Protein 2XEP (pdb70)

InterPro domains:
  IPR000871 Beta-lactamase, class-A [PTHR35333] (97-293)
  IPR012338 Beta-lactamase/transpeptidase-like [G3DSA:3.40.710.10] (135-443)
  IPR012338 Beta-lactamase/transpeptidase-like [SSF56601] (138-414)
  IPR040846 ORF 12 gene product, N-terminal [PF18042] (33-122)
  IPR045155 Beta-lactamase class A, catalytic domain [PF13354] (150-278)

Organism: Streptomyces clavuligerus (NCBI:txid1901)

B-factor: mean 18.11, std 7.01, range [7.6, 49.71]

Foldseek 3Di:
DDDDQVRQLVVQVVCLVPPPDLVSVLVVVLVVLQCDVVVLCVQADVVDVVNVVSVVNNVQADWGFRHWFDFHQKIWTWIAHPPRWIWIWIFGAAPVNRTHDTDIGGDFDQDQDQEVVSLVVLPDDPQKDKWKWKWWQDPVGTHTLDTDQLVDKDFFALLVLLLLLQLLLVCCVVVVFHQFDKFFAALLLQAADPFHCNVDDGGDIDGLLVLNLRCFQSVHLSSSSRSCVSCDQVSSLVSLVVLQAPDSLLCASPDRNLCLQQLVQHDPVLVVQLLVDDRVSVVVSSVVVGDHGPGDPVRAFFDDVVSSSGGIGGNRSSVSNVVSLVVSQVVPPVNSSVCSQQVGQLGDDDCQFFVGKGKGWRDGQQWTKIKMWTAGPVGIIMIIIIIMGGRHSVSCPPHCNVSVSVVSCNVVCVNRPVD/DQDQVRQLVVQVVCLVPDPDLVSVLVVVVLCLQAPPDHDDPVVVCVQADVPVVVVVSVVSNVQADWGWRHWFDFVQKIWTWIAHPPRFIWIWIFGAAPVSHTHDTDIGGDFDQDQDQDVVSLVVLPDDPQKDKWKWKWWQDPVGTDTLDTDQLVDWAFFALLCLLLLVLLLLVCCVVVVFHQFDKFFAALLLQAADPFHCNVDDHGDIDGLLVLNLRCFQSVHLSSSSRSCVVCDQVSSLVSLVVLPFPDSVLCPSPDGNLRLQCLVQHDPVLVVQCLPDDRVSVVVSVVVVGDHHPGDPVSFFFDCVVSVSGGIGRNSSSVSSVVSLVVSCVVPPVNSSQCSQQVTQLGDDPVQFFVGKGKGWRDGFQWTKIKMWTAGPVGIIMIIIIIMGGRGNVSCPPHPNVSVSVVSCNVVCCNRPVVD

Structure (mmCIF, N/CA/C/O backbone):
data_2XEP
#
_entry.id   2XEP
#
_cell.length_a   61.104
_cell.length_b   99.070
_cell.length_c   81.636
_cell.angle_alpha   90.00
_cell.angle_beta   94.17
_cell.angle_gamma   90.00
#
_symmetry.space_group_name_H-M   'P 1 21 1'
#
loop_
_entity.id
_entity.type
_entity.pdbx_description
1 polymer ORF12
2 non-polymer GLYCEROL
3 non-polymer 'CHLORIDE ION'
4 water water
#
loop_
_atom_site.group_PDB
_atom_site.id
_atom_site.type_symbol
_atom_site.label_atom_id
_atom_site.label_alt_id
_atom_site.label_comp_id
_atom_site.label_asym_id
_atom_site.label_entity_id
_atom_site.label_seq_id
_atom_site.pdbx_PDB_ins_code
_atom_site.Cartn_x
_atom_site.Cartn_y
_atom_site.Cartn_z
_atom_site.occupancy
_atom_site.B_iso_or_equiv
_atom_site.auth_seq_id
_atom_site.auth_comp_id
_atom_site.auth_asym_id
_atom_site.auth_atom_id
_atom_site.pdbx_PDB_model_num
ATOM 1 N N . SER A 1 7 ? -10.613 15.291 79.120 1.00 42.93 7 SER A N 1
ATOM 2 C CA . SER A 1 7 ? -11.193 13.925 78.958 1.00 42.69 7 SER A CA 1
ATOM 3 C C . SER A 1 7 ? -10.113 12.891 78.616 1.00 42.22 7 SER A C 1
ATOM 4 O O . SER A 1 7 ? -10.263 12.105 77.674 1.00 42.54 7 SER A O 1
ATOM 7 N N . VAL A 1 8 ? -9.031 12.912 79.395 1.00 41.47 8 VAL A N 1
ATOM 8 C CA . VAL A 1 8 ? -7.920 11.955 79.285 1.00 40.48 8 VAL A CA 1
ATOM 9 C C . VAL A 1 8 ? -8.412 10.539 79.629 1.00 39.31 8 VAL A C 1
ATOM 10 O O . VAL A 1 8 ? -9.186 10.379 80.576 1.00 39.31 8 VAL A O 1
ATOM 14 N N . PRO A 1 9 ? -7.990 9.515 78.850 1.00 38.01 9 PRO A N 1
ATOM 15 C CA . PRO A 1 9 ? -8.420 8.138 79.150 1.00 36.71 9 PRO A CA 1
ATOM 16 C C . PRO A 1 9 ? -7.938 7.650 80.521 1.00 35.10 9 PRO A C 1
ATOM 17 O O . PRO A 1 9 ? -6.776 7.873 80.887 1.00 35.29 9 PRO A O 1
ATOM 21 N N . THR A 1 10 ? -8.834 7.007 81.270 1.00 32.92 10 THR A N 1
ATOM 22 C CA . THR A 1 10 ? -8.497 6.461 82.589 1.00 30.79 10 THR A CA 1
ATOM 23 C C . THR A 1 10 ? -7.654 5.198 82.410 1.00 29.34 10 THR A C 1
ATOM 24 O O . THR A 1 10 ? -7.639 4.619 81.320 1.00 28.48 10 THR A O 1
ATOM 28 N N . PRO A 1 11 ? -6.947 4.762 83.477 1.00 28.15 11 PRO A N 1
ATOM 29 C CA . PRO A 1 11 ? -6.137 3.543 83.403 1.00 27.42 11 PRO A CA 1
ATOM 30 C C . PRO A 1 11 ? -6.807 2.349 82.696 1.00 26.27 11 PRO A C 1
ATOM 31 O O . PRO A 1 11 ? -6.190 1.740 81.818 1.00 25.87 11 PRO A O 1
ATOM 35 N N . ALA A 1 12 ? -8.048 2.024 83.068 1.00 25.90 12 ALA A N 1
ATOM 36 C CA . ALA A 1 12 ? -8.775 0.896 82.469 1.00 25.28 12 ALA A CA 1
ATOM 37 C C . ALA A 1 12 ? -9.025 1.099 80.974 1.00 25.11 12 ALA A C 1
ATOM 38 O O . ALA A 1 12 ? -8.902 0.162 80.178 1.00 24.06 12 ALA A O 1
ATOM 40 N N . GLU A 1 13 ? -9.376 2.330 80.619 1.00 25.01 13 GLU A N 1
ATOM 41 C CA . GLU A 1 13 ? -9.650 2.707 79.228 1.00 25.66 13 GLU A CA 1
ATOM 42 C C . GLU A 1 13 ? -8.381 2.622 78.375 1.00 25.18 13 GLU A C 1
ATOM 43 O O . GLU A 1 13 ? -8.403 2.127 77.239 1.00 25.19 13 GLU A O 1
ATOM 49 N N . ALA A 1 14 ? -7.278 3.097 78.951 1.00 24.70 14 ALA A N 1
ATOM 50 C CA . ALA A 1 14 ? -5.975 3.092 78.289 1.00 24.15 14 ALA A CA 1
ATOM 51 C C . ALA A 1 14 ? -5.516 1.669 77.953 1.00 23.92 14 ALA A C 1
ATOM 52 O O . ALA A 1 14 ? -5.055 1.393 76.833 1.00 23.64 14 ALA A O 1
ATOM 54 N N . ALA A 1 15 ? -5.659 0.755 78.916 1.00 23.26 15 ALA A N 1
ATOM 55 C CA . ALA A 1 15 ? -5.211 -0.618 78.720 1.00 23.37 15 ALA A CA 1
ATOM 56 C C . ALA A 1 15 ? -6.067 -1.336 77.683 1.00 23.50 15 ALA A C 1
ATOM 57 O O . ALA A 1 15 ? -5.550 -2.069 76.836 1.00 23.26 15 ALA A O 1
ATOM 59 N N . LEU A 1 16 ? -7.379 -1.142 77.766 1.00 23.65 16 LEU A N 1
ATOM 60 C CA . LEU A 1 16 ? -8.281 -1.755 76.801 1.00 24.04 16 LEU A CA 1
ATOM 61 C C . LEU A 1 16 ? -8.003 -1.248 75.385 1.00 23.57 16 LEU A C 1
ATOM 62 O O . LEU A 1 16 ? -7.943 -2.047 74.449 1.00 24.33 16 LEU A O 1
ATOM 67 N N . ALA A 1 17 ? -7.811 0.064 75.244 1.00 23.12 17 ALA A N 1
ATOM 68 C CA . ALA A 1 17 ? -7.426 0.666 73.961 1.00 22.69 17 ALA A CA 1
ATOM 69 C C . ALA A 1 17 ? -6.144 0.050 73.383 1.00 22.62 17 ALA A C 1
ATOM 70 O O . ALA A 1 17 ? -6.047 -0.200 72.177 1.00 22.61 17 ALA A O 1
ATOM 72 N N . ALA A 1 18 ? -5.164 -0.203 74.246 1.00 21.79 18 ALA A N 1
ATOM 73 C CA . ALA A 1 18 ? -3.900 -0.775 73.807 1.00 22.41 18 ALA A CA 1
ATOM 74 C C . ALA A 1 18 ? -4.053 -2.226 73.376 1.00 22.23 18 ALA A C 1
ATOM 75 O O . ALA A 1 18 ? -3.415 -2.668 72.418 1.00 22.70 18 ALA A O 1
ATOM 77 N N . GLN A 1 19 ? -4.901 -2.971 74.094 1.00 22.80 19 GLN A N 1
ATOM 78 C CA . GLN A 1 19 ? -5.136 -4.388 73.828 1.00 23.02 19 GLN A CA 1
ATOM 79 C C . GLN A 1 19 ? -5.847 -4.581 72.485 1.00 23.39 19 GLN A C 1
ATOM 80 O O . GLN A 1 19 ? -5.545 -5.512 71.730 1.00 23.18 19 GLN A O 1
ATOM 86 N N . THR A 1 20 ? -6.778 -3.678 72.204 1.00 23.67 20 THR A N 1
ATOM 87 C CA . THR A 1 20 ? -7.577 -3.741 70.983 1.00 24.98 20 THR A CA 1
ATOM 88 C C . THR A 1 20 ? -6.731 -3.311 69.790 1.00 24.75 20 THR A C 1
ATOM 89 O O . THR A 1 20 ? -6.781 -3.951 68.733 1.00 24.93 20 THR A O 1
ATOM 93 N N . ALA A 1 21 ? -5.939 -2.247 69.981 1.00 24.59 21 ALA A N 1
ATOM 94 C CA . ALA A 1 21 ? -5.026 -1.745 68.945 1.00 24.23 21 ALA A CA 1
ATOM 95 C C . ALA A 1 21 ? -4.004 -2.810 68.544 1.00 24.24 21 ALA A C 1
ATOM 96 O O . ALA A 1 21 ? -3.748 -3.016 67.358 1.00 24.40 21 ALA A O 1
ATOM 98 N N . LEU A 1 22 ? -3.435 -3.493 69.534 1.00 23.43 22 LEU A N 1
ATOM 99 C CA . LEU A 1 22 ? -2.544 -4.617 69.264 1.00 23.91 22 LEU A CA 1
ATOM 100 C C . LEU A 1 22 ? -3.214 -5.727 68.440 1.00 24.66 22 LEU A C 1
ATOM 101 O O . LEU A 1 22 ? -2.622 -6.252 67.493 1.00 24.77 22 LEU A O 1
ATOM 106 N N . ALA A 1 23 ? -4.442 -6.083 68.816 1.00 25.65 23 ALA A N 1
ATOM 107 C CA . ALA A 1 23 ? -5.191 -7.127 68.115 1.00 26.76 23 ALA A CA 1
ATOM 108 C C . ALA A 1 23 ? -5.546 -6.718 66.683 1.00 27.18 23 ALA A C 1
ATOM 109 O O . ALA A 1 23 ? -5.519 -7.552 65.776 1.00 28.20 23 ALA A O 1
ATOM 111 N N . ALA A 1 24 ? -5.846 -5.434 66.492 1.00 27.75 24 ALA A N 1
ATOM 112 C CA . ALA A 1 24 ? -6.314 -4.904 65.204 1.00 28.16 24 ALA A CA 1
ATOM 113 C C . ALA A 1 24 ? -5.209 -4.471 64.235 1.00 28.49 24 ALA A C 1
ATOM 114 O O . ALA A 1 24 ? -5.462 -4.363 63.028 1.00 28.54 24 ALA A O 1
ATOM 116 N N . ASP A 1 25 ? -4.001 -4.224 64.751 1.00 28.53 25 ASP A N 1
ATOM 117 C CA . ASP A 1 25 ? -2.917 -3.627 63.960 1.00 28.41 25 ASP A CA 1
ATOM 118 C C . ASP A 1 25 ? -2.515 -4.507 62.780 1.00 28.31 25 ASP A C 1
ATOM 119 O O . ASP A 1 25 ? -1.824 -5.513 62.952 1.00 27.87 25 ASP A O 1
ATOM 124 N N . ASP A 1 26 ? -2.977 -4.132 61.583 1.00 28.70 26 ASP A N 1
ATOM 125 C CA . ASP A 1 26 ? -2.644 -4.861 60.357 1.00 29.40 26 ASP A CA 1
ATOM 126 C C . ASP A 1 26 ? -1.408 -4.256 59.695 1.00 28.71 26 ASP A C 1
ATOM 127 O O . ASP A 1 26 ? -1.469 -3.692 58.597 1.00 29.65 26 ASP A O 1
ATOM 132 N N . SER A 1 27 ? -0.286 -4.367 60.399 1.00 27.76 27 SER A N 1
ATOM 133 C CA . SER A 1 27 ? 1.007 -3.885 59.927 1.00 26.45 27 SER A CA 1
ATOM 134 C C . SER A 1 27 ? 2.058 -4.917 60.317 1.00 25.63 27 SER A C 1
ATOM 135 O O . SER A 1 27 ? 1.767 -5.820 61.107 1.00 25.61 27 SER A O 1
ATOM 138 N N . PRO A 1 28 ? 3.279 -4.814 59.747 1.00 24.40 28 PRO A N 1
ATOM 139 C CA . PRO A 1 28 ? 4.359 -5.722 60.140 1.00 23.49 28 PRO A CA 1
ATOM 140 C C . PRO A 1 28 ? 4.614 -5.711 61.650 1.00 22.52 28 PRO A C 1
ATOM 141 O O . PRO A 1 28 ? 4.908 -6.765 62.231 1.00 21.89 28 PRO A O 1
ATOM 145 N N . MET A 1 29 ? 4.513 -4.541 62.276 1.00 21.98 29 MET A N 1
ATOM 146 C CA . MET A 1 29 ? 4.712 -4.452 63.728 1.00 21.28 29 MET A CA 1
ATOM 147 C C . MET A 1 29 ? 3.582 -5.161 64.479 1.00 21.68 29 MET A C 1
ATOM 148 O O . MET A 1 29 ? 3.832 -5.841 65.472 1.00 21.10 29 MET A O 1
ATOM 153 N N . GLY A 1 30 ? 2.348 -5.019 63.996 1.00 21.73 30 GLY A N 1
ATOM 154 C CA . GLY A 1 30 ? 1.205 -5.740 64.590 1.00 22.00 30 GLY A CA 1
ATOM 155 C C . GLY A 1 30 ? 1.412 -7.245 64.552 1.00 22.02 30 GLY A C 1
ATOM 156 O O . GLY A 1 30 ? 1.274 -7.926 65.566 1.00 21.64 30 GLY A O 1
ATOM 157 N N . ASP A 1 31 ? 1.748 -7.760 63.375 1.00 21.97 31 ASP A N 1
ATOM 158 C CA . ASP A 1 31 ? 2.039 -9.171 63.149 1.00 22.68 31 ASP A CA 1
ATOM 159 C C . ASP A 1 31 ? 3.108 -9.701 64.117 1.00 21.96 31 ASP A C 1
ATOM 160 O O . ASP A 1 31 ? 2.943 -10.758 64.722 1.00 22.14 31 ASP A O 1
ATOM 165 N N . ALA A 1 32 ? 4.193 -8.951 64.273 1.00 20.68 32 ALA A N 1
ATOM 166 C CA . ALA A 1 32 ? 5.329 -9.395 65.069 1.00 19.24 32 ALA A CA 1
ATOM 167 C C . ALA A 1 32 ? 5.021 -9.308 66.557 1.00 18.88 32 ALA A C 1
ATOM 168 O O . ALA A 1 32 ? 5.401 -10.207 67.311 1.00 18.48 32 ALA A O 1
ATOM 170 N N . ALA A 1 33 ? 4.336 -8.240 66.955 1.00 17.83 33 ALA A N 1
ATOM 171 C CA . ALA A 1 33 ? 4.003 -8.007 68.360 1.00 18.46 33 ALA A CA 1
ATOM 172 C C . ALA A 1 33 ? 3.009 -9.056 68.815 1.00 18.79 33 ALA A C 1
ATOM 173 O O . ALA A 1 33 ? 3.144 -9.593 69.912 1.00 18.82 33 ALA A O 1
ATOM 175 N N . ARG A 1 34 ? 2.032 -9.371 67.968 1.00 19.17 34 ARG A N 1
ATOM 176 C CA . ARG A 1 34 ? 1.070 -10.432 68.319 1.00 19.25 34 ARG A CA 1
ATOM 177 C C . ARG A 1 34 ? 1.741 -11.798 68.430 1.00 19.73 34 ARG A C 1
ATOM 178 O O . ARG A 1 34 ? 1.450 -12.551 69.358 1.00 20.20 34 ARG A O 1
ATOM 186 N N . TRP A 1 35 ? 2.626 -12.133 67.497 1.00 19.83 35 TRP A N 1
ATOM 187 C CA . TRP A 1 35 ? 3.397 -13.370 67.602 1.00 20.11 35 TRP A CA 1
ATOM 188 C C . TRP A 1 35 ? 4.227 -13.439 68.891 1.00 20.39 35 TRP A C 1
ATOM 189 O O . TRP A 1 35 ? 4.242 -14.474 69.574 1.00 20.59 35 TRP A O 1
ATOM 200 N N . ALA A 1 36 ? 4.911 -12.339 69.208 1.00 20.43 36 ALA A N 1
ATOM 201 C CA . ALA A 1 36 ? 5.755 -12.250 70.397 1.00 20.61 36 ALA A CA 1
ATOM 202 C C . ALA A 1 36 ? 4.916 -12.414 71.659 1.00 21.04 36 ALA A C 1
ATOM 203 O O . ALA A 1 36 ? 5.300 -13.167 72.564 1.00 21.17 36 ALA A O 1
ATOM 205 N N . MET A 1 37 ? 3.769 -11.740 71.700 1.00 21.13 37 MET A N 1
ATOM 206 C CA . MET A 1 37 ? 2.832 -11.863 72.821 1.00 22.07 37 MET A CA 1
ATOM 207 C C . MET A 1 37 ? 2.294 -13.279 72.949 1.00 22.96 37 MET A C 1
ATOM 208 O O . MET A 1 37 ? 1.985 -13.734 74.048 1.00 22.84 37 MET A O 1
ATOM 213 N N . GLY A 1 38 ? 2.196 -13.981 71.824 1.00 23.85 38 GLY A N 1
ATOM 214 C CA . GLY A 1 38 ? 1.773 -15.375 71.837 1.00 24.82 38 GLY A CA 1
ATOM 215 C C . GLY A 1 38 ? 2.797 -16.273 72.501 1.00 25.65 38 GLY A C 1
ATOM 216 O O . GLY A 1 38 ? 2.430 -17.249 73.148 1.00 26.05 38 GLY A O 1
ATOM 217 N N . LEU A 1 39 ? 4.081 -15.946 72.353 1.00 25.76 39 LEU A N 1
ATOM 218 C CA . LEU A 1 39 ? 5.149 -16.688 73.019 1.00 26.85 39 LEU A CA 1
ATOM 219 C C . LEU A 1 39 ? 4.925 -16.611 74.524 1.00 27.60 39 LEU A C 1
ATOM 220 O O . LEU A 1 39 ? 5.195 -17.566 75.252 1.00 27.70 39 LEU A O 1
ATOM 225 N N . LEU A 1 40 ? 4.417 -15.467 74.974 1.00 28.62 40 LEU A N 1
ATOM 226 C CA . LEU A 1 40 ? 4.254 -15.199 76.403 1.00 30.01 40 LEU A CA 1
ATOM 227 C C . LEU A 1 40 ? 2.978 -15.799 76.979 1.00 31.12 40 LEU A C 1
ATOM 228 O O . LEU A 1 40 ? 2.938 -16.153 78.157 1.00 31.81 40 LEU A O 1
ATOM 233 N N . THR A 1 41 ? 1.941 -15.900 76.153 1.00 32.03 41 THR A N 1
ATOM 234 C CA . THR A 1 41 ? 0.661 -16.469 76.576 1.00 33.26 41 THR A CA 1
ATOM 235 C C . THR A 1 41 ? 0.434 -17.821 75.904 1.00 33.60 41 THR A C 1
ATOM 236 O O . THR A 1 41 ? -0.281 -18.680 76.429 1.00 34.52 41 THR A O 1
ATOM 240 N N . ARG A 1 47 ? 8.973 -24.390 69.287 1.00 44.66 47 ARG A N 1
ATOM 241 C CA . ARG A 1 47 ? 8.852 -24.703 67.862 1.00 44.68 47 ARG A CA 1
ATOM 242 C C . ARG A 1 47 ? 9.920 -23.978 67.024 1.00 44.21 47 ARG A C 1
ATOM 243 O O . ARG A 1 47 ? 9.648 -22.928 66.436 1.00 44.16 47 ARG A O 1
ATOM 251 N N . PRO A 1 48 ? 11.142 -24.547 66.966 1.00 43.79 48 PRO A N 1
ATOM 252 C CA . PRO A 1 48 ? 12.317 -23.898 66.359 1.00 43.41 48 PRO A CA 1
ATOM 253 C C . PRO A 1 48 ? 12.180 -23.564 64.865 1.00 42.87 48 PRO A C 1
ATOM 254 O O . PRO A 1 48 ? 12.908 -22.704 64.358 1.00 42.70 48 PRO A O 1
ATOM 258 N N . GLU A 1 49 ? 11.265 -24.245 64.178 1.00 42.07 49 GLU A N 1
ATOM 259 C CA . GLU A 1 49 ? 11.012 -24.006 62.756 1.00 41.48 49 GLU A CA 1
ATOM 260 C C . GLU A 1 49 ? 10.187 -22.736 62.542 1.00 40.45 49 GLU A C 1
ATOM 261 O O . GLU A 1 49 ? 10.438 -21.966 61.608 1.00 40.39 49 GLU A O 1
ATOM 267 N N . ASP A 1 50 ? 9.208 -22.525 63.417 1.00 39.19 50 ASP A N 1
ATOM 268 C CA . ASP A 1 50 ? 8.357 -21.344 63.359 1.00 38.09 50 ASP A CA 1
ATOM 269 C C . ASP A 1 50 ? 9.108 -20.108 63.863 1.00 36.76 50 ASP A C 1
ATOM 270 O O . ASP A 1 50 ? 8.889 -19.000 63.366 1.00 36.52 50 ASP A O 1
ATOM 275 N N . VAL A 1 51 ? 9.997 -20.310 64.836 1.00 34.93 51 VAL A N 1
ATOM 276 C CA . VAL A 1 51 ? 10.851 -19.235 65.345 1.00 33.24 51 VAL A CA 1
ATOM 277 C C . VAL A 1 51 ? 11.786 -18.759 64.235 1.00 31.91 51 VAL A C 1
ATOM 278 O O . VAL A 1 51 ? 11.922 -17.557 64.009 1.00 31.30 51 VAL A O 1
ATOM 282 N N . ALA A 1 52 ? 12.408 -19.710 63.536 1.00 30.15 52 ALA A N 1
ATOM 283 C CA . ALA A 1 52 ? 13.327 -19.401 62.444 1.00 28.71 52 ALA A CA 1
ATOM 284 C C . ALA A 1 52 ? 12.654 -18.586 61.338 1.00 27.60 52 ALA A C 1
ATOM 285 O O . ALA A 1 52 ? 13.280 -17.705 60.745 1.00 27.39 52 ALA A O 1
ATOM 287 N N . ALA A 1 53 ? 11.381 -18.874 61.081 1.00 26.20 53 ALA A N 1
ATOM 288 C CA . ALA A 1 53 ? 10.619 -18.184 60.043 1.00 25.11 53 ALA A CA 1
ATOM 289 C C . ALA A 1 53 ? 10.196 -16.770 60.453 1.00 24.07 53 ALA A C 1
ATOM 290 O O . ALA A 1 53 ? 9.856 -15.954 59.596 1.00 23.77 53 ALA A O 1
ATOM 292 N N . ARG A 1 54 ? 10.209 -16.486 61.758 1.00 22.67 54 ARG A N 1
ATOM 293 C CA . ARG A 1 54 ? 9.790 -15.172 62.255 1.00 21.66 54 ARG A CA 1
ATOM 294 C C . ARG A 1 54 ? 10.963 -14.217 62.438 1.00 20.49 54 ARG A C 1
ATOM 295 O O . ARG A 1 54 ? 10.762 -13.010 62.500 1.00 20.55 54 ARG A O 1
ATOM 303 N N . PHE A 1 55 ? 12.173 -14.765 62.509 1.00 20.20 55 PHE A N 1
ATOM 304 C CA . PHE A 1 55 ? 13.383 -13.976 62.733 1.00 20.00 55 PHE A CA 1
ATOM 305 C C . PHE A 1 55 ? 14.203 -13.787 61.456 1.00 20.05 55 PHE A C 1
ATOM 306 O O . PHE A 1 55 ? 14.058 -14.535 60.487 1.00 19.42 55 PHE A O 1
ATOM 314 N N . ILE A 1 56 ? 15.088 -12.793 61.462 1.00 19.36 56 ILE A N 1
ATOM 315 C CA . ILE A 1 56 ? 16.034 -12.607 60.363 1.00 20.25 56 ILE A CA 1
ATOM 316 C C . ILE A 1 56 ? 16.793 -13.917 60.059 1.00 20.94 56 ILE A C 1
ATOM 317 O O . ILE A 1 56 ? 17.014 -14.734 60.956 1.00 21.30 56 ILE A O 1
ATOM 322 N N . PRO A 1 57 ? 17.190 -14.128 58.792 1.00 22.47 57 PRO A N 1
ATOM 323 C CA . PRO A 1 57 ? 17.841 -15.391 58.394 1.00 24.19 57 PRO A CA 1
ATOM 324 C C . PRO A 1 57 ? 19.093 -15.777 59.192 1.00 26.16 57 PRO A C 1
ATOM 325 O O . PRO A 1 57 ? 19.374 -16.968 59.340 1.00 27.02 57 PRO A O 1
ATOM 329 N N . THR A 1 58 ? 19.832 -14.788 59.698 1.00 27.90 58 THR A N 1
ATOM 330 C CA . THR A 1 58 ? 21.095 -15.041 60.401 1.00 29.89 58 THR A CA 1
ATOM 331 C C . THR A 1 58 ? 20.940 -15.067 61.917 1.00 30.82 58 THR A C 1
ATOM 332 O O . THR A 1 58 ? 21.937 -14.959 62.646 1.00 31.36 58 THR A O 1
ATOM 336 N N . PHE A 1 59 ? 19.703 -15.215 62.385 1.00 31.94 59 PHE A N 1
ATOM 337 C CA . PHE A 1 59 ? 19.406 -15.218 63.820 1.00 32.94 59 PHE A CA 1
ATOM 338 C C . PHE A 1 59 ? 20.156 -16.326 64.564 1.00 33.39 59 PHE A C 1
ATOM 339 O O . PHE A 1 59 ? 20.264 -17.453 64.076 1.00 33.95 59 PHE A O 1
ATOM 347 N N . ASN A 1 64 ? 18.978 -21.715 72.363 1.00 35.88 64 ASN A N 1
ATOM 348 C CA . ASN A 1 64 ? 19.106 -20.673 73.380 1.00 35.59 64 ASN A CA 1
ATOM 349 C C . ASN A 1 64 ? 17.818 -19.876 73.575 1.00 34.69 64 ASN A C 1
ATOM 350 O O . ASN A 1 64 ? 17.532 -19.413 74.680 1.00 34.93 64 ASN A O 1
ATOM 355 N N . PHE A 1 65 ? 17.046 -19.724 72.499 1.00 33.53 65 PHE A N 1
ATOM 356 C CA . PHE A 1 65 ? 15.840 -18.890 72.511 1.00 32.15 65 PHE A CA 1
ATOM 357 C C . PHE A 1 65 ? 14.687 -19.515 73.303 1.00 32.08 65 PHE A C 1
ATOM 358 O O . PHE A 1 65 ? 13.935 -18.805 73.964 1.00 31.43 65 PHE A O 1
ATOM 366 N N . ALA A 1 66 ? 14.559 -20.838 73.238 1.00 31.87 66 ALA A N 1
ATOM 367 C CA . ALA A 1 66 ? 13.501 -21.548 73.960 1.00 31.88 66 ALA A CA 1
ATOM 368 C C . ALA A 1 66 ? 13.635 -21.359 75.475 1.00 31.58 66 ALA A C 1
ATOM 369 O O . ALA A 1 66 ? 12.634 -21.228 76.183 1.00 31.32 66 ALA A O 1
ATOM 371 N N . GLU A 1 67 ? 14.881 -21.334 75.943 1.00 31.57 67 GLU A N 1
ATOM 372 C CA . GLU A 1 67 ? 15.211 -21.081 77.344 1.00 31.86 67 GLU A CA 1
ATOM 373 C C . GLU A 1 67 ? 14.907 -19.639 77.741 1.00 30.59 67 GLU A C 1
ATOM 374 O O . GLU A 1 67 ? 14.403 -19.384 78.834 1.00 30.68 67 GLU A O 1
ATOM 380 N N . THR A 1 68 ? 15.230 -18.700 76.853 1.00 29.38 68 THR A N 1
ATOM 381 C CA . THR A 1 68 ? 14.928 -17.285 77.070 1.00 28.04 68 THR A CA 1
ATOM 382 C C . THR A 1 68 ? 13.424 -17.081 77.207 1.00 26.96 68 THR A C 1
ATOM 383 O O . THR A 1 68 ? 12.963 -16.340 78.081 1.00 26.66 68 THR A O 1
ATOM 387 N N . VAL A 1 69 ? 12.667 -17.767 76.354 1.00 26.08 69 VAL A N 1
ATOM 388 C CA . VAL A 1 69 ? 11.211 -17.687 76.342 1.00 25.28 69 VAL A CA 1
ATOM 389 C C . VAL A 1 69 ? 10.616 -18.317 77.610 1.00 25.17 69 VAL A C 1
ATOM 390 O O . VAL A 1 69 ? 9.658 -17.785 78.165 1.00 24.58 69 VAL A O 1
ATOM 394 N N . ARG A 1 70 ? 11.204 -19.429 78.052 1.00 25.43 70 ARG A N 1
ATOM 395 C CA . ARG A 1 70 ? 10.851 -20.088 79.319 1.00 26.26 70 ARG A CA 1
ATOM 396 C C . ARG A 1 70 ? 11.006 -19.120 80.491 1.00 25.49 70 ARG A C 1
ATOM 397 O O . ARG A 1 70 ? 10.118 -19.019 81.341 1.00 25.59 70 ARG A O 1
ATOM 405 N N . GLU A 1 71 ? 12.138 -18.422 80.531 1.00 25.11 71 GLU A N 1
ATOM 406 C CA . GLU A 1 71 ? 12.410 -17.441 81.581 1.00 25.06 71 GLU A CA 1
ATOM 407 C C . GLU A 1 71 ? 11.454 -16.249 81.517 1.00 24.05 71 GLU A C 1
ATOM 408 O O . GLU A 1 71 ? 10.961 -15.798 82.549 1.00 23.96 71 GLU A O 1
ATOM 414 N N . TRP A 1 72 ? 11.178 -15.744 80.314 1.00 22.76 72 TRP A N 1
ATOM 415 C CA . TRP A 1 72 ? 10.173 -14.694 80.158 1.00 21.71 72 TRP A CA 1
ATOM 416 C C . TRP A 1 72 ? 8.793 -15.133 80.655 1.00 21.75 72 TRP A C 1
ATOM 417 O O . TRP A 1 72 ? 8.106 -14.406 81.381 1.00 21.27 72 TRP A O 1
ATOM 428 N N . ARG A 1 73 ? 8.375 -16.327 80.245 1.00 21.64 73 ARG A N 1
ATOM 429 C CA . ARG A 1 73 ? 7.063 -16.835 80.622 1.00 21.89 73 ARG A CA 1
ATOM 430 C C . ARG A 1 73 ? 6.923 -16.973 82.136 1.00 21.38 73 ARG A C 1
ATOM 431 O O . ARG A 1 73 ? 5.850 -16.727 82.668 1.00 21.75 73 ARG A O 1
ATOM 439 N N . SER A 1 74 ? 8.021 -17.322 82.808 1.00 21.12 74 SER A N 1
ATOM 440 C CA . SER A 1 74 ? 8.030 -17.522 84.266 1.00 20.79 74 SER A CA 1
ATOM 441 C C . SER A 1 74 ? 7.731 -16.238 85.037 1.00 21.06 74 SER A C 1
ATOM 442 O O . SER A 1 74 ? 7.462 -16.286 86.243 1.00 20.98 74 SER A O 1
ATOM 445 N N . LYS A 1 75 ? 7.764 -15.100 84.345 1.00 20.08 75 LYS A N 1
ATOM 446 C CA . LYS A 1 75 ? 7.520 -13.804 84.980 1.00 19.98 75 LYS A CA 1
ATOM 447 C C . LYS A 1 75 ? 6.059 -13.340 84.893 1.00 19.13 75 LYS A C 1
ATOM 448 O O . LYS A 1 75 ? 5.673 -12.385 85.559 1.00 19.45 75 LYS A O 1
ATOM 454 N N . GLY A 1 76 ? 5.241 -14.021 84.089 1.00 18.72 76 GLY A N 1
ATOM 455 C CA . GLY A 1 76 ? 3.851 -13.626 83.899 1.00 18.77 76 GLY A CA 1
ATOM 456 C C . GLY A 1 76 ? 2.928 -14.264 84.937 1.00 19.43 76 GLY A C 1
ATOM 457 O O . GLY A 1 76 ? 3.407 -14.762 85.956 1.00 19.85 76 GLY A O 1
ATOM 458 N N . PRO A 1 77 ? 1.611 -14.302 84.668 1.00 19.51 77 PRO A N 1
ATOM 459 C CA . PRO A 1 77 ? 0.902 -13.866 83.456 1.00 19.80 77 PRO A CA 1
ATOM 460 C C . PRO A 1 77 ? 0.994 -12.368 83.205 1.00 19.74 77 PRO A C 1
ATOM 461 O O . PRO A 1 77 ? 1.134 -11.569 84.151 1.00 19.64 77 PRO A O 1
ATOM 465 N N . PHE A 1 78 ? 0.912 -12.002 81.927 1.00 19.44 78 PHE A N 1
ATOM 466 C CA . PHE A 1 78 ? 1.061 -10.625 81.497 1.00 19.23 78 PHE A CA 1
ATOM 467 C C . PHE A 1 78 ? -0.231 -10.035 80.987 1.00 19.57 78 PHE A C 1
ATOM 468 O O . PHE A 1 78 ? -1.025 -10.719 80.322 1.00 20.70 78 PHE A O 1
ATOM 476 N N . THR A 1 79 ? -0.426 -8.759 81.283 1.00 19.50 79 THR A N 1
ATOM 477 C CA . THR A 1 79 ? -1.515 -7.972 80.727 1.00 19.92 79 THR A CA 1
ATOM 478 C C . THR A 1 79 ? -0.925 -6.803 79.948 1.00 19.81 79 THR A C 1
ATOM 479 O O . THR A 1 79 ? -0.054 -6.105 80.457 1.00 19.72 79 THR A O 1
ATOM 483 N N . VAL A 1 80 ? -1.391 -6.600 78.713 1.00 19.21 80 VAL A N 1
ATOM 484 C CA . VAL A 1 80 ? -0.973 -5.463 77.895 1.00 18.95 80 VAL A CA 1
ATOM 485 C C . VAL A 1 80 ? -1.549 -4.173 78.467 1.00 18.44 80 VAL A C 1
ATOM 486 O O . VAL A 1 80 ? -2.758 -4.063 78.667 1.00 18.65 80 VAL A O 1
ATOM 490 N N . ARG A 1 81 ? -0.678 -3.210 78.767 1.00 18.48 81 ARG A N 1
ATOM 491 C CA . ARG A 1 81 ? -1.094 -1.918 79.309 1.00 17.99 81 ARG A CA 1
ATOM 492 C C . ARG A 1 81 ? -0.888 -0.727 78.372 1.00 18.10 81 ARG A C 1
ATOM 493 O O . ARG A 1 81 ? -1.535 0.309 78.530 1.00 18.21 81 ARG A O 1
ATOM 501 N N . ALA A 1 82 ? 0.052 -0.860 77.435 1.00 17.19 82 ALA A N 1
ATOM 502 C CA . ALA A 1 82 ? 0.323 0.174 76.429 1.00 17.56 82 ALA A CA 1
ATOM 503 C C . ALA A 1 82 ? 0.967 -0.482 75.213 1.00 16.71 82 ALA A C 1
ATOM 504 O O . ALA A 1 82 ? 1.686 -1.481 75.324 1.00 17.09 82 ALA A O 1
ATOM 506 N N . TYR A 1 83 ? 0.672 0.068 74.040 1.00 17.84 83 TYR A N 1
ATOM 507 C CA . TYR A 1 83 ? 1.207 -0.460 72.785 1.00 18.12 83 TYR A CA 1
ATOM 508 C C . TYR A 1 83 ? 1.648 0.724 71.943 1.00 18.51 83 TYR A C 1
ATOM 509 O O . TYR A 1 83 ? 0.848 1.616 71.633 1.00 18.55 83 TYR A O 1
ATOM 518 N N . HIS A 1 84 ? 2.937 0.739 71.607 1.00 18.50 84 HIS A N 1
ATOM 519 C CA . HIS A 1 84 ? 3.545 1.868 70.923 1.00 18.76 84 HIS A CA 1
ATOM 520 C C . HIS A 1 84 ? 4.294 1.412 69.657 1.00 18.25 84 HIS A C 1
ATOM 521 O O . HIS A 1 84 ? 5.517 1.267 69.682 1.00 17.44 84 HIS A O 1
ATOM 528 N N . PRO A 1 85 ? 3.566 1.136 68.555 1.00 18.32 85 PRO A N 1
ATOM 529 C CA . PRO A 1 85 ? 4.264 0.820 67.306 1.00 18.03 85 PRO A CA 1
ATOM 530 C C . PRO A 1 85 ? 4.747 2.081 66.581 1.00 18.01 85 PRO A C 1
ATOM 531 O O . PRO A 1 85 ? 4.013 3.067 66.493 1.00 18.28 85 PRO A O 1
ATOM 535 N N . VAL A 1 86 ? 5.977 2.046 66.072 1.00 16.94 86 VAL A N 1
ATOM 536 C CA . VAL A 1 86 ? 6.518 3.136 65.255 1.00 17.22 86 VAL A CA 1
ATOM 537 C C . VAL A 1 86 ? 7.347 2.528 64.127 1.00 17.17 86 VAL A C 1
ATOM 538 O O . VAL A 1 86 ? 8.550 2.311 64.263 1.00 15.52 86 VAL A O 1
ATOM 542 N N . ALA A 1 87 ? 6.679 2.251 63.007 1.00 17.58 87 ALA A N 1
ATOM 543 C CA . ALA A 1 87 ? 7.308 1.652 61.828 1.00 17.01 87 ALA A CA 1
ATOM 544 C C . ALA A 1 87 ? 8.018 0.331 62.175 1.00 16.37 87 ALA A C 1
ATOM 545 O O . ALA A 1 87 ? 7.345 -0.653 62.491 1.00 17.62 87 ALA A O 1
ATOM 547 N N . HIS A 1 88 ? 9.352 0.301 62.138 1.00 14.16 88 HIS A N 1
ATOM 548 C CA . HIS A 1 88 ? 10.112 -0.945 62.327 1.00 13.08 88 HIS A CA 1
ATOM 549 C C . HIS A 1 88 ? 10.461 -1.196 63.803 1.00 11.95 88 HIS A C 1
ATOM 550 O O . HIS A 1 88 ? 11.096 -2.204 64.136 1.00 12.59 88 HIS A O 1
ATOM 557 N N . LYS A 1 89 ? 10.032 -0.278 64.665 1.00 12.03 89 LYS A N 1
ATOM 558 C CA . LYS A 1 89 ? 10.293 -0.425 66.114 1.00 12.72 89 LYS A CA 1
ATOM 559 C C . LYS A 1 89 ? 8.978 -0.367 66.868 1.00 12.82 89 LYS A C 1
ATOM 560 O O . LYS A 1 89 ? 8.044 0.321 66.473 1.00 13.20 89 LYS A O 1
ATOM 566 N N . GLY A 1 90 ? 8.897 -1.117 67.963 1.00 12.29 90 GLY A N 1
ATOM 567 C CA . GLY A 1 90 ? 7.653 -1.148 68.725 1.00 13.15 90 GLY A CA 1
ATOM 568 C C . GLY A 1 90 ? 7.919 -1.480 70.177 1.00 12.81 90 GLY A C 1
ATOM 569 O O . GLY A 1 90 ? 8.892 -2.168 70.494 1.00 13.40 90 GLY A O 1
ATOM 570 N N . TRP A 1 91 ? 7.045 -0.981 71.040 1.00 14.46 91 TRP A N 1
ATOM 571 C CA . TRP A 1 91 ? 7.150 -1.286 72.462 1.00 14.81 91 TRP A CA 1
ATOM 572 C C . TRP A 1 91 ? 5.777 -1.641 73.013 1.00 15.52 91 TRP A C 1
ATOM 573 O O . TRP A 1 91 ? 4.794 -0.992 72.691 1.00 16.08 91 TRP A O 1
ATOM 584 N N . VAL A 1 92 ? 5.736 -2.690 73.831 1.00 14.84 92 VAL A N 1
ATOM 585 C CA . VAL A 1 92 ? 4.521 -3.101 74.538 1.00 15.42 92 VAL A CA 1
ATOM 586 C C . VAL A 1 92 ? 4.834 -3.035 76.041 1.00 14.41 92 VAL A C 1
ATOM 587 O O . VAL A 1 92 ? 5.754 -3.692 76.513 1.00 15.18 92 VAL A O 1
ATOM 591 N N . VAL A 1 93 ? 4.064 -2.245 76.767 1.00 14.99 93 VAL A N 1
ATOM 592 C CA . VAL A 1 93 ? 4.174 -2.219 78.239 1.00 15.15 93 VAL A CA 1
ATOM 593 C C . VAL A 1 93 ? 3.276 -3.312 78.821 1.00 15.49 93 VAL A C 1
ATOM 594 O O . VAL A 1 93 ? 2.088 -3.379 78.473 1.00 15.91 93 VAL A O 1
ATOM 598 N N . LEU A 1 94 ? 3.850 -4.165 79.669 1.00 15.53 94 LEU A N 1
ATOM 599 C CA . LEU A 1 94 ? 3.138 -5.316 80.248 1.00 14.74 94 LEU A CA 1
ATOM 600 C C . LEU A 1 94 ? 3.099 -5.196 81.769 1.00 15.81 94 LEU A C 1
ATOM 601 O O . LEU A 1 94 ? 4.092 -4.830 82.395 1.00 15.79 94 LEU A O 1
ATOM 606 N N . SER A 1 95 ? 1.953 -5.495 82.364 1.00 15.88 95 SER A N 1
ATOM 607 C CA . SER A 1 95 ? 1.914 -5.703 83.809 1.00 16.35 95 SER A CA 1
ATOM 608 C C . SER A 1 95 ? 1.908 -7.196 84.120 1.00 16.67 95 SER A C 1
ATOM 609 O O . SER A 1 95 ? 1.319 -8.009 83.405 1.00 17.47 95 SER A O 1
ATOM 612 N N . ALA A 1 96 ? 2.614 -7.555 85.177 1.00 16.85 96 ALA A N 1
ATOM 613 C CA . ALA A 1 96 ? 2.761 -8.928 85.613 1.00 15.92 96 ALA A CA 1
ATOM 614 C C . ALA A 1 96 ? 2.129 -8.962 87.010 1.00 15.55 96 ALA A C 1
ATOM 615 O O . ALA A 1 96 ? 1.613 -7.942 87.455 1.00 15.47 96 ALA A O 1
ATOM 617 N N . PRO A 1 97 ? 2.153 -10.124 87.685 1.00 15.68 97 PRO A N 1
ATOM 618 C CA . PRO A 1 97 ? 1.594 -10.150 89.054 1.00 15.51 97 PRO A CA 1
ATOM 619 C C . PRO A 1 97 ? 2.168 -9.057 89.961 1.00 15.33 97 PRO A C 1
ATOM 620 O O . PRO A 1 97 ? 3.323 -8.619 89.791 1.00 14.97 97 PRO A O 1
ATOM 624 N N . ALA A 1 98 ? 1.357 -8.628 90.928 1.00 14.94 98 ALA A N 1
ATOM 625 C CA . ALA A 1 98 ? 1.781 -7.703 91.984 1.00 14.95 98 ALA A CA 1
ATOM 626 C C . ALA A 1 98 ? 2.230 -6.329 91.477 1.00 14.78 98 ALA A C 1
ATOM 627 O O . ALA A 1 98 ? 2.992 -5.618 92.154 1.00 14.81 98 ALA A O 1
ATOM 629 N N . GLY A 1 99 ? 1.732 -5.950 90.295 1.00 13.65 99 GLY A N 1
ATOM 630 C CA . GLY A 1 99 ? 1.912 -4.599 89.786 1.00 13.88 99 GLY A CA 1
ATOM 631 C C . GLY A 1 99 ? 3.292 -4.343 89.201 1.00 12.51 99 GLY A C 1
ATOM 632 O O . GLY A 1 99 ? 3.656 -3.194 88.986 1.00 13.37 99 GLY A O 1
ATOM 633 N N . VAL A 1 100 ? 4.043 -5.420 88.960 1.00 12.77 100 VAL A N 1
ATOM 634 C CA . VAL A 1 100 ? 5.381 -5.302 88.355 1.00 12.78 100 VAL A CA 1
ATOM 635 C C . VAL A 1 100 ? 5.222 -5.107 86.857 1.00 13.69 100 VAL A C 1
ATOM 636 O O . VAL A 1 100 ? 4.411 -5.785 86.234 1.00 15.00 100 VAL A O 1
ATOM 640 N N . ARG A 1 101 ? 5.986 -4.183 86.286 1.00 12.53 101 ARG A N 1
ATOM 641 C CA . ARG A 1 101 ? 5.837 -3.869 84.875 1.00 12.89 101 ARG A CA 1
ATOM 642 C C . ARG A 1 101 ? 7.092 -4.096 84.064 1.00 13.34 101 ARG A C 1
ATOM 643 O O . ARG A 1 101 ? 8.221 -3.931 84.556 1.00 13.06 101 ARG A O 1
ATOM 651 N N . TYR A 1 102 ? 6.878 -4.479 82.807 1.00 13.76 102 TYR A N 1
ATOM 652 C CA . TYR A 1 102 ? 7.955 -4.791 81.871 1.00 13.66 102 TYR A CA 1
ATOM 653 C C . TYR A 1 102 ? 7.669 -4.129 80.546 1.00 13.41 102 TYR A C 1
ATOM 654 O O . TYR A 1 102 ? 6.527 -3.772 80.276 1.00 13.13 102 TYR A O 1
ATOM 663 N N . ILE A 1 103 ? 8.701 -3.991 79.720 1.00 12.31 103 ILE A N 1
ATOM 664 C CA . ILE A 1 103 ? 8.518 -3.542 78.334 1.00 13.13 103 ILE A CA 1
ATOM 665 C C . ILE A 1 103 ? 9.069 -4.599 77.409 1.00 12.08 103 ILE A C 1
ATOM 666 O O . ILE A 1 103 ? 10.172 -5.086 77.589 1.00 11.38 103 ILE A O 1
ATOM 671 N N . LEU A 1 104 ? 8.227 -4.993 76.447 1.00 12.76 104 LEU A N 1
ATOM 672 C CA . LEU A 1 104 ? 8.617 -5.859 75.343 1.00 13.22 104 LEU A CA 1
ATOM 673 C C . LEU A 1 104 ? 8.997 -4.935 74.190 1.00 12.88 104 LEU A C 1
ATOM 674 O O . LEU A 1 104 ? 8.175 -4.124 73.759 1.00 13.06 104 LEU A O 1
ATOM 679 N N . SER A 1 105 ? 10.235 -5.059 73.728 1.00 12.23 105 SER A N 1
ATOM 680 C CA . SER A 1 105 ? 10.758 -4.195 72.643 1.00 12.79 105 SER A CA 1
ATOM 681 C C . SER A 1 105 ? 10.991 -5.043 71.409 1.00 11.17 105 SER A C 1
ATOM 682 O O . SER A 1 105 ? 11.622 -6.101 71.501 1.00 12.16 105 SER A O 1
ATOM 685 N N . LEU A 1 106 ? 10.516 -4.538 70.257 1.00 12.56 106 LEU A N 1
ATOM 686 C CA . LEU A 1 106 ? 10.727 -5.207 68.968 1.00 12.96 106 LEU A CA 1
ATOM 687 C C . LEU A 1 106 ? 11.435 -4.281 67.979 1.00 12.21 106 LEU A C 1
ATOM 688 O O . LEU A 1 106 ? 11.100 -3.114 67.880 1.00 12.81 106 LEU A O 1
ATOM 693 N N . THR A 1 107 ? 12.382 -4.843 67.246 1.00 12.44 107 THR A N 1
ATOM 694 C CA . THR A 1 107 ? 12.963 -4.136 66.103 1.00 12.28 107 THR A CA 1
ATOM 695 C C . THR A 1 107 ? 12.873 -5.121 64.935 1.00 11.41 107 THR A C 1
ATOM 696 O O . THR A 1 107 ? 13.328 -6.255 65.051 1.00 11.38 107 THR A O 1
ATOM 700 N N . LEU A 1 108 ? 12.366 -4.638 63.796 1.00 11.98 108 LEU A N 1
ATOM 701 C CA . LEU A 1 108 ? 12.166 -5.497 62.636 1.00 12.12 108 LEU A CA 1
ATOM 702 C C . LEU A 1 108 ? 13.091 -5.101 61.499 1.00 12.26 108 LEU A C 1
ATOM 703 O O . LEU A 1 108 ? 13.583 -3.964 61.458 1.00 12.10 108 LEU A O 1
ATOM 708 N N . ASP A 1 109 ? 13.288 -6.044 60.581 1.00 12.58 109 ASP A N 1
ATOM 709 C CA . ASP A 1 109 ? 13.956 -5.756 59.302 1.00 12.97 109 ASP A CA 1
ATOM 710 C C . ASP A 1 109 ? 12.928 -5.213 58.278 1.00 13.47 109 ASP A C 1
ATOM 711 O O . ASP A 1 109 ? 11.750 -5.066 58.577 1.00 13.30 109 ASP A O 1
ATOM 716 N N . SER A 1 110 ? 13.398 -4.955 57.057 1.00 14.08 110 SER A N 1
ATOM 717 C CA . SER A 1 110 ? 12.584 -4.286 56.032 1.00 15.61 110 SER A CA 1
ATOM 718 C C . SER A 1 110 ? 11.357 -5.063 55.515 1.00 15.33 110 SER A C 1
ATOM 719 O O . SER A 1 110 ? 10.457 -4.472 54.920 1.00 17.30 110 SER A O 1
ATOM 722 N N . SER A 1 111 ? 11.318 -6.371 55.744 1.00 15.09 111 SER A N 1
ATOM 723 C CA . SER A 1 111 ? 10.159 -7.174 55.351 1.00 15.08 111 SER A CA 1
ATOM 724 C C . SER A 1 111 ? 9.395 -7.710 56.552 1.00 15.04 111 SER A C 1
ATOM 725 O O . SER A 1 111 ? 8.505 -8.547 56.399 1.00 15.43 111 SER A O 1
ATOM 728 N N . GLY A 1 112 ? 9.739 -7.245 57.753 1.00 14.26 112 GLY A N 1
ATOM 729 C CA . GLY A 1 112 ? 8.943 -7.588 58.932 1.00 14.60 112 GLY A CA 1
ATOM 730 C C . GLY A 1 112 ? 9.466 -8.742 59.772 1.00 13.69 112 GLY A C 1
ATOM 731 O O . GLY A 1 112 ? 8.783 -9.158 60.728 1.00 15.85 112 GLY A O 1
ATOM 732 N N . LEU A 1 113 ? 10.645 -9.258 59.450 1.00 14.31 113 LEU A N 1
ATOM 733 C CA . LEU A 1 113 ? 11.272 -10.304 60.261 1.00 13.41 113 LEU A CA 1
ATOM 734 C C . LEU A 1 113 ? 11.838 -9.644 61.520 1.00 14.07 113 LEU A C 1
ATOM 735 O O . LEU A 1 113 ? 12.228 -8.466 61.488 1.00 14.74 113 LEU A O 1
ATOM 740 N N . ILE A 1 114 ? 11.865 -10.383 62.628 1.00 13.87 114 ILE A N 1
ATOM 741 C CA . ILE A 1 114 ? 12.364 -9.818 63.884 1.00 13.75 114 ILE A CA 1
ATOM 742 C C . ILE A 1 114 ? 13.868 -9.835 63.932 1.00 12.94 114 ILE A C 1
ATOM 743 O O . ILE A 1 114 ? 14.506 -10.852 63.679 1.00 13.86 114 ILE A O 1
ATOM 748 N N . ARG A 1 115 ? 14.451 -8.674 64.259 1.00 12.83 115 ARG A N 1
ATOM 749 C CA . ARG A 1 115 ? 15.870 -8.581 64.464 1.00 13.79 115 ARG A CA 1
ATOM 750 C C . ARG A 1 115 ? 16.190 -8.634 65.965 1.00 12.99 115 ARG A C 1
ATOM 751 O O . ARG A 1 115 ? 17.090 -9.352 66.384 1.00 14.36 115 ARG A O 1
ATOM 759 N N . ILE A 1 116 ? 15.443 -7.856 66.738 1.00 13.38 116 ILE A N 1
ATOM 760 C CA . ILE A 1 116 ? 15.640 -7.771 68.194 1.00 14.41 116 ILE A CA 1
ATOM 761 C C . ILE A 1 116 ? 14.308 -7.952 68.893 1.00 13.83 116 ILE A C 1
ATOM 762 O O . ILE A 1 116 ? 13.306 -7.335 68.531 1.00 12.84 116 ILE A O 1
ATOM 767 N N . LEU A 1 117 ? 14.316 -8.818 69.910 1.00 13.66 117 LEU A N 1
ATOM 768 C CA . LEU A 1 117 ? 13.149 -9.008 70.767 1.00 14.33 117 LEU A CA 1
ATOM 769 C C . LEU A 1 117 ? 13.638 -9.129 72.198 1.00 13.19 117 LEU A C 1
ATOM 770 O O . LEU A 1 117 ? 14.417 -10.028 72.512 1.00 14.33 117 LEU A O 1
ATOM 775 N N . THR A 1 118 ? 13.241 -8.176 73.037 1.00 13.12 118 THR A N 1
ATOM 776 C CA . THR A 1 118 ? 13.681 -8.202 74.449 1.00 13.14 118 THR A CA 1
ATOM 777 C C . THR A 1 118 ? 12.533 -7.937 75.394 1.00 13.00 118 THR A C 1
ATOM 778 O O . THR A 1 118 ? 11.563 -7.243 75.068 1.00 12.70 118 THR A O 1
ATOM 782 N N . LEU A 1 119 ? 12.663 -8.486 76.602 1.00 12.96 119 LEU A N 1
ATOM 783 C CA . LEU A 1 119 ? 11.704 -8.219 77.656 1.00 13.49 119 LEU A CA 1
ATOM 784 C C . LEU A 1 119 ? 12.484 -7.729 78.876 1.00 12.74 119 LEU A C 1
ATOM 785 O O . LEU A 1 119 ? 13.351 -8.444 79.379 1.00 14.06 119 LEU A O 1
ATOM 790 N N . LYS A 1 120 ? 12.183 -6.511 79.300 1.00 12.60 120 LYS A N 1
ATOM 791 C CA . LYS A 1 120 ? 13.032 -5.819 80.278 1.00 13.27 120 LYS A CA 1
ATOM 792 C C . LYS A 1 120 ? 12.182 -5.100 81.317 1.00 11.98 120 LYS A C 1
ATOM 793 O O . LYS A 1 120 ? 11.043 -4.752 81.056 1.00 11.22 120 LYS A O 1
ATOM 799 N N . PRO A 1 121 ? 12.742 -4.868 82.529 1.00 11.83 121 PRO A N 1
ATOM 800 C CA . PRO A 1 121 ? 11.999 -4.030 83.468 1.00 12.29 121 PRO A CA 1
ATOM 801 C C . PRO A 1 121 ? 11.576 -2.693 82.868 1.00 12.98 121 PRO A C 1
ATOM 802 O O . PRO A 1 121 ? 12.327 -2.061 82.097 1.00 12.64 121 PRO A O 1
ATOM 806 N N . GLU A 1 122 ? 10.377 -2.265 83.219 1.00 13.75 122 GLU A N 1
ATOM 807 C CA . GLU A 1 122 ? 9.820 -1.043 82.696 1.00 14.84 122 GLU A CA 1
ATOM 808 C C . GLU A 1 122 ? 10.731 0.168 82.935 1.00 14.97 122 GLU A C 1
ATOM 809 O O . GLU A 1 122 ? 11.335 0.303 83.993 1.00 13.60 122 GLU A O 1
ATOM 815 N N . THR A 1 123 ? 10.817 1.040 81.939 1.00 15.37 123 THR A N 1
ATOM 816 C CA . THR A 1 123 ? 11.460 2.321 82.089 1.00 16.31 123 THR A CA 1
ATOM 817 C C . THR A 1 123 ? 10.391 3.316 82.533 1.00 16.25 123 THR A C 1
ATOM 818 O O . THR A 1 123 ? 9.331 3.438 81.885 1.00 16.62 123 THR A O 1
ATOM 822 N N . VAL A 1 124 ? 10.637 3.998 83.649 1.00 15.62 124 VAL A N 1
ATOM 823 C CA . VAL A 1 124 ? 9.670 4.926 84.240 1.00 15.19 124 VAL A CA 1
ATOM 824 C C . VAL A 1 124 ? 10.012 6.391 83.983 1.00 16.48 124 VAL A C 1
ATOM 825 O O . VAL A 1 124 ? 11.070 6.874 84.377 1.00 16.53 124 VAL A O 1
ATOM 829 N N . ILE A 1 125 ? 9.088 7.095 83.321 1.00 16.73 125 ILE A N 1
ATOM 830 C CA . ILE A 1 125 ? 9.260 8.505 83.008 1.00 17.99 125 ILE A CA 1
ATOM 831 C C . ILE A 1 125 ? 7.972 9.240 83.360 1.00 18.25 125 ILE A C 1
ATOM 832 O O . ILE A 1 125 ? 6.903 8.925 82.822 1.00 18.54 125 ILE A O 1
ATOM 837 N N . PRO A 1 126 ? 8.055 10.200 84.289 1.00 18.91 126 PRO A N 1
ATOM 838 C CA . PRO A 1 126 ? 6.874 10.953 84.684 1.00 19.66 126 PRO A CA 1
ATOM 839 C C . PRO A 1 126 ? 6.430 11.909 83.580 1.00 19.91 126 PRO A C 1
ATOM 840 O O . PRO A 1 126 ? 7.214 12.193 82.665 1.00 19.93 126 PRO A O 1
ATOM 844 N N . ASP A 1 127 ? 5.184 12.373 83.654 1.00 20.36 127 ASP A N 1
ATOM 845 C CA . ASP A 1 127 ? 4.742 13.517 82.854 1.00 20.63 127 ASP A CA 1
ATOM 846 C C . ASP A 1 127 ? 5.493 14.761 83.307 1.00 20.59 127 ASP A C 1
ATOM 847 O O . ASP A 1 127 ? 5.642 15.024 84.514 1.00 20.71 127 ASP A O 1
ATOM 852 N N . MET A 1 128 ? 5.980 15.530 82.339 1.00 19.50 128 MET A N 1
ATOM 853 C CA . MET A 1 128 ? 6.820 16.685 82.629 1.00 18.97 128 MET A CA 1
ATOM 854 C C . MET A 1 128 ? 6.015 17.969 82.700 1.00 19.11 128 MET A C 1
ATOM 855 O O . MET A 1 128 ? 5.218 18.274 81.808 1.00 19.82 128 MET A O 1
ATOM 860 N N . VAL A 1 129 ? 6.247 18.733 83.754 1.00 18.68 129 VAL A N 1
ATOM 861 C CA . VAL A 1 129 ? 5.565 20.002 83.934 1.00 18.90 129 VAL A CA 1
ATOM 862 C C . VAL A 1 129 ? 6.562 21.124 83.674 1.00 18.52 129 VAL A C 1
ATOM 863 O O . VAL A 1 129 ? 6.234 22.149 83.052 1.00 19.06 129 VAL A O 1
ATOM 867 N N . THR A 1 130 ? 7.787 20.931 84.140 1.00 17.22 130 THR A N 1
ATOM 868 C CA . THR A 1 130 ? 8.816 21.946 84.011 1.00 16.77 130 THR A CA 1
ATOM 869 C C . THR A 1 130 ? 10.094 21.336 83.470 1.00 16.20 130 THR A C 1
ATOM 870 O O . THR A 1 130 ? 10.257 20.119 83.475 1.00 15.02 130 THR A O 1
ATOM 874 N N . TRP A 1 131 ? 10.998 22.181 82.987 1.00 15.32 131 TRP A N 1
ATOM 875 C CA . TRP A 1 131 ? 12.305 21.696 82.550 1.00 15.43 131 TRP A CA 1
ATOM 876 C C . TRP A 1 131 ? 13.117 21.098 83.705 1.00 15.26 131 TRP A C 1
ATOM 877 O O . TRP A 1 131 ? 13.903 20.185 83.499 1.00 15.30 131 TRP A O 1
ATOM 888 N N . ASN A 1 132 ? 12.893 21.597 84.921 1.00 15.62 132 ASN A N 1
ATOM 889 C CA . ASN A 1 132 ? 13.567 21.006 86.072 1.00 15.91 132 ASN A CA 1
ATOM 890 C C . ASN A 1 132 ? 13.139 19.557 86.296 1.00 14.72 132 ASN A C 1
ATOM 891 O O . ASN A 1 132 ? 13.951 18.740 86.731 1.00 14.38 132 ASN A O 1
ATOM 896 N N . ASP A 1 133 ? 11.890 19.225 85.965 1.00 14.74 133 ASP A N 1
ATOM 897 C CA . ASP A 1 133 ? 11.437 17.833 85.969 1.00 14.71 133 ASP A CA 1
ATOM 898 C C . ASP A 1 133 ? 12.252 16.963 85.026 1.00 14.70 133 ASP A C 1
ATOM 899 O O . ASP A 1 133 ? 12.588 15.817 85.342 1.00 14.50 133 ASP A O 1
ATOM 904 N N . VAL A 1 134 ? 12.560 17.502 83.849 1.00 13.98 134 VAL A N 1
ATOM 905 C CA . VAL A 1 134 ? 13.382 16.776 82.892 1.00 13.94 134 VAL A CA 1
ATOM 906 C C . VAL A 1 134 ? 14.773 16.519 83.470 1.00 13.46 134 VAL A C 1
ATOM 907 O O . VAL A 1 134 ? 15.245 15.383 83.485 1.00 13.76 134 VAL A O 1
ATOM 911 N N . GLU A 1 135 ? 15.421 17.571 83.962 1.00 13.18 135 GLU A N 1
ATOM 912 C CA . GLU A 1 135 ? 16.772 17.464 84.502 1.00 13.40 135 GLU A CA 1
ATOM 913 C C . GLU A 1 135 ? 16.855 16.488 85.677 1.00 13.16 135 GLU A C 1
ATOM 914 O O . GLU A 1 135 ? 17.773 15.665 85.753 1.00 13.69 135 GLU A O 1
ATOM 920 N N . GLU A 1 136 ? 15.903 16.584 86.596 1.00 14.00 136 GLU A N 1
ATOM 921 C CA . GLU A 1 136 ? 15.954 15.732 87.791 1.00 14.71 136 GLU A CA 1
ATOM 922 C C . GLU A 1 136 ? 15.538 14.293 87.520 1.00 14.41 136 GLU A C 1
ATOM 923 O O . GLU A 1 136 ? 15.956 13.364 88.227 1.00 14.38 136 GLU A O 1
ATOM 929 N N . THR A 1 137 ? 14.768 14.074 86.458 1.00 12.45 137 THR A N 1
ATOM 930 C CA . THR A 1 137 ? 14.481 12.711 86.026 1.00 13.60 137 THR A CA 1
ATOM 931 C C . THR A 1 137 ? 15.727 12.088 85.381 1.00 12.98 137 THR A C 1
ATOM 932 O O . THR A 1 137 ? 16.082 10.944 85.658 1.00 13.67 137 THR A O 1
ATOM 936 N N . LEU A 1 138 ? 16.364 12.859 84.505 1.00 12.97 138 LEU A N 1
ATOM 937 C CA . LEU A 1 138 ? 17.446 12.361 83.678 1.00 13.41 138 LEU A CA 1
ATOM 938 C C . LEU A 1 138 ? 18.737 12.101 84.459 1.00 13.01 138 LEU A C 1
ATOM 939 O O . LEU A 1 138 ? 19.460 11.138 84.177 1.00 12.89 138 LEU A O 1
ATOM 944 N N . HIS A 1 139 ? 19.037 12.974 85.418 1.00 13.18 139 HIS A N 1
ATOM 945 C CA . HIS A 1 139 ? 20.333 12.917 86.066 1.00 13.56 139 HIS A CA 1
ATOM 946 C C . HIS A 1 139 ? 20.647 11.545 86.655 1.00 13.38 139 HIS A C 1
ATOM 947 O O . HIS A 1 139 ? 19.880 11.023 87.467 1.00 13.75 139 HIS A O 1
ATOM 954 N N . THR A 1 140 ? 21.807 11.017 86.270 1.00 12.63 140 THR A N 1
ATOM 955 C CA . THR A 1 140 ? 22.295 9.739 86.769 1.00 12.74 140 THR A CA 1
ATOM 956 C C . THR A 1 140 ? 23.773 9.869 87.140 1.00 13.06 140 THR A C 1
ATOM 957 O O . THR A 1 140 ? 24.609 10.191 86.291 1.00 12.37 140 THR A O 1
ATOM 961 N N . PRO A 1 141 ? 24.111 9.652 88.423 1.00 12.96 141 PRO A N 1
ATOM 962 C CA . PRO A 1 141 ? 25.524 9.686 88.788 1.00 13.72 141 PRO A CA 1
ATOM 963 C C . PRO A 1 141 ? 26.377 8.801 87.877 1.00 13.30 141 PRO A C 1
ATOM 964 O O . PRO A 1 141 ? 26.037 7.639 87.632 1.00 13.36 141 PRO A O 1
ATOM 968 N N . GLY A 1 142 ? 27.463 9.371 87.360 1.00 13.48 142 GLY A N 1
ATOM 969 C CA . GLY A 1 142 ? 28.355 8.678 86.468 1.00 12.85 142 GLY A CA 1
ATOM 970 C C . GLY A 1 142 ? 28.048 8.914 84.996 1.00 12.36 142 GLY A C 1
ATOM 971 O O . GLY A 1 142 ? 28.794 8.451 84.137 1.00 13.24 142 GLY A O 1
ATOM 972 N N . VAL A 1 143 ? 26.939 9.605 84.724 1.00 11.99 143 VAL A N 1
ATOM 973 C CA . VAL A 1 143 ? 26.535 9.878 83.331 1.00 12.47 143 VAL A CA 1
ATOM 974 C C . VAL A 1 143 ? 26.592 11.378 83.086 1.00 12.15 143 VAL A C 1
ATOM 975 O O . VAL A 1 143 ? 26.015 12.154 83.843 1.00 13.18 143 VAL A O 1
ATOM 979 N N . GLN A 1 144 ? 27.303 11.779 82.031 1.00 11.81 144 GLN A N 1
ATOM 980 C CA . GLN A 1 144 ? 27.264 13.164 81.588 1.00 13.46 144 GLN A CA 1
ATOM 981 C C . GLN A 1 144 ? 26.053 13.290 80.696 1.00 11.79 144 GLN A C 1
ATOM 982 O O . GLN A 1 144 ? 25.866 12.458 79.809 1.00 11.63 144 GLN A O 1
ATOM 988 N N . HIS A 1 145 ? 25.219 14.288 80.935 1.00 11.20 145 HIS A N 1
ATOM 989 C CA . HIS A 1 145 ? 24.063 14.467 80.053 1.00 11.43 145 HIS A CA 1
ATOM 990 C C . HIS A 1 145 ? 23.948 15.903 79.583 1.00 11.48 145 HIS A C 1
ATOM 991 O O . HIS A 1 145 ? 24.574 16.823 80.128 1.00 12.0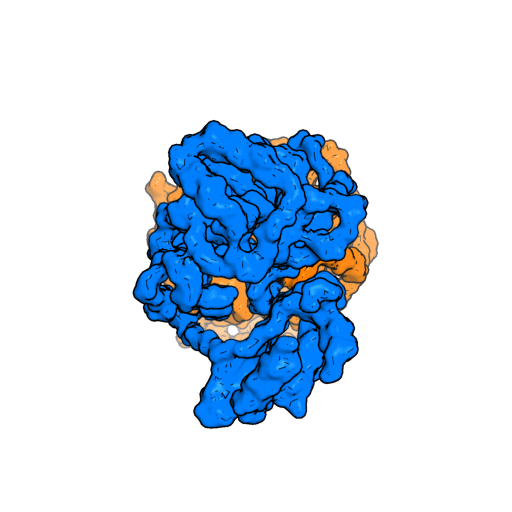4 145 HIS A O 1
ATOM 998 N N . SER A 1 146 ? 23.132 16.092 78.554 1.00 10.20 146 SER A N 1
ATOM 999 C CA . SER A 1 146 ? 22.882 17.423 78.019 1.00 10.85 146 SER A CA 1
ATOM 1000 C C . SER A 1 146 ? 21.485 17.484 77.414 1.00 10.57 146 SER A C 1
ATOM 1001 O O . SER A 1 146 ? 21.074 16.546 76.739 1.00 10.76 146 SER A O 1
ATOM 1004 N N . VAL A 1 147 ? 20.755 18.554 77.702 1.00 10.55 147 VAL A N 1
ATOM 1005 C CA . VAL A 1 147 ? 19.430 18.802 77.131 1.00 11.03 147 VAL A CA 1
ATOM 1006 C C . VAL A 1 147 ? 19.480 20.190 76.514 1.00 11.22 147 VAL A C 1
ATOM 1007 O O . VAL A 1 147 ? 19.891 21.150 77.162 1.00 11.77 147 VAL A O 1
ATOM 1011 N N . TYR A 1 148 ? 19.109 20.297 75.241 1.00 10.75 148 TYR A N 1
ATOM 1012 C CA . TYR A 1 148 ? 19.101 21.595 74.584 1.00 11.13 148 TYR A CA 1
ATOM 1013 C C . TYR A 1 148 ? 17.844 21.715 73.753 1.00 10.68 148 TYR A C 1
ATOM 1014 O O . TYR A 1 148 ? 17.554 20.841 72.957 1.00 11.42 148 TYR A O 1
ATOM 1023 N N . ALA A 1 149 ? 17.074 22.765 73.983 1.00 11.20 149 ALA A N 1
ATOM 1024 C CA . ALA A 1 149 ? 15.818 22.964 73.283 1.00 11.46 149 ALA A CA 1
ATOM 1025 C C . ALA A 1 149 ? 15.756 24.410 72.825 1.00 11.74 149 ALA A C 1
ATOM 1026 O O . ALA A 1 149 ? 15.991 25.333 73.614 1.00 12.42 149 ALA A O 1
ATOM 1028 N N . VAL A 1 150 ? 15.443 24.609 71.543 1.00 10.96 150 VAL A N 1
ATOM 1029 C CA . VAL A 1 150 ? 15.383 25.958 70.967 1.00 12.19 150 VAL A CA 1
ATOM 1030 C C . VAL A 1 150 ? 14.184 26.110 70.037 1.00 11.81 150 VAL A C 1
ATOM 1031 O O . VAL A 1 150 ? 13.690 25.128 69.478 1.00 11.67 150 VAL A O 1
ATOM 1035 N N . ARG A 1 151 ? 13.743 27.358 69.868 1.00 12.56 151 ARG A N 1
ATOM 1036 C CA . ARG A 1 151 ? 12.802 27.713 68.806 1.00 13.64 151 ARG A CA 1
ATOM 1037 C C . ARG A 1 151 ? 13.604 28.437 67.733 1.00 13.29 151 ARG A C 1
ATOM 1038 O O . ARG A 1 151 ? 14.357 29.352 68.043 1.00 13.23 151 ARG A O 1
ATOM 1046 N N . LEU A 1 152 ? 13.466 27.992 66.487 1.00 13.77 152 LEU A N 1
ATOM 1047 C CA . LEU A 1 152 ? 14.144 28.640 65.370 1.00 15.03 152 LEU A CA 1
ATOM 1048 C C . LEU A 1 152 ? 13.309 29.824 64.917 1.00 16.34 152 LEU A C 1
ATOM 1049 O O . LEU A 1 152 ? 12.084 29.708 64.766 1.00 17.03 152 LEU A O 1
ATOM 1054 N N . THR A 1 153 ? 13.963 30.960 64.721 1.00 18.62 153 THR A N 1
ATOM 1055 C CA . THR A 1 153 ? 13.257 32.134 64.209 1.00 21.34 153 THR A CA 1
ATOM 1056 C C . THR A 1 153 ? 14.082 32.812 63.112 1.00 22.98 153 THR A C 1
ATOM 1057 O O . THR A 1 153 ? 15.264 32.489 62.948 1.00 22.91 153 THR A O 1
ATOM 1061 N N . PRO A 1 154 ? 13.449 33.722 62.332 1.00 24.50 154 PRO A N 1
ATOM 1062 C CA . PRO A 1 154 ? 14.202 34.510 61.350 1.00 26.10 154 PRO A CA 1
ATOM 1063 C C . PRO A 1 154 ? 15.376 35.227 62.006 1.00 27.54 154 PRO A C 1
ATOM 1064 O O . PRO A 1 154 ? 16.466 35.314 61.423 1.00 28.66 154 PRO A O 1
ATOM 1068 N N . ASP A 1 155 ? 15.145 35.697 63.230 1.00 28.70 155 ASP A N 1
ATOM 1069 C CA . ASP A 1 155 ? 16.093 36.523 63.972 1.00 29.43 155 ASP A CA 1
ATOM 1070 C C . ASP A 1 155 ? 17.071 35.718 64.844 1.00 28.97 155 ASP A C 1
ATOM 1071 O O . ASP A 1 155 ? 17.806 36.300 65.642 1.00 29.62 155 ASP A O 1
ATOM 1076 N N . GLY A 1 156 ? 17.077 34.388 64.698 1.00 28.05 156 GLY A N 1
ATOM 1077 C CA . GLY A 1 156 ? 18.004 33.521 65.444 1.00 26.55 156 GLY A CA 1
ATOM 1078 C C . GLY A 1 156 ? 17.295 32.499 66.325 1.00 25.15 156 GLY A C 1
ATOM 1079 O O . GLY A 1 156 ? 16.071 32.342 66.248 1.00 25.80 156 GLY A O 1
ATOM 1080 N N . HIS A 1 157 ? 18.062 31.816 67.173 1.00 23.87 157 HIS A N 1
ATOM 1081 C CA . HIS A 1 157 ? 17.508 30.755 68.030 1.00 22.32 157 HIS A CA 1
ATOM 1082 C C . HIS A 1 157 ? 17.077 31.313 69.384 1.00 21.89 157 HIS A C 1
ATOM 1083 O O . HIS A 1 157 ? 17.860 32.012 70.041 1.00 22.53 157 HIS A O 1
ATOM 1090 N N . GLU A 1 158 ? 15.847 31.014 69.797 1.00 19.81 158 GLU A N 1
ATOM 1091 C CA . GLU A 1 158 ? 15.411 31.334 71.153 1.00 19.72 158 GLU A CA 1
ATOM 1092 C C . GLU A 1 158 ? 15.656 30.089 72.001 1.00 18.01 158 GLU A C 1
ATOM 1093 O O . GLU A 1 158 ? 15.086 29.038 71.726 1.00 16.77 158 GLU A O 1
ATOM 1099 N N . VAL A 1 159 ? 16.488 30.216 73.034 1.00 16.86 159 VAL A N 1
ATOM 1100 C CA . VAL A 1 159 ? 16.767 29.085 73.919 1.00 16.51 159 VAL A CA 1
ATOM 1101 C C . VAL A 1 159 ? 15.635 28.878 74.925 1.00 16.44 159 VAL A C 1
ATOM 1102 O O . VAL A 1 159 ? 15.266 29.790 75.684 1.00 17.24 159 VAL A O 1
ATOM 1106 N N . LEU A 1 160 ? 15.084 27.672 74.928 1.00 15.40 160 LEU A N 1
ATOM 1107 C CA . LEU A 1 160 ? 13.997 27.323 75.822 1.00 15.58 160 LEU A CA 1
ATOM 1108 C C . LEU A 1 160 ? 14.543 26.631 77.072 1.00 15.41 160 LEU A C 1
ATOM 1109 O O . LEU A 1 160 ? 14.023 26.802 78.183 1.00 16.36 160 LEU A O 1
ATOM 1114 N N . HIS A 1 161 ? 15.605 25.861 76.877 1.00 14.44 161 HIS A N 1
ATOM 1115 C CA . HIS A 1 161 ? 16.295 25.208 77.977 1.00 14.13 161 HIS A CA 1
ATOM 1116 C C . HIS A 1 161 ? 17.674 24.767 77.539 1.00 13.84 161 HIS A C 1
ATOM 1117 O O . HIS A 1 161 ? 17.858 24.316 76.403 1.00 13.15 161 HIS A O 1
ATOM 1124 N N . ALA A 1 162 ? 18.646 24.846 78.441 1.00 14.03 162 ALA A N 1
ATOM 1125 C CA . ALA A 1 162 ? 19.975 24.402 78.124 1.00 14.18 162 ALA A CA 1
ATOM 1126 C C . ALA A 1 162 ? 20.708 23.824 79.323 1.00 14.71 162 ALA A C 1
ATOM 1127 O O . ALA A 1 162 ? 20.841 24.495 80.347 1.00 15.64 162 ALA A O 1
ATOM 1129 N N . SER A 1 163 ? 21.189 22.591 79.186 1.00 13.69 163 SER A N 1
ATOM 1130 C CA . SER A 1 163 ? 22.159 22.032 80.126 1.00 13.97 163 SER A CA 1
ATOM 1131 C C . SER A 1 163 ? 23.329 21.490 79.324 1.00 13.42 163 SER A C 1
ATOM 1132 O O . SER A 1 163 ? 23.155 20.607 78.486 1.00 12.74 163 SER A O 1
ATOM 1135 N N . ALA A 1 164 ? 24.505 22.085 79.526 1.00 13.59 164 ALA A N 1
ATOM 1136 C CA . ALA A 1 164 ? 25.750 21.698 78.881 1.00 13.13 164 ALA A CA 1
ATOM 1137 C C . ALA A 1 164 ? 25.716 21.588 77.348 1.00 12.68 164 ALA A C 1
ATOM 1138 O O . ALA A 1 164 ? 26.355 20.702 76.803 1.00 13.39 164 ALA A O 1
ATOM 1140 N N . PRO A 1 165 ? 25.029 22.521 76.652 1.00 12.84 165 PRO A N 1
ATOM 1141 C CA . PRO A 1 165 ? 25.018 22.369 75.189 1.00 12.96 165 PRO A CA 1
ATOM 1142 C C . PRO A 1 165 ? 26.410 22.556 74.578 1.00 13.20 165 PRO A C 1
ATOM 1143 O O . PRO A 1 165 ? 26.692 22.033 73.502 1.00 12.63 165 PRO A O 1
ATOM 1147 N N . GLU A 1 166 ? 27.281 23.284 75.271 1.00 13.90 166 GLU A N 1
ATOM 1148 C CA . GLU A 1 166 ? 28.604 23.574 74.753 1.00 14.51 166 GLU A CA 1
ATOM 1149 C C . GLU A 1 166 ? 29.563 22.401 74.868 1.00 13.89 166 GLU A C 1
ATOM 1150 O O . GLU A 1 166 ? 30.625 22.404 74.251 1.00 15.72 166 GLU A O 1
ATOM 1156 N N . ARG A 1 167 ? 29.188 21.388 75.651 1.00 13.64 167 ARG A N 1
ATOM 1157 C CA . ARG A 1 167 ? 30.074 20.245 75.849 1.00 14.11 167 ARG A CA 1
ATOM 1158 C C . ARG A 1 167 ? 30.076 19.365 74.593 1.00 14.33 167 ARG A C 1
ATOM 1159 O O . ARG A 1 167 ? 29.013 18.880 74.194 1.00 13.94 167 ARG A O 1
ATOM 1167 N N . PRO A 1 168 ? 31.243 19.144 73.975 1.00 14.46 168 PRO A N 1
ATOM 1168 C CA . PRO A 1 168 ? 31.291 18.180 72.877 1.00 14.87 168 PRO A CA 1
ATOM 1169 C C . PRO A 1 168 ? 31.144 16.785 73.463 1.00 14.47 168 PRO A C 1
ATOM 1170 O O . PRO A 1 168 ? 31.795 16.457 74.455 1.00 14.88 168 PRO A O 1
ATOM 1174 N N . MET A 1 169 ? 30.255 15.990 72.882 1.00 12.91 169 MET A N 1
ATOM 1175 C CA . MET A 1 169 ? 30.000 14.631 73.366 1.00 11.95 169 MET A CA 1
ATOM 1176 C C . MET A 1 169 ? 29.946 13.695 72.173 1.00 11.69 169 MET A C 1
ATOM 1177 O O . MET A 1 169 ? 29.610 14.131 71.065 1.00 11.13 169 MET A O 1
ATOM 1182 N N . PRO A 1 170 ? 30.228 12.399 72.387 1.00 11.23 170 PRO A N 1
ATOM 1183 C CA . PRO A 1 170 ? 30.041 11.424 71.310 1.00 10.90 170 PRO A CA 1
ATOM 1184 C C . PRO A 1 170 ? 28.550 11.312 70.975 1.00 11.74 170 PRO A C 1
ATOM 1185 O O . PRO A 1 170 ? 27.690 11.455 71.856 1.00 12.60 170 PRO A O 1
ATOM 1189 N N . THR A 1 171 ? 28.243 11.073 69.700 1.00 11.78 171 THR A N 1
ATOM 1190 C CA . THR A 1 171 ? 26.828 11.093 69.304 1.00 12.47 171 THR A CA 1
ATOM 1191 C C . THR A 1 171 ? 26.431 9.937 68.391 1.00 12.07 171 THR A C 1
ATOM 1192 O O . THR A 1 171 ? 25.296 9.915 67.897 1.00 11.80 171 THR A O 1
ATOM 1196 N N . GLY A 1 172 ? 27.326 8.983 68.178 1.00 11.65 172 GLY A N 1
ATOM 1197 C CA . GLY A 1 172 ? 27.010 7.820 67.341 1.00 11.79 172 GLY A CA 1
ATOM 1198 C C . GLY A 1 172 ? 26.473 8.279 65.993 1.00 11.72 172 GLY A C 1
ATOM 1199 O O . GLY A 1 172 ? 27.001 9.215 65.391 1.00 12.59 172 GLY A O 1
ATOM 1200 N N . SER A 1 173 ? 25.365 7.675 65.570 1.00 11.85 173 SER A N 1
ATOM 1201 C CA . SER A 1 173 ? 24.796 7.934 64.235 1.00 12.04 173 SER A CA 1
ATOM 1202 C C . SER A 1 173 ? 24.207 9.311 63.955 1.00 12.43 173 SER A C 1
ATOM 1203 O O . SER A 1 173 ? 23.710 9.557 62.852 1.00 12.58 173 SER A O 1
ATOM 1206 N N . ALA A 1 174 ? 24.269 10.231 64.909 1.00 11.85 174 ALA A N 1
ATOM 1207 C CA . ALA A 1 174 ? 24.037 11.642 64.585 1.00 11.44 174 ALA A CA 1
ATOM 1208 C C . ALA A 1 174 ? 24.949 12.070 63.426 1.00 11.48 174 ALA A C 1
ATOM 1209 O O . ALA A 1 174 ? 24.617 13.004 62.664 1.00 12.26 174 ALA A O 1
ATOM 1211 N N . TYR A 1 175 ? 26.084 11.375 63.272 1.00 11.14 175 TYR A N 1
ATOM 1212 C CA . TYR A 1 175 ? 27.028 11.729 62.223 1.00 10.19 175 TYR A CA 1
ATOM 1213 C C . TYR A 1 175 ? 26.392 11.559 60.851 1.00 10.32 175 TYR A C 1
ATOM 1214 O O . TYR A 1 175 ? 26.823 12.206 59.892 1.00 10.90 175 TYR A O 1
ATOM 1223 N N . LYS A 1 176 ? 25.385 10.680 60.750 1.00 9.74 176 LYS A N 1
ATOM 1224 C CA . LYS A 1 176 ? 24.727 10.433 59.450 1.00 9.68 176 LYS A CA 1
ATOM 1225 C C . LYS A 1 176 ? 23.986 11.688 58.979 1.00 10.23 176 LYS A C 1
ATOM 1226 O O . LYS A 1 176 ? 23.750 11.855 57.789 1.00 9.99 176 LYS A O 1
ATOM 1232 N N . LEU A 1 177 ? 23.673 12.598 59.885 1.00 9.38 177 LEU A N 1
ATOM 1233 C CA . LEU A 1 177 ? 23.088 13.884 59.494 1.00 9.77 177 LEU A CA 1
ATOM 1234 C C . LEU A 1 177 ? 24.098 14.727 58.730 1.00 10.31 177 LEU A C 1
ATOM 1235 O O . LEU A 1 177 ? 23.744 15.405 57.748 1.00 9.76 177 LEU A O 1
ATOM 1240 N N . TYR A 1 178 ? 25.352 14.700 59.183 1.00 10.43 178 TYR A N 1
ATOM 1241 C CA . TYR A 1 178 ? 26.434 15.384 58.451 1.00 10.71 178 TYR A CA 1
ATOM 1242 C C . TYR A 1 178 ? 26.702 14.719 57.115 1.00 11.63 178 TYR A C 1
ATOM 1243 O O . TYR A 1 178 ? 26.920 15.394 56.109 1.00 11.89 178 TYR A O 1
ATOM 1252 N N . LEU A 1 179 ? 26.648 13.392 57.071 1.00 11.09 179 LEU A N 1
ATOM 1253 C CA . LEU A 1 179 ? 26.817 12.684 55.803 1.00 11.99 179 LEU A CA 1
ATOM 1254 C C . LEU A 1 179 ? 25.707 13.075 54.824 1.00 11.70 179 LEU A C 1
ATOM 1255 O O . LEU A 1 179 ? 25.945 13.285 53.634 1.00 11.70 179 LEU A O 1
ATOM 1260 N N . MET A 1 180 ? 24.483 13.195 55.334 1.00 11.14 180 MET A N 1
ATOM 1261 C CA . MET A 1 180 ? 23.364 13.633 54.508 1.00 10.75 180 MET A CA 1
ATOM 1262 C C . MET A 1 180 ? 23.592 15.039 53.948 1.00 10.67 180 MET A C 1
ATOM 1263 O O . MET A 1 180 ? 23.345 15.291 52.753 1.00 10.49 180 MET A O 1
ATOM 1268 N N . ARG A 1 181 ? 24.050 15.968 54.780 1.00 10.35 181 ARG A N 1
ATOM 1269 C CA . ARG A 1 181 ? 24.299 17.322 54.266 1.00 11.22 181 ARG A CA 1
ATOM 1270 C C . ARG A 1 181 ? 25.420 17.321 53.218 1.00 11.53 181 ARG A C 1
ATOM 1271 O O . ARG A 1 181 ? 25.342 18.056 52.230 1.00 11.91 181 ARG A O 1
ATOM 1279 N N . ALA A 1 182 ? 26.434 16.486 53.418 1.00 11.66 182 ALA A N 1
ATOM 1280 C CA . ALA A 1 182 ? 27.527 16.381 52.448 1.00 11.94 182 ALA A CA 1
ATOM 1281 C C . ALA A 1 182 ? 26.998 15.857 51.125 1.00 12.54 182 ALA A C 1
ATOM 1282 O O . ALA A 1 182 ? 27.336 16.359 50.039 1.00 13.01 182 ALA A O 1
ATOM 1284 N N . LEU A 1 183 ? 26.150 14.841 51.210 1.00 12.05 183 LEU A N 1
ATOM 1285 C CA . LEU A 1 183 ? 25.545 14.251 50.023 1.00 11.57 183 LEU A CA 1
ATOM 1286 C C . LEU A 1 183 ? 24.699 15.269 49.278 1.00 12.12 183 LEU A C 1
ATOM 1287 O O . LEU A 1 183 ? 24.811 15.394 48.058 1.00 12.90 183 LEU A O 1
ATOM 1292 N N . VAL A 1 184 ? 23.871 16.011 49.999 1.00 11.97 184 VAL A N 1
ATOM 1293 C CA . VAL A 1 184 ? 23.011 17.021 49.376 1.00 12.84 184 VAL A CA 1
ATOM 1294 C C . VAL A 1 184 ? 23.873 18.080 48.673 1.00 12.98 184 VAL A C 1
ATOM 1295 O O . VAL A 1 184 ? 23.562 18.495 47.550 1.00 13.74 184 VAL A O 1
ATOM 1299 N N . ALA A 1 185 ? 24.968 18.482 49.303 1.00 12.91 185 ALA A N 1
ATOM 1300 C CA . ALA A 1 185 ? 25.881 19.483 48.725 1.00 13.64 185 ALA A CA 1
ATOM 1301 C C . ALA A 1 185 ? 26.475 18.987 47.410 1.00 14.47 185 ALA A C 1
ATOM 1302 O O . ALA A 1 185 ? 26.592 19.764 46.448 1.00 15.53 185 ALA A O 1
ATOM 1304 N N . GLU A 1 186 ? 26.859 17.716 47.359 1.00 14.26 186 GLU A N 1
ATOM 1305 C CA . GLU A 1 186 ? 27.357 17.128 46.101 1.00 15.55 186 GLU A CA 1
ATOM 1306 C C . GLU A 1 186 ? 26.289 16.962 45.022 1.00 16.59 186 GLU A C 1
ATOM 1307 O O . GLU A 1 186 ? 26.576 17.144 43.827 1.00 17.18 186 GLU A O 1
ATOM 1313 N N . ILE A 1 187 ? 25.069 16.612 45.420 1.00 16.56 187 ILE A N 1
ATOM 1314 C CA . ILE A 1 187 ? 23.937 16.573 44.490 1.00 17.74 187 ILE A CA 1
ATOM 1315 C C . ILE A 1 187 ? 23.766 17.958 43.850 1.00 19.05 187 ILE A C 1
ATOM 1316 O O . ILE A 1 187 ? 23.649 18.068 42.624 1.00 19.43 187 ILE A O 1
ATOM 1321 N N . GLU A 1 188 ? 23.790 18.998 44.680 1.00 20.16 188 GLU A N 1
ATOM 1322 C CA . GLU A 1 188 ? 23.631 20.379 44.199 1.00 22.38 188 GLU A CA 1
ATOM 1323 C C . GLU A 1 188 ? 24.762 20.793 43.250 1.00 22.26 188 GLU A C 1
ATOM 1324 O O . GLU A 1 188 ? 24.525 21.550 42.299 1.00 23.11 188 GLU A O 1
ATOM 1330 N N . LYS A 1 189 ? 25.973 20.290 43.494 1.00 21.74 189 LYS A N 1
ATOM 1331 C CA . LYS A 1 189 ? 27.139 20.586 42.645 1.00 22.02 189 LYS A CA 1
ATOM 1332 C C . LYS A 1 189 ? 27.142 19.752 41.365 1.00 21.86 189 LYS A C 1
ATOM 1333 O O . LYS A 1 189 ? 27.883 20.051 40.416 1.00 22.97 189 LYS A O 1
ATOM 1339 N N . GLY A 1 190 ? 26.321 18.704 41.346 1.00 21.57 190 GLY A N 1
ATOM 1340 C CA . GLY A 1 190 ? 26.211 17.803 40.201 1.00 20.97 190 GLY A CA 1
ATOM 1341 C C . GLY A 1 190 ? 27.292 16.745 40.091 1.00 20.63 190 GLY A C 1
ATOM 1342 O O . GLY A 1 190 ? 27.492 16.188 39.013 1.00 21.65 190 GLY A O 1
ATOM 1343 N N . THR A 1 191 ? 27.982 16.445 41.193 1.00 19.25 191 THR A N 1
ATOM 1344 C CA . THR A 1 191 ? 29.032 15.416 41.178 1.00 18.47 191 THR A CA 1
ATOM 1345 C C . THR A 1 191 ? 28.478 14.010 41.475 1.00 17.67 191 THR A C 1
ATOM 1346 O O . THR A 1 191 ? 29.169 13.008 41.293 1.00 17.54 191 THR A O 1
ATOM 1350 N N . VAL A 1 192 ? 27.227 13.964 41.928 1.00 16.60 192 VAL A N 1
ATOM 1351 C CA . VAL A 1 192 ? 26.521 12.716 42.239 1.00 16.51 192 VAL A CA 1
ATOM 1352 C C . VAL A 1 192 ? 25.035 12.922 41.930 1.00 15.54 192 VAL A C 1
ATOM 1353 O O . VAL A 1 192 ? 24.546 14.054 41.939 1.00 16.42 192 VAL A O 1
ATOM 1357 N N . GLY A 1 193 ? 24.326 11.840 41.620 1.00 15.07 193 GLY A N 1
ATOM 1358 C CA . GLY A 1 193 ? 22.892 11.915 41.307 1.00 14.75 193 GLY A CA 1
ATOM 1359 C C . GLY A 1 193 ? 22.090 10.982 42.193 1.00 13.99 193 GLY A C 1
ATOM 1360 O O . GLY A 1 193 ? 22.602 9.947 42.620 1.00 13.53 193 GLY A O 1
ATOM 1361 N N . TRP A 1 194 ? 20.830 11.330 42.440 1.00 13.86 194 TRP A N 1
ATOM 1362 C CA . TRP A 1 194 ? 19.954 10.495 43.280 1.00 14.05 194 TRP A CA 1
ATOM 1363 C C . TRP A 1 194 ? 19.747 9.105 42.686 1.00 14.49 194 TRP A C 1
ATOM 1364 O O . TRP A 1 194 ? 19.545 8.122 43.407 1.00 14.49 194 TRP A O 1
ATOM 1375 N N . ASP A 1 195 ? 19.757 9.009 41.358 1.00 15.04 195 ASP A N 1
ATOM 1376 C CA . ASP A 1 195 ? 19.482 7.731 40.716 1.00 15.65 195 ASP A CA 1
ATOM 1377 C C . ASP A 1 195 ? 20.740 6.958 40.331 1.00 15.16 195 ASP A C 1
ATOM 1378 O O . ASP A 1 195 ? 20.665 5.863 39.772 1.00 16.22 195 ASP A O 1
ATOM 1383 N N . GLU A 1 196 ? 21.893 7.532 40.655 1.00 14.91 196 GLU A N 1
ATOM 1384 C CA . GLU A 1 196 ? 23.170 6.846 40.503 1.00 14.66 196 GLU A CA 1
ATOM 1385 C C . GLU A 1 196 ? 23.215 5.563 41.324 1.00 14.00 196 GLU A C 1
ATOM 1386 O O . GLU A 1 196 ? 22.685 5.516 42.439 1.00 12.98 196 GLU A O 1
ATOM 1392 N N . ILE A 1 197 ? 23.849 4.534 40.770 1.00 13.28 197 ILE A N 1
ATOM 1393 C CA . ILE A 1 197 ? 23.882 3.214 41.390 1.00 13.14 197 ILE A CA 1
ATOM 1394 C C . ILE A 1 197 ? 25.134 3.023 42.242 1.00 13.51 197 ILE A C 1
ATOM 1395 O O . ILE A 1 197 ? 26.261 3.260 41.791 1.00 13.87 197 ILE A O 1
ATOM 1400 N N . LEU A 1 198 ? 24.910 2.584 43.479 1.00 12.50 198 LEU A N 1
ATOM 1401 C CA . LEU A 1 198 ? 25.976 2.122 44.360 1.00 12.31 198 LEU A CA 1
ATOM 1402 C C . LEU A 1 198 ? 25.925 0.601 44.441 1.00 12.02 198 LEU A C 1
ATOM 1403 O O . LEU A 1 198 ? 24.865 -0.005 44.264 1.00 12.87 198 LEU A O 1
ATOM 1408 N N . THR A 1 199 ? 27.071 -0.023 44.702 1.00 12.78 199 THR A N 1
ATOM 1409 C CA . THR A 1 199 ? 27.145 -1.474 44.671 1.00 13.37 199 THR A CA 1
ATOM 1410 C C . THR A 1 199 ? 27.722 -2.020 45.970 1.00 13.68 199 THR A C 1
ATOM 1411 O O . THR A 1 199 ? 28.843 -1.650 46.361 1.00 14.47 199 THR A O 1
ATOM 1415 N N . LEU A 1 200 ? 26.967 -2.897 46.628 1.00 13.65 200 LEU A N 1
ATOM 1416 C CA . LEU A 1 200 ? 27.433 -3.517 47.874 1.00 14.65 200 LEU A CA 1
ATOM 1417 C C . LEU A 1 200 ? 28.525 -4.548 47.589 1.00 15.30 200 LEU A C 1
ATOM 1418 O O . LEU A 1 200 ? 28.358 -5.436 46.750 1.00 16.46 200 LEU A O 1
ATOM 1423 N N . THR A 1 201 ? 29.654 -4.404 48.274 1.00 15.70 201 THR A N 1
ATOM 1424 C CA . THR A 1 201 ? 30.755 -5.364 48.196 1.00 16.32 201 THR A CA 1
ATOM 1425 C C . THR A 1 201 ? 31.029 -5.917 49.595 1.00 16.56 201 THR A C 1
ATOM 1426 O O . THR A 1 201 ? 30.618 -5.320 50.585 1.00 16.24 201 THR A O 1
ATOM 1430 N N . PRO A 1 202 ? 31.728 -7.060 49.687 1.00 17.08 202 PRO A N 1
ATOM 1431 C CA . PRO A 1 202 ? 32.082 -7.593 51.007 1.00 17.21 202 PRO A CA 1
ATOM 1432 C C . PRO A 1 202 ? 32.798 -6.587 51.922 1.00 16.86 202 PRO A C 1
ATOM 1433 O O . PRO A 1 202 ? 32.562 -6.574 53.122 1.00 17.44 202 PRO A O 1
ATOM 1437 N N . GLU A 1 203 ? 33.650 -5.745 51.341 1.00 17.00 203 GLU A N 1
ATOM 1438 C CA . GLU A 1 203 ? 34.412 -4.739 52.086 1.00 16.92 203 GLU A CA 1
ATOM 1439 C C . GLU A 1 203 ? 33.547 -3.581 52.617 1.00 16.71 203 GLU A C 1
ATOM 1440 O O . GLU A 1 203 ? 33.902 -2.913 53.602 1.00 17.03 203 GLU A O 1
ATOM 1446 N N . LEU A 1 204 ? 32.418 -3.342 51.953 1.00 15.78 204 LEU A N 1
ATOM 1447 C CA . LEU A 1 204 ? 31.541 -2.229 52.294 1.00 15.84 204 LEU A CA 1
ATOM 1448 C C . LEU A 1 204 ? 30.450 -2.619 53.288 1.00 15.23 204 LEU A C 1
ATOM 1449 O O . LEU A 1 204 ? 29.774 -1.763 53.823 1.00 15.05 204 LEU A O 1
ATOM 1454 N N . ARG A 1 205 ? 30.297 -3.912 53.558 1.00 15.08 205 ARG A N 1
ATOM 1455 C CA . ARG A 1 205 ? 29.303 -4.376 54.520 1.00 15.49 205 ARG A CA 1
ATOM 1456 C C . ARG A 1 205 ? 29.692 -4.004 55.958 1.00 15.30 205 ARG A C 1
ATOM 1457 O O . ARG A 1 205 ? 30.837 -4.200 56.369 1.00 16.23 205 ARG A O 1
ATOM 1465 N N . SER A 1 206 ? 28.746 -3.440 56.702 1.00 14.84 206 SER A N 1
ATOM 1466 C CA . SER A 1 206 ? 28.947 -3.112 58.115 1.00 14.60 206 SER A CA 1
ATOM 1467 C C . SER A 1 206 ? 27.980 -3.929 58.983 1.00 15.71 206 SER A C 1
ATOM 1468 O O . SER A 1 206 ? 27.320 -4.847 58.481 1.00 17.25 206 SER A O 1
ATOM 1471 N N . LEU A 1 207 ? 27.906 -3.607 60.270 1.00 14.95 207 LEU A N 1
ATOM 1472 C CA . LEU A 1 207 ? 26.990 -4.298 61.185 1.00 14.84 207 LEU A CA 1
ATOM 1473 C C . LEU A 1 207 ? 25.671 -3.536 61.299 1.00 14.30 207 LEU A C 1
ATOM 1474 O O . LEU A 1 207 ? 25.593 -2.362 60.938 1.00 13.17 207 LEU A O 1
ATOM 1479 N N . PRO A 1 208 ? 24.617 -4.177 61.839 1.00 14.36 208 PRO A N 1
ATOM 1480 C CA . PRO A 1 208 ? 23.430 -3.373 62.156 1.00 14.48 208 PRO A CA 1
ATOM 1481 C C . PRO A 1 208 ? 23.796 -2.361 63.253 1.00 13.88 208 PRO A C 1
ATOM 1482 O O . PRO A 1 208 ? 24.842 -2.519 63.883 1.00 14.89 208 PRO A O 1
ATOM 1486 N N . THR A 1 209 ? 23.017 -1.308 63.480 1.00 13.08 209 THR A N 1
ATOM 1487 C CA . THR A 1 209 ? 21.716 -1.037 62.899 1.00 13.27 209 THR A CA 1
ATOM 1488 C C . THR A 1 209 ? 21.678 -0.962 61.378 1.00 13.15 209 THR A C 1
ATOM 1489 O O . THR A 1 209 ? 22.639 -0.551 60.723 1.00 12.29 209 THR A O 1
ATOM 1493 N N . GLY A 1 210 ? 20.545 -1.384 60.835 1.00 12.49 210 GLY A N 1
ATOM 1494 C CA . GLY A 1 210 ? 20.307 -1.322 59.402 1.00 13.22 210 GLY A CA 1
ATOM 1495 C C . GLY A 1 210 ? 19.920 -2.678 58.867 1.00 13.26 210 GLY A C 1
ATOM 1496 O O . GLY A 1 210 ? 19.961 -3.683 59.588 1.00 13.31 210 GLY A O 1
ATOM 1497 N N . ASP A 1 211 ? 19.563 -2.686 57.587 1.00 12.99 211 ASP A N 1
ATOM 1498 C CA . ASP A 1 211 ? 19.184 -3.913 56.881 1.00 13.51 211 ASP A CA 1
ATOM 1499 C C . ASP A 1 211 ? 20.027 -4.174 55.637 1.00 12.61 211 ASP A C 1
ATOM 1500 O O . ASP A 1 211 ? 20.084 -5.301 55.152 1.00 13.93 211 ASP A O 1
ATOM 1505 N N . MET A 1 212 ? 20.693 -3.150 55.111 1.00 11.95 212 MET A N 1
ATOM 1506 C CA . MET A 1 212 ? 21.398 -3.333 53.834 1.00 12.47 212 MET A CA 1
ATOM 1507 C C . MET A 1 212 ? 22.526 -4.367 53.880 1.00 12.31 212 MET A C 1
ATOM 1508 O O . MET A 1 212 ? 22.889 -4.951 52.855 1.00 12.92 212 MET A O 1
ATOM 1513 N N . GLN A 1 213 ? 23.072 -4.621 55.068 1.00 12.66 213 GLN A N 1
ATOM 1514 C CA . GLN A 1 213 ? 24.108 -5.637 55.231 1.00 13.16 213 GLN A CA 1
ATOM 1515 C C . GLN A 1 213 ? 23.602 -7.048 54.887 1.00 13.46 213 GLN A C 1
ATOM 1516 O O . GLN A 1 213 ? 24.390 -7.935 54.576 1.00 14.93 213 GLN A O 1
ATOM 1522 N N . ASP A 1 214 ? 22.281 -7.224 54.919 1.00 14.30 214 ASP A N 1
ATOM 1523 C CA . ASP A 1 214 ? 21.656 -8.516 54.640 1.00 14.71 214 ASP A CA 1
ATOM 1524 C C . ASP A 1 214 ? 21.437 -8.769 53.142 1.00 14.99 214 ASP A C 1
ATOM 1525 O O . ASP A 1 214 ? 20.997 -9.859 52.751 1.00 15.89 214 ASP A O 1
ATOM 1530 N N . LEU A 1 215 ? 21.749 -7.771 52.314 1.00 14.66 215 LEU A N 1
ATOM 1531 C CA . LEU A 1 215 ? 21.676 -7.906 50.857 1.00 15.24 215 LEU A CA 1
ATOM 1532 C C . LEU A 1 215 ? 22.885 -8.689 50.362 1.00 15.90 215 LEU A C 1
ATOM 1533 O O . LEU A 1 215 ? 23.958 -8.638 50.965 1.00 16.01 215 LEU A O 1
ATOM 1538 N N . PRO A 1 216 ? 22.738 -9.428 49.250 1.00 15.80 216 PRO A N 1
ATOM 1539 C CA . PRO A 1 216 ? 23.928 -10.132 48.770 1.00 16.23 216 PRO A CA 1
ATOM 1540 C C 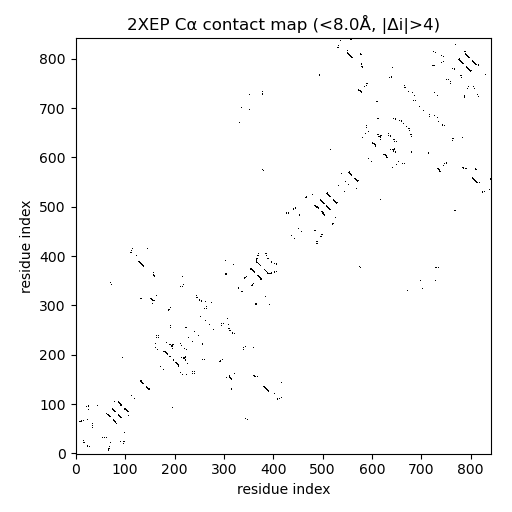. PRO A 1 216 ? 25.012 -9.256 48.131 1.00 16.08 216 PRO A C 1
ATOM 1541 O O . PRO A 1 216 ? 24.738 -8.137 47.684 1.00 15.80 216 PRO A O 1
ATOM 1545 N N . ASP A 1 217 ? 26.231 -9.786 48.077 1.00 16.03 217 ASP A N 1
ATOM 1546 C CA . ASP A 1 217 ? 27.341 -9.119 47.396 1.00 16.38 217 ASP A CA 1
ATOM 1547 C C . ASP A 1 217 ? 26.918 -8.770 45.979 1.00 16.12 217 ASP A C 1
ATOM 1548 O O . ASP A 1 217 ? 26.220 -9.552 45.317 1.00 16.74 217 ASP A O 1
ATOM 1553 N N . GLY A 1 218 ? 27.291 -7.571 45.552 1.00 15.36 218 GLY A N 1
ATOM 1554 C CA . GLY A 1 218 ? 27.011 -7.116 44.201 1.00 15.12 218 GLY A CA 1
ATOM 1555 C C . GLY A 1 218 ? 25.663 -6.433 44.048 1.00 14.70 218 GLY A C 1
ATOM 1556 O O . GLY A 1 218 ? 25.330 -5.974 42.953 1.00 14.51 218 GLY A O 1
ATOM 1557 N N . THR A 1 219 ? 24.889 -6.341 45.133 1.00 14.12 219 THR A N 1
ATOM 1558 C CA . THR A 1 219 ? 23.560 -5.735 45.036 1.00 13.31 219 THR A CA 1
ATOM 1559 C C . THR A 1 219 ? 23.685 -4.272 44.638 1.00 12.76 219 THR A C 1
ATOM 1560 O O . THR A 1 219 ? 24.457 -3.515 45.239 1.00 12.96 219 THR A O 1
ATOM 1564 N N . ARG A 1 220 ? 22.890 -3.876 43.645 1.00 12.65 220 ARG A N 1
ATOM 1565 C CA . ARG A 1 220 ? 22.873 -2.526 43.111 1.00 12.14 220 ARG A CA 1
ATOM 1566 C C . ARG A 1 220 ? 21.691 -1.754 43.657 1.00 12.58 220 ARG A C 1
ATOM 1567 O O . ARG A 1 220 ? 20.554 -2.207 43.570 1.00 13.10 220 ARG A O 1
ATOM 1575 N N . VAL A 1 221 ? 21.982 -0.582 44.218 1.00 11.93 221 VAL A N 1
ATOM 1576 C CA . VAL A 1 221 ? 21.002 0.252 44.905 1.00 12.90 221 VAL A CA 1
ATOM 1577 C C . VAL A 1 221 ? 21.232 1.737 44.549 1.00 12.00 221 VAL A C 1
ATOM 1578 O O . VAL A 1 221 ? 22.390 2.175 44.427 1.00 13.14 221 VAL A O 1
ATOM 1582 N N . THR A 1 222 ? 20.162 2.515 44.401 1.00 11.48 222 THR A N 1
ATOM 1583 C CA . THR A 1 222 ? 20.336 3.931 44.078 1.00 11.81 222 THR A CA 1
ATOM 1584 C C . THR A 1 222 ? 20.866 4.697 45.282 1.00 11.73 222 THR A C 1
ATOM 1585 O O . THR A 1 222 ? 20.661 4.289 46.433 1.00 11.32 222 THR A O 1
ATOM 1589 N N . VAL A 1 223 ? 21.513 5.824 45.019 1.00 10.89 223 VAL A N 1
ATOM 1590 C CA . VAL A 1 223 ? 21.921 6.757 46.071 1.00 11.31 223 VAL A CA 1
ATOM 1591 C C . VAL A 1 223 ? 20.709 7.171 46.914 1.00 11.51 223 VAL A C 1
ATOM 1592 O O . VAL A 1 223 ? 20.780 7.236 48.148 1.00 11.66 223 VAL A O 1
ATOM 1596 N N . ARG A 1 224 ? 19.587 7.450 46.259 1.00 11.40 224 ARG A N 1
ATOM 1597 C CA . ARG A 1 224 ? 18.372 7.843 46.971 1.00 12.48 224 ARG A CA 1
ATOM 1598 C C . ARG A 1 224 ? 17.952 6.769 47.969 1.00 12.02 224 ARG A C 1
ATOM 1599 O O . ARG A 1 224 ? 17.691 7.078 49.141 1.00 11.52 224 ARG A O 1
ATOM 1607 N N . GLU A 1 225 ? 17.885 5.517 47.535 1.00 11.61 225 GLU A N 1
ATOM 1608 C CA . GLU A 1 225 ? 17.370 4.497 48.453 1.00 11.89 225 GLU A CA 1
ATOM 1609 C C . GLU A 1 225 ? 18.381 4.189 49.553 1.00 11.38 225 GLU A C 1
ATOM 1610 O O . GLU A 1 225 ? 17.995 3.908 50.703 1.00 10.98 225 GLU A O 1
ATOM 1616 N N . THR A 1 226 ? 19.665 4.316 49.234 1.00 11.18 226 THR A N 1
ATOM 1617 C CA . THR A 1 226 ? 20.708 4.107 50.238 1.00 10.34 226 THR A CA 1
ATOM 1618 C C . THR A 1 226 ? 20.655 5.195 51.302 1.00 10.21 226 THR A C 1
ATOM 1619 O O . THR A 1 226 ? 20.752 4.887 52.505 1.00 9.90 226 THR A O 1
ATOM 1623 N N . ALA A 1 227 ? 20.518 6.449 50.881 1.00 9.66 227 ALA A N 1
ATOM 1624 C CA . ALA A 1 227 ? 20.403 7.557 51.828 1.00 9.26 227 ALA A CA 1
ATOM 1625 C C . ALA A 1 227 ? 19.134 7.422 52.659 1.00 9.78 227 ALA A C 1
ATOM 1626 O O . ALA A 1 227 ? 19.121 7.769 53.841 1.00 9.43 227 ALA A O 1
ATOM 1628 N N . HIS A 1 228 ? 18.059 6.931 52.051 1.00 9.53 228 HIS A N 1
ATOM 1629 C CA . HIS A 1 228 ? 16.811 6.754 52.776 1.00 10.08 228 HIS A CA 1
ATOM 1630 C C . HIS A 1 228 ? 17.032 5.797 53.944 1.00 9.55 228 HIS A C 1
ATOM 1631 O O . HIS A 1 228 ? 16.637 6.087 55.078 1.00 10.24 228 HIS A O 1
ATOM 1638 N N . LYS A 1 229 ? 17.687 4.677 53.681 1.00 9.68 229 LYS A N 1
ATOM 1639 C CA . LYS A 1 229 ? 17.915 3.682 54.731 1.00 9.73 229 LYS A CA 1
ATOM 1640 C C . LYS A 1 229 ? 18.943 4.174 55.737 1.00 10.08 229 LYS A C 1
ATOM 1641 O O . LYS A 1 229 ? 18.796 3.952 56.939 1.00 9.06 229 LYS A O 1
ATOM 1647 N N . MET A 1 230 ? 19.938 4.912 55.256 1.00 10.07 230 MET A N 1
ATOM 1648 C CA . MET A 1 230 ? 20.952 5.506 56.123 1.00 10.07 230 MET A CA 1
ATOM 1649 C C . MET A 1 230 ? 20.292 6.328 57.228 1.00 9.98 230 MET A C 1
ATOM 1650 O O . MET A 1 230 ? 20.709 6.260 58.385 1.00 9.54 230 MET A O 1
ATOM 1655 N N . ILE A 1 231 ? 19.309 7.144 56.875 1.00 8.74 231 ILE A N 1
ATOM 1656 C CA . ILE A 1 231 ? 18.602 7.976 57.855 1.00 9.14 231 ILE A CA 1
ATOM 1657 C C . ILE A 1 231 ? 17.504 7.182 58.576 1.00 9.69 231 ILE A C 1
ATOM 1658 O O . ILE A 1 231 ? 17.568 7.006 59.802 1.00 11.07 231 ILE A O 1
ATOM 1663 N N . ALA A 1 232 ? 16.524 6.671 57.822 1.00 9.94 232 ALA A N 1
ATOM 1664 C CA . 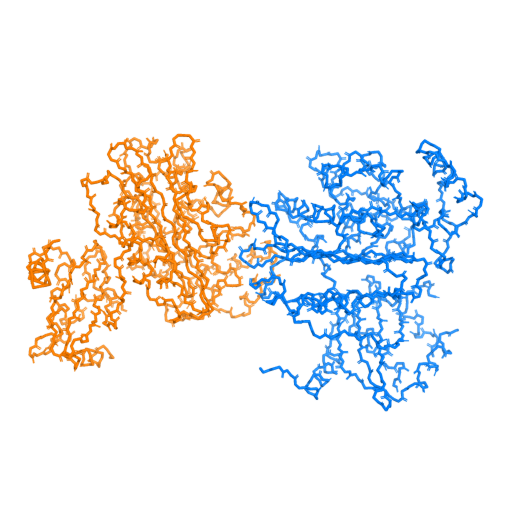ALA A 1 232 ? 15.312 6.099 58.413 1.00 9.75 232 ALA A CA 1
ATOM 1665 C C . ALA A 1 232 ? 15.560 4.859 59.250 1.00 10.81 232 ALA A C 1
ATOM 1666 O O . ALA A 1 232 ? 14.897 4.671 60.289 1.00 11.95 232 ALA A O 1
ATOM 1668 N N . LEU A 1 233 ? 16.518 4.031 58.829 1.00 9.76 233 LEU A N 1
ATOM 1669 C CA . LEU A 1 233 ? 16.854 2.798 59.572 1.00 10.31 233 LEU A CA 1
ATOM 1670 C C . LEU A 1 233 ? 18.159 2.950 60.334 1.00 10.02 233 LEU A C 1
ATOM 1671 O O . LEU A 1 233 ? 18.632 1.992 60.938 1.00 11.21 233 LEU A O 1
ATOM 1676 N N . SER A 1 234 ? 18.756 4.141 60.297 1.00 9.23 234 SER A N 1
ATOM 1677 C CA . SER A 1 234 ? 20.118 4.305 60.802 1.00 9.33 234 SER A CA 1
ATOM 1678 C C . SER A 1 234 ? 21.031 3.222 60.227 1.00 9.29 234 SER A C 1
ATOM 1679 O O . SER A 1 234 ? 21.863 2.620 60.910 1.00 10.88 234 SER A O 1
ATOM 1682 N N . ASP A 1 235 ? 20.905 3.010 58.917 1.00 8.30 235 ASP A N 1
ATOM 1683 C CA . ASP A 1 235 ? 21.589 1.912 58.284 1.00 9.09 235 ASP A CA 1
ATOM 1684 C C . ASP A 1 235 ? 23.079 2.171 58.157 1.00 9.45 235 ASP A C 1
ATOM 1685 O O . ASP A 1 235 ? 23.509 3.039 57.414 1.00 10.10 235 ASP A O 1
ATOM 1690 N N . ASN A 1 236 ? 23.874 1.413 58.895 1.00 9.22 236 ASN A N 1
ATOM 1691 C CA . ASN A 1 236 ? 25.325 1.592 58.898 1.00 9.20 236 ASN A CA 1
ATOM 1692 C C . ASN A 1 236 ? 25.976 1.262 57.554 1.00 9.10 236 ASN A C 1
ATOM 1693 O O . ASN A 1 236 ? 26.919 1.933 57.114 1.00 10.09 236 ASN A O 1
ATOM 1698 N N . THR A 1 237 ? 25.493 0.204 56.916 1.00 9.63 237 THR A N 1
ATOM 1699 C CA . THR A 1 237 ? 25.993 -0.185 55.620 1.00 10.02 237 THR A CA 1
ATOM 1700 C C . THR A 1 237 ? 25.608 0.891 54.585 1.00 9.45 237 THR A C 1
ATOM 1701 O O . THR A 1 237 ? 26.446 1.283 53.761 1.00 10.03 237 THR A O 1
ATOM 1705 N N . GLY A 1 238 ? 24.370 1.392 54.658 1.00 9.40 238 GLY A N 1
ATOM 1706 C CA . GLY A 1 238 ? 23.950 2.491 53.792 1.00 9.21 238 GLY A CA 1
ATOM 1707 C C . GLY A 1 238 ? 24.857 3.700 53.969 1.00 9.19 238 GLY A C 1
ATOM 1708 O O . GLY A 1 238 ? 25.315 4.300 52.995 1.00 9.98 238 GLY A O 1
ATOM 1709 N N . ALA A 1 239 ? 25.121 4.073 55.218 1.00 9.44 239 ALA A N 1
ATOM 1710 C CA . ALA A 1 239 ? 26.013 5.208 55.479 1.00 9.82 239 ALA A CA 1
ATOM 1711 C C . ALA A 1 239 ? 27.403 4.962 54.911 1.00 10.17 239 ALA A C 1
ATOM 1712 O O . ALA A 1 239 ? 27.989 5.846 54.283 1.00 10.89 239 ALA A O 1
ATOM 1714 N N . ASP A 1 240 ? 27.925 3.751 55.103 1.00 10.76 240 ASP A N 1
ATOM 1715 C CA . ASP A 1 240 ? 29.252 3.434 54.570 1.00 11.07 240 ASP A CA 1
ATOM 1716 C C . ASP A 1 240 ? 29.293 3.471 53.038 1.00 10.73 240 ASP A C 1
ATOM 1717 O O . ASP A 1 240 ? 30.287 3.901 52.464 1.00 10.73 240 ASP A O 1
ATOM 1722 N N . LEU A 1 241 ? 28.192 3.095 52.384 1.00 9.96 241 LEU A N 1
ATOM 1723 C CA . LEU A 1 241 ? 28.149 3.157 50.910 1.00 10.57 241 LEU A CA 1
ATOM 1724 C C . LEU A 1 241 ? 28.188 4.603 50.460 1.00 11.11 241 LEU A C 1
ATOM 1725 O O . LEU A 1 241 ? 28.883 4.929 49.486 1.00 11.16 241 LEU A O 1
ATOM 1730 N N . VAL A 1 242 ? 27.447 5.468 51.152 1.00 9.72 242 VAL A N 1
ATOM 1731 C CA . VAL A 1 242 ? 27.433 6.891 50.822 1.00 10.64 242 VAL A CA 1
ATOM 1732 C C . VAL A 1 242 ? 28.813 7.514 51.085 1.00 10.75 242 VAL A C 1
ATOM 1733 O O . VAL A 1 242 ? 29.332 8.272 50.248 1.00 12.16 242 VAL A O 1
ATOM 1737 N N . ALA A 1 243 ? 29.414 7.191 52.230 1.00 11.16 243 ALA A N 1
ATOM 1738 C CA . ALA A 1 243 ? 30.707 7.777 52.600 1.00 11.31 243 ALA A CA 1
ATOM 1739 C C . ALA A 1 243 ? 31.802 7.324 51.638 1.00 12.29 243 ALA A C 1
ATOM 1740 O O . ALA A 1 243 ? 32.728 8.105 51.347 1.00 12.59 243 ALA A O 1
ATOM 1742 N N . ASP A 1 244 ? 31.707 6.093 51.151 1.00 12.42 244 ASP A N 1
ATOM 1743 C CA . ASP A 1 244 ? 32.638 5.589 50.135 1.00 13.52 244 ASP A CA 1
ATOM 1744 C C . ASP A 1 244 ? 32.471 6.344 48.820 1.00 13.84 244 ASP A C 1
ATOM 1745 O O . ASP A 1 244 ? 33.459 6.753 48.198 1.00 14.60 244 ASP A O 1
ATOM 1750 N N . ARG A 1 245 ? 31.223 6.542 48.404 1.00 13.27 245 ARG A N 1
ATOM 1751 C CA . ARG A 1 245 ? 30.957 7.236 47.149 1.00 13.75 245 ARG A CA 1
ATOM 1752 C C . ARG A 1 245 ? 31.425 8.690 47.170 1.00 13.95 245 ARG A C 1
ATOM 1753 O O . ARG A 1 245 ? 31.966 9.190 46.163 1.00 14.18 245 ARG A O 1
ATOM 1761 N N . LEU A 1 246 ? 31.208 9.378 48.287 1.00 13.41 246 LEU A N 1
ATOM 1762 C CA . LEU A 1 246 ? 31.639 10.775 48.428 1.00 13.84 246 LEU A CA 1
ATOM 1763 C C . LEU A 1 246 ? 33.150 10.900 48.635 1.00 14.06 246 LEU A C 1
ATOM 1764 O O . LEU A 1 246 ? 33.795 11.800 48.059 1.00 15.08 246 LEU A O 1
ATOM 1769 N N . GLY A 1 247 ? 33.710 10.006 49.443 1.00 13.98 247 GLY A N 1
ATOM 1770 C CA . GLY A 1 247 ? 35.120 10.071 49.813 1.00 14.15 247 GLY A CA 1
ATOM 1771 C C . GLY A 1 247 ? 35.280 10.801 51.135 1.00 13.46 247 GLY A C 1
ATOM 1772 O O . GLY A 1 247 ? 34.612 11.804 51.416 1.00 13.84 247 GLY A O 1
ATOM 1773 N N . ARG A 1 248 ? 36.163 10.278 51.978 1.00 14.54 248 ARG A N 1
ATOM 1774 C CA . ARG A 1 248 ? 36.338 10.851 53.310 1.00 14.78 248 ARG A CA 1
ATOM 1775 C C . ARG A 1 248 ? 36.689 12.353 53.285 1.00 15.04 248 ARG A C 1
ATOM 1776 O O . ARG A 1 248 ? 36.190 13.131 54.109 1.00 15.25 248 ARG A O 1
ATOM 1784 N N . GLU A 1 249 ? 37.530 12.751 52.329 1.00 16.42 249 GLU A N 1
ATOM 1785 C CA . GLU A 1 249 ? 38.036 14.119 52.285 1.00 17.62 249 GLU A CA 1
ATOM 1786 C C . GLU A 1 249 ? 36.935 15.115 51.919 1.00 16.44 249 GLU A C 1
ATOM 1787 O O . GLU A 1 249 ? 36.864 16.211 52.473 1.00 16.85 249 GLU A O 1
ATOM 1793 N N . VAL A 1 250 ? 36.052 14.691 51.019 1.00 16.34 250 VAL A N 1
ATOM 1794 C CA . VAL A 1 250 ? 34.884 15.467 50.628 1.00 15.70 250 VAL A CA 1
ATOM 1795 C C . VAL A 1 250 ? 33.942 15.650 51.823 1.00 15.21 250 VAL A C 1
ATOM 1796 O O . VAL A 1 250 ? 33.466 16.747 52.077 1.00 15.20 250 VAL A O 1
ATOM 1800 N N . VAL A 1 251 ? 33.698 14.572 52.564 1.00 14.55 251 VAL A N 1
ATOM 1801 C CA . VAL A 1 251 ? 32.861 14.681 53.751 1.00 14.81 251 VAL A CA 1
ATOM 1802 C C . VAL A 1 251 ? 33.517 15.626 54.762 1.00 14.22 251 VAL A C 1
ATOM 1803 O O . VAL A 1 251 ? 32.870 16.523 55.311 1.00 13.94 251 VAL A O 1
ATOM 1807 N N . GLU A 1 252 ? 34.814 15.443 54.997 1.00 13.61 252 GLU A N 1
ATOM 1808 C CA . GLU A 1 252 ? 35.497 16.315 55.963 1.00 14.08 252 GLU A CA 1
ATOM 1809 C C . GLU A 1 252 ? 35.447 17.786 55.570 1.00 13.99 252 GLU A C 1
ATOM 1810 O O . GLU A 1 252 ? 35.248 18.655 56.426 1.00 14.28 252 GLU A O 1
ATOM 1816 N N . ARG A 1 253 ? 35.624 18.062 54.280 1.00 14.87 253 ARG A N 1
ATOM 1817 C CA . ARG A 1 253 ? 35.548 19.442 53.797 1.00 15.38 253 ARG A CA 1
ATOM 1818 C C . ARG A 1 253 ? 34.154 20.064 53.909 1.00 15.48 253 ARG A C 1
ATOM 1819 O O . ARG A 1 253 ? 34.017 21.280 53.883 1.00 16.13 253 ARG A O 1
ATOM 1827 N N . SER A 1 254 ? 33.122 19.233 54.055 1.00 14.03 254 SER A N 1
ATOM 1828 C CA . SER A 1 254 ? 31.764 19.737 54.113 1.00 14.44 254 SER A CA 1
ATOM 1829 C C . SER A 1 254 ? 31.347 20.117 55.526 1.00 13.86 254 SER A C 1
ATOM 1830 O O . SER A 1 254 ? 30.366 20.817 55.700 1.00 14.34 254 SER A O 1
ATOM 1833 N N . LEU A 1 255 ? 32.089 19.644 56.526 1.00 14.20 255 LEU A N 1
ATOM 1834 C CA . LEU A 1 255 ? 31.642 19.749 57.926 1.00 14.36 255 LEU A CA 1
ATOM 1835 C C . LEU A 1 255 ? 31.365 21.141 58.456 1.00 15.17 255 LEU A C 1
ATOM 1836 O O . LEU A 1 255 ? 30.336 21.367 59.096 1.00 14.72 255 LEU A O 1
ATOM 1841 N N . ALA A 1 256 ? 32.268 22.085 58.196 1.00 15.35 256 ALA A N 1
ATOM 1842 C CA . ALA A 1 256 ? 32.086 23.438 58.728 1.00 16.01 256 ALA A CA 1
ATOM 1843 C C . ALA A 1 256 ? 30.823 24.099 58.185 1.00 16.11 256 ALA A C 1
ATOM 1844 O O . ALA A 1 256 ? 30.009 24.607 58.955 1.00 16.31 256 ALA A O 1
ATOM 1846 N N . ALA A 1 257 ? 30.656 24.054 56.865 1.00 16.78 257 ALA A N 1
ATOM 1847 C CA . ALA A 1 257 ? 29.493 24.677 56.225 1.00 16.48 257 ALA A CA 1
ATOM 1848 C C . ALA A 1 257 ? 28.204 23.969 56.638 1.00 16.52 257 ALA A C 1
ATOM 1849 O O . ALA A 1 257 ? 27.139 24.597 56.695 1.00 17.68 257 ALA A O 1
ATOM 1851 N N . ALA A 1 258 ? 28.310 22.670 56.934 1.00 15.89 258 ALA A N 1
ATOM 1852 C CA . ALA A 1 258 ? 27.149 21.851 57.313 1.00 16.00 258 ALA A CA 1
ATOM 1853 C C . ALA A 1 258 ? 26.670 22.176 58.729 1.00 15.71 258 ALA A C 1
ATOM 1854 O O . ALA A 1 258 ? 25.513 21.907 59.073 1.00 15.53 258 ALA A O 1
ATOM 1856 N N . GLY A 1 259 ? 27.557 22.759 59.539 1.00 15.28 259 GLY A N 1
ATOM 1857 C CA . GLY A 1 259 ? 27.177 23.249 60.860 1.00 15.07 259 GLY A CA 1
ATOM 1858 C C . GLY A 1 259 ? 28.129 22.946 62.010 1.00 14.98 259 GLY A C 1
ATOM 1859 O O . GLY A 1 259 ? 27.842 23.332 63.151 1.00 16.01 259 GLY A O 1
ATOM 1860 N N . HIS A 1 260 ? 29.265 22.298 61.739 1.00 14.40 260 HIS A N 1
ATOM 1861 C CA . HIS A 1 260 ? 30.145 21.851 62.836 1.00 15.09 260 HIS A CA 1
ATOM 1862 C C . HIS A 1 260 ? 31.171 22.913 63.233 1.00 15.59 260 HIS A C 1
ATOM 1863 O O . HIS A 1 260 ? 31.951 23.380 62.385 1.00 15.93 260 HIS A O 1
ATOM 1870 N N . HIS A 1 261 ? 31.180 23.259 64.523 1.00 15.39 261 HIS A N 1
ATOM 1871 C CA . HIS A 1 261 ? 32.007 24.367 65.034 1.00 16.78 261 HIS A CA 1
ATOM 1872 C C . HIS A 1 261 ? 33.502 24.069 65.010 1.00 17.12 261 HIS A C 1
ATOM 1873 O O . HIS A 1 261 ? 34.305 25.008 65.045 1.00 18.07 261 HIS A O 1
ATOM 1880 N N . ASP A 1 262 ? 33.875 22.788 64.982 1.00 17.23 262 ASP A N 1
ATOM 1881 C CA . ASP A 1 262 ? 35.280 22.381 65.058 1.00 17.33 262 ASP A CA 1
ATOM 1882 C C . ASP A 1 262 ? 35.494 21.009 64.417 1.00 17.10 262 ASP A C 1
ATOM 1883 O O . ASP A 1 262 ? 35.598 19.987 65.111 1.00 17.50 262 ASP A O 1
ATOM 1888 N N . PRO A 1 263 ? 35.538 20.981 63.079 1.00 17.07 263 PRO A N 1
ATOM 1889 C CA . PRO A 1 263 ? 35.668 19.744 62.332 1.00 17.04 263 PRO A CA 1
ATOM 1890 C C . PRO A 1 263 ? 36.805 18.836 62.781 1.00 17.35 263 PRO A C 1
ATOM 1891 O O . PRO A 1 263 ? 36.706 17.625 62.607 1.00 17.37 263 PRO A O 1
ATOM 1895 N N . SER A 1 264 ? 37.856 19.398 63.377 1.00 17.36 264 SER A N 1
ATOM 1896 C CA . SER A 1 264 ? 38.976 18.583 63.849 1.00 18.37 264 SER A CA 1
ATOM 1897 C C . SER A 1 264 ? 38.562 17.520 64.878 1.00 18.56 264 SER A C 1
ATOM 1898 O O . SER A 1 264 ? 39.210 16.471 64.976 1.00 18.66 264 SER A O 1
ATOM 1901 N N . LEU A 1 265 ? 37.475 17.776 65.610 1.00 18.91 265 LEU A N 1
ATOM 1902 C CA . LEU A 1 265 ? 36.957 16.799 66.585 1.00 19.60 265 LEU A CA 1
ATOM 1903 C C . LEU A 1 265 ? 36.492 15.515 65.897 1.00 19.77 265 LEU A C 1
ATOM 1904 O O . LEU A 1 265 ? 36.434 14.450 66.528 1.00 20.63 265 LEU A O 1
ATOM 1909 N N . MET A 1 266 ? 36.168 15.620 64.611 1.00 19.12 266 MET A N 1
ATOM 1910 C CA . MET A 1 266 ? 35.691 14.484 63.813 1.00 19.32 266 MET A CA 1
ATOM 1911 C C . MET A 1 266 ? 36.588 14.221 62.612 1.00 19.50 266 MET A C 1
ATOM 1912 O O . MET A 1 266 ? 36.113 13.920 61.502 1.00 21.01 266 MET A O 1
ATOM 1917 N N . ARG A 1 267 ? 37.893 14.343 62.824 1.00 18.48 267 ARG A N 1
ATOM 1918 C CA . ARG A 1 267 ? 38.848 13.922 61.810 1.00 18.25 267 ARG A CA 1
ATOM 1919 C C . ARG A 1 267 ? 39.864 12.955 62.407 1.00 17.69 267 ARG A C 1
ATOM 1920 O O . ARG A 1 267 ? 40.378 13.204 63.513 1.00 18.93 267 ARG A O 1
ATOM 1928 N N . PRO A 1 268 ? 40.127 11.836 61.707 1.00 16.51 268 PRO A N 1
ATOM 1929 C CA . PRO A 1 268 ? 39.468 11.407 60.460 1.00 15.76 268 PRO A CA 1
ATOM 1930 C C . PRO A 1 268 ? 37.995 11.096 60.686 1.00 14.66 268 PRO A C 1
ATOM 1931 O O . PRO A 1 268 ? 37.630 10.605 61.761 1.00 15.42 268 PRO A O 1
ATOM 1935 N N . PHE A 1 269 ? 37.165 11.394 59.688 1.00 12.98 269 PHE A N 1
ATOM 1936 C CA . PHE A 1 269 ? 35.726 11.165 59.810 1.00 12.34 269 PHE A CA 1
ATOM 1937 C C . PHE A 1 269 ? 35.465 9.681 59.560 1.00 11.28 269 PHE A C 1
ATOM 1938 O O . PHE A 1 269 ? 35.585 9.188 58.425 1.00 11.88 269 PHE A O 1
ATOM 1946 N N . LEU A 1 270 ? 35.155 8.972 60.646 1.00 10.95 270 LEU A N 1
ATOM 1947 C CA . LEU A 1 270 ? 35.113 7.519 60.629 1.00 11.18 270 LEU A CA 1
ATOM 1948 C C . LEU A 1 270 ? 33.861 6.984 59.947 1.00 10.47 270 LEU A C 1
ATOM 1949 O O . LEU A 1 270 ? 32.791 7.599 59.997 1.00 11.09 270 LEU A O 1
ATOM 1954 N N . THR A 1 271 ? 34.017 5.823 59.322 1.00 10.11 271 THR A N 1
ATOM 1955 C CA . THR A 1 271 ? 32.851 5.050 58.890 1.00 10.54 271 THR A CA 1
ATOM 1956 C C . THR A 1 271 ? 32.377 4.176 60.048 1.00 11.13 271 THR A C 1
ATOM 1957 O O . THR A 1 271 ? 33.122 3.946 61.002 1.00 11.43 271 THR A O 1
ATOM 1961 N N . SER A 1 272 ? 31.141 3.680 59.977 1.00 10.76 272 SER A N 1
ATOM 1962 C CA . SER A 1 272 ? 30.628 2.771 61.012 1.00 11.82 272 SER A CA 1
ATOM 1963 C C . SER A 1 272 ? 31.500 1.506 61.070 1.00 12.24 272 SER A C 1
ATOM 1964 O O . SER A 1 272 ? 31.860 1.052 62.155 1.00 12.36 272 SER A O 1
ATOM 1967 N N . HIS A 1 273 ? 31.843 0.963 59.900 1.00 11.85 273 HIS A N 1
ATOM 1968 C CA . HIS A 1 273 ? 32.752 -0.196 59.741 1.00 12.39 273 HIS A CA 1
ATOM 1969 C C . HIS A 1 273 ? 34.044 0.064 60.520 1.00 12.72 273 HIS A C 1
ATOM 1970 O O . HIS A 1 273 ? 34.472 -0.795 61.303 1.00 13.34 273 HIS A O 1
ATOM 1977 N N . GLU A 1 274 ? 34.637 1.249 60.343 1.00 12.13 274 GLU A N 1
ATOM 1978 C CA . GLU A 1 274 ? 35.868 1.610 61.062 1.00 12.42 274 GLU A CA 1
ATOM 1979 C C . GLU A 1 274 ? 35.685 1.678 62.574 1.00 12.93 274 GLU A C 1
ATOM 1980 O O . GLU A 1 274 ? 36.529 1.178 63.327 1.00 12.87 274 GLU A O 1
ATOM 1986 N N . VAL A 1 275 ? 34.598 2.286 63.034 1.00 12.53 275 VAL A N 1
ATOM 1987 C CA . VAL A 1 275 ? 34.328 2.333 64.475 1.00 11.97 275 VAL A CA 1
ATOM 1988 C C . VAL A 1 275 ? 34.187 0.921 65.054 1.00 12.41 275 VAL A C 1
ATOM 1989 O O . VAL A 1 275 ? 34.763 0.618 66.107 1.00 12.59 275 VAL A O 1
ATOM 1993 N N . PHE A 1 276 ? 33.452 0.049 64.370 1.00 12.16 276 PHE A N 1
ATOM 1994 C CA . PHE A 1 276 ? 33.277 -1.310 64.872 1.00 12.79 276 PHE A CA 1
ATOM 1995 C C . PHE A 1 276 ? 34.602 -2.062 64.896 1.00 13.61 276 PHE A C 1
ATOM 1996 O O . PHE A 1 276 ? 34.975 -2.654 65.926 1.00 14.01 276 PHE A O 1
ATOM 2004 N N . GLU A 1 277 ? 35.304 -2.050 63.767 1.00 13.75 277 GLU A N 1
ATOM 2005 C CA . GLU A 1 277 ? 36.520 -2.836 63.618 1.00 15.10 277 GLU A CA 1
ATOM 2006 C C . GLU A 1 277 ? 37.625 -2.317 64.527 1.00 15.35 277 GLU A C 1
ATOM 2007 O O . GLU A 1 277 ? 38.294 -3.100 65.213 1.00 16.54 277 GLU A O 1
ATOM 2013 N N . LEU A 1 278 ? 37.812 -1.001 64.552 1.00 15.14 278 LEU A N 1
ATOM 2014 C CA . LEU A 1 278 ? 38.831 -0.407 65.410 1.00 15.14 278 LEU A CA 1
ATOM 2015 C C . LEU A 1 278 ? 38.448 -0.521 66.877 1.00 14.66 278 LEU A C 1
ATOM 2016 O O . LEU A 1 278 ? 39.282 -0.888 67.714 1.00 15.10 278 LEU A O 1
ATOM 2021 N N . GLY A 1 279 ? 37.194 -0.219 67.199 1.00 14.02 279 GLY A N 1
ATOM 2022 C CA . GLY A 1 279 ? 36.765 -0.138 68.578 1.00 14.03 279 GLY A CA 1
ATOM 2023 C C . GLY A 1 279 ? 36.783 -1.463 69.323 1.00 15.40 279 GLY A C 1
ATOM 2024 O O . GLY A 1 279 ? 37.067 -1.488 70.521 1.00 15.44 279 GLY A O 1
ATOM 2025 N N . TRP A 1 280 ? 36.478 -2.555 68.628 1.00 14.63 280 TRP A N 1
ATOM 2026 C CA . TRP A 1 280 ? 36.330 -3.860 69.295 1.00 15.73 280 TRP A CA 1
ATOM 2027 C C . TRP A 1 280 ? 37.145 -4.993 68.656 1.00 16.71 280 TRP A C 1
ATOM 2028 O O . TRP A 1 280 ? 36.979 -6.166 69.028 1.00 16.66 280 TRP A O 1
ATOM 2039 N N . GLY A 1 281 ? 38.029 -4.648 67.722 1.00 17.41 281 GLY A N 1
ATOM 2040 C CA . GLY A 1 281 ? 38.968 -5.611 67.155 1.00 20.00 281 GLY A CA 1
ATOM 2041 C C . GLY A 1 281 ? 40.301 -5.585 67.888 1.00 21.79 281 GLY A C 1
ATOM 2042 O O . GLY A 1 281 ? 40.356 -5.324 69.085 1.00 21.75 281 GLY A O 1
ATOM 2043 N N . ASP A 1 282 ? 41.365 -5.846 67.139 1.00 23.67 282 ASP A N 1
ATOM 2044 C CA . ASP A 1 282 ? 42.743 -5.917 67.651 1.00 25.24 282 ASP A CA 1
ATOM 2045 C C . ASP A 1 282 ? 43.053 -4.806 68.670 1.00 25.19 282 ASP A C 1
ATOM 2046 O O . ASP A 1 282 ? 43.009 -3.623 68.330 1.00 25.30 282 ASP A O 1
ATOM 2051 N N . PRO A 1 283 ? 43.353 -5.180 69.931 1.00 25.62 283 PRO A N 1
ATOM 2052 C CA . PRO A 1 283 ? 43.673 -4.213 70.994 1.00 25.59 283 PRO A CA 1
ATOM 2053 C C . PRO A 1 283 ? 44.908 -3.340 70.719 1.00 25.67 283 PRO A C 1
ATOM 2054 O O . PRO A 1 283 ? 44.943 -2.172 71.143 1.00 25.20 283 PRO A O 1
ATOM 2058 N N . GLU A 1 284 ? 45.895 -3.905 70.019 1.00 26.05 284 GLU A N 1
ATOM 2059 C CA . GLU A 1 284 ? 47.144 -3.209 69.692 1.00 26.82 284 GLU A CA 1
ATOM 2060 C C . GLU A 1 284 ? 46.898 -2.085 68.691 1.00 26.11 284 GLU A C 1
ATOM 2061 O O . GLU A 1 284 ? 47.422 -0.979 68.840 1.00 26.17 284 GLU A O 1
ATOM 2067 N N . ARG A 1 285 ? 46.095 -2.388 67.671 1.00 25.69 285 ARG A N 1
ATOM 2068 C CA . ARG A 1 285 ? 45.699 -1.413 66.654 1.00 24.74 285 ARG A CA 1
ATOM 2069 C C . ARG A 1 285 ? 44.977 -0.235 67.308 1.00 24.11 285 ARG A C 1
ATOM 2070 O O . ARG A 1 285 ? 45.198 0.921 66.951 1.00 23.75 285 ARG A O 1
ATOM 2078 N N . ARG A 1 286 ? 44.132 -0.534 68.287 1.00 23.22 286 ARG A N 1
ATOM 2079 C CA . ARG A 1 286 ? 43.396 0.494 69.006 1.00 22.70 286 ARG A CA 1
ATOM 2080 C C . ARG A 1 286 ? 44.327 1.371 69.861 1.00 23.33 286 ARG A C 1
ATOM 2081 O O . ARG A 1 286 ? 44.161 2.590 69.923 1.00 23.34 286 ARG A O 1
ATOM 2089 N N . ALA A 1 287 ? 45.302 0.752 70.525 1.00 23.39 287 ALA A N 1
ATOM 2090 C CA . ALA A 1 287 ? 46.306 1.505 71.279 1.00 23.49 287 ALA A CA 1
ATOM 2091 C C . ALA A 1 287 ? 47.142 2.421 70.378 1.00 23.53 287 ALA A C 1
ATOM 2092 O O . ALA A 1 287 ? 47.462 3.547 70.759 1.00 23.12 287 ALA A O 1
ATOM 2094 N N . GLU A 1 288 ? 47.481 1.932 69.189 1.00 23.60 288 GLU A N 1
ATOM 2095 C CA . GLU A 1 288 ? 48.196 2.727 68.195 1.00 24.32 288 GLU A CA 1
ATOM 2096 C C . GLU A 1 288 ? 47.391 3.962 67.746 1.00 23.62 288 GLU A C 1
ATOM 2097 O O . GLU A 1 288 ? 47.930 5.069 67.644 1.00 23.16 288 GLU A O 1
ATOM 2103 N N . TRP A 1 289 ? 46.096 3.777 67.490 1.00 22.48 289 TRP A N 1
ATOM 2104 C CA . TRP A 1 289 ? 45.204 4.897 67.187 1.00 21.42 289 TRP A CA 1
ATOM 2105 C C . TRP A 1 289 ? 45.347 5.994 68.238 1.00 21.73 289 TRP A C 1
ATOM 2106 O O . TRP A 1 289 ? 45.535 7.168 67.913 1.00 21.21 289 TRP A O 1
ATOM 2117 N N . VAL A 1 290 ? 45.242 5.605 69.505 1.00 21.83 290 VAL A N 1
ATOM 2118 C CA . VAL A 1 290 ? 45.333 6.548 70.618 1.00 22.51 290 VAL A CA 1
ATOM 2119 C C . VAL A 1 290 ? 46.635 7.368 70.574 1.00 22.81 290 VAL A C 1
ATOM 2120 O O . VAL A 1 290 ? 46.619 8.577 70.817 1.00 23.44 290 VAL A O 1
ATOM 2124 N N . ARG A 1 291 ? 47.737 6.699 70.241 1.00 22.56 291 ARG A N 1
ATOM 2125 C CA . ARG A 1 291 ? 49.068 7.313 70.191 1.00 23.20 291 ARG A CA 1
ATOM 2126 C C . ARG A 1 291 ? 49.279 8.222 68.978 1.00 22.50 291 ARG A C 1
ATOM 2127 O O . ARG A 1 291 ? 50.128 9.102 69.010 1.00 23.16 291 ARG A O 1
ATOM 2135 N N . GLN A 1 292 ? 48.518 8.003 67.908 1.00 21.63 292 GLN A N 1
ATOM 2136 C CA . GLN A 1 292 ? 48.789 8.656 66.618 1.00 20.52 292 GLN A CA 1
ATOM 2137 C C . GLN A 1 292 ? 48.140 10.030 66.430 1.00 20.26 292 GLN A C 1
ATOM 2138 O O . GLN A 1 292 ? 47.143 10.362 67.081 1.00 20.23 292 GLN A O 1
ATOM 2144 N N . ASP A 1 293 ? 48.726 10.824 65.528 1.00 18.88 293 ASP A N 1
ATOM 2145 C CA . ASP A 1 293 ? 48.137 12.092 65.100 1.00 18.94 293 ASP A CA 1
ATOM 2146 C C . ASP A 1 293 ? 47.197 11.849 63.911 1.00 18.34 293 ASP A C 1
ATOM 2147 O O . ASP A 1 293 ? 46.966 10.697 63.530 1.00 18.66 293 ASP A O 1
ATOM 2152 N N . GLU A 1 294 ? 46.655 12.914 63.322 1.00 18.04 294 GLU A N 1
ATOM 2153 C CA . GLU A 1 294 ? 45.671 12.720 62.251 1.00 17.72 294 GLU A CA 1
ATOM 2154 C C . GLU A 1 294 ? 46.236 11.937 61.058 1.00 16.98 294 GLU A C 1
ATOM 2155 O O . GLU A 1 294 ? 45.571 11.051 60.513 1.00 16.29 294 GLU A O 1
ATOM 2161 N N . ALA A 1 295 ? 47.464 12.263 60.655 1.00 16.20 295 ALA A N 1
ATOM 2162 C CA . ALA A 1 295 ? 48.117 11.547 59.557 1.00 15.64 295 ALA A CA 1
ATOM 2163 C C . ALA A 1 295 ? 48.273 10.066 59.877 1.00 15.45 295 ALA A C 1
ATOM 2164 O O . ALA A 1 295 ? 47.939 9.205 59.065 1.00 15.81 295 ALA A O 1
ATOM 2166 N N . GLY A 1 296 ? 48.776 9.772 61.075 1.00 15.14 296 GLY A N 1
ATOM 2167 C CA . GLY A 1 296 ? 48.963 8.383 61.493 1.00 15.13 296 GLY A CA 1
ATOM 2168 C C . GLY A 1 296 ? 47.656 7.617 61.563 1.00 15.02 296 GLY A C 1
ATOM 2169 O O . GLY A 1 296 ? 47.620 6.426 61.229 1.00 15.27 296 GLY A O 1
ATOM 2170 N N . ARG A 1 297 ? 46.596 8.317 61.970 1.00 14.82 297 ARG A N 1
ATOM 2171 C CA . ARG A 1 297 ? 45.259 7.709 62.080 1.00 14.65 297 ARG A CA 1
ATOM 2172 C C . ARG A 1 297 ? 44.717 7.384 60.698 1.00 15.35 297 ARG A C 1
ATOM 2173 O O . ARG A 1 297 ? 44.180 6.300 60.489 1.00 15.05 297 ARG A O 1
ATOM 2181 N N . ARG A 1 298 ? 44.906 8.300 59.745 1.00 15.05 298 ARG A N 1
ATOM 2182 C CA . ARG A 1 298 ? 44.517 8.028 58.357 1.00 16.18 298 ARG A CA 1
ATOM 2183 C C . ARG A 1 298 ? 45.251 6.803 57.801 1.00 17.09 298 ARG A C 1
ATOM 2184 O O . ARG A 1 298 ? 44.658 5.963 57.129 1.00 17.51 298 ARG A O 1
ATOM 2192 N N . GLU A 1 299 ? 46.550 6.702 58.078 1.00 18.12 299 GLU A N 1
ATOM 2193 C CA . GLU A 1 299 ? 47.351 5.582 57.606 1.00 19.92 299 GLU A CA 1
ATOM 2194 C C . GLU A 1 299 ? 46.884 4.267 58.222 1.00 19.27 299 GLU A C 1
ATOM 2195 O O . GLU A 1 299 ? 46.769 3.268 57.533 1.00 19.40 299 GLU A O 1
ATOM 2201 N N . LEU A 1 300 ? 46.600 4.283 59.518 1.00 18.74 300 LEU A N 1
ATOM 2202 C CA . LEU A 1 300 ? 46.068 3.101 60.195 1.00 19.96 300 LEU A CA 1
ATOM 2203 C C . LEU A 1 300 ? 44.731 2.644 59.586 1.00 19.39 300 LEU A C 1
ATOM 2204 O O . LEU A 1 300 ? 44.522 1.450 59.357 1.00 19.42 300 LEU A O 1
ATOM 2209 N N . LEU A 1 301 ? 43.836 3.595 59.318 1.00 19.13 301 LEU A N 1
ATOM 2210 C CA . LEU A 1 301 ? 42.526 3.253 58.759 1.00 19.23 301 LEU A CA 1
ATOM 2211 C C . LEU A 1 301 ? 42.636 2.632 57.363 1.00 20.30 301 LEU A C 1
ATOM 2212 O O . LEU A 1 301 ? 41.873 1.712 57.005 1.00 20.04 301 LEU A O 1
ATOM 2217 N N . GLU A 1 302 ? 43.581 3.123 56.570 1.00 21.20 302 GLU A N 1
ATOM 2218 C CA . GLU A 1 302 ? 43.790 2.598 55.222 1.00 23.31 302 GLU A CA 1
ATOM 2219 C C . GLU A 1 302 ? 44.297 1.156 55.277 1.00 22.90 302 GLU A C 1
ATOM 2220 O O . GLU A 1 302 ? 43.880 0.310 54.476 1.00 23.33 302 GLU A O 1
ATOM 2226 N N . LYS A 1 303 ? 45.175 0.879 56.239 1.00 22.77 303 LYS A N 1
ATOM 2227 C CA . LYS A 1 303 ? 45.718 -0.465 56.434 1.00 23.57 303 LYS A CA 1
ATOM 2228 C C . LYS A 1 303 ? 44.657 -1.445 56.942 1.00 23.19 303 LYS A C 1
ATOM 2229 O O . LYS A 1 303 ? 44.762 -2.652 56.731 1.00 23.61 303 LYS A O 1
ATOM 2235 N N . MET A 1 304 ? 43.636 -0.914 57.608 1.00 22.73 304 MET A N 1
ATOM 2236 C CA . MET A 1 304 ? 42.573 -1.719 58.194 1.00 22.48 304 MET A CA 1
ATOM 2237 C C . MET A 1 304 ? 41.475 -2.048 57.173 1.00 22.36 304 MET A C 1
ATOM 2238 O O . MET A 1 304 ? 40.614 -2.892 57.447 1.00 22.70 304 MET A O 1
ATOM 2243 N N . ALA A 1 305 ? 41.517 -1.407 56.004 1.00 22.00 305 ALA A N 1
ATOM 2244 C CA . ALA A 1 305 ? 40.516 -1.632 54.954 1.00 22.17 305 ALA A CA 1
ATOM 2245 C C . ALA A 1 305 ? 40.386 -3.108 54.581 1.00 21.91 305 ALA A C 1
ATOM 2246 O O . ALA A 1 305 ? 41.386 -3.836 54.468 1.00 22.26 305 ALA A O 1
ATOM 2248 N N . GLY A 1 306 ? 39.146 -3.546 54.395 1.00 21.38 306 GLY A N 1
ATOM 2249 C CA . GLY A 1 306 ? 38.875 -4.933 54.037 1.00 20.48 306 GLY A CA 1
ATOM 2250 C C . GLY A 1 306 ? 37.580 -5.407 54.655 1.00 19.93 306 GLY A C 1
ATOM 2251 O O . GLY A 1 306 ? 36.773 -4.602 55.114 1.00 19.74 306 GLY A O 1
ATOM 2252 N N . VAL A 1 307 ? 37.379 -6.720 54.653 1.00 19.18 307 VAL A N 1
ATOM 2253 C CA . VAL A 1 307 ? 36.173 -7.330 55.194 1.00 18.79 307 VAL A CA 1
ATOM 2254 C C . VAL A 1 307 ? 36.253 -7.343 56.722 1.00 19.18 307 VAL A C 1
ATOM 2255 O O . VAL A 1 307 ? 37.283 -7.722 57.290 1.00 18.76 307 VAL A O 1
ATOM 2259 N N . MET A 1 308 ? 35.175 -6.919 57.378 1.00 19.16 308 MET A N 1
ATOM 2260 C CA . MET A 1 308 ? 35.094 -6.883 58.843 1.00 19.64 308 MET A CA 1
ATOM 2261 C C . MET A 1 308 ? 35.411 -8.228 59.496 1.00 19.98 308 MET A C 1
ATOM 2262 O O . MET A 1 308 ? 35.088 -9.279 58.930 1.00 19.95 308 MET A O 1
ATOM 2267 N N . THR A 1 309 ? 36.059 -8.176 60.664 1.00 20.62 309 THR A N 1
ATOM 2268 C CA . THR A 1 309 ? 36.272 -9.370 61.501 1.00 21.05 309 THR A CA 1
ATOM 2269 C C . THR A 1 309 ? 35.406 -9.314 62.751 1.00 21.24 309 THR A C 1
ATOM 2270 O O . THR A 1 309 ? 34.997 -10.346 63.279 1.00 22.10 309 THR A O 1
ATOM 2274 N N . VAL A 1 310 ? 35.144 -8.098 63.225 1.00 20.87 310 VAL A N 1
ATOM 2275 C CA . VAL A 1 310 ? 34.352 -7.851 64.414 1.00 21.48 310 VAL A CA 1
ATOM 2276 C C . VAL A 1 310 ? 32.886 -8.202 64.162 1.00 22.42 310 VAL A C 1
ATOM 2277 O O . VAL A 1 310 ? 32.349 -7.941 63.081 1.00 21.92 310 VAL A O 1
ATOM 2281 N N . ARG A 1 311 ? 32.260 -8.799 65.174 1.00 23.28 311 ARG A N 1
ATOM 2282 C CA . ARG A 1 311 ? 30.843 -9.163 65.142 1.00 24.60 311 ARG A CA 1
ATOM 2283 C C . ARG A 1 311 ? 30.097 -8.424 66.258 1.00 24.72 311 ARG A C 1
ATOM 2284 O O . ARG A 1 311 ? 30.713 -7.886 67.185 1.00 24.96 311 ARG A O 1
ATOM 2292 N N . GLY A 1 312 ? 28.771 -8.396 66.180 1.00 25.02 312 GLY A N 1
ATOM 2293 C CA . GLY A 1 312 ? 27.955 -7.723 67.197 1.00 25.82 312 GLY A CA 1
ATOM 2294 C C . GLY A 1 312 ? 28.187 -8.154 68.639 1.00 26.83 312 GLY A C 1
ATOM 2295 O O . GLY A 1 312 ? 28.126 -7.330 69.562 1.00 27.35 312 GLY A O 1
ATOM 2296 N N . SER A 1 313 ? 28.458 -9.443 68.836 1.00 27.44 313 SER A N 1
ATOM 2297 C CA . SER A 1 313 ? 28.740 -9.989 70.170 1.00 28.20 313 SER A CA 1
ATOM 2298 C C . SER A 1 313 ? 30.018 -9.445 70.832 1.00 28.34 313 SER A C 1
ATOM 2299 O O . SER A 1 313 ? 30.166 -9.524 72.060 1.00 28.67 313 SER A O 1
ATOM 2302 N N . ASP A 1 314 ? 30.922 -8.886 70.023 1.00 28.05 314 ASP A N 1
ATOM 2303 C CA . ASP A 1 314 ? 32.200 -8.326 70.501 1.00 27.76 314 ASP A CA 1
ATOM 2304 C C . ASP A 1 314 ? 32.054 -6.978 71.213 1.00 27.72 314 ASP A C 1
ATOM 2305 O O . ASP A 1 314 ? 32.936 -6.571 71.980 1.00 27.76 314 ASP A O 1
ATOM 2310 N N . LEU A 1 315 ? 30.962 -6.272 70.944 1.00 26.96 315 LEU A N 1
ATOM 2311 C CA . LEU A 1 315 ? 30.752 -4.954 71.539 1.00 26.72 315 LEU A CA 1
ATOM 2312 C C . LEU A 1 315 ? 30.456 -5.029 73.024 1.00 26.54 315 LEU A C 1
ATOM 2313 O O . LEU A 1 315 ? 29.833 -5.976 73.499 1.00 27.15 315 LEU A O 1
ATOM 2318 N N . GLY A 1 316 ? 30.889 -4.017 73.757 1.00 25.96 316 GLY A N 1
ATOM 2319 C CA . GLY A 1 316 ? 30.691 -3.996 75.192 1.00 25.02 316 GLY A CA 1
ATOM 2320 C C . GLY A 1 316 ? 31.423 -2.829 75.813 1.00 23.44 316 GLY A C 1
ATOM 2321 O O . GLY A 1 316 ? 30.791 -1.909 76.335 1.00 23.82 316 GLY A O 1
ATOM 2322 N N . ALA A 1 317 ? 32.756 -2.885 75.763 1.00 22.06 317 ALA A N 1
ATOM 2323 C CA . ALA A 1 317 ? 33.612 -1.869 76.376 1.00 20.20 317 ALA A CA 1
ATOM 2324 C C . ALA A 1 317 ? 33.449 -0.532 75.661 1.00 18.76 317 ALA A C 1
ATOM 2325 O O . ALA A 1 317 ? 33.259 -0.493 74.437 1.00 18.68 317 ALA A O 1
ATOM 2327 N N . THR A 1 318 ? 33.512 0.550 76.426 1.00 16.99 318 THR A N 1
ATOM 2328 C CA . THR A 1 318 ? 33.392 1.889 75.842 1.00 16.30 318 THR A CA 1
ATOM 2329 C C . THR A 1 318 ? 34.714 2.330 75.228 1.00 16.40 318 THR A C 1
ATOM 2330 O O . THR A 1 318 ? 35.792 2.121 75.812 1.00 17.07 318 THR A O 1
ATOM 2334 N N . VAL A 1 319 ? 34.626 2.947 74.052 1.00 14.67 319 VAL A N 1
ATOM 2335 C CA . VAL A 1 319 ? 35.806 3.456 73.338 1.00 14.11 319 VAL A CA 1
ATOM 2336 C C . VAL A 1 319 ? 35.628 4.900 72.858 1.00 13.93 319 VAL A C 1
ATOM 2337 O O . VAL A 1 319 ? 36.534 5.455 72.207 1.00 13.13 319 VAL A O 1
ATOM 2341 N N . HIS A 1 320 ? 34.474 5.509 73.146 1.00 13.18 320 HIS A N 1
ATOM 2342 C CA . HIS A 1 320 ? 34.216 6.878 72.671 1.00 13.79 320 HIS A CA 1
ATOM 2343 C C . HIS A 1 320 ? 35.240 7.864 73.233 1.00 14.94 320 HIS A C 1
ATOM 2344 O O . HIS A 1 320 ? 35.590 8.855 72.579 1.00 15.44 320 HIS A O 1
ATOM 2351 N N . GLN A 1 321 ? 35.740 7.564 74.427 1.00 15.37 321 GLN A N 1
ATOM 2352 C CA . GLN A 1 321 ? 36.749 8.397 75.102 1.00 17.02 321 GLN A CA 1
ATOM 2353 C C . GLN A 1 321 ? 38.076 8.425 74.373 1.00 16.77 321 GLN A C 1
ATOM 2354 O O . GLN A 1 321 ? 38.910 9.294 74.657 1.00 17.92 321 GLN A O 1
ATOM 2360 N N . LEU A 1 322 ? 38.281 7.477 73.461 1.00 16.54 322 LEU A N 1
ATOM 2361 C CA . LEU A 1 322 ? 39.509 7.374 72.668 1.00 16.65 322 LEU A CA 1
ATOM 2362 C C . LEU A 1 322 ? 39.366 8.103 71.325 1.00 16.52 322 LEU A C 1
ATOM 2363 O O . LEU A 1 322 ? 40.282 8.077 70.478 1.00 17.64 322 LEU A O 1
ATOM 2368 N N . GLY A 1 323 ? 38.208 8.734 71.131 1.00 15.91 323 GLY A N 1
ATOM 2369 C CA . GLY A 1 323 ? 37.896 9.404 69.868 1.00 15.48 323 GLY A CA 1
ATOM 2370 C C . GLY A 1 323 ? 37.270 8.489 68.831 1.00 14.67 323 GLY A C 1
ATOM 2371 O O . GLY A 1 323 ? 37.083 8.898 67.680 1.00 15.63 323 GLY A O 1
ATOM 2372 N N . ILE A 1 324 ? 36.933 7.258 69.233 1.00 13.15 324 ILE A N 1
ATOM 2373 C CA . ILE A 1 324 ? 36.369 6.268 68.307 1.00 13.01 324 ILE A CA 1
ATOM 2374 C C . ILE A 1 324 ? 34.845 6.383 68.368 1.00 12.44 324 ILE A C 1
ATOM 2375 O O . ILE A 1 324 ? 34.147 5.529 68.923 1.00 12.70 324 ILE A O 1
ATOM 2380 N N . ASP A 1 325 ? 34.363 7.488 67.795 1.00 12.26 325 ASP A N 1
ATOM 2381 C CA . ASP A 1 325 ? 32.942 7.862 67.736 1.00 11.84 325 ASP A CA 1
ATOM 2382 C C . ASP A 1 325 ? 32.923 9.166 66.941 1.00 11.41 325 ASP A C 1
ATOM 2383 O O . ASP A 1 325 ? 33.877 9.438 66.192 1.00 11.91 325 ASP A O 1
ATOM 2388 N N . TRP A 1 326 ? 31.859 9.950 67.083 1.00 10.91 326 TRP A N 1
ATOM 2389 C CA . TRP A 1 326 ? 31.709 11.202 66.346 1.00 11.03 326 TRP A CA 1
ATOM 2390 C C . TRP A 1 326 ? 31.268 12.268 67.339 1.00 11.72 326 TRP A C 1
ATOM 2391 O O . TRP A 1 326 ? 30.130 12.242 67.836 1.00 12.51 326 TRP A O 1
ATOM 2402 N N . HIS A 1 327 ? 32.167 13.209 67.631 1.00 10.88 327 HIS A N 1
ATOM 2403 C CA . HIS A 1 327 ? 31.928 14.160 68.713 1.00 11.40 327 HIS A CA 1
ATOM 2404 C C . HIS A 1 327 ? 31.474 15.505 68.192 1.00 12.03 327 HIS A C 1
ATOM 2405 O O . HIS A 1 327 ? 32.060 16.049 67.226 1.00 12.06 327 HIS A O 1
ATOM 2412 N N . MET A 1 328 ? 30.444 16.041 68.839 1.00 11.86 328 MET A N 1
ATOM 2413 C CA . MET A 1 328 ? 29.887 17.334 68.459 1.00 12.20 328 MET A CA 1
ATOM 2414 C C . MET A 1 328 ? 29.166 17.940 69.649 1.00 11.94 328 MET A C 1
ATOM 2415 O O . MET A 1 328 ? 28.765 17.204 70.574 1.00 12.18 328 MET A O 1
ATOM 2420 N N . ASP A 1 329 ? 29.008 19.263 69.660 1.00 11.35 329 ASP A N 1
ATOM 2421 C CA . ASP A 1 329 ? 28.212 19.878 70.707 1.00 11.46 329 ASP A CA 1
ATOM 2422 C C . ASP A 1 329 ? 26.728 19.957 70.312 1.00 11.42 329 ASP A C 1
ATOM 2423 O O . ASP A 1 329 ? 26.355 19.563 69.184 1.00 10.99 329 ASP A O 1
ATOM 2428 N N . ALA A 1 330 ? 25.877 20.394 71.229 1.00 11.41 330 ALA A N 1
ATOM 2429 C CA . ALA A 1 330 ? 24.439 20.449 70.936 1.00 11.48 330 ALA A CA 1
ATOM 2430 C C . ALA A 1 330 ? 24.160 21.495 69.865 1.00 11.61 330 ALA A C 1
ATOM 2431 O O . ALA A 1 330 ? 23.237 21.347 69.079 1.00 12.25 330 ALA A O 1
ATOM 2433 N N . PHE A 1 331 ? 24.969 22.551 69.834 1.00 11.61 331 PHE A N 1
ATOM 2434 C CA . PHE A 1 331 ? 24.807 23.608 68.835 1.00 11.75 331 PHE A CA 1
ATOM 2435 C C . PHE A 1 331 ? 25.059 23.070 67.430 1.00 10.89 331 PHE A C 1
ATOM 2436 O O . PHE A 1 331 ? 24.393 23.501 66.482 1.00 11.86 331 PHE A O 1
ATOM 2444 N N . ASP A 1 332 ? 26.013 22.144 67.310 1.00 10.66 332 ASP A N 1
ATOM 2445 C CA . ASP A 1 332 ? 26.347 21.465 66.040 1.00 10.65 332 ASP A CA 1
ATOM 2446 C C . ASP A 1 332 ? 25.153 20.633 65.541 1.00 11.39 332 ASP A C 1
ATOM 2447 O O . ASP A 1 332 ? 24.898 20.526 64.335 1.00 11.76 332 ASP A O 1
ATOM 2452 N N . VAL A 1 333 ? 24.439 20.013 66.476 1.00 10.99 333 VAL A N 1
ATOM 2453 C CA . VAL A 1 333 ? 23.263 19.230 66.114 1.00 10.74 333 VAL A CA 1
ATOM 2454 C C . VAL A 1 333 ? 22.124 20.147 65.645 1.00 11.03 333 VAL A C 1
ATOM 2455 O O . VAL A 1 333 ? 21.461 19.870 64.637 1.00 10.84 333 VAL A O 1
ATOM 2459 N N . VAL A 1 334 ? 21.865 21.233 66.369 1.00 10.72 334 VAL A N 1
ATOM 2460 C CA . VAL A 1 334 ? 20.853 22.199 65.923 1.00 10.65 334 VAL A CA 1
ATOM 2461 C C . VAL A 1 334 ? 21.176 22.742 64.532 1.00 11.66 334 VAL A C 1
ATOM 2462 O O . VAL A 1 334 ? 20.299 22.788 63.671 1.00 12.14 334 VAL A O 1
ATOM 2466 N N . ARG A 1 335 ? 22.428 23.126 64.317 1.00 11.04 335 ARG A N 1
ATOM 2467 C CA . ARG A 1 335 ? 22.790 23.699 63.012 1.00 10.78 335 ARG A CA 1
ATOM 2468 C C . ARG A 1 335 ? 22.617 22.692 61.877 1.00 11.02 335 ARG A C 1
ATOM 2469 O O . ARG A 1 335 ? 22.148 23.068 60.797 1.00 11.72 335 ARG A O 1
ATOM 2477 N N . VAL A 1 336 ? 22.975 21.421 62.091 1.00 10.71 336 VAL A N 1
ATOM 2478 C CA . VAL A 1 336 ? 22.841 20.437 61.006 1.00 10.66 336 VAL A CA 1
ATOM 2479 C C . VAL A 1 336 ? 21.355 20.170 60.692 1.00 11.24 336 VAL A C 1
ATOM 2480 O O . VAL A 1 336 ? 20.979 20.002 59.533 1.00 11.54 336 VAL A O 1
ATOM 2484 N N . LEU A 1 337 ? 20.499 20.149 61.717 1.00 10.36 337 LEU A N 1
ATOM 2485 C CA . LEU A 1 337 ? 19.069 19.965 61.507 1.00 10.62 337 LEU A CA 1
ATOM 2486 C C . LEU A 1 337 ? 18.443 21.176 60.819 1.00 10.91 337 LEU A C 1
ATOM 2487 O O . LEU A 1 337 ? 17.646 21.012 59.890 1.00 10.60 337 LEU A O 1
ATOM 2492 N N . GLU A 1 338 ? 18.779 22.386 61.273 1.00 10.91 338 GLU A N 1
ATOM 2493 C CA . GLU A 1 338 ? 18.247 23.584 60.615 1.00 11.68 338 GLU A CA 1
ATOM 2494 C C . GLU A 1 338 ? 18.736 23.628 59.174 1.00 11.30 338 GLU A C 1
ATOM 2495 O O . GLU A 1 338 ? 17.984 24.004 58.262 1.00 11.84 338 GLU A O 1
ATOM 2501 N N . GLY A 1 339 ? 19.990 23.230 58.969 1.00 10.96 339 GLY A N 1
ATOM 2502 C CA . GLY A 1 339 ? 20.544 23.174 57.617 1.00 11.21 339 GLY A CA 1
ATOM 2503 C C . GLY A 1 339 ? 19.811 22.182 56.739 1.00 11.47 339 GLY A C 1
ATOM 2504 O O . GLY A 1 339 ? 19.539 22.448 55.555 1.00 12.28 339 GLY A O 1
ATOM 2505 N N . LEU A 1 340 ? 19.489 21.012 57.285 1.00 11.37 340 LEU A N 1
ATOM 2506 C CA . LEU A 1 340 ? 18.716 20.034 56.522 1.00 11.02 340 LEU A CA 1
ATOM 2507 C C . LEU A 1 340 ? 17.304 20.541 56.198 1.00 11.68 340 LEU A C 1
ATOM 2508 O O . LEU A 1 340 ? 16.757 20.216 55.142 1.00 12.48 340 LEU A O 1
ATOM 2513 N N . LEU A 1 341 ? 16.703 21.314 57.102 1.00 11.92 341 LEU A N 1
ATOM 2514 C CA . LEU A 1 341 ? 15.406 21.932 56.825 1.00 12.18 341 LEU A CA 1
ATOM 2515 C C . LEU A 1 341 ? 15.548 22.856 55.602 1.00 12.10 341 LEU A C 1
ATOM 2516 O O . LEU A 1 341 ? 14.715 22.815 54.672 1.00 12.83 341 LEU A O 1
ATOM 2521 N N . GLN A 1 342 ? 16.627 23.630 55.586 1.00 12.55 342 GLN A N 1
ATOM 2522 C CA . GLN A 1 342 ? 16.908 24.532 54.456 1.00 13.98 342 GLN A CA 1
ATOM 2523 C C . GLN A 1 342 ? 17.142 23.732 53.172 1.00 14.15 342 GLN A C 1
ATOM 2524 O O . GLN A 1 342 ? 16.577 24.059 52.106 1.00 14.04 342 GLN A O 1
ATOM 2530 N N . ASP A 1 343 ? 17.949 22.674 53.277 1.00 13.78 343 ASP A N 1
ATOM 2531 C CA . ASP A 1 343 ? 18.244 21.792 52.140 1.00 13.48 343 ASP A CA 1
ATOM 2532 C C . ASP A 1 343 ? 16.964 21.184 51.595 1.00 13.86 343 ASP A C 1
ATOM 2533 O O . ASP A 1 343 ? 16.775 21.081 50.382 1.00 13.39 343 ASP A O 1
ATOM 2538 N N . SER A 1 344 ? 16.068 20.788 52.486 1.00 13.41 344 SER A N 1
ATOM 2539 C CA . SER A 1 344 ? 14.823 20.176 52.048 1.00 13.91 344 SER A CA 1
ATOM 2540 C C . SER A 1 344 ? 13.957 21.133 51.225 1.00 14.58 344 SER A C 1
ATOM 2541 O O . SER A 1 344 ? 13.428 20.737 50.183 1.00 14.64 344 SER A O 1
ATOM 2544 N N . GLY A 1 345 ? 13.829 22.365 51.703 1.00 15.05 345 GLY A N 1
ATOM 2545 C CA . GLY A 1 345 ? 12.998 23.393 51.057 1.00 15.97 345 GLY A CA 1
ATOM 2546 C C . GLY A 1 345 ? 13.528 23.754 49.684 1.00 16.95 345 GLY A C 1
ATOM 2547 O O . GLY A 1 345 ? 12.742 24.019 48.758 1.00 17.15 345 GLY A O 1
ATOM 2548 N N . ARG A 1 346 ? 14.853 23.748 49.548 1.00 16.88 346 ARG A N 1
ATOM 2549 C CA . ARG A 1 346 ? 15.497 24.040 48.262 1.00 17.68 346 ARG A CA 1
ATOM 2550 C C . ARG A 1 346 ? 15.310 22.916 47.263 1.00 17.75 346 ARG A C 1
ATOM 2551 O O . ARG A 1 346 ? 15.280 23.159 46.057 1.00 18.91 346 ARG A O 1
ATOM 2559 N N . ASP A 1 347 ? 15.191 21.685 47.747 1.00 17.03 347 ASP A N 1
ATOM 2560 C CA . ASP A 1 347 ? 15.035 20.548 46.860 1.00 16.39 347 ASP A CA 1
ATOM 2561 C C . ASP A 1 347 ? 13.573 20.406 46.455 1.00 16.64 347 ASP A C 1
ATOM 2562 O O . ASP A 1 347 ? 12.792 19.730 47.116 1.00 16.83 347 ASP A O 1
ATOM 2567 N N . THR A 1 348 ? 13.216 21.013 45.326 1.00 16.88 348 THR A N 1
ATOM 2568 C CA . THR A 1 348 ? 11.818 21.003 44.887 1.00 17.31 348 THR A CA 1
ATOM 2569 C C . THR A 1 348 ? 11.250 19.623 44.515 1.00 17.01 348 THR A C 1
ATOM 2570 O O . THR A 1 348 ? 10.028 19.471 44.389 1.00 18.36 348 THR A O 1
ATOM 2574 N N . SER A 1 349 ? 12.115 18.618 44.354 1.00 16.09 349 SER A N 1
ATOM 2575 C CA . SER A 1 349 ? 11.672 17.259 44.037 1.00 16.09 349 SER A CA 1
ATOM 2576 C C . SER A 1 349 ? 11.074 16.527 45.237 1.00 15.20 349 SER A C 1
ATOM 2577 O O . SER A 1 349 ? 10.408 15.508 45.075 1.00 16.50 349 SER A O 1
ATOM 2580 N N . GLY A 1 350 ? 11.342 17.039 46.441 1.00 14.88 350 GLY A N 1
ATOM 2581 C CA . GLY A 1 350 ? 10.862 16.396 47.654 1.00 14.79 350 GLY A CA 1
ATOM 2582 C C . GLY A 1 350 ? 11.644 15.162 48.067 1.00 13.65 350 GLY A C 1
ATOM 2583 O O . GLY A 1 350 ? 11.203 14.435 48.956 1.00 14.09 350 GLY A O 1
ATOM 2584 N N . THR A 1 351 ? 12.791 14.909 47.425 1.00 13.75 351 THR A N 1
ATOM 2585 C CA . THR A 1 351 ? 13.594 13.723 47.728 1.00 13.65 351 THR A CA 1
ATOM 2586 C C . THR A 1 351 ? 14.188 13.797 49.140 1.00 12.26 351 THR A C 1
ATOM 2587 O O . THR A 1 351 ? 14.061 12.850 49.919 1.00 12.21 351 THR A O 1
ATOM 2591 N N . VAL A 1 352 ? 14.806 14.928 49.462 1.00 12.20 352 VAL A N 1
ATOM 2592 C CA . VAL A 1 352 ? 15.380 15.153 50.792 1.00 11.90 352 VAL A CA 1
ATOM 2593 C C . VAL A 1 352 ? 14.280 15.029 51.848 1.00 12.52 352 VAL A C 1
ATOM 2594 O O . VAL A 1 352 ? 14.441 14.318 52.841 1.00 12.33 352 VAL A O 1
ATOM 2598 N N . GLU A 1 353 ? 13.150 15.695 51.627 1.00 12.59 353 GLU A N 1
ATOM 2599 C CA . GLU A 1 353 ? 12.082 15.674 52.621 1.00 13.09 353 GLU A CA 1
ATOM 2600 C C . GLU A 1 353 ? 11.570 14.260 52.908 1.00 12.88 353 GLU A C 1
ATOM 2601 O O . GLU A 1 353 ? 11.316 13.887 54.071 1.00 12.57 353 GLU A O 1
ATOM 2607 N N . GLU A 1 354 ? 11.396 13.465 51.860 1.00 12.89 354 GLU A N 1
ATOM 2608 C CA . GLU A 1 354 ? 10.925 12.100 52.013 1.00 13.43 354 GLU A CA 1
ATOM 2609 C C . GLU A 1 354 ? 11.879 11.285 52.898 1.00 13.03 354 GLU A C 1
ATOM 2610 O O . GLU A 1 354 ? 11.443 10.529 53.771 1.00 13.51 354 GLU A O 1
ATOM 2616 N N . ILE A 1 355 ? 13.181 11.463 52.678 1.00 12.01 355 ILE A N 1
ATOM 2617 C CA . ILE A 1 355 ? 14.197 10.752 53.457 1.00 12.14 355 ILE A CA 1
ATOM 2618 C C . ILE A 1 355 ? 14.131 11.181 54.924 1.00 11.83 355 ILE A C 1
ATOM 2619 O O . ILE A 1 355 ? 14.178 10.333 55.817 1.00 12.93 355 ILE A O 1
ATOM 2624 N N . LEU A 1 356 ? 14.020 12.482 55.167 1.00 11.41 356 LEU A N 1
ATOM 2625 C CA . LEU A 1 356 ? 14.150 13.013 56.530 1.00 11.18 356 LEU A CA 1
ATOM 2626 C C . LEU A 1 356 ? 12.934 12.760 57.402 1.00 11.28 356 LEU A C 1
ATOM 2627 O O . LEU A 1 356 ? 13.046 12.721 58.638 1.00 12.19 356 LEU A O 1
ATOM 2632 N N . THR A 1 357 ? 11.775 12.606 56.771 1.00 11.54 357 THR A N 1
ATOM 2633 C CA . THR A 1 357 ? 10.511 12.465 57.505 1.00 12.18 357 THR A CA 1
ATOM 2634 C C . THR A 1 357 ? 10.014 11.027 57.629 1.00 12.83 357 THR A C 1
ATOM 2635 O O . THR A 1 357 ? 9.008 10.782 58.305 1.00 14.03 357 THR A O 1
ATOM 2639 N N . ALA A 1 358 ? 10.702 10.075 56.990 1.00 12.74 358 ALA A N 1
ATOM 2640 C CA . ALA A 1 358 ? 10.252 8.682 56.959 1.00 13.27 358 ALA A CA 1
ATOM 2641 C C . ALA A 1 358 ? 10.035 8.050 58.340 1.00 13.97 358 ALA A C 1
ATOM 2642 O O . ALA A 1 358 ? 9.054 7.352 58.554 1.00 15.30 358 ALA A O 1
ATOM 2644 N N . TYR A 1 359 ? 10.941 8.323 59.281 1.00 13.19 359 TYR A N 1
ATOM 2645 C CA . TYR A 1 359 ? 10.888 7.707 60.604 1.00 13.20 359 TYR A CA 1
ATOM 2646 C C . TYR A 1 359 ? 11.063 8.766 61.694 1.00 13.43 359 TYR A C 1
ATOM 2647 O O . TYR A 1 359 ? 12.167 9.273 61.898 1.00 12.51 359 TYR A O 1
ATOM 2656 N N . PRO A 1 360 ? 9.974 9.137 62.378 1.00 13.14 360 PRO A N 1
ATOM 2657 C CA . PRO A 1 360 ? 10.047 10.209 63.382 1.00 13.46 360 PRO A CA 1
ATOM 2658 C C . PRO A 1 360 ? 10.429 9.775 64.805 1.00 13.42 360 PRO A C 1
ATOM 2659 O O . PRO A 1 360 ? 10.543 10.628 65.713 1.00 13.39 360 PRO A O 1
ATOM 2663 N N . GLY A 1 361 ? 10.650 8.477 64.977 1.00 13.27 361 GLY A N 1
ATOM 2664 C CA . GLY A 1 361 ? 11.095 7.924 66.244 1.00 14.29 361 GLY A CA 1
ATOM 2665 C C . GLY A 1 361 ? 10.050 7.831 67.331 1.00 15.55 361 GLY A C 1
ATOM 2666 O O . GLY A 1 361 ? 10.316 7.243 68.378 1.00 16.73 361 GLY A O 1
ATOM 2667 N N . LEU A 1 362 ? 8.872 8.397 67.080 1.00 15.61 362 LEU A N 1
ATOM 2668 C CA . LEU A 1 362 ? 7.757 8.429 68.040 1.00 16.86 362 LEU A CA 1
ATOM 2669 C C . LEU A 1 362 ? 6.464 8.443 67.259 1.00 17.50 362 LEU A C 1
ATOM 2670 O O . LEU A 1 362 ? 6.463 8.740 66.074 1.00 17.08 362 LEU A O 1
ATOM 2675 N N . LEU A 1 363 ? 5.355 8.144 67.934 1.00 18.05 363 LEU A N 1
ATOM 2676 C CA . LEU A 1 363 ? 4.033 8.493 67.412 1.00 19.34 363 LEU A CA 1
ATOM 2677 C C . LEU A 1 363 ? 3.831 10.001 67.559 1.00 18.42 363 LEU A C 1
ATOM 2678 O O . LEU A 1 363 ? 3.850 10.535 68.667 1.00 19.49 363 LEU A O 1
ATOM 2683 N N . ILE A 1 364 ? 3.652 10.671 66.426 1.00 18.61 364 ILE A N 1
ATOM 2684 C CA . ILE A 1 364 ? 3.577 12.123 66.346 1.00 17.60 364 ILE A CA 1
ATOM 2685 C C . ILE A 1 364 ? 2.141 12.602 66.164 1.00 17.31 364 ILE A C 1
ATOM 2686 O O . ILE A 1 364 ? 1.380 12.020 65.392 1.00 17.29 364 ILE A O 1
ATOM 2691 N N . ASP A 1 365 ? 1.788 13.662 66.886 1.00 16.42 365 ASP A N 1
ATOM 2692 C CA . ASP A 1 365 ? 0.543 14.390 66.661 1.00 16.39 365 ASP A CA 1
ATOM 2693 C C . ASP A 1 365 ? 0.617 15.192 65.352 1.00 15.96 365 ASP A C 1
ATOM 2694 O O . ASP A 1 365 ? 1.139 16.301 65.324 1.00 15.10 365 ASP A O 1
ATOM 2699 N N . GLU A 1 366 ? 0.079 14.620 64.275 1.00 16.21 366 GLU A N 1
ATOM 2700 C CA . GLU A 1 366 ? 0.205 15.233 62.937 1.00 17.70 366 GLU A CA 1
ATOM 2701 C C . GLU A 1 366 ? -0.686 16.452 62.736 1.00 16.97 366 GLU A C 1
ATOM 2702 O O . GLU A 1 366 ? -0.446 17.255 61.833 1.00 17.19 366 GLU A O 1
ATOM 2708 N N . GLU A 1 367 ? -1.697 16.600 63.590 1.00 17.10 367 GLU A N 1
ATOM 2709 C CA . GLU A 1 367 ? -2.517 17.810 63.572 1.00 16.94 367 GLU A CA 1
ATOM 2710 C C . GLU A 1 367 ? -1.755 19.010 64.167 1.00 15.98 367 GLU A C 1
ATOM 2711 O O . GLU A 1 367 ? -2.047 20.167 63.843 1.00 16.59 367 GLU A O 1
ATOM 2717 N N . ARG A 1 368 ? -0.761 18.731 65.010 1.00 14.51 368 ARG A N 1
ATOM 2718 C CA . ARG A 1 368 ? 0.098 19.777 65.567 1.00 13.42 368 ARG A CA 1
ATOM 2719 C C . ARG A 1 368 ? 1.358 20.023 64.730 1.00 12.70 368 ARG A C 1
ATOM 2720 O O . ARG A 1 368 ? 1.728 21.169 64.494 1.00 13.43 368 ARG A O 1
ATOM 2728 N N . TRP A 1 369 ? 1.986 18.926 64.282 1.00 12.67 369 TRP A N 1
ATOM 2729 C CA . TRP A 1 369 ? 3.299 18.990 63.653 1.00 12.30 369 TRP A CA 1
ATOM 2730 C C . TRP A 1 369 ? 3.211 18.602 62.188 1.00 12.69 369 TRP A C 1
ATOM 2731 O O . TRP A 1 369 ? 2.867 17.464 61.858 1.00 13.21 369 TRP A O 1
ATOM 2742 N N . ARG A 1 370 ? 3.536 19.566 61.334 1.00 11.84 370 ARG A N 1
ATOM 2743 C CA . ARG A 1 370 ? 3.554 19.358 59.885 1.00 12.69 370 ARG A CA 1
ATOM 2744 C C . ARG A 1 370 ? 4.715 18.490 59.472 1.00 13.29 370 ARG A C 1
ATOM 2745 O O . ARG A 1 370 ? 4.589 17.684 58.557 1.00 13.28 370 ARG A O 1
ATOM 2753 N N . ARG A 1 371 ? 5.871 18.688 60.090 1.00 12.88 371 ARG A N 1
ATOM 2754 C CA . ARG A 1 371 ? 7.017 17.839 59.751 1.00 13.16 371 ARG A CA 1
ATOM 2755 C C . ARG A 1 371 ? 7.880 17.638 60.974 1.00 12.31 371 ARG A C 1
ATOM 2756 O O . ARG A 1 371 ? 7.998 18.514 61.828 1.00 12.61 371 ARG A O 1
ATOM 2764 N N . VAL A 1 372 ? 8.449 16.449 61.034 1.00 10.60 372 VAL A N 1
ATOM 2765 C CA . VAL A 1 372 ? 9.304 16.035 62.141 1.00 10.83 372 VAL A CA 1
ATOM 2766 C C . VAL A 1 372 ? 10.505 15.340 61.515 1.00 10.60 372 VAL A C 1
ATOM 2767 O O . VAL A 1 372 ? 10.342 14.403 60.695 1.00 11.31 372 VAL A O 1
ATOM 2771 N N . TYR A 1 373 ? 11.698 15.842 61.857 1.00 9.66 373 TYR A N 1
ATOM 2772 C CA . TYR A 1 373 ? 12.944 15.148 61.554 1.00 10.08 373 TYR A CA 1
ATOM 2773 C C . TYR A 1 373 ? 13.423 14.522 62.852 1.00 10.34 373 TYR A C 1
ATOM 2774 O O . TYR A 1 373 ? 13.144 15.036 63.932 1.00 12.38 373 TYR A O 1
ATOM 2783 N N . PHE A 1 374 ? 14.079 13.382 62.740 1.00 9.75 374 PHE A N 1
ATOM 2784 C CA . PHE A 1 374 ? 14.52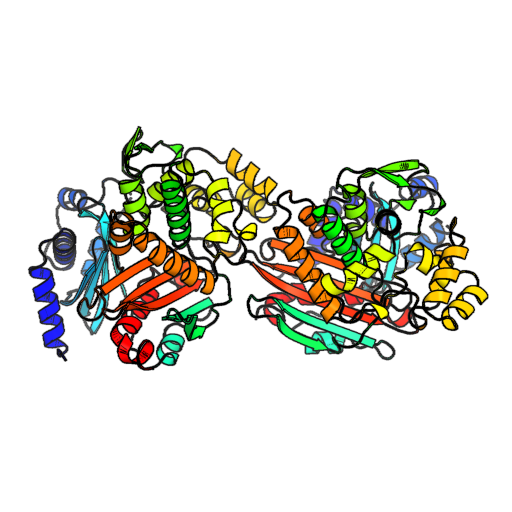8 12.631 63.920 1.00 9.02 374 PHE A CA 1
ATOM 2785 C C . PHE A 1 374 ? 15.828 11.921 63.609 1.00 8.72 374 PHE A C 1
ATOM 2786 O O . PHE A 1 374 ? 16.022 11.409 62.501 1.00 9.46 374 PHE A O 1
ATOM 2794 N N . LYS A 1 375 ? 16.740 11.866 64.579 1.00 8.60 375 LYS A N 1
ATOM 2795 C CA . LYS A 1 375 ? 17.878 10.975 64.457 1.00 8.24 375 LYS A CA 1
ATOM 2796 C C . LYS A 1 375 ? 18.317 10.502 65.841 1.00 8.71 375 LYS A C 1
ATOM 2797 O O . LYS A 1 375 ? 18.351 11.304 66.799 1.00 8.70 375 LYS A O 1
ATOM 2803 N N . ALA A 1 376 ? 18.599 9.212 65.930 1.00 8.64 376 ALA A N 1
ATOM 2804 C CA . ALA A 1 376 ? 19.144 8.597 67.137 1.00 9.80 376 ALA A CA 1
ATOM 2805 C C . ALA A 1 376 ? 20.607 8.266 66.909 1.00 9.61 376 ALA A C 1
ATOM 2806 O O . ALA A 1 376 ? 21.067 8.076 65.771 1.00 9.78 376 ALA A O 1
ATOM 2808 N N . GLY A 1 377 ? 21.336 8.103 68.010 1.00 9.34 377 GLY A N 1
ATOM 2809 C CA . GLY A 1 377 ? 22.701 7.610 67.919 1.00 9.68 377 GLY A CA 1
ATOM 2810 C C . GLY A 1 377 ? 23.023 6.851 69.172 1.00 9.73 377 GLY A C 1
ATOM 2811 O O . GLY A 1 377 ? 22.632 7.271 70.257 1.00 10.36 377 GLY A O 1
ATOM 2812 N N . SER A 1 378 ? 23.716 5.745 69.012 1.00 10.01 378 SER A N 1
ATOM 2813 C CA . SER A 1 378 ? 24.152 4.978 70.180 1.00 11.41 378 SER A CA 1
ATOM 2814 C C . SER A 1 378 ? 25.394 4.155 69.899 1.00 11.35 378 SER A C 1
ATOM 2815 O O . SER A 1 378 ? 25.619 3.665 68.779 1.00 12.63 378 SER A O 1
ATOM 2818 N N . SER A 1 379 ? 26.176 3.984 70.962 0.50 11.00 379 SER A N 1
ATOM 2819 C CA A SER A 1 379 ? 27.391 3.192 70.970 0.50 11.19 379 SER A CA 1
ATOM 2820 C CA B SER A 1 379 ? 27.364 3.170 70.951 0.50 11.59 379 SER A CA 1
ATOM 2821 C C . SER A 1 379 ? 27.550 2.790 72.418 0.50 11.18 379 SER A C 1
ATOM 2822 O O . SER A 1 379 ? 26.879 3.368 73.269 0.50 11.35 379 SER A O 1
ATOM 2827 N N . PRO A 1 380 ? 28.430 1.809 72.710 1.00 12.11 380 PRO A N 1
ATOM 2828 C CA . PRO A 1 380 ? 28.610 1.569 74.144 1.00 12.09 380 PRO A CA 1
ATOM 2829 C C . PRO A 1 380 ? 29.012 2.859 74.898 1.00 11.14 380 PRO A C 1
ATOM 2830 O O . PRO A 1 380 ? 29.959 3.550 74.518 1.00 11.48 380 PRO A O 1
ATOM 2834 N N . GLY A 1 381 ? 28.259 3.182 75.934 1.00 10.19 381 GLY A N 1
ATOM 2835 C CA . GLY A 1 381 ? 28.451 4.409 76.695 1.00 10.21 381 GLY A CA 1
ATOM 2836 C C . GLY A 1 381 ? 27.967 5.685 76.024 1.00 10.08 381 GLY A C 1
ATOM 2837 O O . GLY A 1 381 ? 28.281 6.777 76.501 1.00 10.58 381 GLY A O 1
ATOM 2838 N N . VAL A 1 382 ? 27.144 5.560 74.969 1.00 9.92 382 VAL A N 1
ATOM 2839 C CA . VAL A 1 382 ? 26.701 6.727 74.200 1.00 9.10 382 VAL A CA 1
ATOM 2840 C C . VAL A 1 382 ? 25.242 6.574 73.843 1.00 7.95 382 VAL A C 1
ATOM 2841 O O . VAL A 1 382 ? 24.828 5.549 73.305 1.00 9.30 382 VAL A O 1
ATOM 2845 N N . MET A 1 383 ? 24.480 7.615 74.105 1.00 7.60 383 MET A N 1
ATOM 2846 C CA . MET A 1 383 ? 23.089 7.651 73.648 1.00 8.82 383 MET A CA 1
ATOM 2847 C C . MET A 1 383 ? 22.692 9.064 73.296 1.00 9.36 383 MET A C 1
ATOM 2848 O O . MET A 1 383 ? 22.942 10.010 74.046 1.00 9.84 383 MET A O 1
ATOM 2853 N N . MET A 1 384 ? 22.037 9.238 72.156 1.00 8.55 384 MET A N 1
ATOM 2854 C CA . MET A 1 384 ? 21.507 10.544 71.821 1.00 8.66 384 MET A CA 1
ATOM 2855 C C . MET A 1 384 ? 20.238 10.446 70.990 1.00 8.13 384 MET A C 1
ATOM 2856 O O . MET A 1 384 ? 20.076 9.497 70.230 1.00 8.66 384 MET A O 1
ATOM 2861 N N . PHE A 1 385 ? 19.369 11.430 71.170 1.00 7.77 385 PHE A N 1
ATOM 2862 C CA . PHE A 1 385 ? 18.164 11.565 70.337 1.00 7.93 385 PHE A CA 1
ATOM 2863 C C . PHE A 1 385 ? 17.987 13.014 70.013 1.00 8.51 385 PHE A C 1
ATOM 2864 O O . PHE A 1 385 ? 18.184 13.878 70.857 1.00 9.18 385 PHE A O 1
ATOM 2872 N N . CYS A 1 386 ? 17.600 13.295 68.771 1.00 7.94 386 CYS A N 1
ATOM 2873 C CA . CYS A 1 386 ? 17.293 14.661 68.410 1.00 8.93 386 CYS A CA 1
ATOM 2874 C C . CYS A 1 386 ? 16.102 14.712 67.478 1.00 9.28 386 CYS A C 1
ATOM 2875 O O . CYS A 1 386 ? 15.876 13.768 66.723 1.00 9.47 386 CYS A O 1
ATOM 2878 N N . TRP A 1 387 ? 15.328 15.788 67.590 1.00 8.67 387 TRP A N 1
ATOM 2879 C CA . TRP A 1 387 ? 14.175 16.034 66.722 1.00 8.83 387 TRP A CA 1
ATOM 2880 C C . TRP A 1 387 ? 14.176 17.471 66.272 1.00 9.04 387 TRP A C 1
ATOM 2881 O O . TRP A 1 387 ? 14.559 18.383 67.026 1.00 9.49 387 TRP A O 1
ATOM 2892 N N . LEU A 1 388 ? 13.715 17.688 65.040 1.00 8.82 388 LEU A N 1
ATOM 2893 C CA . LEU A 1 388 ? 13.247 19.012 64.637 1.00 8.86 388 LEU A CA 1
ATOM 2894 C C . LEU A 1 388 ? 11.747 18.878 64.396 1.00 8.92 388 LEU A C 1
ATOM 2895 O O . LEU A 1 388 ? 11.315 17.970 63.688 1.00 9.28 388 LEU A O 1
ATOM 2900 N N . LEU A 1 389 ? 10.957 19.744 65.015 1.00 9.80 389 LEU A N 1
ATOM 2901 C CA . LEU A 1 389 ? 9.503 19.701 64.855 1.00 10.52 389 LEU A CA 1
ATOM 2902 C C . LEU A 1 389 ? 9.036 21.046 64.344 1.00 10.92 389 LEU A C 1
ATOM 2903 O O . LEU A 1 389 ? 9.336 22.078 64.930 1.00 10.92 389 LEU A O 1
ATOM 2908 N N . GLN A 1 390 ? 8.282 21.029 63.247 1.00 10.54 390 GLN A N 1
ATOM 2909 C CA . GLN A 1 390 ? 7.753 22.269 62.686 1.00 11.05 390 GLN A CA 1
ATOM 2910 C C . GLN A 1 390 ? 6.228 22.188 62.647 1.00 10.39 390 GLN A C 1
ATOM 2911 O O . GLN A 1 390 ? 5.683 21.202 62.135 1.00 10.71 390 GLN A O 1
ATOM 2917 N N . ASP A 1 391 ? 5.542 23.206 63.187 1.00 10.36 391 ASP A N 1
ATOM 2918 C CA . ASP A 1 391 ? 4.070 23.165 63.215 1.00 11.14 391 ASP A CA 1
ATOM 2919 C C . ASP A 1 391 ? 3.487 23.657 61.884 1.00 11.21 391 ASP A C 1
ATOM 2920 O O . ASP A 1 391 ? 4.239 24.015 60.970 1.00 11.29 391 ASP A O 1
ATOM 2925 N N . HIS A 1 392 ? 2.158 23.641 61.776 1.00 12.08 392 HIS A N 1
ATOM 2926 C CA . HIS A 1 392 ? 1.530 23.988 60.502 1.00 13.15 392 HIS A CA 1
ATOM 2927 C C . HIS A 1 392 ? 1.605 25.471 60.158 1.00 13.93 392 HIS A C 1
ATOM 2928 O O . HIS A 1 392 ? 1.321 25.865 59.014 1.00 15.49 392 HIS A O 1
ATOM 2935 N N . ALA A 1 393 ? 1.980 26.304 61.128 1.00 13.17 393 ALA A N 1
ATOM 2936 C CA . ALA A 1 393 ? 2.220 27.711 60.884 1.00 12.77 393 ALA A CA 1
ATOM 2937 C C . ALA A 1 393 ? 3.637 27.981 60.400 1.00 12.54 393 ALA A C 1
ATOM 2938 O O . ALA A 1 393 ? 3.928 29.062 59.914 1.00 13.55 393 ALA A O 1
ATOM 2940 N N . GLY A 1 394 ? 4.519 26.997 60.557 1.00 12.62 394 GLY A N 1
ATOM 2941 C CA . GLY A 1 394 ? 5.903 27.137 60.140 1.00 12.54 394 GLY A CA 1
ATOM 2942 C C . GLY A 1 394 ? 6.897 27.421 61.257 1.00 12.87 394 GLY A C 1
ATOM 2943 O O . GLY A 1 394 ? 8.050 27.779 60.986 1.00 14.10 394 GLY A O 1
ATOM 2944 N N . ILE A 1 395 ? 6.464 27.258 62.508 1.00 12.81 395 ILE A N 1
ATOM 2945 C CA . ILE A 1 395 ? 7.368 27.497 63.637 1.00 12.37 395 ILE A CA 1
ATOM 2946 C C . ILE A 1 395 ? 8.090 26.179 63.950 1.00 11.51 395 ILE A C 1
ATOM 2947 O O . ILE A 1 395 ? 7.448 25.134 64.129 1.00 10.81 395 ILE A O 1
ATOM 2952 N N . SER A 1 396 ? 9.418 26.258 64.003 1.00 11.99 396 SER A N 1
ATOM 2953 C CA . SER A 1 396 ? 10.262 25.072 64.244 1.00 12.67 396 SER A CA 1
ATOM 2954 C C . SER A 1 396 ? 10.910 25.098 65.615 1.00 12.31 396 SER A C 1
ATOM 2955 O O . SER A 1 396 ? 11.357 26.149 66.098 1.00 12.71 396 SER A O 1
ATOM 2958 N N . TYR A 1 397 ? 10.996 23.903 66.190 1.00 11.83 397 TYR A N 1
ATOM 2959 C CA . TYR A 1 397 ? 11.704 23.656 67.443 1.00 11.95 397 TYR A CA 1
ATOM 2960 C C . TYR A 1 397 ? 12.713 22.556 67.220 1.00 11.61 397 TYR A C 1
ATOM 2961 O O . TYR A 1 397 ? 12.485 21.651 66.406 1.00 11.95 397 TYR A O 1
ATOM 2970 N N . VAL A 1 398 ? 13.849 22.650 67.909 1.00 10.79 398 VAL A N 1
ATOM 2971 C CA . VAL A 1 398 ? 14.834 21.551 67.904 1.00 10.55 398 VAL A CA 1
ATOM 2972 C C . VAL A 1 398 ? 15.104 21.119 69.343 1.00 10.60 398 VAL A C 1
ATOM 2973 O O . VAL A 1 398 ? 15.256 21.969 70.228 1.00 10.51 398 VAL A O 1
ATOM 2977 N N . LEU A 1 399 ? 15.085 19.806 69.561 1.00 8.92 399 LEU A N 1
ATOM 2978 C CA . LEU A 1 399 ? 15.365 19.190 70.862 1.00 9.41 399 LEU A CA 1
ATOM 2979 C C . LEU A 1 399 ? 16.544 18.239 70.702 1.00 8.95 399 LEU A C 1
ATOM 2980 O O . LEU A 1 399 ? 16.536 17.362 69.822 1.00 9.55 399 LEU A O 1
ATOM 2985 N N . VAL A 1 400 ? 17.577 18.419 71.528 1.00 8.99 400 VAL A N 1
ATOM 2986 C CA . VAL A 1 400 ? 18.758 17.565 71.492 1.00 9.03 400 VAL A CA 1
ATOM 2987 C C . VAL A 1 400 ? 19.022 16.978 72.882 1.00 9.36 400 VAL A C 1
ATOM 2988 O O . VAL A 1 400 ? 19.255 17.714 73.824 1.00 9.78 400 VAL A O 1
ATOM 2992 N N . LEU A 1 401 ? 18.993 15.655 72.979 1.00 8.68 401 LEU A N 1
ATOM 2993 C CA . LEU A 1 401 ? 19.250 14.931 74.238 1.00 8.40 401 LEU A CA 1
ATOM 2994 C C . LEU A 1 401 ? 20.486 14.075 74.067 1.00 8.25 401 LEU A C 1
ATOM 2995 O O . LEU A 1 401 ? 20.600 13.325 73.088 1.00 7.94 401 LEU A O 1
ATOM 3000 N N . ARG A 1 402 ? 21.430 14.150 75.010 1.00 8.46 402 ARG A N 1
ATOM 3001 C CA . ARG A 1 402 ? 22.679 13.387 74.899 1.00 8.48 402 ARG A CA 1
ATOM 3002 C C . ARG A 1 402 ? 23.091 12.808 76.244 1.00 8.99 402 ARG A C 1
ATOM 3003 O O . ARG A 1 402 ? 22.936 13.472 77.267 1.00 10.23 402 ARG A O 1
ATOM 3011 N N . GLN A 1 403 ? 23.608 11.584 76.218 1.00 8.25 403 GLN A N 1
ATOM 3012 C CA . GLN A 1 403 ? 24.196 10.947 77.417 1.00 8.71 403 GLN A CA 1
ATOM 3013 C C . GLN A 1 403 ? 25.496 10.312 77.017 1.00 8.79 403 GLN A C 1
ATOM 3014 O O . GLN A 1 403 ? 25.618 9.716 75.930 1.00 8.88 403 GLN A O 1
ATOM 3020 N N . SER A 1 404 ? 26.484 10.396 77.906 1.00 9.54 404 SER A N 1
ATOM 3021 C CA . SER A 1 404 ? 27.709 9.606 77.748 1.00 10.61 404 SER A CA 1
ATOM 3022 C C . SER A 1 404 ? 28.164 9.071 79.104 1.00 10.94 404 SER A C 1
ATOM 3023 O O . SER A 1 404 ? 27.908 9.702 80.129 1.00 11.48 404 SER A O 1
ATOM 3026 N N . ALA A 1 405 ? 28.796 7.910 79.089 1.00 11.06 405 ALA A N 1
ATOM 3027 C CA . ALA A 1 405 ? 29.271 7.294 80.331 1.00 11.38 405 ALA A CA 1
ATOM 3028 C C . ALA A 1 405 ? 30.422 6.355 80.039 1.00 11.66 405 ALA A C 1
ATOM 3029 O O . ALA A 1 405 ? 30.633 5.919 78.904 1.00 10.71 405 ALA A O 1
ATOM 3031 N N . ASP A 1 406 ? 31.166 6.011 81.089 1.00 12.48 406 ASP A N 1
ATOM 3032 C CA . ASP A 1 406 ? 32.209 5.001 80.984 1.00 14.60 406 ASP A CA 1
ATOM 3033 C C . ASP A 1 406 ? 31.663 3.585 81.115 1.00 13.98 406 ASP A C 1
ATOM 3034 O O . ASP A 1 406 ? 32.360 2.625 80.788 1.00 14.10 406 ASP A O 1
ATOM 3039 N N . GLU A 1 407 ? 30.430 3.460 81.613 1.00 14.36 407 GLU A N 1
ATOM 3040 C CA . GLU A 1 407 ? 29.784 2.167 81.791 1.00 14.62 407 GLU A CA 1
ATOM 3041 C C . GLU A 1 407 ? 28.454 2.161 81.076 1.00 13.54 407 GLU A C 1
ATOM 3042 O O . GLU A 1 407 ? 27.568 2.937 81.416 1.00 13.71 407 GLU A O 1
ATOM 3048 N N . GLN A 1 408 ? 28.317 1.265 80.113 1.00 12.64 408 GLN A N 1
ATOM 3049 C CA . GLN A 1 408 ? 27.089 1.147 79.336 1.00 12.66 408 GLN A CA 1
ATOM 3050 C C . GLN A 1 408 ? 25.844 0.902 80.192 1.00 12.20 408 GLN A C 1
ATOM 3051 O O . GLN A 1 408 ? 24.790 1.445 79.902 1.00 12.04 408 GLN A O 1
ATOM 3057 N N . ARG A 1 409 ? 25.960 0.113 81.268 1.00 11.99 409 ARG A N 1
ATOM 3058 C CA . ARG A 1 409 ? 24.785 -0.158 82.104 1.00 12.58 409 ARG A CA 1
ATOM 3059 C C . ARG A 1 409 ? 24.177 1.085 82.777 1.00 11.36 409 ARG A C 1
ATOM 3060 O O . ARG A 1 409 ? 23.037 1.036 83.227 1.00 12.96 409 ARG A O 1
ATOM 3068 N N . LEU A 1 410 ? 24.911 2.202 82.837 1.00 10.30 410 LEU A N 1
ATOM 3069 C CA . LEU A 1 410 ? 24.346 3.420 83.404 1.00 10.04 410 LEU A CA 1
ATOM 3070 C C . LEU A 1 410 ? 23.377 4.115 82.454 1.00 10.18 410 LEU A C 1
ATOM 3071 O O . LEU A 1 410 ? 22.633 5.010 82.859 1.00 10.53 410 LEU A O 1
ATOM 3076 N N . ILE A 1 411 ? 23.453 3.720 81.187 1.00 10.63 411 ILE A N 1
ATOM 3077 C CA . ILE A 1 411 ? 22.633 4.342 80.137 1.00 11.52 411 ILE A CA 1
ATOM 3078 C C . ILE A 1 411 ? 21.511 3.409 79.687 1.00 11.46 411 ILE A C 1
ATOM 3079 O O . ILE A 1 411 ? 20.376 3.856 79.533 1.00 11.69 411 ILE A O 1
ATOM 3084 N N . GLY A 1 412 ? 21.831 2.137 79.474 1.00 11.43 412 GLY A N 1
ATOM 3085 C CA . GLY A 1 412 ? 20.833 1.157 79.003 1.00 11.28 412 GLY A CA 1
ATOM 3086 C C . GLY A 1 412 ? 20.530 1.272 77.518 1.00 12.09 412 GLY A C 1
ATOM 3087 O O . GLY A 1 412 ? 21.322 1.847 76.757 1.00 11.95 412 GLY A O 1
ATOM 3088 N N . ASP A 1 413 ? 19.377 0.743 77.105 1.00 12.36 413 ASP A N 1
ATOM 3089 C CA . ASP A 1 413 ? 19.118 0.569 75.669 1.00 12.83 413 ASP A CA 1
ATOM 3090 C C . ASP A 1 413 ? 18.595 1.821 74.961 1.00 12.44 413 ASP A C 1
ATOM 3091 O O . ASP A 1 413 ? 18.402 1.807 73.734 1.00 14.33 413 ASP A O 1
ATOM 3096 N N . GLY A 1 414 ? 18.360 2.879 75.715 1.00 11.56 414 GLY A N 1
ATOM 3097 C CA . GLY A 1 414 ? 17.945 4.162 75.151 1.00 10.27 414 GLY A CA 1
ATOM 3098 C C . GLY A 1 414 ? 16.468 4.439 75.288 1.00 10.77 414 GLY A C 1
ATOM 3099 O O . GLY A 1 414 ? 15.982 5.540 74.966 1.00 10.77 414 GLY A O 1
ATOM 3100 N N . LEU A 1 415 ? 15.716 3.462 75.796 1.00 10.92 415 LEU A N 1
ATOM 3101 C CA . LEU A 1 415 ? 14.299 3.736 76.012 1.00 12.03 415 LEU A CA 1
ATOM 3102 C C . LEU A 1 415 ? 14.080 4.883 77.012 1.00 11.06 415 LEU A C 1
ATOM 3103 O O . LEU A 1 415 ? 13.089 5.619 76.933 1.00 11.38 415 LEU A O 1
ATOM 3108 N N . PHE A 1 416 ? 15.003 5.033 77.961 1.00 10.35 416 PHE A N 1
ATOM 3109 C CA . PHE A 1 416 ? 14.889 6.109 78.936 1.00 10.21 416 PHE A CA 1
ATOM 3110 C C . PHE A 1 416 ? 15.022 7.484 78.251 1.00 9.36 416 PHE A C 1
ATOM 3111 O O . PHE A 1 416 ? 14.138 8.326 78.368 1.00 9.93 416 PHE A O 1
ATOM 3119 N N . LEU A 1 417 ? 16.137 7.700 77.550 1.00 9.76 417 LEU A N 1
ATOM 3120 C CA . LEU A 1 417 ? 16.343 9.008 76.924 1.00 9.85 417 LEU A CA 1
ATOM 3121 C C . LEU A 1 417 ? 15.290 9.295 75.841 1.00 10.21 417 LEU A C 1
ATOM 3122 O O . LEU A 1 417 ? 14.782 10.423 75.767 1.00 9.92 417 LEU A O 1
ATOM 3127 N N . ARG A 1 418 ? 14.941 8.274 75.045 1.00 10.32 418 ARG A N 1
ATOM 3128 C CA . ARG A 1 418 ? 13.868 8.449 74.042 1.00 11.91 418 ARG A CA 1
ATOM 3129 C C . ARG A 1 418 ? 12.549 8.810 74.717 1.00 11.88 418 ARG A C 1
ATOM 3130 O O . ARG A 1 418 ? 11.816 9.705 74.265 1.00 11.86 418 ARG A O 1
ATOM 3138 N N . GLY A 1 419 ? 12.256 8.114 75.807 1.00 11.30 419 GLY A N 1
ATOM 3139 C CA . GLY A 1 419 ? 11.033 8.345 76.545 1.00 12.12 419 GLY A CA 1
ATOM 3140 C C . GLY A 1 419 ? 10.931 9.733 77.146 1.00 11.96 419 GLY A C 1
ATOM 3141 O O . GLY A 1 419 ? 9.844 10.309 77.208 1.00 12.79 419 GLY A O 1
ATOM 3142 N N . ILE A 1 420 ? 12.070 10.263 77.605 1.00 11.66 420 ILE A N 1
ATOM 3143 C CA . ILE A 1 420 ? 12.153 11.640 78.068 1.00 11.86 420 ILE A CA 1
ATOM 3144 C C . ILE A 1 420 ? 11.819 12.610 76.927 1.00 11.61 420 ILE A C 1
ATOM 3145 O O . ILE A 1 420 ? 11.054 13.542 77.112 1.00 11.58 420 ILE A O 1
ATOM 3150 N N . GLY A 1 421 ? 12.397 12.353 75.755 1.00 11.02 421 GLY A N 1
ATOM 3151 C CA . GLY A 1 421 ? 12.004 13.116 74.564 1.00 11.14 421 GLY A CA 1
ATOM 3152 C C . GLY A 1 421 ? 10.522 13.015 74.273 1.00 10.96 421 GLY A C 1
ATOM 3153 O O . GLY A 1 421 ? 9.889 14.032 73.971 1.00 10.84 421 GLY A O 1
ATOM 3154 N N . ALA A 1 422 ? 9.958 11.808 74.357 1.00 11.03 422 ALA A N 1
ATOM 3155 C CA . ALA A 1 422 ? 8.522 11.628 74.114 1.00 11.91 422 ALA A CA 1
ATOM 3156 C C . ALA A 1 422 ? 7.695 12.500 75.054 1.00 12.43 422 ALA A C 1
ATOM 3157 O O . ALA A 1 422 ? 6.711 13.144 74.657 1.00 12.90 422 ALA A O 1
ATOM 3159 N N . LYS A 1 423 ? 8.085 12.514 76.324 1.00 12.47 423 LYS A N 1
ATOM 3160 C CA . LYS A 1 423 ? 7.324 13.259 77.322 1.00 13.66 423 LYS A CA 1
ATOM 3161 C C . LYS A 1 423 ? 7.460 14.765 77.158 1.00 13.23 423 LYS A C 1
ATOM 3162 O O . LYS A 1 423 ? 6.516 15.505 77.435 1.00 14.61 423 LYS A O 1
ATOM 3168 N N . ILE A 1 424 ? 8.636 15.218 76.717 1.00 12.61 424 ILE A N 1
ATOM 3169 C CA . ILE A 1 424 ? 8.834 16.633 76.405 1.00 12.42 424 ILE A CA 1
ATOM 3170 C C . ILE A 1 424 ? 7.915 17.030 75.251 1.00 12.55 424 ILE A C 1
ATOM 3171 O O . ILE A 1 424 ? 7.261 18.062 75.304 1.00 13.18 424 ILE A O 1
ATOM 3176 N N . ILE A 1 425 ? 7.888 16.196 74.210 1.00 12.85 425 ILE A N 1
ATOM 3177 C CA . ILE A 1 425 ? 7.062 16.495 73.039 1.00 12.97 425 ILE A CA 1
ATOM 3178 C C . ILE A 1 425 ? 5.564 16.422 73.389 1.00 13.84 425 ILE A C 1
ATOM 3179 O O . ILE A 1 425 ? 4.766 17.260 72.929 1.00 14.16 425 ILE A O 1
ATOM 3184 N N . GLU A 1 426 ? 5.185 15.461 74.234 1.00 14.39 426 GLU A N 1
ATOM 3185 C CA . GLU A 1 426 ? 3.789 15.401 74.694 1.00 15.55 426 GLU A CA 1
ATOM 3186 C C . GLU A 1 426 ? 3.416 16.681 75.457 1.00 15.12 426 GLU A C 1
ATOM 3187 O O . GLU A 1 426 ? 2.291 17.194 75.327 1.00 16.66 426 GLU A O 1
ATOM 3193 N N . ALA A 1 427 ? 4.366 17.206 76.227 1.00 15.28 427 ALA A N 1
ATOM 3194 C CA . ALA A 1 427 ? 4.172 18.437 77.014 1.00 14.79 427 ALA A CA 1
ATOM 3195 C C . ALA A 1 427 ? 4.652 19.689 76.284 1.00 14.87 427 ALA A C 1
ATOM 3196 O O . ALA A 1 427 ? 5.014 20.697 76.904 1.00 14.91 427 ALA A O 1
ATOM 3198 N N . GLU A 1 428 ? 4.630 19.638 74.955 1.00 15.07 428 GLU A N 1
ATOM 3199 C CA . GLU A 1 428 ? 5.142 20.756 74.181 1.00 14.94 428 GLU A CA 1
ATOM 3200 C C . GLU A 1 428 ? 4.490 22.097 74.534 1.00 14.79 428 GLU A C 1
ATOM 3201 O O . GLU A 1 428 ? 5.152 23.119 74.479 1.00 14.99 428 GLU A O 1
ATOM 3207 N N . ALA A 1 429 ? 3.201 22.088 74.883 1.00 15.88 429 ALA A N 1
ATOM 3208 C CA . ALA A 1 429 ? 2.516 23.336 75.194 1.00 16.97 429 ALA A CA 1
ATOM 3209 C C . ALA A 1 429 ? 3.090 24.004 76.445 1.00 17.85 429 ALA A C 1
ATOM 3210 O O . ALA A 1 429 ? 3.016 25.229 76.590 1.00 19.26 429 ALA A O 1
ATOM 3212 N N . LYS A 1 430 ? 3.671 23.195 77.332 1.00 18.09 430 LYS A N 1
ATOM 3213 C CA . LYS A 1 430 ? 4.292 23.698 78.558 1.00 18.71 430 LYS A CA 1
ATOM 3214 C C . LYS A 1 430 ? 5.770 24.011 78.351 1.00 17.87 430 LYS A C 1
ATOM 3215 O O . LYS A 1 430 ? 6.269 25.016 78.837 1.00 18.15 430 LYS A O 1
ATOM 3221 N N . LEU A 1 431 ? 6.465 23.138 77.625 1.00 16.41 431 LEU A N 1
ATOM 3222 C CA . LEU A 1 431 ? 7.923 23.185 77.575 1.00 15.80 431 LEU A CA 1
ATOM 3223 C C . LEU A 1 431 ? 8.519 23.842 76.324 1.00 15.75 431 LEU A C 1
ATOM 3224 O O . LEU A 1 431 ? 9.622 24.376 76.378 1.00 15.68 431 LEU A O 1
ATOM 3229 N N . LEU A 1 432 ? 7.791 23.788 75.210 1.00 15.95 432 LEU A N 1
ATOM 3230 C CA . LEU A 1 432 ? 8.319 24.313 73.956 1.00 15.74 432 LEU A CA 1
ATOM 3231 C C . LEU A 1 432 ? 7.584 25.568 73.508 1.00 16.05 432 LEU A C 1
ATOM 3232 O O . LEU A 1 432 ? 8.209 26.565 73.217 1.00 16.53 432 LEU A O 1
ATOM 3237 N N . SER A 1 433 ? 6.259 25.505 73.442 1.00 16.85 433 SER A N 1
ATOM 3238 C CA . SER A 1 433 ? 5.494 26.594 72.830 1.00 18.86 433 SER A CA 1
ATOM 3239 C C . SER A 1 433 ? 4.667 27.429 73.822 1.00 20.93 433 SER A C 1
ATOM 3240 O O . SER A 1 433 ? 3.660 28.033 73.435 1.00 22.62 433 SER A O 1
ATOM 3243 N N . SER A 1 434 ? 5.079 27.465 75.087 1.00 22.71 434 SER A N 1
ATOM 3244 C CA . SER A 1 434 ? 4.351 28.249 76.091 1.00 24.22 434 SER A CA 1
ATOM 3245 C C . SER A 1 434 ? 4.441 29.755 75.828 1.00 24.78 434 SER A C 1
ATOM 3246 O O . SER A 1 434 ? 5.382 30.240 75.190 1.00 26.12 434 SER A O 1
ATOM 3249 N N . VAL B 1 8 ? -11.624 67.987 69.565 1.00 32.17 8 VAL B N 1
ATOM 3250 C CA . VAL B 1 8 ? -12.179 69.158 70.317 1.00 31.68 8 VAL B CA 1
ATOM 3251 C C . VAL B 1 8 ? -13.716 69.263 70.306 1.00 30.71 8 VAL B C 1
ATOM 3252 O O . VAL B 1 8 ? -14.277 69.991 71.135 1.00 31.19 8 VAL B O 1
ATOM 3256 N N . PRO B 1 9 ? -14.405 68.571 69.360 1.00 29.43 9 PRO B N 1
ATOM 3257 C CA . PRO B 1 9 ? -15.860 68.525 69.537 1.00 27.83 9 PRO B CA 1
ATOM 3258 C C . PRO B 1 9 ? -16.234 67.824 70.844 1.00 26.05 9 PRO B C 1
ATOM 3259 O O . PRO B 1 9 ? -15.647 66.801 71.191 1.00 26.02 9 PRO B O 1
ATOM 3263 N N . THR B 1 10 ? -17.182 68.406 71.571 1.00 24.27 10 THR B N 1
ATOM 3264 C CA . THR B 1 10 ? -17.706 67.793 72.786 1.00 22.52 10 THR B CA 1
ATOM 3265 C C . THR B 1 10 ? -18.646 66.643 72.396 1.00 21.97 10 THR B C 1
ATOM 3266 O O . THR B 1 10 ? -19.018 66.521 71.220 1.00 21.32 10 THR B O 1
ATOM 3270 N N . PRO B 1 11 ? -19.019 65.785 73.363 1.00 20.83 11 PRO B N 1
ATOM 3271 C CA . PRO B 1 11 ? -19.978 64.704 73.085 1.00 20.02 11 PRO B CA 1
ATOM 3272 C C . PRO B 1 11 ? -21.249 65.149 72.350 1.00 19.28 11 PRO B C 1
ATOM 3273 O O . PRO B 1 11 ? -21.644 64.496 71.380 1.00 18.43 11 PRO B O 1
ATOM 3277 N N . ALA B 1 12 ? -21.883 66.234 72.784 1.00 17.95 12 ALA B N 1
ATOM 3278 C CA . ALA B 1 12 ? -23.091 66.720 72.105 1.00 17.22 12 ALA B CA 1
ATOM 3279 C C . ALA B 1 12 ? -22.787 67.178 70.677 1.00 17.66 12 ALA B C 1
ATOM 3280 O O . ALA B 1 12 ? -23.548 66.876 69.744 1.00 17.14 12 ALA B O 1
ATOM 3282 N N . GLU B 1 13 ? -21.682 67.898 70.511 1.00 17.10 13 GLU B N 1
ATOM 3283 C CA . GLU B 1 13 ? -21.288 68.392 69.183 1.00 18.44 13 GLU B CA 1
ATOM 3284 C C . GLU B 1 13 ? -20.964 67.226 68.239 1.00 17.49 13 GLU B C 1
ATOM 3285 O O . GLU B 1 13 ? -21.371 67.254 67.067 1.00 17.92 13 GLU B O 1
ATOM 3291 N N . ALA B 1 14 ? -20.253 66.217 68.744 1.00 16.93 14 ALA B N 1
ATOM 3292 C CA . ALA B 1 14 ? -19.883 65.024 67.957 1.00 16.14 14 ALA B CA 1
ATOM 3293 C C . ALA B 1 14 ? -21.111 64.258 67.474 1.00 16.18 14 ALA B C 1
ATOM 3294 O O . ALA B 1 14 ? -21.204 63.887 66.289 1.00 16.08 14 ALA B O 1
ATOM 3296 N N . ALA B 1 15 ? -22.066 64.038 68.371 1.00 14.97 15 ALA B N 1
ATOM 3297 C CA . ALA B 1 15 ? -23.299 63.346 68.001 1.00 14.26 15 ALA B CA 1
ATOM 3298 C C . ALA B 1 15 ? -24.048 64.126 66.935 1.00 14.70 15 ALA B C 1
ATOM 3299 O O . ALA B 1 15 ? -24.505 63.544 65.950 1.00 14.06 15 ALA B O 1
ATOM 3301 N N . LEU B 1 16 ? -24.176 65.437 67.107 1.00 14.06 16 LEU B N 1
ATOM 3302 C CA . LEU B 1 16 ? -24.871 66.258 66.113 1.00 14.95 16 LEU B CA 1
ATOM 3303 C C . LEU B 1 16 ? -24.162 66.222 64.758 1.00 14.61 16 LEU B C 1
ATOM 3304 O O . LEU B 1 16 ? -24.830 66.152 63.721 1.00 15.23 16 LEU B O 1
ATOM 3309 N N . ALA B 1 17 ? -22.832 66.262 64.769 1.00 14.59 17 ALA B N 1
ATOM 3310 C CA . ALA B 1 17 ? -22.042 66.191 63.521 1.00 14.48 17 ALA B CA 1
ATOM 3311 C C . ALA B 1 17 ? -22.316 64.867 62.808 1.00 14.52 17 ALA B C 1
ATOM 3312 O O . ALA B 1 17 ? -22.501 64.843 61.575 1.00 14.97 17 ALA B O 1
ATOM 3314 N N . ALA B 1 18 ? -22.366 63.773 63.574 1.00 13.90 18 ALA B N 1
ATOM 3315 C CA . ALA B 1 18 ? -22.601 62.436 63.009 1.00 13.68 18 ALA B CA 1
ATOM 3316 C C . ALA B 1 18 ? -24.002 62.366 62.418 1.00 13.86 18 ALA B C 1
ATOM 3317 O O . ALA B 1 18 ? -24.197 61.823 61.328 1.00 13.78 18 ALA B O 1
ATOM 3319 N N . GLN B 1 19 ? -24.984 62.913 63.127 1.00 13.62 19 GLN B N 1
ATOM 3320 C CA . GLN B 1 19 ? -26.370 62.909 62.654 1.00 13.52 19 GLN B CA 1
ATOM 3321 C C . GLN B 1 19 ? -26.476 63.731 61.369 1.00 13.92 19 GLN B C 1
ATOM 3322 O O . GLN B 1 19 ? -27.138 63.322 60.411 1.00 13.47 19 GLN B O 1
ATOM 3328 N N . THR B 1 20 ? -25.809 64.877 61.353 1.00 14.48 20 THR B N 1
ATOM 3329 C CA . THR B 1 20 ? -25.827 65.763 60.197 1.00 15.25 20 THR B CA 1
ATOM 3330 C C . THR B 1 20 ? -25.172 65.089 58.977 1.00 15.33 20 THR B C 1
ATOM 3331 O O . THR B 1 20 ? -25.709 65.143 57.862 1.00 16.27 20 THR B O 1
ATOM 3335 N N . ALA B 1 21 ? -24.040 64.431 59.213 1.00 14.91 21 ALA B N 1
ATOM 3336 C CA . ALA B 1 21 ? -23.306 63.735 58.156 1.00 14.25 21 ALA B CA 1
ATOM 3337 C C . ALA B 1 21 ? -24.140 62.590 57.581 1.00 13.99 21 ALA B C 1
ATOM 3338 O O . ALA B 1 21 ? -24.205 62.413 56.357 1.00 14.18 21 ALA B O 1
ATOM 3340 N N . LEU B 1 22 ? -24.772 61.809 58.456 1.00 13.42 22 LEU B N 1
ATOM 3341 C CA . LEU B 1 22 ? -25.629 60.710 58.018 1.00 12.91 22 LEU B CA 1
ATOM 3342 C C . LEU B 1 22 ? -26.747 61.228 57.112 1.00 13.41 22 LEU B C 1
ATOM 3343 O O . LEU B 1 22 ? -27.025 60.636 56.065 1.00 14.15 22 LEU B O 1
ATOM 3348 N N . ALA B 1 23 ? -27.388 62.325 57.512 1.00 14.47 23 ALA B N 1
ATOM 3349 C CA . ALA B 1 23 ? -28.496 62.884 56.742 1.00 15.47 23 ALA B CA 1
ATOM 3350 C C . ALA B 1 23 ? -28.029 63.386 55.373 1.00 15.91 23 ALA B C 1
ATOM 3351 O O . ALA B 1 23 ? -28.772 63.299 54.385 1.00 17.59 23 ALA B O 1
ATOM 3353 N N . ALA B 1 24 ? -26.798 63.889 55.312 1.00 15.93 24 ALA B N 1
ATOM 3354 C CA . ALA B 1 24 ? -26.284 64.557 54.108 1.00 16.35 24 ALA B CA 1
ATOM 3355 C C . ALA B 1 24 ? -25.545 63.626 53.137 1.00 16.69 24 ALA B C 1
ATOM 3356 O O . ALA B 1 24 ? -25.178 64.053 52.031 1.00 17.69 24 ALA B O 1
ATOM 3358 N N . ASP B 1 25 ? -25.314 62.374 53.528 1.00 15.17 25 ASP B N 1
ATOM 3359 C CA . ASP B 1 25 ? -24.436 61.501 52.747 1.00 14.70 25 ASP B CA 1
ATOM 3360 C C . ASP B 1 25 ? -25.165 60.966 51.516 1.00 14.79 25 ASP B C 1
ATOM 3361 O O . ASP B 1 25 ? -26.002 60.069 51.620 1.00 13.90 25 ASP B O 1
ATOM 3366 N N . ASP B 1 26 ? -24.831 61.532 50.357 1.00 16.02 26 ASP B N 1
ATOM 3367 C CA . ASP B 1 26 ? -25.458 61.146 49.093 1.00 17.42 26 ASP B CA 1
ATOM 3368 C C . ASP B 1 26 ? -24.556 60.137 48.411 1.00 17.47 26 ASP B C 1
ATOM 3369 O O . ASP B 1 26 ? -23.708 60.476 47.577 1.00 19.17 26 ASP B O 1
ATOM 3374 N N . SER B 1 27 ? -24.709 58.887 48.829 1.00 16.43 27 SER B N 1
ATOM 3375 C CA . SER B 1 27 ? -23.914 57.782 48.330 1.00 15.08 27 SER B CA 1
ATOM 3376 C C . SER B 1 27 ? -24.712 56.505 48.602 1.00 14.70 27 SER B C 1
ATOM 3377 O O . SER B 1 27 ? -25.690 56.535 49.360 1.00 13.67 27 SER B O 1
ATOM 3380 N N . PRO B 1 28 ? -24.292 55.375 48.007 1.00 13.99 28 PRO B N 1
ATOM 3381 C CA . PRO B 1 28 ? -24.948 54.110 48.313 1.00 13.54 28 PRO B CA 1
ATOM 3382 C C . PRO B 1 28 ? -24.916 53.764 49.799 1.00 11.68 28 PRO B C 1
ATOM 3383 O O . PRO B 1 28 ? -25.897 53.247 50.318 1.00 11.02 28 PRO B O 1
ATOM 3387 N N . MET B 1 29 ? -23.807 54.047 50.475 1.00 10.95 29 MET B N 1
ATOM 3388 C CA . MET B 1 29 ? -23.730 53.779 51.917 1.00 10.08 29 MET B CA 1
ATOM 3389 C C . MET B 1 29 ? -24.683 54.700 52.690 1.00 10.31 29 MET B C 1
ATOM 3390 O O . MET B 1 29 ? -25.389 54.253 53.605 1.00 10.63 29 MET B O 1
ATOM 3395 N N . GLY B 1 30 ? -24.723 55.979 52.329 1.00 10.49 30 GLY B N 1
ATOM 3396 C CA . GLY B 1 30 ? -25.661 56.904 52.973 1.00 10.31 30 GLY B CA 1
ATOM 3397 C C . GLY B 1 30 ? -27.100 56.431 52.846 1.00 10.77 30 GLY B C 1
ATOM 3398 O O . GLY B 1 30 ? -27.863 56.409 53.813 1.00 10.51 30 GLY B O 1
ATOM 3399 N N . ASP B 1 31 ? -27.464 55.989 51.653 1.00 10.83 31 ASP B N 1
ATOM 3400 C CA . ASP B 1 31 ? -28.817 55.511 51.407 1.00 12.09 31 ASP B CA 1
ATOM 3401 C C . ASP B 1 31 ? -29.124 54.268 52.253 1.00 11.07 31 ASP B C 1
ATOM 3402 O O . ASP B 1 31 ? -30.194 54.160 52.862 1.00 11.40 31 ASP B O 1
ATOM 3407 N N . ALA B 1 32 ? -28.190 53.318 52.283 1.00 9.73 32 ALA B N 1
ATOM 3408 C CA . ALA B 1 32 ? -28.397 52.074 53.020 1.00 9.32 32 ALA B CA 1
ATOM 3409 C C . ALA B 1 32 ? -28.439 52.321 54.518 1.00 9.06 32 ALA B C 1
ATOM 3410 O O . ALA B 1 32 ? -29.245 51.712 55.231 1.00 9.12 32 ALA B O 1
ATOM 3412 N N . ALA B 1 33 ? -27.533 53.180 54.993 1.00 8.49 33 ALA B N 1
ATOM 3413 C CA . ALA B 1 33 ? -27.476 53.461 56.417 1.00 8.62 33 ALA B CA 1
ATOM 3414 C C . ALA B 1 33 ? -28.731 54.197 56.859 1.00 8.69 33 ALA B C 1
ATOM 3415 O O . ALA B 1 33 ? -29.270 53.894 57.918 1.00 8.97 33 ALA B O 1
ATOM 3417 N N . ARG B 1 34 ? -29.216 55.144 56.059 1.00 8.77 34 ARG B N 1
ATOM 3418 C CA . ARG B 1 34 ? -30.463 55.819 56.416 1.00 9.30 34 ARG B CA 1
ATOM 3419 C C . ARG B 1 34 ? -31.643 54.860 56.403 1.00 9.97 34 ARG B C 1
ATOM 3420 O O . ARG B 1 34 ? -32.524 54.913 57.253 1.00 10.50 34 ARG B O 1
ATOM 3428 N N . TRP B 1 35 ? -31.649 53.952 55.432 1.00 9.53 35 TRP B N 1
ATOM 3429 C CA . TRP B 1 35 ? -32.715 52.980 55.351 1.00 9.59 35 TRP B CA 1
ATOM 3430 C C . TRP B 1 35 ? -32.707 52.065 56.564 1.00 9.81 35 TRP B C 1
ATOM 3431 O O . TRP B 1 35 ? -33.744 51.830 57.159 1.00 10.09 35 TRP B O 1
ATOM 3442 N N . ALA B 1 36 ? -31.526 51.570 56.934 1.00 9.24 36 ALA B N 1
ATOM 3443 C CA . ALA B 1 36 ? -31.400 50.662 58.078 1.00 9.42 36 ALA B CA 1
ATOM 3444 C C . ALA B 1 36 ? -31.735 51.393 59.387 1.00 9.42 36 ALA B C 1
ATOM 3445 O O . ALA B 1 36 ? -32.369 50.805 60.290 1.00 10.33 36 ALA B O 1
ATOM 3447 N N . MET B 1 37 ? -31.323 52.654 59.491 1.00 10.08 37 MET B N 1
ATOM 3448 C CA . MET B 1 37 ? -31.717 53.436 60.665 1.00 10.22 37 MET B CA 1
ATOM 3449 C C . MET B 1 37 ? -33.228 53.581 60.747 1.00 11.13 37 MET B C 1
ATOM 3450 O O . MET B 1 37 ? -33.806 53.518 61.839 1.00 11.84 37 MET B O 1
ATOM 3455 N N . GLY B 1 38 ? -33.880 53.772 59.598 1.00 10.94 38 GLY B N 1
ATOM 3456 C CA . GLY B 1 38 ? -35.349 53.833 59.562 1.00 11.45 38 GLY B CA 1
ATOM 3457 C C . GLY B 1 38 ? -35.987 52.549 60.050 1.00 12.52 38 GLY B C 1
ATOM 3458 O O . GLY B 1 38 ? -37.029 52.557 60.734 1.00 13.43 38 GLY B O 1
ATOM 3459 N N . LEU B 1 39 ? -35.358 51.421 59.738 1.00 12.42 39 LEU B N 1
ATOM 3460 C CA . LEU B 1 39 ? -35.870 50.125 60.122 1.00 14.09 39 LEU B CA 1
ATOM 3461 C C . LEU B 1 39 ? -35.859 50.041 61.649 1.00 14.25 39 LEU B C 1
ATOM 3462 O O . LEU B 1 39 ? -36.779 49.503 62.271 1.00 14.24 39 LEU B O 1
ATOM 3467 N N . LEU B 1 40 ? -34.820 50.614 62.259 1.00 13.99 40 LEU B N 1
ATOM 3468 C CA . LEU B 1 40 ? -34.678 50.516 63.707 1.00 14.96 40 LEU B CA 1
ATOM 3469 C C . LEU B 1 40 ? -35.567 51.462 64.466 1.00 14.95 40 LEU B C 1
ATOM 3470 O O . LEU B 1 40 ? -35.979 51.145 65.593 1.00 16.69 40 LEU B O 1
ATOM 3475 N N . THR B 1 41 ? -35.845 52.620 63.874 1.00 15.22 41 THR B N 1
ATOM 3476 C CA . THR B 1 41 ? -36.431 53.743 64.593 1.00 17.06 41 THR B CA 1
ATOM 3477 C C . THR B 1 41 ? -37.863 54.116 64.206 1.00 17.92 41 THR B C 1
ATOM 3478 O O . THR B 1 41 ? -38.534 54.816 64.983 1.00 19.22 41 THR B O 1
ATOM 3482 N N . SER B 1 42 ? -38.341 53.656 63.041 1.00 18.15 42 SER B N 1
ATOM 3483 C CA . SER B 1 42 ? -39.685 54.007 62.557 1.00 19.64 42 SER B CA 1
ATOM 3484 C C . SER B 1 42 ? -40.750 53.453 63.500 1.00 19.30 42 SER B C 1
ATOM 3485 O O . SER B 1 42 ? -40.536 52.449 64.148 1.00 18.13 42 SER B O 1
ATOM 3488 N N . SER B 1 43 ? -41.905 54.108 63.558 1.00 21.44 43 SER B N 1
ATOM 3489 C CA . SER B 1 43 ? -43.015 53.586 64.362 1.00 22.23 43 SER B CA 1
ATOM 3490 C C . SER B 1 43 ? -43.668 52.333 63.750 1.00 22.82 43 SER B C 1
ATOM 3491 O O . SER B 1 43 ? -44.371 51.592 64.442 1.00 22.56 43 SER B O 1
ATOM 3494 N N . GLY B 1 44 ? -43.418 52.084 62.468 1.00 23.47 44 GLY B N 1
ATOM 3495 C CA . GLY B 1 44 ? -43.907 50.872 61.825 1.00 24.75 44 GLY B CA 1
ATOM 3496 C C . GLY B 1 44 ? -42.819 49.933 61.335 1.00 25.68 44 GLY B C 1
ATOM 3497 O O . GLY B 1 44 ? -41.631 50.121 61.619 1.00 25.62 44 GLY B O 1
ATOM 3498 N N . LEU B 1 45 ? -43.237 48.894 60.619 1.00 26.61 45 LEU B N 1
ATOM 3499 C CA . LEU B 1 45 ? -42.320 48.000 59.920 1.00 27.09 45 LEU B CA 1
ATOM 3500 C C . LEU B 1 45 ? -42.537 48.165 58.414 1.00 27.04 45 LEU B C 1
ATOM 3501 O O . LEU B 1 45 ? -43.633 48.529 57.977 1.00 26.62 45 LEU B O 1
ATOM 3506 N N . PRO B 1 46 ? -41.486 47.922 57.609 1.00 27.70 46 PRO B N 1
ATOM 3507 C CA . PRO B 1 46 ? -41.653 48.026 56.164 1.00 27.74 46 PRO B CA 1
ATOM 3508 C C . PRO B 1 46 ? -42.381 46.804 55.629 1.00 27.66 46 PRO B C 1
ATOM 3509 O O . PRO B 1 46 ? -42.390 45.754 56.274 1.00 27.48 46 PRO B O 1
ATOM 3513 N N . ARG B 1 47 ? -42.997 46.956 54.462 1.00 27.74 47 ARG B N 1
ATOM 3514 C CA . ARG B 1 47 ? -43.547 45.822 53.742 1.00 27.57 47 ARG B CA 1
ATOM 3515 C C . ARG B 1 47 ? -42.390 44.903 53.285 1.00 27.30 47 ARG B C 1
ATOM 3516 O O . ARG B 1 47 ? -41.293 45.379 52.976 1.00 26.94 47 ARG B O 1
ATOM 3524 N N . PRO B 1 48 ? -42.621 43.574 53.283 1.00 27.60 48 PRO B N 1
ATOM 3525 C CA . PRO B 1 48 ? -41.610 42.571 52.908 1.00 27.75 48 PRO B CA 1
ATOM 3526 C C . PRO B 1 48 ? -40.936 42.767 51.541 1.00 27.72 48 PRO B C 1
ATOM 3527 O O . PRO B 1 48 ? -39.751 42.456 51.390 1.00 27.79 48 PRO B O 1
ATOM 3531 N N . GLU B 1 49 ? -41.673 43.262 50.549 1.00 27.26 49 GLU B N 1
ATOM 3532 C CA . GLU B 1 49 ? -41.102 43.433 49.216 1.00 27.54 49 GLU B CA 1
ATOM 3533 C C . GLU B 1 49 ? -40.058 44.550 49.223 1.00 26.95 49 GLU B C 1
ATOM 3534 O O . GLU B 1 49 ? -39.080 44.518 48.470 1.00 26.60 49 GLU B O 1
ATOM 3540 N N . ASP B 1 50 ? -40.276 45.527 50.100 1.00 26.74 50 ASP B N 1
ATOM 3541 C CA . ASP B 1 50 ? -39.397 46.669 50.209 1.00 27.01 50 ASP B CA 1
ATOM 3542 C C . ASP B 1 50 ? -38.121 46.293 50.960 1.00 26.48 50 ASP B C 1
ATOM 3543 O O . ASP B 1 50 ? -37.051 46.816 50.663 1.00 26.90 50 ASP B O 1
ATOM 3548 N N . VAL B 1 51 ? -38.236 45.351 51.895 1.00 25.86 51 VAL B N 1
ATOM 3549 C CA . VAL B 1 51 ? -37.065 44.765 52.547 1.00 25.63 51 VAL B CA 1
ATOM 3550 C C . VAL B 1 51 ? -36.242 43.982 51.527 1.00 24.91 51 VAL B C 1
ATOM 3551 O O . VAL B 1 51 ? -35.057 44.244 51.350 1.00 25.22 51 VAL B O 1
ATOM 3555 N N . ALA B 1 52 ? -36.879 43.036 50.830 1.00 23.79 52 ALA B N 1
ATOM 3556 C CA . ALA B 1 52 ? -36.200 42.244 49.795 1.00 22.77 52 ALA B CA 1
ATOM 3557 C C . ALA B 1 52 ? -35.393 43.078 48.796 1.00 21.47 52 ALA B C 1
ATOM 3558 O O . ALA B 1 52 ? -34.247 42.751 48.496 1.00 22.40 52 ALA B O 1
ATOM 3560 N N . ALA B 1 53 ? -35.992 44.160 48.302 1.00 19.53 53 ALA B N 1
ATOM 3561 C CA . ALA B 1 53 ? -35.379 45.025 47.304 1.00 17.56 53 ALA B CA 1
ATOM 3562 C C . ALA B 1 53 ? -34.101 45.715 47.788 1.00 15.93 53 ALA B C 1
ATOM 3563 O O . ALA B 1 53 ? -33.351 46.249 46.977 1.00 16.91 53 ALA B O 1
ATOM 3565 N N . ARG B 1 54 ? -33.883 45.739 49.106 1.00 14.47 54 ARG B N 1
ATOM 3566 C CA . ARG B 1 54 ? -32.719 46.433 49.661 1.00 12.87 54 ARG B CA 1
ATOM 3567 C C . ARG B 1 54 ? -31.529 45.522 49.868 1.00 12.31 54 ARG B C 1
ATOM 3568 O O . ARG B 1 54 ? -30.427 46.009 50.098 1.00 11.13 54 ARG B O 1
ATOM 3576 N N . PHE B 1 55 ? -31.760 44.219 49.773 1.00 12.09 55 PHE B N 1
ATOM 3577 C CA . PHE B 1 55 ? -30.725 43.208 50.018 1.00 11.79 55 PHE B CA 1
ATOM 3578 C C . PHE B 1 55 ? -30.317 42.473 48.752 1.00 12.33 55 PHE B C 1
ATOM 3579 O O . PHE B 1 55 ? -31.055 42.452 47.756 1.00 12.91 55 PHE B O 1
ATOM 3587 N N . ILE B 1 56 ? -29.153 41.843 48.799 1.00 11.90 56 ILE B N 1
ATOM 3588 C CA . ILE B 1 56 ? -28.705 41.002 47.684 1.00 13.60 56 ILE B CA 1
ATOM 3589 C C . ILE B 1 56 ? -29.769 39.940 47.360 1.00 15.36 56 ILE B C 1
ATOM 3590 O O . ILE B 1 56 ? -30.506 39.514 48.251 1.00 14.79 56 ILE B O 1
ATOM 3595 N N . PRO B 1 57 ? -29.859 39.533 46.077 1.00 17.74 57 PRO B N 1
ATOM 3596 C CA . PRO B 1 57 ? -30.881 38.579 45.617 1.00 20.36 57 PRO B CA 1
ATOM 3597 C C . PRO B 1 57 ? -30.928 37.250 46.362 1.00 22.20 57 PRO B C 1
ATOM 3598 O O . PRO B 1 57 ? -31.996 36.636 46.440 1.00 23.80 57 PRO B O 1
ATOM 3602 N N . THR B 1 58 ? -29.791 36.801 46.882 1.00 23.52 58 THR B N 1
ATOM 3603 C CA . THR B 1 58 ? -29.704 35.476 47.492 1.00 25.15 58 THR B CA 1
ATOM 3604 C C . THR B 1 58 ? -29.901 35.525 49.000 1.00 25.90 58 THR B C 1
ATOM 3605 O O . THR B 1 58 ? -29.345 34.704 49.736 1.00 27.18 58 THR B O 1
ATOM 3609 N N . ASN B 1 64 ? -37.248 34.805 59.014 1.00 36.36 64 ASN B N 1
ATOM 3610 C CA . ASN B 1 64 ? -36.270 34.752 60.096 1.00 36.08 64 ASN B CA 1
ATOM 3611 C C . ASN B 1 64 ? -35.666 36.136 60.336 1.00 35.42 64 ASN B C 1
ATOM 3612 O O . ASN B 1 64 ? -35.285 36.477 61.468 1.00 35.61 64 ASN B O 1
ATOM 3617 N N . PHE B 1 65 ? -35.592 36.929 59.266 1.00 34.08 65 PHE B N 1
ATOM 3618 C CA . PHE B 1 65 ? -35.126 38.313 59.349 1.00 32.56 65 PHE B CA 1
ATOM 3619 C C . PHE B 1 65 ? -36.158 39.195 60.051 1.00 32.14 65 PHE B C 1
ATOM 3620 O O . PHE B 1 65 ? -35.802 40.180 60.702 1.00 31.61 65 PHE B O 1
ATOM 3628 N N . ALA B 1 66 ? -37.430 38.825 59.915 1.00 31.46 66 ALA B N 1
ATOM 3629 C CA . ALA B 1 66 ? -38.536 39.523 60.564 1.00 30.83 66 ALA B CA 1
ATOM 3630 C C . ALA B 1 66 ? -38.387 39.483 62.083 1.00 30.11 66 ALA B C 1
ATOM 3631 O O . ALA B 1 66 ? -38.562 40.510 62.753 1.00 29.99 66 ALA B O 1
ATOM 3633 N N . GLU B 1 67 ? -38.055 38.301 62.608 1.00 29.61 67 GLU B N 1
ATOM 3634 C CA . GLU B 1 67 ? -37.787 38.113 64.038 1.00 29.22 67 GLU B CA 1
ATOM 3635 C C . GLU B 1 67 ? -36.590 38.955 64.469 1.00 27.39 67 GLU B C 1
ATOM 3636 O O . GLU B 1 67 ? -36.661 39.675 65.469 1.00 26.72 67 GLU B O 1
ATOM 3642 N N . THR B 1 68 ? -35.503 38.866 63.705 1.00 25.67 68 THR B N 1
ATOM 3643 C CA . THR B 1 68 ? -34.296 39.661 63.945 1.00 24.03 68 THR B CA 1
ATOM 3644 C C . THR B 1 68 ? -34.615 41.159 64.084 1.00 22.49 68 THR B C 1
ATOM 3645 O O . THR B 1 68 ? -34.202 41.796 65.057 1.00 21.47 68 THR B O 1
ATOM 3649 N N . VAL B 1 69 ? -35.364 41.714 63.136 1.00 20.37 69 VAL B N 1
ATOM 3650 C CA . VAL B 1 69 ? -35.694 43.138 63.160 1.00 18.57 69 VAL B CA 1
ATOM 3651 C C . VAL B 1 69 ? -36.537 43.513 64.397 1.00 18.06 69 VAL B C 1
ATOM 3652 O O . VAL B 1 69 ? -36.315 44.557 65.022 1.00 16.67 69 VAL B O 1
ATOM 3656 N N . ARG B 1 70 ? -37.495 42.661 64.747 1.00 17.85 70 ARG B N 1
ATOM 3657 C CA . ARG B 1 70 ? -38.290 42.863 65.961 1.00 17.84 70 ARG B CA 1
ATOM 3658 C C . ARG B 1 70 ? -37.379 42.915 67.194 1.00 16.87 70 ARG B C 1
ATOM 3659 O O . ARG B 1 70 ? -37.513 43.821 68.031 1.00 16.45 70 ARG B O 1
ATOM 3667 N N . GLU B 1 71 ? -36.449 41.964 67.275 1.00 16.53 71 GLU B N 1
ATOM 3668 C CA . GLU B 1 71 ? -35.457 41.916 68.360 1.00 16.47 71 GLU B CA 1
ATOM 3669 C C . GLU B 1 71 ? -34.620 43.200 68.400 1.00 15.55 71 GLU B C 1
ATOM 3670 O O . GLU B 1 71 ? -34.481 43.838 69.454 1.00 15.39 71 GLU B O 1
ATOM 3676 N N . TRP B 1 72 ? -34.074 43.605 67.255 1.00 14.00 72 TRP B N 1
ATOM 3677 C CA . TRP B 1 72 ? -33.305 44.837 67.213 1.00 13.25 72 TRP B CA 1
ATOM 3678 C C . TRP B 1 72 ? -34.112 46.027 67.703 1.00 12.17 72 TRP B C 1
ATOM 3679 O O . TRP B 1 72 ? -33.649 46.839 68.524 1.00 11.84 72 TRP B O 1
ATOM 3690 N N . ARG B 1 73 ? -35.327 46.167 67.181 1.00 11.77 73 ARG B N 1
ATOM 3691 C CA . ARG B 1 73 ? -36.164 47.296 67.536 1.00 12.22 73 ARG B CA 1
ATOM 3692 C C . ARG B 1 73 ? -36.469 47.324 69.033 1.00 12.50 73 ARG B C 1
ATOM 3693 O O . ARG B 1 73 ? -36.598 48.395 69.603 1.00 14.06 73 ARG B O 1
ATOM 3701 N N . SER B 1 74 ? -36.524 46.149 69.659 1.00 12.91 74 SER B N 1
ATOM 3702 C CA . SER B 1 74 ? -36.907 46.030 71.076 1.00 13.33 74 SER B CA 1
ATOM 3703 C C . SER B 1 74 ? -35.818 46.615 71.982 1.00 13.29 74 SER B C 1
ATOM 3704 O O . SER B 1 74 ? -36.068 46.882 73.165 1.00 14.36 74 SER B O 1
ATOM 3707 N N . LYS B 1 75 ? -34.624 46.792 71.435 1.00 13.04 75 LYS B N 1
ATOM 3708 C CA . LYS B 1 75 ? -33.475 47.306 72.175 1.00 12.44 75 LYS B CA 1
ATOM 3709 C C . LYS B 1 75 ? -33.385 48.833 72.198 1.00 12.30 75 LYS B C 1
ATOM 3710 O O . LYS B 1 75 ? -32.588 49.404 72.954 1.00 12.07 75 LYS B O 1
ATOM 3716 N N . GLY B 1 76 ? -34.178 49.496 71.363 1.00 11.48 76 GLY B N 1
ATOM 3717 C CA . GLY B 1 76 ? -34.169 50.953 71.284 1.00 11.23 76 GLY B CA 1
ATOM 3718 C C . GLY B 1 76 ? -35.006 51.616 72.375 1.00 11.35 76 GLY B C 1
ATOM 3719 O O . GLY B 1 76 ? -35.399 50.953 73.332 1.00 11.21 76 GLY B O 1
ATOM 3720 N N . PRO B 1 77 ? -35.329 52.905 72.208 1.00 11.17 77 PRO B N 1
ATOM 3721 C CA . PRO B 1 77 ? -34.998 53.786 71.089 1.00 11.73 77 PRO B CA 1
ATOM 3722 C C . PRO B 1 77 ? -33.502 54.042 70.973 1.00 11.30 77 PRO B C 1
ATOM 3723 O O . PRO B 1 77 ? -32.775 53.936 71.963 1.00 11.96 77 PRO B O 1
ATOM 3727 N N . PHE B 1 78 ? -33.073 54.403 69.768 1.00 11.13 78 PHE B N 1
ATOM 3728 C CA . PHE B 1 78 ? -31.676 54.613 69.442 1.00 11.14 78 PHE B CA 1
ATOM 3729 C C . PHE B 1 78 ? -31.387 56.049 69.050 1.00 11.55 78 PHE B C 1
ATOM 3730 O O . PHE B 1 78 ? -32.204 56.682 68.361 1.00 12.58 78 PHE B O 1
ATOM 3738 N N . THR B 1 79 ? -30.213 56.536 69.465 1.00 11.91 79 THR B N 1
ATOM 3739 C CA . THR B 1 79 ? -29.648 57.823 69.042 1.00 11.80 79 THR B CA 1
ATOM 3740 C C . THR B 1 79 ? -28.305 57.599 68.340 1.00 11.26 79 THR B C 1
ATOM 3741 O O . THR B 1 79 ? -27.448 56.883 68.842 1.00 10.81 79 THR B O 1
ATOM 3745 N N . VAL B 1 80 ? -28.136 58.206 67.167 1.00 10.81 80 VAL B N 1
ATOM 3746 C CA . VAL B 1 80 ? -26.883 58.123 66.436 1.00 10.89 80 VAL B CA 1
ATOM 3747 C C . VAL B 1 80 ? -25.811 58.937 67.142 1.00 11.17 80 VAL B C 1
ATOM 3748 O O . VAL B 1 80 ? -25.992 60.135 67.356 1.00 11.69 80 VAL B O 1
ATOM 3752 N N . ARG B 1 81 ? -24.709 58.278 67.492 1.00 11.22 81 ARG B N 1
ATOM 3753 C CA . ARG B 1 81 ? -23.559 58.921 68.162 1.00 11.30 81 ARG B CA 1
ATOM 3754 C C . ARG B 1 81 ? -22.335 59.088 67.260 1.00 11.97 81 ARG B C 1
ATOM 3755 O O . ARG B 1 81 ? -21.533 59.988 67.457 1.00 12.74 81 ARG B O 1
ATOM 3763 N N . ALA B 1 82 ? -22.187 58.204 66.273 1.00 11.45 82 ALA B N 1
ATOM 3764 C CA . ALA B 1 82 ? -21.064 58.260 65.325 1.00 10.75 82 ALA B CA 1
ATOM 3765 C C . ALA B 1 82 ? -21.456 57.585 64.021 1.00 10.62 82 ALA B C 1
ATOM 3766 O O . ALA B 1 82 ? -22.216 56.624 64.019 1.00 11.03 82 ALA B O 1
ATOM 3768 N N . TYR B 1 83 ? -20.913 58.106 62.928 1.00 11.03 83 TYR B N 1
ATOM 3769 C CA . TYR B 1 83 ? -21.179 57.543 61.598 1.00 11.41 83 TYR B CA 1
ATOM 3770 C C . TYR B 1 83 ? -19.870 57.459 60.811 1.00 11.22 83 TYR B C 1
ATOM 3771 O O . TYR B 1 83 ? -19.207 58.476 60.580 1.00 12.18 83 TYR B O 1
ATOM 3780 N N . HIS B 1 84 ? -19.523 56.239 60.381 1.00 11.48 84 HIS B N 1
ATOM 3781 C CA . HIS B 1 84 ? -18.239 55.952 59.756 1.00 12.71 84 HIS B CA 1
ATOM 3782 C C . HIS B 1 84 ? -18.443 55.173 58.448 1.00 11.66 84 HIS B C 1
ATOM 3783 O O . HIS B 1 84 ? -18.356 53.941 58.433 1.00 12.48 84 HIS B O 1
ATOM 3790 N N . PRO B 1 85 ? -18.759 55.899 57.365 1.00 11.51 85 PRO B N 1
ATOM 3791 C CA . PRO B 1 85 ? -18.859 55.229 56.072 1.00 11.96 85 PRO B CA 1
ATOM 3792 C C . PRO B 1 85 ? -17.498 55.132 55.388 1.00 12.82 85 PRO B C 1
ATOM 3793 O O . PRO B 1 85 ? -16.732 56.104 55.373 1.00 14.29 85 PRO B O 1
ATOM 3797 N N . VAL B 1 86 ? -17.183 53.961 54.841 1.00 12.80 86 VAL B N 1
ATOM 3798 C CA . VAL B 1 86 ? -15.957 53.788 54.057 1.00 14.18 86 VAL B CA 1
ATOM 3799 C C . VAL B 1 86 ? -16.260 52.922 52.835 1.00 13.59 86 VAL B C 1
ATOM 3800 O O . VAL B 1 86 ? -16.260 51.708 52.925 1.00 13.16 86 VAL B O 1
ATOM 3804 N N . ALA B 1 87 ? -16.530 53.553 51.696 1.00 14.41 87 ALA B N 1
ATOM 3805 C CA . ALA B 1 87 ? -16.824 52.806 50.473 1.00 13.99 87 ALA B CA 1
ATOM 3806 C C . ALA B 1 87 ? -18.026 51.860 50.692 1.00 13.65 87 ALA B C 1
ATOM 3807 O O . ALA B 1 87 ? -19.126 52.331 51.024 1.00 15.64 87 ALA B O 1
ATOM 3809 N N . HIS B 1 88 ? -17.826 50.551 50.521 1.00 11.81 88 HIS B N 1
ATOM 3810 C CA . HIS B 1 88 ? -18.914 49.550 50.606 1.00 11.00 88 HIS B CA 1
ATOM 3811 C C . HIS B 1 88 ? -19.180 49.056 52.035 1.00 10.77 88 HIS B C 1
ATOM 3812 O O . HIS B 1 88 ? -20.037 48.204 52.249 1.00 11.17 88 HIS B O 1
ATOM 3819 N N . LYS B 1 89 ? -18.431 49.588 52.998 1.00 10.53 89 LYS B N 1
ATOM 3820 C CA . LYS B 1 89 ? -18.647 49.246 54.405 1.00 10.89 89 LYS B CA 1
ATOM 3821 C C . LYS B 1 89 ? -18.978 50.492 55.218 1.00 10.34 89 LYS B C 1
ATOM 3822 O O . LYS B 1 89 ? -18.550 51.609 54.913 1.00 11.20 89 LYS B O 1
ATOM 3828 N N . GLY B 1 90 ? -19.742 50.298 56.278 1.00 9.41 90 GLY B N 1
ATOM 3829 C CA . GLY B 1 90 ? -20.019 51.429 57.143 1.00 9.56 90 GLY B CA 1
ATOM 3830 C C . GLY B 1 90 ? -20.446 50.962 58.511 1.00 9.06 90 GLY B C 1
ATOM 3831 O O . GLY B 1 90 ? -20.924 49.851 58.687 1.00 9.37 90 GLY B O 1
ATOM 3832 N N . TRP B 1 91 ? -20.267 51.855 59.485 1.00 9.64 91 TRP B N 1
ATOM 3833 C CA . TRP B 1 91 ? -20.602 51.565 60.872 1.00 10.49 91 TRP B CA 1
ATOM 3834 C C . TRP B 1 91 ? -21.278 52.778 61.473 1.00 10.27 91 TRP B C 1
ATOM 3835 O O . TRP B 1 91 ? -20.855 53.917 61.243 1.00 11.84 91 TRP B O 1
ATOM 3846 N N . VAL B 1 92 ? -22.323 52.506 62.251 1.00 9.29 92 VAL B N 1
ATOM 3847 C CA . VAL B 1 92 ? -23.046 53.550 62.969 1.00 9.17 92 VAL B CA 1
ATOM 3848 C C . VAL B 1 92 ? -23.023 53.167 64.443 1.00 8.45 92 VAL B C 1
ATOM 3849 O O . VAL B 1 92 ? -23.440 52.070 64.818 1.00 9.24 92 VAL B O 1
ATOM 3853 N N . VAL B 1 93 ? -22.507 54.073 65.278 1.00 8.82 93 VAL B N 1
ATOM 3854 C CA . VAL B 1 93 ? -22.550 53.833 66.736 1.00 9.34 93 VAL B CA 1
ATOM 3855 C C . VAL B 1 93 ? -23.854 54.428 67.277 1.00 8.52 93 VAL B C 1
ATOM 3856 O O . VAL B 1 93 ? -24.164 55.603 67.022 1.00 9.49 93 VAL B O 1
ATOM 3860 N N . LEU B 1 94 ? -24.609 53.606 68.001 1.00 8.04 94 LEU B N 1
ATOM 3861 C CA . LEU B 1 94 ? -25.916 53.991 68.535 1.00 9.33 94 LEU B CA 1
ATOM 3862 C C . LEU B 1 94 ? -25.928 53.899 70.055 1.00 9.23 94 LEU B C 1
ATOM 3863 O O . LEU B 1 94 ? -25.398 52.951 70.643 1.00 10.55 94 LEU B O 1
ATOM 3868 N N . SER B 1 95 ? -26.555 54.877 70.690 1.00 9.77 95 SER B N 1
ATOM 3869 C CA . SER B 1 95 ? -26.849 54.702 72.114 1.00 9.56 95 SER B CA 1
ATOM 3870 C C . SER B 1 95 ? -28.315 54.326 72.255 1.00 9.91 95 SER B C 1
ATOM 3871 O O . SER B 1 95 ? -29.161 54.779 71.494 1.00 10.78 95 SER B O 1
ATOM 3874 N N . ALA B 1 96 ? -28.592 53.483 73.231 1.00 10.38 96 ALA B N 1
ATOM 3875 C CA . ALA B 1 96 ? -29.929 53.007 73.552 1.00 10.49 96 ALA B CA 1
ATOM 3876 C C . ALA B 1 96 ? -30.217 53.435 75.006 1.00 10.96 96 ALA B C 1
ATOM 3877 O O . ALA B 1 96 ? -29.388 54.121 75.625 1.00 11.09 96 ALA B O 1
ATOM 3879 N N . PRO B 1 97 ? -31.382 53.059 75.545 1.00 10.16 97 PRO B N 1
ATOM 3880 C CA . PRO B 1 97 ? -31.668 53.453 76.939 1.00 10.61 97 PRO B CA 1
ATOM 3881 C C . PRO B 1 97 ? -30.571 53.034 77.917 1.00 11.01 97 PRO B C 1
ATOM 3882 O O . PRO B 1 97 ? -29.883 52.044 77.710 1.00 10.72 97 PRO B O 1
ATOM 3886 N N . ALA B 1 98 ? -30.461 53.807 79.001 1.00 10.95 98 ALA B N 1
ATOM 3887 C CA . ALA B 1 98 ? -29.553 53.499 80.106 1.00 11.07 98 ALA B CA 1
ATOM 3888 C C . ALA B 1 98 ? -28.085 53.464 79.682 1.00 11.42 98 ALA B C 1
ATOM 3889 O O . ALA B 1 98 ? -27.267 52.800 80.322 1.00 11.63 98 ALA B O 1
ATOM 3891 N N . GLY B 1 99 ? -27.767 54.177 78.599 1.00 10.90 99 GLY B N 1
ATOM 3892 C CA . GLY B 1 99 ? -26.391 54.341 78.140 1.00 11.11 99 GLY B CA 1
ATOM 3893 C C . GLY B 1 99 ? -25.757 53.115 77.509 1.00 10.30 99 GLY B C 1
ATOM 3894 O O . GLY B 1 99 ? -24.538 53.046 77.410 1.00 11.80 99 GLY B O 1
ATOM 3895 N N . VAL B 1 100 ? -26.567 52.136 77.126 1.00 9.71 100 VAL B N 1
ATOM 3896 C CA . VAL B 1 100 ? -26.054 50.928 76.458 1.00 9.65 100 VAL B CA 1
ATOM 3897 C C . VAL B 1 100 ? -25.805 51.313 75.003 1.00 10.78 100 VAL B C 1
ATOM 3898 O O . VAL B 1 100 ? -26.617 52.013 74.401 1.00 11.73 100 VAL B O 1
ATOM 3902 N N . ARG B 1 101 ? -24.678 50.885 74.451 1.00 9.38 101 ARG B N 1
ATOM 3903 C CA . ARG B 1 101 ? -24.332 51.239 73.069 1.00 9.77 101 ARG B CA 1
ATOM 3904 C C . ARG B 1 101 ? -24.146 50.021 72.197 1.00 9.42 101 ARG B C 1
ATOM 3905 O O . ARG B 1 101 ? -23.722 48.957 72.643 1.00 8.58 101 ARG B O 1
ATOM 3913 N N . TYR B 1 102 ? -24.493 50.220 70.919 1.00 9.13 102 TYR B N 1
ATOM 3914 C CA . TYR B 1 102 ? -24.459 49.184 69.886 1.00 8.78 102 TYR B CA 1
ATOM 3915 C C . TYR B 1 102 ? -23.777 49.751 68.649 1.00 9.01 102 TYR B C 1
ATOM 3916 O O . TYR B 1 102 ? -23.648 50.963 68.484 1.00 9.24 102 TYR B O 1
ATOM 3925 N N . ILE B 1 103 ? -23.310 48.846 67.793 1.00 7.98 103 ILE B N 1
ATOM 3926 C CA . ILE B 1 103 ? -22.842 49.265 66.476 1.00 8.74 103 ILE B CA 1
ATOM 3927 C C . ILE B 1 103 ? -23.667 48.548 65.435 1.00 7.70 103 ILE B C 1
ATOM 3928 O O . ILE B 1 103 ? -23.849 47.333 65.508 1.00 8.19 103 ILE B O 1
ATOM 3933 N N . LEU B 1 104 ? -24.194 49.358 64.518 1.00 8.18 104 LEU B N 1
ATOM 3934 C CA . LEU B 1 104 ? -24.825 48.855 63.292 1.00 8.20 104 LEU B CA 1
ATOM 3935 C C . LEU B 1 104 ? -23.771 48.808 62.174 1.00 7.91 104 LEU B C 1
ATOM 3936 O O . LEU B 1 104 ? -23.158 49.821 61.870 1.00 8.76 104 LEU B O 1
ATOM 3941 N N . SER B 1 105 ? -23.547 47.610 61.629 1.00 8.20 105 SER B N 1
ATOM 3942 C CA . SER B 1 105 ? -22.545 47.395 60.572 1.00 9.14 105 SER B CA 1
ATOM 3943 C C . SER B 1 105 ? -23.246 47.030 59.273 1.00 9.06 105 SER B C 1
ATOM 3944 O O . SER B 1 105 ? -24.131 46.170 59.266 1.00 9.13 105 SER B O 1
ATOM 3947 N N . LEU B 1 106 ? -22.789 47.681 58.206 1.00 8.71 106 LEU B N 1
ATOM 3948 C CA . LEU B 1 106 ? -23.321 47.465 56.854 1.00 9.47 106 LEU B CA 1
ATOM 3949 C C . LEU B 1 106 ? -22.190 47.082 55.910 1.00 9.40 106 LEU B C 1
ATOM 3950 O O . LEU B 1 106 ? -21.121 47.700 55.911 1.00 9.51 106 LEU B O 1
ATOM 3955 N N . THR B 1 107 ? -22.451 46.076 55.079 1.00 9.34 107 THR B N 1
ATOM 3956 C CA . THR B 1 107 ? -21.560 45.764 53.946 1.00 9.56 107 THR B CA 1
ATOM 3957 C C . THR B 1 107 ? -22.435 45.659 52.717 1.00 8.75 107 THR B C 1
ATOM 3958 O O . THR B 1 107 ? -23.423 44.928 52.738 1.00 8.81 107 THR B O 1
ATOM 3962 N N . LEU B 1 108 ? -22.068 46.406 51.676 1.00 9.11 108 LEU B N 1
ATOM 3963 C CA . LEU B 1 108 ? -22.862 46.454 50.428 1.00 8.70 108 LEU B CA 1
ATOM 3964 C C . LEU B 1 108 ? -22.192 45.707 49.291 1.00 9.45 108 LEU B C 1
ATOM 3965 O O . LEU B 1 108 ? -20.980 45.507 49.296 1.00 9.78 108 LEU B O 1
ATOM 3970 N N . ASP B 1 109 ? -23.020 45.336 48.317 1.00 9.06 109 ASP B N 1
ATOM 3971 C CA . ASP B 1 109 ? -22.543 44.782 47.058 1.00 10.29 109 ASP B CA 1
ATOM 3972 C C . ASP B 1 109 ? -22.303 45.936 46.066 1.00 11.11 109 ASP B C 1
ATOM 3973 O O . ASP B 1 109 ? -22.431 47.127 46.413 1.00 11.34 109 ASP B O 1
ATOM 3978 N N . SER B 1 110 ? -21.922 45.582 44.830 1.00 12.44 110 SER B N 1
ATOM 3979 C CA . SER B 1 110 ? -21.439 46.575 43.871 1.00 13.55 110 SER B CA 1
ATOM 3980 C C . SER B 1 110 ? -22.496 47.536 43.313 1.00 13.16 110 SER B C 1
ATOM 3981 O O . SER B 1 110 ? -22.138 48.534 42.694 1.00 15.35 110 SER B O 1
ATOM 3984 N N . SER B 1 111 ? -23.777 47.239 43.519 1.00 12.81 111 SER B N 1
ATOM 3985 C CA . SER B 1 111 ? -24.835 48.165 43.125 1.00 12.88 111 SER B CA 1
ATOM 3986 C C . SER B 1 111 ? -25.568 48.721 44.328 1.00 12.06 111 SER B C 1
ATOM 3987 O O . SER B 1 111 ? -26.630 49.314 44.182 1.00 12.40 111 SER B O 1
ATOM 3990 N N . GLY B 1 112 ? -25.005 48.528 45.524 1.00 11.74 112 GLY B N 1
ATOM 3991 C CA . GLY B 1 112 ? -25.535 49.182 46.716 1.00 11.77 112 GLY B CA 1
ATOM 3992 C C . GLY B 1 112 ? -26.555 48.371 47.504 1.00 11.03 112 GLY B C 1
ATOM 3993 O O . GLY B 1 112 ? -27.166 48.884 48.435 1.00 11.76 112 GLY B O 1
ATOM 3994 N N . LEU B 1 113 ? -26.763 47.120 47.128 1.00 9.93 113 LEU B N 1
ATOM 3995 C CA . LEU B 1 113 ? -27.619 46.213 47.885 1.00 10.13 113 LEU B CA 1
ATOM 3996 C C . LEU B 1 113 ? -26.882 45.751 49.119 1.00 9.91 113 LEU B C 1
ATOM 3997 O O . LEU B 1 113 ? -25.649 45.621 49.118 1.00 10.26 113 LEU B O 1
ATOM 4002 N N . ILE B 1 114 ? -27.632 45.534 50.191 1.00 9.45 114 ILE B N 1
ATOM 4003 C CA . ILE B 1 114 ? -27.023 45.129 51.447 1.00 9.30 114 ILE B CA 1
ATOM 4004 C C . ILE B 1 114 ? -26.698 43.635 51.417 1.00 8.95 114 ILE B C 1
ATOM 4005 O O . ILE B 1 114 ? -27.574 42.802 51.154 1.00 8.88 114 ILE B O 1
ATOM 4010 N N . ARG B 1 115 ? -25.439 43.311 51.701 1.00 8.85 115 ARG B N 1
ATOM 4011 C CA . ARG B 1 115 ? -24.991 41.934 51.859 1.00 9.35 115 ARG B CA 1
ATOM 4012 C C . ARG B 1 115 ? -24.984 41.500 53.335 1.00 9.94 115 ARG B C 1
ATOM 4013 O O . ARG B 1 115 ? -25.415 40.402 53.668 1.00 10.56 115 ARG B O 1
ATOM 4021 N N . ILE B 1 116 ? -24.481 42.375 54.199 1.00 10.00 116 ILE B N 1
ATOM 4022 C CA . ILE B 1 116 ? -24.419 42.071 55.641 1.00 10.97 116 ILE B CA 1
ATOM 4023 C C . ILE B 1 116 ? -24.979 43.266 56.398 1.00 9.65 116 ILE B C 1
ATOM 4024 O O . ILE B 1 116 ? -24.628 44.412 56.122 1.00 9.24 116 ILE B O 1
ATOM 4029 N N . LEU B 1 117 ? -25.851 42.955 57.349 1.00 9.38 117 LEU B N 1
ATOM 4030 C CA . LEU B 1 117 ? -26.389 43.975 58.261 1.00 9.15 117 LEU B CA 1
ATOM 4031 C C . LEU B 1 117 ? -26.462 43.384 59.662 1.00 9.30 117 LEU B C 1
ATOM 4032 O O . LEU B 1 117 ? -27.220 42.456 59.892 1.00 10.25 117 LEU B O 1
ATOM 4037 N N . THR B 1 118 ? -25.672 43.930 60.590 1.00 8.95 118 THR B N 1
ATOM 4038 C CA . THR B 1 118 ? -25.726 43.428 61.962 1.00 9.08 118 THR B CA 1
ATOM 4039 C C . THR B 1 118 ? -25.845 44.568 62.961 1.00 8.52 118 THR B C 1
ATOM 4040 O O . THR B 1 118 ? -25.388 45.679 62.718 1.00 8.74 118 THR B O 1
ATOM 4044 N N . LEU B 1 119 ? -26.463 44.249 64.100 1.00 8.85 119 LEU B N 1
ATOM 4045 C CA . LEU B 1 119 ? -26.525 45.180 65.248 1.00 9.67 119 LEU B CA 1
ATOM 4046 C C . LEU B 1 119 ? -25.962 44.413 66.443 1.00 9.89 119 LEU B C 1
ATOM 4047 O O . LEU B 1 119 ? -26.527 43.406 66.852 1.00 11.74 119 LEU B O 1
ATOM 4052 N N . LYS B 1 120 ? -24.839 44.900 66.963 1.00 9.56 120 LYS B N 1
ATOM 4053 C CA . LYS B 1 120 ? -24.080 44.175 67.979 1.00 11.73 120 LYS B CA 1
ATOM 4054 C C . LYS B 1 120 ? -23.683 45.090 69.131 1.00 10.17 120 LYS B C 1
ATOM 4055 O O . LYS B 1 120 ? -23.612 46.290 68.966 1.00 10.09 120 LYS B O 1
ATOM 4061 N N . PRO B 1 121 ? -23.397 44.498 70.314 1.00 10.99 121 PRO B N 1
ATOM 4062 C CA . PRO B 1 121 ? -22.852 45.347 71.380 1.00 11.49 121 PRO B CA 1
ATOM 4063 C C . PRO B 1 121 ? -21.632 46.119 70.892 1.00 11.53 121 PRO B C 1
ATOM 4064 O O . PRO B 1 121 ? -20.840 45.597 70.100 1.00 12.55 121 PRO B O 1
ATOM 4068 N N . GLU B 1 122 ? -21.458 47.351 71.340 1.00 11.42 122 GLU B N 1
ATOM 4069 C CA . GLU B 1 122 ? -20.382 48.152 70.779 1.00 12.45 122 GLU B CA 1
ATOM 4070 C C . GLU B 1 122 ? -19.003 47.606 71.136 1.00 12.56 122 GLU B C 1
ATOM 4071 O O . GLU B 1 122 ? -18.792 46.988 72.179 1.00 12.01 122 GLU B O 1
ATOM 4077 N N . THR B 1 123 ? -18.075 47.841 70.224 1.00 12.63 123 THR B N 1
ATOM 4078 C CA . THR B 1 123 ? -16.683 47.544 70.437 1.00 15.03 123 THR B CA 1
ATOM 4079 C C . THR B 1 123 ? -16.051 48.788 71.043 1.00 14.98 123 THR B C 1
ATOM 4080 O O . THR B 1 123 ? -16.115 49.876 70.460 1.00 15.76 123 THR B O 1
ATOM 4084 N N . VAL B 1 124 ? -15.430 48.627 72.210 1.00 15.86 124 VAL B N 1
ATOM 4085 C CA . VAL B 1 124 ? -14.850 49.743 72.938 1.00 16.45 124 VAL B CA 1
ATOM 4086 C C . VAL B 1 124 ? -13.335 49.796 72.765 1.00 17.06 124 VAL B C 1
ATOM 4087 O O . VAL B 1 124 ? -12.631 48.850 73.129 1.00 17.70 124 VAL B O 1
ATOM 4091 N N . ILE B 1 125 ? -12.859 50.894 72.190 1.00 17.95 125 ILE B N 1
ATOM 4092 C CA . ILE B 1 125 ? -11.425 51.092 71.977 1.00 18.84 125 ILE B CA 1
ATOM 4093 C C . ILE B 1 125 ? -11.052 52.490 72.465 1.00 19.24 125 ILE B C 1
ATOM 4094 O O . ILE B 1 125 ? -11.509 53.481 71.902 1.00 19.26 125 ILE B O 1
ATOM 4099 N N . PRO B 1 126 ? -10.201 52.574 73.504 1.00 20.28 126 PRO B N 1
ATOM 4100 C CA . PRO B 1 126 ? -9.796 53.887 74.018 1.00 21.30 126 PRO B CA 1
ATOM 4101 C C . PRO B 1 126 ? -8.852 54.623 73.072 1.00 21.94 126 PRO B C 1
ATOM 4102 O O . PRO B 1 126 ? -8.284 54.017 72.154 1.00 22.01 126 PRO B O 1
ATOM 4106 N N . ASP B 1 127 ? -8.692 55.925 73.280 1.00 22.73 127 ASP B N 1
ATOM 4107 C CA . ASP B 1 127 ? -7.648 56.672 72.605 1.00 23.64 127 ASP B CA 1
ATOM 4108 C C . ASP B 1 127 ? -6.294 56.182 73.127 1.00 23.43 127 ASP B C 1
ATOM 4109 O O . ASP B 1 127 ? -6.127 55.938 74.330 1.00 23.70 127 ASP B O 1
ATOM 4114 N N . MET B 1 128 ? -5.350 55.999 72.209 1.00 23.60 128 MET B N 1
ATOM 4115 C CA . MET B 1 128 ? -4.067 55.398 72.548 1.00 23.31 128 MET B CA 1
ATOM 4116 C C . MET B 1 128 ? -3.030 56.471 72.801 1.00 23.53 128 MET B C 1
ATOM 4117 O O . MET B 1 128 ? -2.871 57.396 72.002 1.00 23.60 128 MET B O 1
ATOM 4122 N N . VAL B 1 129 ? -2.325 56.330 73.915 1.00 23.55 129 VAL B N 1
ATOM 4123 C CA . VAL B 1 129 ? -1.259 57.256 74.256 1.00 24.22 129 VAL B CA 1
ATOM 4124 C C . VAL B 1 129 ? 0.101 56.583 74.058 1.00 23.55 129 VAL B C 1
ATOM 4125 O O . VAL B 1 129 ? 1.016 57.192 73.502 1.00 24.05 129 VAL B O 1
ATOM 4129 N N . THR B 1 130 ? 0.202 55.328 74.499 1.00 22.71 130 THR B N 1
ATOM 4130 C CA . THR B 1 130 ? 1.444 54.552 74.428 1.00 22.21 130 THR B CA 1
ATOM 4131 C C . THR B 1 130 ? 1.211 53.244 73.667 1.00 21.29 130 THR B C 1
ATOM 4132 O O . THR B 1 130 ? 0.069 52.783 73.546 1.00 20.86 130 THR B O 1
ATOM 4136 N N . TRP B 1 131 ? 2.287 52.630 73.175 1.00 20.54 131 TRP B N 1
ATOM 4137 C CA . TRP B 1 131 ? 2.178 51.290 72.612 1.00 19.13 131 TRP B CA 1
ATOM 4138 C C . TRP B 1 131 ? 1.711 50.273 73.657 1.00 19.31 131 TRP B C 1
ATOM 4139 O O . TRP B 1 131 ? 1.056 49.290 73.320 1.00 18.61 131 TRP B O 1
ATOM 4150 N N . ASN B 1 132 ? 1.998 50.512 74.943 1.00 19.12 132 ASN B N 1
ATOM 4151 C CA . ASN B 1 132 ? 1.495 49.601 75.977 1.00 19.76 132 ASN B CA 1
ATOM 4152 C C . ASN B 1 132 ? -0.038 49.643 76.121 1.00 18.49 132 ASN B C 1
ATOM 4153 O O . ASN B 1 132 ? -0.667 48.642 76.495 1.00 18.50 132 ASN B O 1
ATOM 4158 N N . ASP B 1 133 ? -0.619 50.806 75.833 1.00 18.89 133 ASP B N 1
ATOM 4159 C CA . ASP B 1 133 ? -2.078 50.937 75.753 1.00 18.33 133 ASP B CA 1
ATOM 4160 C C . ASP B 1 133 ? -2.631 50.028 74.670 1.00 17.87 133 ASP B C 1
ATOM 4161 O O . ASP B 1 133 ? -3.648 49.360 74.869 1.00 17.92 133 ASP B O 1
ATOM 4166 N N . VAL B 1 134 ? -1.938 50.000 73.533 1.00 17.36 134 VAL B N 1
ATOM 4167 C CA . VAL B 1 134 ? -2.328 49.122 72.421 1.00 16.25 134 VAL B CA 1
ATOM 4168 C C . VAL B 1 134 ? -2.300 47.661 72.846 1.00 16.14 134 VAL B C 1
ATOM 4169 O O . VAL B 1 134 ? -3.282 46.912 72.677 1.00 16.24 134 VAL B O 1
ATOM 4173 N N . GLU B 1 135 ? -1.172 47.259 73.435 1.00 16.07 135 GLU B N 1
ATOM 4174 C CA . GLU B 1 135 ? -0.970 45.884 73.852 1.00 16.53 135 GLU B CA 1
ATOM 4175 C C . GLU B 1 135 ? -1.963 45.418 74.919 1.00 16.72 135 GLU B C 1
ATOM 4176 O O . GLU B 1 135 ? -2.486 44.303 74.843 1.00 17.35 135 GLU B O 1
ATOM 4182 N N . GLU B 1 136 ? -2.195 46.260 75.930 1.00 18.27 136 GLU B N 1
ATOM 4183 C CA . GLU B 1 136 ? -3.063 45.856 77.036 1.00 19.23 136 GLU B CA 1
ATOM 4184 C C . GLU B 1 136 ? -4.541 45.921 76.679 1.00 18.23 136 GLU B C 1
ATOM 4185 O O . GLU B 1 136 ? -5.350 45.223 77.297 1.00 18.42 136 GLU B O 1
ATOM 4191 N N . THR B 1 137 ? -4.879 46.746 75.684 1.00 17.56 137 THR B N 1
ATOM 4192 C CA . THR B 1 137 ? -6.244 46.755 75.124 1.00 17.23 137 THR B CA 1
ATOM 4193 C C . THR B 1 137 ? -6.492 45.475 74.332 1.00 16.53 137 THR B C 1
ATOM 4194 O O . THR B 1 137 ? -7.504 44.803 74.515 1.00 16.93 137 THR B O 1
ATOM 4198 N N . LEU B 1 138 ? -5.527 45.150 73.473 1.00 16.62 138 LEU B N 1
ATOM 4199 C CA . LEU B 1 138 ? -5.659 44.057 72.523 1.00 16.10 138 LEU B CA 1
ATOM 4200 C C . LEU B 1 138 ? -5.610 42.674 73.164 1.00 15.84 138 LEU B C 1
ATOM 4201 O O . LEU B 1 138 ? -6.353 41.775 72.763 1.00 15.68 138 LEU B O 1
ATOM 4206 N N . HIS B 1 139 ? -4.753 42.497 74.176 1.00 16.36 139 HIS B N 1
ATOM 4207 C CA . HIS B 1 139 ? -4.578 41.186 74.779 1.00 16.93 139 HIS B CA 1
ATOM 4208 C C . HIS B 1 139 ? -5.880 40.517 75.232 1.00 17.18 139 HIS B C 1
ATOM 4209 O O . HIS B 1 139 ? -6.640 41.070 76.034 1.00 17.56 139 HIS B O 1
ATOM 4216 N N . THR B 1 140 ? -6.124 39.325 74.701 1.00 15.91 140 THR B N 1
ATOM 4217 C CA . THR B 1 140 ? -7.268 38.513 75.066 1.00 15.77 140 THR B CA 1
ATOM 4218 C C . THR B 1 140 ? -6.774 37.107 75.378 1.00 16.57 140 THR B C 1
ATOM 4219 O O . THR B 1 140 ? -6.145 36.476 74.524 1.00 16.04 140 THR B O 1
ATOM 4223 N N . PRO B 1 141 ? -7.040 36.598 76.596 1.00 16.93 141 PRO B N 1
ATOM 4224 C CA . PRO B 1 141 ? -6.604 35.233 76.896 1.00 17.36 141 PRO B CA 1
ATOM 4225 C C . PRO B 1 141 ? -7.126 34.252 75.849 1.00 17.21 141 PRO B C 1
ATOM 4226 O O . PRO B 1 141 ? -8.289 34.330 75.453 1.00 17.10 141 PRO B O 1
ATOM 4230 N N . GLY B 1 142 ? -6.257 33.366 75.373 1.00 16.89 142 GLY B N 1
ATOM 4231 C CA . GLY B 1 142 ? -6.638 32.383 74.365 1.00 16.01 142 GLY B CA 1
ATOM 4232 C C . GLY B 1 142 ? -6.416 32.873 72.943 1.00 15.23 142 GLY B C 1
ATOM 4233 O O . GLY B 1 142 ? -6.612 32.105 71.998 1.00 15.79 142 GLY B O 1
ATOM 4234 N N . VAL B 1 143 ? -6.015 34.133 72.789 1.00 14.37 143 VAL B N 1
ATOM 4235 C CA . VAL B 1 143 ? -5.761 34.731 71.463 1.00 14.04 143 VAL B CA 1
ATOM 4236 C C . VAL B 1 143 ? -4.284 35.095 71.310 1.00 14.21 143 VAL B C 1
ATOM 4237 O O . VAL B 1 143 ? -3.700 35.819 72.128 1.00 14.27 143 VAL B O 1
ATOM 4241 N N . GLN B 1 144 ? -3.657 34.579 70.256 1.00 13.20 144 GLN B N 1
ATOM 4242 C CA . GLN B 1 144 ? -2.316 35.010 69.938 1.00 12.95 144 GLN B CA 1
ATOM 4243 C C . GLN B 1 144 ? -2.449 36.261 69.121 1.00 12.35 144 GLN B C 1
ATOM 4244 O O . GLN B 1 144 ? -3.283 36.317 68.197 1.00 12.10 144 GLN B O 1
ATOM 4250 N N . HIS B 1 145 ? -1.690 37.284 69.468 1.00 11.58 145 HIS B N 1
ATOM 4251 C CA . HIS B 1 145 ? -1.723 38.515 68.699 1.00 11.34 145 HIS B CA 1
ATOM 4252 C C . HIS B 1 145 ? -0.340 39.030 68.375 1.00 11.93 145 HIS B C 1
ATOM 4253 O O . HIS B 1 145 ? 0.668 38.621 68.974 1.00 12.49 145 HIS B O 1
ATOM 4260 N N . SER B 1 146 ? -0.293 39.920 67.400 1.00 11.20 146 SER B N 1
ATOM 4261 C CA . SER B 1 146 ? 0.952 40.525 66.989 1.00 11.04 146 SER B CA 1
ATOM 4262 C C . SER B 1 146 ? 0.702 41.925 66.468 1.00 11.34 146 SER B C 1
ATOM 4263 O O . SER B 1 146 ? -0.244 42.159 65.711 1.00 11.46 146 SER B O 1
ATOM 4266 N N . VAL B 1 147 ? 1.550 42.866 66.879 1.00 11.88 147 VAL B N 1
ATOM 4267 C CA . VAL B 1 147 ? 1.506 44.231 66.406 1.00 12.23 147 VAL B CA 1
ATOM 4268 C C . VAL B 1 147 ? 2.903 44.582 65.901 1.00 12.87 147 VAL B C 1
ATOM 4269 O O . VAL B 1 147 ? 3.897 44.379 66.615 1.00 14.21 147 VAL B O 1
ATOM 4273 N N . TYR B 1 148 ? 3.003 45.079 64.680 1.00 12.26 148 TYR B N 1
ATOM 4274 C CA . TYR B 1 148 ? 4.295 45.489 64.143 1.00 12.28 148 TYR B CA 1
ATOM 4275 C C . TYR B 1 148 ? 4.149 46.804 63.440 1.00 12.20 148 TYR B C 1
ATOM 4276 O O . TYR B 1 148 ? 3.278 46.949 62.586 1.00 12.55 148 TYR B O 1
ATOM 4285 N N . ALA B 1 149 ? 4.963 47.783 63.818 1.00 12.42 149 ALA B N 1
ATOM 4286 C CA . ALA B 1 149 ? 4.935 49.088 63.207 1.00 12.60 149 ALA B CA 1
ATOM 4287 C C . ALA B 1 149 ? 6.347 49.507 62.876 1.00 13.81 149 ALA B C 1
ATOM 4288 O O . ALA B 1 149 ? 7.232 49.422 63.736 1.00 13.34 149 ALA B O 1
ATOM 4290 N N . VAL B 1 150 ? 6.539 49.943 61.637 1.00 13.67 150 VAL B N 1
ATOM 4291 C CA . VAL B 1 150 ? 7.852 50.333 61.120 1.00 14.78 150 VAL B CA 1
ATOM 4292 C C . VAL B 1 150 ? 7.799 51.622 60.332 1.00 15.67 150 VAL B C 1
ATOM 4293 O O . VAL B 1 150 ? 6.784 51.952 59.728 1.00 16.55 150 VAL B O 1
ATOM 4297 N N . ARG B 1 151 ? 8.905 52.363 60.365 1.00 16.45 151 ARG B N 1
ATOM 4298 C CA . ARG B 1 151 ? 9.088 53.538 59.537 1.00 17.08 151 ARG B CA 1
ATOM 4299 C C . ARG B 1 151 ? 10.062 53.176 58.427 1.00 17.94 151 ARG B C 1
ATOM 4300 O O . ARG B 1 151 ? 11.145 52.617 58.685 1.00 18.50 151 ARG B O 1
ATOM 4308 N N . LEU B 1 152 ? 9.673 53.460 57.191 1.00 19.09 152 LEU B N 1
ATOM 4309 C CA . LEU B 1 152 ? 10.442 53.045 56.025 1.00 19.97 152 LEU B CA 1
ATOM 4310 C C . LEU B 1 152 ? 11.211 54.226 55.459 1.00 20.98 152 LEU B C 1
ATOM 4311 O O . LEU B 1 152 ? 10.639 55.278 55.192 1.00 21.20 152 LEU B O 1
ATOM 4316 N N . THR B 1 153 ? 12.521 54.055 55.300 1.00 22.75 153 THR B N 1
ATOM 4317 C CA . THR B 1 153 ? 13.348 55.052 54.624 1.00 24.41 153 THR B CA 1
ATOM 4318 C C . THR B 1 153 ? 14.275 54.332 53.643 1.00 25.33 153 THR B C 1
ATOM 4319 O O . THR B 1 153 ? 14.404 53.112 53.722 1.00 24.89 153 THR B O 1
ATOM 4323 N N . PRO B 1 154 ? 14.921 55.076 52.714 1.00 26.75 154 PRO B N 1
ATOM 4324 C CA . PRO B 1 154 ? 15.935 54.450 51.852 1.00 27.76 154 PRO B CA 1
ATOM 4325 C C . PRO B 1 154 ? 16.952 53.659 52.676 1.00 28.43 154 PRO B C 1
ATOM 4326 O O . PRO B 1 154 ? 17.325 52.549 52.295 1.00 29.14 154 PRO B O 1
ATOM 4330 N N . ASP B 1 155 ? 17.345 54.214 53.821 1.00 29.10 155 ASP B N 1
ATOM 4331 C CA . ASP B 1 155 ? 18.296 53.587 54.746 1.00 29.47 155 ASP B CA 1
ATOM 4332 C C . ASP B 1 155 ? 17.893 52.170 55.153 1.00 28.69 155 ASP B C 1
ATOM 4333 O O . ASP B 1 155 ? 18.739 51.271 55.215 1.00 29.62 155 ASP B O 1
ATOM 4338 N N . GLY B 1 156 ? 16.603 51.980 55.440 1.00 26.93 156 GLY B N 1
ATOM 4339 C CA . GLY B 1 156 ? 16.080 50.705 55.911 1.00 24.72 156 GLY B CA 1
ATOM 4340 C C . GLY B 1 156 ? 14.777 50.837 56.687 1.00 23.52 156 GLY B C 1
ATOM 4341 O O . GLY B 1 156 ? 13.992 51.757 56.444 1.00 23.42 156 GLY B O 1
ATOM 4342 N N . HIS B 1 157 ? 14.561 49.907 57.614 1.00 22.28 157 HIS B N 1
ATOM 4343 C CA . HIS B 1 157 ? 13.345 49.816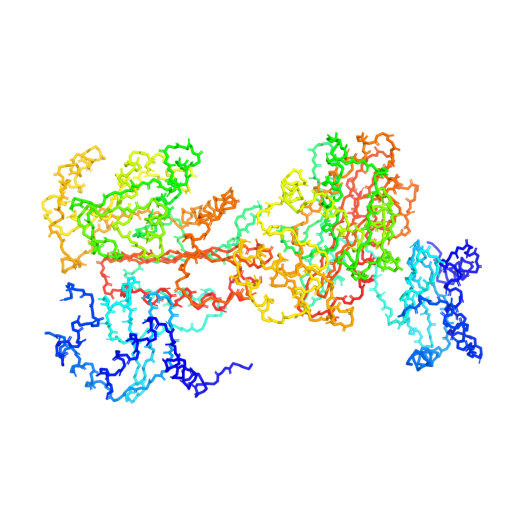 58.420 1.00 21.50 157 HIS B CA 1
ATOM 4344 C C . HIS B 1 157 ? 13.656 50.163 59.868 1.00 20.55 157 HIS B C 1
ATOM 4345 O O . HIS B 1 157 ? 14.519 49.522 60.489 1.00 20.62 157 HIS B O 1
ATOM 4352 N N . GLU B 1 158 ? 12.955 51.155 60.410 1.00 18.90 158 GLU B N 1
ATOM 4353 C CA . GLU B 1 158 ? 13.057 51.473 61.826 1.00 18.35 158 GLU B CA 1
ATOM 4354 C C . GLU B 1 158 ? 11.866 50.911 62.590 1.00 17.43 158 GLU B C 1
ATOM 4355 O O . GLU B 1 158 ? 10.722 51.286 62.317 1.00 16.53 158 GLU B O 1
ATOM 4361 N N . VAL B 1 159 ? 12.124 50.024 63.541 1.00 16.66 159 VAL B N 1
ATOM 4362 C CA . VAL B 1 159 ? 11.041 49.402 64.304 1.00 16.75 159 VAL B CA 1
ATOM 4363 C C . VAL B 1 159 ? 10.515 50.365 65.356 1.00 17.43 159 VAL B C 1
ATOM 4364 O O . VAL B 1 159 ? 11.272 50.840 66.207 1.00 17.73 159 VAL B O 1
ATOM 4368 N N . LEU B 1 160 ? 9.223 50.679 65.263 1.00 16.47 160 LEU B N 1
ATOM 4369 C CA . LEU B 1 160 ? 8.555 51.569 66.220 1.00 16.68 160 LEU B CA 1
ATOM 4370 C C . LEU B 1 160 ? 7.914 50.800 67.367 1.00 16.94 160 LEU B C 1
ATOM 4371 O O . LEU B 1 160 ? 7.920 51.244 68.524 1.00 17.11 160 LEU B O 1
ATOM 4376 N N . HIS B 1 161 ? 7.337 49.648 67.050 1.00 15.48 161 HIS B N 1
ATOM 4377 C CA . HIS B 1 161 ? 6.817 48.727 68.039 1.00 15.74 161 HIS B CA 1
ATOM 4378 C C . HIS B 1 161 ? 6.793 47.322 67.453 1.00 15.60 161 HIS B C 1
ATOM 4379 O O . HIS B 1 161 ? 6.505 47.145 66.264 1.00 15.53 161 HIS B O 1
ATOM 4386 N N . ALA B 1 162 ? 7.057 46.324 68.289 1.00 15.82 162 ALA B N 1
ATOM 4387 C CA . ALA B 1 162 ? 6.996 44.936 67.864 1.00 16.04 162 ALA B CA 1
ATOM 4388 C C . ALA B 1 162 ? 6.535 44.018 68.964 1.00 16.94 162 ALA B C 1
ATOM 4389 O O . ALA B 1 162 ? 7.160 43.955 70.024 1.00 18.06 162 ALA B O 1
ATOM 4391 N N . SER B 1 163 ? 5.431 43.312 68.723 1.00 16.08 163 SER B N 1
ATOM 4392 C CA . SER B 1 163 ? 5.082 42.133 69.513 1.00 15.57 163 SER B CA 1
ATOM 4393 C C . SER B 1 163 ? 4.952 40.956 68.555 1.00 15.90 163 SER B C 1
ATOM 4394 O O . SER B 1 163 ? 4.132 40.984 67.623 1.00 15.36 163 SER B O 1
ATOM 4397 N N . ALA B 1 164 ? 5.800 39.954 68.758 1.00 15.56 164 ALA B N 1
ATOM 4398 C CA . ALA B 1 164 ? 5.790 38.729 67.964 1.00 14.51 164 ALA B CA 1
ATOM 4399 C C . ALA B 1 164 ? 5.789 38.893 66.422 1.00 13.88 164 ALA B C 1
ATOM 4400 O O . ALA B 1 164 ? 5.158 38.088 65.747 1.00 12.55 164 ALA B O 1
ATOM 4402 N N . PRO B 1 165 ? 6.534 39.882 65.865 1.00 13.59 165 PRO B N 1
ATOM 4403 C CA . PRO B 1 165 ? 6.504 40.008 64.393 1.00 13.73 165 PRO B CA 1
ATOM 4404 C C . PRO B 1 165 ? 7.124 38.788 63.707 1.00 14.00 165 PRO B C 1
ATOM 4405 O O . PRO B 1 165 ? 6.809 38.506 62.542 1.00 13.56 165 PRO B O 1
ATOM 4409 N N . GLU B 1 166 ? 8.003 38.075 64.404 1.00 14.35 166 GLU B N 1
ATOM 4410 C CA . GLU B 1 166 ? 8.685 36.948 63.787 1.00 14.65 166 GLU B CA 1
ATOM 4411 C C . GLU B 1 166 ? 7.845 35.680 63.772 1.00 14.47 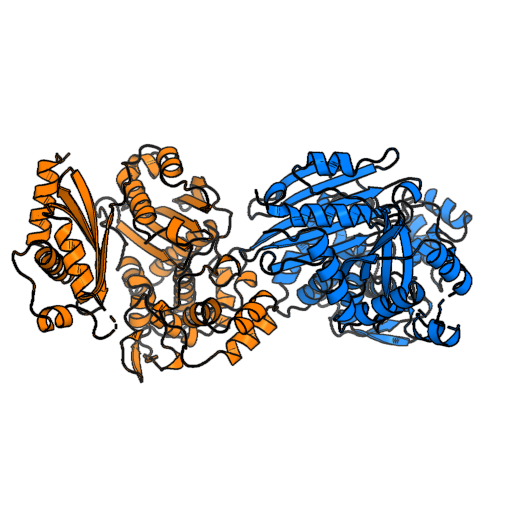166 GLU B C 1
ATOM 4412 O O . GLU B 1 166 ? 8.229 34.677 63.155 1.00 15.47 166 GLU B O 1
ATOM 4418 N N . ARG B 1 167 ? 6.696 35.713 64.439 1.00 13.32 167 ARG B N 1
ATOM 4419 C CA . ARG B 1 167 ? 5.819 34.556 64.521 1.00 13.38 167 ARG B CA 1
ATOM 4420 C C . ARG B 1 167 ? 4.975 34.506 63.259 1.00 12.71 167 ARG B C 1
ATOM 4421 O O . ARG B 1 167 ? 4.248 35.458 62.984 1.00 12.99 167 ARG B O 1
ATOM 4429 N N . PRO B 1 168 ? 5.076 33.415 62.487 1.00 11.82 168 PRO B N 1
ATOM 4430 C CA . PRO B 1 168 ? 4.193 33.305 61.321 1.00 12.02 168 PRO B CA 1
ATOM 4431 C C . PRO B 1 168 ? 2.794 33.020 61.818 1.00 11.56 168 PRO B C 1
ATOM 4432 O O . PRO B 1 168 ? 2.624 32.248 62.754 1.00 11.39 168 PRO B O 1
ATOM 4436 N N . MET B 1 169 ? 1.807 33.698 61.233 1.00 10.84 169 MET B N 1
ATOM 4437 C CA . MET B 1 169 ? 0.424 33.531 61.641 1.00 11.24 169 MET B CA 1
ATOM 4438 C C . MET B 1 169 ? -0.440 33.479 60.386 1.00 10.49 169 MET B C 1
ATOM 4439 O O . MET B 1 169 ? -0.012 33.965 59.321 1.00 9.96 169 MET B O 1
ATOM 4444 N N . PRO B 1 170 ? -1.653 32.924 60.509 1.00 11.09 170 PRO B N 1
ATOM 4445 C CA . PRO B 1 170 ? -2.548 32.899 59.349 1.00 11.01 170 PRO B CA 1
ATOM 4446 C C . PRO B 1 170 ? -2.996 34.316 59.018 1.00 11.40 170 PRO B C 1
ATOM 4447 O O . PRO B 1 170 ? -3.148 35.171 59.910 1.00 12.35 170 PRO B O 1
ATOM 4451 N N . THR B 1 171 ? -3.168 34.603 57.733 1.00 11.58 171 THR B N 1
ATOM 4452 C CA . THR B 1 171 ? -3.504 35.973 57.344 1.00 12.38 171 THR B CA 1
ATOM 4453 C C . THR B 1 171 ? -4.714 36.094 56.406 1.00 12.26 171 THR B C 1
ATOM 4454 O O . THR B 1 171 ? -5.017 37.183 55.937 1.00 12.28 171 THR B O 1
ATOM 4458 N N . GLY B 1 172 ? -5.400 34.989 56.139 1.00 11.68 172 GLY B N 1
ATOM 4459 C CA . GLY B 1 172 ? -6.564 35.034 55.232 1.00 12.11 172 GLY B CA 1
ATOM 4460 C C . GLY B 1 172 ? -6.179 35.723 53.928 1.00 12.13 172 GLY B C 1
ATOM 4461 O O . GLY B 1 172 ? -5.123 35.457 53.353 1.00 12.74 172 GLY B O 1
ATOM 4462 N N . SER B 1 173 ? -7.013 36.665 53.503 1.00 13.09 173 SER B N 1
ATOM 4463 C CA . SER B 1 173 ? -6.859 37.365 52.225 1.00 13.50 173 SER B CA 1
ATOM 4464 C C . SER B 1 173 ? -5.659 38.282 52.063 1.00 13.39 173 SER B C 1
ATOM 4465 O O . SER B 1 173 ? -5.461 38.845 50.981 1.00 13.13 173 SER B O 1
ATOM 4468 N N . ALA B 1 174 ? -4.845 38.452 53.102 1.00 12.08 174 ALA B N 1
ATOM 4469 C CA . ALA B 1 174 ? -3.537 39.065 52.893 1.00 12.63 174 ALA B CA 1
ATOM 4470 C C . ALA B 1 174 ? -2.771 38.395 51.741 1.00 12.82 174 ALA B C 1
ATOM 4471 O O . ALA B 1 174 ? -1.977 39.061 51.071 1.00 13.26 174 ALA B O 1
ATOM 4473 N N . TYR B 1 175 ? -3.010 37.093 51.515 1.00 12.06 175 TYR B N 1
ATOM 4474 C CA . TYR B 1 175 ? -2.350 36.335 50.436 1.00 12.00 175 TYR B CA 1
ATOM 4475 C C . TYR B 1 175 ? -2.585 37.006 49.097 1.00 10.82 175 TYR B C 1
ATOM 4476 O O . TYR B 1 175 ? -1.773 36.869 48.189 1.00 12.54 175 TYR B O 1
ATOM 4485 N N . LYS B 1 176 ? -3.713 37.709 48.964 1.00 11.05 176 LYS B N 1
ATOM 4486 C CA . LYS B 1 176 ? -4.010 38.415 47.707 1.00 10.82 176 LYS B CA 1
ATOM 4487 C C . LYS B 1 176 ? -2.976 39.461 47.333 1.00 11.32 176 LYS B C 1
ATOM 4488 O O . LYS B 1 176 ? -2.842 39.792 46.153 1.00 11.11 176 LYS B O 1
ATOM 4494 N N . LEU B 1 177 ? -2.213 39.969 48.309 1.00 11.18 177 LEU B N 1
ATOM 4495 C CA . LEU B 1 177 ? -1.140 40.899 48.013 1.00 11.15 177 LEU B CA 1
ATOM 4496 C C . LEU B 1 177 ? -0.037 40.192 47.215 1.00 11.10 177 LEU B C 1
ATOM 4497 O O . LEU B 1 177 ? 0.556 40.810 46.327 1.00 11.73 177 LEU B O 1
ATOM 4502 N N . TYR B 1 178 ? 0.212 38.915 47.520 1.00 11.30 178 TYR B N 1
ATOM 4503 C CA . TYR B 1 178 ? 1.156 38.115 46.720 1.00 11.47 178 TYR B CA 1
ATOM 4504 C C . TYR B 1 178 ? 0.618 37.874 45.321 1.00 12.69 178 TYR B C 1
ATOM 4505 O O . TYR B 1 178 ? 1.373 37.925 44.354 1.00 12.40 178 TYR B O 1
ATOM 4514 N N . LEU B 1 179 ? -0.681 37.612 45.205 1.00 12.68 179 LEU B N 1
ATOM 4515 C CA . LEU B 1 179 ? -1.273 37.404 43.897 1.00 13.01 179 LEU B CA 1
ATOM 4516 C C . LEU B 1 179 ? -1.108 38.677 43.090 1.00 12.75 179 LEU B C 1
ATOM 4517 O O . LEU B 1 179 ? -0.829 38.622 41.901 1.00 12.84 179 LEU B O 1
ATOM 4522 N N . MET B 1 180 ? -1.272 39.829 43.738 1.00 12.09 180 MET B N 1
ATOM 4523 C CA . MET B 1 180 ? -1.126 41.098 43.048 1.00 13.09 180 MET B CA 1
ATOM 4524 C C . MET B 1 180 ? 0.318 41.299 42.560 1.00 13.53 180 MET B C 1
ATOM 4525 O O . MET B 1 180 ? 0.530 41.738 41.424 1.00 14.20 180 MET B O 1
ATOM 4530 N N . ARG B 1 181 ? 1.305 40.970 43.393 1.00 13.89 181 ARG B N 1
ATOM 4531 C CA . ARG B 1 181 ? 2.705 41.156 42.963 1.00 14.33 181 ARG B CA 1
ATOM 4532 C C . ARG B 1 181 ? 3.027 40.211 41.813 1.00 14.74 181 ARG B C 1
ATOM 4533 O O . ARG B 1 181 ? 3.738 40.594 40.884 1.00 15.94 181 ARG B O 1
ATOM 4541 N N . ALA B 1 182 ? 2.499 38.988 41.870 1.00 14.15 182 ALA B N 1
ATOM 4542 C CA . ALA B 1 182 ? 2.703 37.988 40.810 1.00 13.80 182 ALA B CA 1
ATOM 4543 C C . ALA B 1 182 ? 2.079 38.479 39.512 1.00 14.84 182 ALA B C 1
ATOM 4544 O O . ALA B 1 182 ? 2.695 38.373 38.445 1.00 14.54 182 ALA B O 1
ATOM 4546 N N . LEU B 1 183 ? 0.874 39.039 39.605 1.00 14.47 183 LEU B N 1
ATOM 4547 C CA . LEU B 1 183 ? 0.180 39.579 38.436 1.00 14.85 183 LEU B CA 1
ATOM 4548 C C . LEU B 1 183 ? 0.950 40.726 37.796 1.00 15.74 183 LEU B C 1
ATOM 4549 O O . LEU B 1 183 ? 1.129 40.738 36.569 1.00 16.13 183 LEU B O 1
ATOM 4554 N N . VAL B 1 184 ? 1.425 41.665 38.609 1.00 16.36 184 VAL B N 1
ATOM 4555 C CA . VAL B 1 184 ? 2.226 42.786 38.102 1.00 17.69 184 VAL B CA 1
ATOM 4556 C C . VAL B 1 184 ? 3.495 42.269 37.406 1.00 18.41 184 VAL B C 1
ATOM 4557 O O . VAL B 1 184 ? 3.847 42.744 36.310 1.00 18.48 184 VAL B O 1
ATOM 4561 N N . ALA B 1 185 ? 4.157 41.289 38.021 1.00 18.70 185 ALA B N 1
ATOM 4562 C CA . ALA B 1 185 ? 5.383 40.718 37.442 1.00 19.87 185 ALA B CA 1
ATOM 4563 C C . ALA B 1 185 ? 5.126 40.154 36.046 1.00 20.68 185 ALA B C 1
ATOM 4564 O O . ALA B 1 185 ? 5.953 40.329 35.136 1.00 21.64 185 ALA B O 1
ATOM 4566 N N . GLU B 1 186 ? 3.985 39.486 35.872 1.00 20.76 186 GLU B N 1
ATOM 4567 C CA . GLU B 1 186 ? 3.628 38.885 34.586 1.00 21.70 186 GLU B CA 1
ATOM 4568 C C . GLU B 1 186 ? 3.185 39.922 33.554 1.00 22.33 186 GLU B C 1
ATOM 4569 O O . GLU B 1 186 ? 3.416 39.738 32.355 1.00 22.43 186 GLU B O 1
ATOM 4575 N N . ILE B 1 187 ? 2.561 41.005 34.019 1.00 22.82 187 ILE B N 1
ATOM 4576 C CA . ILE B 1 187 ? 2.218 42.130 33.153 1.00 24.14 187 ILE B CA 1
ATOM 4577 C C . ILE B 1 187 ? 3.491 42.791 32.622 1.00 25.04 187 ILE B C 1
ATOM 4578 O O . ILE B 1 187 ? 3.572 43.105 31.432 1.00 25.31 187 ILE B O 1
ATOM 4583 N N . GLU B 1 188 ? 4.473 42.978 33.503 1.00 26.14 188 GLU B N 1
ATOM 4584 C CA . GLU B 1 188 ? 5.774 43.545 33.125 1.00 27.92 188 GLU B CA 1
ATOM 4585 C C . GLU B 1 188 ? 6.520 42.671 32.103 1.00 28.15 188 GLU B C 1
ATOM 4586 O O . GLU B 1 188 ? 7.227 43.193 31.230 1.00 28.77 188 GLU B O 1
ATOM 4592 N N . LYS B 1 189 ? 6.346 41.354 32.206 1.00 28.45 189 LYS B N 1
ATOM 4593 C CA . LYS B 1 189 ? 6.959 40.399 31.278 1.00 28.74 189 LYS B CA 1
ATOM 4594 C C . LYS B 1 189 ? 6.169 40.227 29.980 1.00 28.48 189 LYS B C 1
ATOM 4595 O O . LYS B 1 189 ? 6.661 39.617 29.021 1.00 29.12 189 LYS B O 1
ATOM 4601 N N . GLY B 1 190 ? 4.949 40.755 29.954 1.00 27.87 190 GLY B N 1
ATOM 4602 C CA . GLY B 1 190 ? 4.102 40.723 28.763 1.00 26.68 190 GLY B CA 1
ATOM 4603 C C . GLY B 1 190 ? 3.382 39.408 28.518 1.00 26.16 190 GLY B C 1
ATOM 4604 O O . GLY B 1 190 ? 2.915 39.155 27.408 1.00 26.68 190 GLY B O 1
ATOM 4605 N N . THR B 1 191 ? 3.275 38.573 29.549 1.00 25.11 191 THR B N 1
ATOM 4606 C CA . THR B 1 191 ? 2.612 37.272 29.413 1.00 24.21 191 THR B CA 1
ATOM 4607 C C . THR B 1 191 ? 1.102 37.398 29.665 1.00 22.95 191 THR B C 1
ATOM 4608 O O . THR B 1 191 ? 0.329 36.503 29.344 1.00 22.54 191 THR B O 1
ATOM 4612 N N . VAL B 1 192 ? 0.707 38.525 30.245 1.00 21.88 192 VAL B N 1
ATOM 4613 C CA . VAL B 1 192 ? -0.699 38.843 30.506 1.00 20.69 192 VAL B CA 1
ATOM 4614 C C . VAL B 1 192 ? -0.884 40.353 30.301 1.00 19.62 192 VAL B C 1
ATOM 4615 O O . VAL B 1 192 ? 0.061 41.128 30.454 1.00 19.52 192 VAL B O 1
ATOM 4619 N N . GLY B 1 193 ? -2.097 40.765 29.938 1.00 19.08 193 GLY B N 1
ATOM 4620 C CA . GLY B 1 193 ? -2.408 42.179 29.789 1.00 18.58 193 GLY B CA 1
ATOM 4621 C C . GLY B 1 193 ? -3.560 42.620 30.669 1.00 18.04 193 GLY B C 1
ATOM 4622 O O . GLY B 1 193 ? -4.414 41.811 31.029 1.00 17.25 193 GLY B O 1
ATOM 4623 N N . TRP B 1 194 ? -3.602 43.908 30.987 1.00 17.97 194 TRP B N 1
ATOM 4624 C CA . TRP B 1 194 ? -4.668 44.465 31.830 1.00 18.46 194 TRP B CA 1
ATOM 4625 C C . TRP B 1 194 ? -6.050 44.353 31.195 1.00 18.37 194 TRP B C 1
ATOM 4626 O O . TRP B 1 194 ? -7.048 44.204 31.891 1.00 18.24 194 TRP B O 1
ATOM 4637 N N . ASP B 1 195 ? -6.107 44.442 29.870 1.00 18.51 195 ASP B N 1
ATOM 4638 C CA . ASP B 1 195 ? -7.375 44.399 29.163 1.00 19.11 195 ASP B CA 1
ATOM 4639 C C . ASP B 1 195 ? -7.736 42.996 28.665 1.00 18.67 195 ASP B C 1
ATOM 4640 O O . ASP B 1 195 ? -8.780 42.800 28.045 1.00 18.79 195 ASP B O 1
ATOM 4645 N N . GLU B 1 196 ? -6.890 42.017 28.983 1.00 18.15 196 GLU B N 1
ATOM 4646 C CA . GLU B 1 196 ? -7.178 40.621 28.662 1.00 17.80 196 GLU B CA 1
ATOM 4647 C C . GLU B 1 196 ? -8.455 40.153 29.361 1.00 17.57 196 GLU B C 1
ATOM 4648 O O . GLU B 1 196 ? -8.753 40.604 30.470 1.00 16.98 196 GLU B O 1
ATOM 4654 N N . ILE B 1 197 ? -9.206 39.268 28.711 1.00 16.60 197 ILE B N 1
ATOM 4655 C CA . ILE B 1 197 ? -10.490 38.811 29.228 1.00 15.89 197 ILE B CA 1
ATOM 4656 C C . ILE B 1 197 ? -10.395 37.486 29.981 1.00 15.92 197 ILE B C 1
ATOM 4657 O O . ILE B 1 197 ? -9.825 36.507 29.492 1.00 16.65 197 ILE B O 1
ATOM 4662 N N . LEU B 1 198 ? -10.980 37.483 31.179 1.00 14.51 198 LEU B N 1
ATOM 4663 C CA . LEU B 1 198 ? -11.132 36.294 32.003 1.00 14.17 198 LEU B CA 1
ATOM 4664 C C . LEU B 1 198 ? -12.598 35.909 31.987 1.00 13.73 198 LEU B C 1
ATOM 4665 O O . LEU B 1 198 ? -13.458 36.781 31.851 1.00 14.44 198 LEU B O 1
ATOM 4670 N N . THR B 1 199 ? -12.887 34.620 32.133 1.00 13.33 199 THR B N 1
ATOM 4671 C CA . THR B 1 199 ? -14.259 34.123 32.025 1.00 13.70 199 THR B CA 1
ATOM 4672 C C . THR B 1 199 ? -14.646 33.343 33.281 1.00 12.81 199 THR B C 1
ATOM 4673 O O . THR B 1 199 ? -13.971 32.367 33.639 1.00 13.10 199 THR B O 1
ATOM 4677 N N . LEU B 1 200 ? -15.715 33.781 33.943 1.00 12.72 200 LEU B N 1
ATOM 4678 C CA . LEU B 1 200 ? -16.205 33.072 35.122 1.00 13.94 200 LEU B CA 1
ATOM 4679 C C . LEU B 1 200 ? -16.914 31.788 34.711 1.00 14.64 200 LEU B C 1
ATOM 4680 O O . LEU B 1 200 ? -17.862 31.807 33.939 1.00 16.27 200 LEU B O 1
ATOM 4685 N N . THR B 1 201 ? -16.460 30.671 35.244 1.00 14.45 201 THR B N 1
ATOM 4686 C CA . THR B 1 201 ? -17.110 29.381 35.036 1.00 15.10 201 THR B CA 1
ATOM 4687 C C . THR B 1 201 ? -17.622 28.886 36.384 1.00 15.28 201 THR B C 1
ATOM 4688 O O . THR B 1 201 ? -17.172 29.377 37.422 1.00 15.50 201 THR B O 1
ATOM 4692 N N . PRO B 1 202 ? -18.551 27.919 36.392 1.00 15.00 202 PRO B N 1
ATOM 4693 C CA . PRO B 1 202 ? -19.022 27.339 37.654 1.00 14.73 202 PRO B CA 1
ATOM 4694 C C . PRO B 1 202 ? -17.883 26.853 38.550 1.00 14.82 202 PRO B C 1
ATOM 4695 O O . PRO B 1 202 ? -17.973 26.982 39.776 1.00 15.16 202 PRO B O 1
ATOM 4699 N N . GLU B 1 203 ? -16.824 26.324 37.949 1.00 14.51 203 GLU B N 1
ATOM 4700 C CA . GLU B 1 203 ? -15.692 25.796 38.711 1.00 14.86 203 GLU B CA 1
ATOM 4701 C C . GLU B 1 203 ? -14.836 26.899 39.342 1.00 14.31 203 GLU B C 1
ATOM 4702 O O . GLU B 1 203 ? -14.134 26.654 40.333 1.00 14.83 203 GLU B O 1
ATOM 4708 N N . LEU B 1 204 ? -14.878 28.101 38.776 1.00 12.77 204 LEU B N 1
ATOM 4709 C CA . LEU B 1 204 ? -14.044 29.205 39.256 1.00 12.19 204 LEU B CA 1
ATOM 4710 C C . LEU B 1 204 ? -14.747 30.047 40.321 1.00 12.21 204 LEU B C 1
ATOM 4711 O O . LEU B 1 204 ? -14.122 30.903 40.968 1.00 12.41 204 LEU B O 1
ATOM 4716 N N . ARG B 1 205 ? -16.038 29.820 40.517 1.00 11.85 205 ARG B N 1
ATOM 4717 C CA . ARG B 1 205 ? -16.798 30.596 41.494 1.00 12.23 205 ARG B CA 1
ATOM 4718 C C . ARG B 1 205 ? -16.386 30.221 42.926 1.00 11.85 205 ARG B C 1
ATOM 4719 O O . ARG B 1 205 ? -16.289 29.036 43.254 1.00 13.25 205 ARG B O 1
ATOM 4727 N N . SER B 1 206 ? -16.119 31.238 43.756 1.00 11.30 206 SER B N 1
ATOM 4728 C CA . SER B 1 206 ? -15.794 31.019 45.163 1.00 11.13 206 SER B CA 1
ATOM 4729 C C . SER B 1 206 ? -16.897 31.632 46.054 1.00 12.13 206 SER B C 1
ATOM 4730 O O . SER B 1 206 ? -17.950 32.063 45.552 1.00 13.71 206 SER B O 1
ATOM 4733 N N . LEU B 1 207 ? -16.683 31.664 47.362 1.00 11.54 207 LEU B N 1
ATOM 4734 C CA . LEU B 1 207 ? -17.638 32.290 48.288 1.00 11.21 207 LEU B CA 1
ATOM 4735 C C . LEU B 1 207 ? -17.306 33.765 48.498 1.00 11.15 207 LEU B C 1
ATOM 4736 O O . LEU B 1 207 ? -16.189 34.202 48.206 1.00 10.35 207 LEU B O 1
ATOM 4741 N N . PRO B 1 208 ? -18.243 34.543 49.067 1.00 11.71 208 PRO B N 1
ATOM 4742 C CA . PRO B 1 208 ? -17.861 35.877 49.550 1.00 11.86 208 PRO B CA 1
ATOM 4743 C C . PRO B 1 208 ? -16.773 35.712 50.626 1.00 11.63 208 PRO B C 1
ATOM 4744 O O . PRO B 1 208 ? -16.643 34.610 51.180 1.00 13.29 208 PRO B O 1
ATOM 4748 N N . THR B 1 209 ? -15.990 36.739 50.943 1.00 11.32 209 THR B N 1
ATOM 4749 C CA . THR B 1 209 ? -16.113 38.121 50.516 1.00 11.38 209 THR B CA 1
ATOM 4750 C C . THR B 1 209 ? -15.968 38.321 49.014 1.00 11.15 209 THR B C 1
ATOM 4751 O O . THR B 1 209 ? -15.264 37.575 48.344 1.00 10.42 209 THR B O 1
ATOM 4755 N N . GLY B 1 210 ? -16.619 39.358 48.512 1.00 11.21 210 GLY B N 1
ATOM 4756 C CA . GLY B 1 210 ? -16.561 39.674 47.109 1.00 10.93 210 GLY B CA 1
ATOM 4757 C C . GLY B 1 210 ? -17.956 39.785 46.531 1.00 10.73 210 GLY B C 1
ATOM 4758 O O . GLY B 1 210 ? -18.958 39.426 47.170 1.00 11.03 210 GLY B O 1
ATOM 4759 N N . ASP B 1 211 ? -17.988 40.251 45.292 1.00 10.66 211 ASP B N 1
ATOM 4760 C CA . ASP B 1 211 ? -19.231 40.363 44.517 1.00 11.22 211 ASP B CA 1
ATOM 4761 C C . ASP B 1 211 ? -19.195 39.532 43.228 1.00 10.91 211 ASP B C 1
ATOM 4762 O O . ASP B 1 211 ? -20.252 39.239 42.660 1.00 11.38 211 ASP B O 1
ATOM 4767 N N . MET B 1 212 ? -18.013 39.142 42.758 1.00 10.55 212 MET B N 1
ATOM 4768 C CA . MET B 1 212 ? -17.951 38.516 41.422 1.00 10.92 212 MET B CA 1
ATOM 4769 C C . MET B 1 212 ? -18.647 37.180 41.372 1.00 11.14 212 MET B C 1
ATOM 4770 O O . MET B 1 212 ? -19.054 36.743 40.285 1.00 11.04 212 MET B O 1
ATOM 4775 N N . GLN B 1 213 ? -18.796 36.518 42.523 1.00 10.51 213 GLN B N 1
ATOM 4776 C CA . GLN B 1 213 ? -19.508 35.226 42.536 1.00 11.20 213 GLN B CA 1
ATOM 4777 C C . GLN B 1 213 ? -20.958 35.360 42.092 1.00 11.77 213 GLN B C 1
ATOM 4778 O O . GLN B 1 213 ? -21.576 34.374 41.697 1.00 12.64 213 GLN B O 1
ATOM 4784 N N . ASP B 1 214 ? -21.491 36.576 42.186 1.00 12.00 214 ASP B N 1
ATOM 4785 C CA . ASP B 1 214 ? -22.898 36.822 41.846 1.00 12.63 214 ASP B CA 1
ATOM 4786 C C . ASP B 1 214 ? -23.113 37.058 40.355 1.00 13.55 214 ASP B C 1
ATOM 4787 O O . ASP B 1 214 ? -24.259 37.206 39.917 1.00 15.19 214 ASP B O 1
ATOM 4792 N N . LEU B 1 215 ? -22.029 37.066 39.584 1.00 13.26 215 LEU B N 1
ATOM 4793 C CA . LEU B 1 215 ? -22.133 37.213 38.123 1.00 13.50 215 LEU B CA 1
ATOM 4794 C C . LEU B 1 215 ? -22.555 35.876 37.521 1.00 14.30 215 LEU B C 1
ATOM 4795 O O . LEU B 1 215 ? -22.244 34.828 38.073 1.00 14.09 215 LEU B O 1
ATOM 4800 N N . PRO B 1 216 ? -23.270 35.900 36.378 1.00 14.43 216 PRO B N 1
ATOM 4801 C CA . PRO B 1 216 ? -23.644 34.637 35.748 1.00 15.10 216 PRO B CA 1
ATOM 4802 C C . PRO B 1 216 ? -22.462 33.850 35.189 1.00 14.75 216 PRO B C 1
ATOM 4803 O O . PRO B 1 216 ? -21.413 34.419 34.852 1.00 13.61 216 PRO B O 1
ATOM 4807 N N . ASP B 1 217 ? -22.660 32.542 35.051 1.00 14.64 217 ASP B N 1
ATOM 4808 C CA . ASP B 1 217 ? -21.694 31.711 34.355 1.00 15.53 217 ASP B CA 1
ATOM 4809 C C . ASP B 1 217 ? -21.381 32.310 32.981 1.00 15.39 217 ASP B C 1
ATOM 4810 O O . ASP B 1 217 ? -22.291 32.784 32.272 1.00 15.99 217 ASP B O 1
ATOM 4815 N N . GLY B 1 218 ? -20.107 32.281 32.608 1.00 14.83 218 GLY B N 1
ATOM 4816 C CA . GLY B 1 218 ? -19.686 32.760 31.299 1.00 14.86 218 GLY B CA 1
ATOM 4817 C C . GLY B 1 218 ? -19.375 34.238 31.250 1.00 14.30 218 GLY B C 1
ATOM 4818 O O . GLY B 1 218 ? -18.938 34.742 30.210 1.00 15.29 218 GLY B O 1
ATOM 4819 N N . THR B 1 219 ? -19.577 34.951 32.368 1.00 13.46 219 THR B N 1
ATOM 4820 C CA . THR B 1 219 ? -19.318 36.384 32.372 1.00 13.06 219 THR B CA 1
ATOM 4821 C C . THR B 1 219 ? -17.861 36.688 32.065 1.00 12.53 219 THR B C 1
ATOM 4822 O O . THR B 1 219 ? -16.949 36.097 32.649 1.00 12.39 219 THR B O 1
ATOM 4826 N N . ARG B 1 220 ? -17.660 37.599 31.114 1.00 12.59 220 ARG B N 1
ATOM 4827 C CA . ARG B 1 220 ? -16.352 38.013 30.675 1.00 12.76 220 ARG B CA 1
ATOM 4828 C C . ARG B 1 220 ? -15.967 39.329 31.329 1.00 12.61 220 ARG B C 1
ATOM 4829 O O . ARG B 1 220 ? -16.739 40.292 31.294 1.00 13.91 220 ARG B O 1
ATOM 4837 N N . VAL B 1 221 ? -14.788 39.354 31.953 1.00 12.58 221 VAL B N 1
ATOM 4838 C CA . VAL B 1 221 ? -14.328 40.491 32.735 1.00 13.34 221 VAL B CA 1
ATOM 4839 C C . VAL B 1 221 ? -12.838 40.733 32.467 1.00 13.18 221 VAL B C 1
ATOM 4840 O O . VAL B 1 221 ? -12.092 39.773 32.259 1.00 14.77 221 VAL B O 1
ATOM 4844 N N . THR B 1 222 ? -12.387 41.983 32.461 1.00 12.59 222 THR B N 1
ATOM 4845 C CA . THR B 1 222 ? -10.956 42.241 32.240 1.00 12.70 222 THR B CA 1
ATOM 4846 C C . THR B 1 222 ? -10.112 41.853 33.449 1.00 12.49 222 THR B C 1
ATOM 4847 O O . THR B 1 222 ? -10.608 41.810 34.579 1.00 12.01 222 THR B O 1
ATOM 4851 N N . VAL B 1 223 ? -8.836 41.597 33.204 1.00 12.11 223 VAL B N 1
ATOM 4852 C CA . VAL B 1 223 ? -7.871 41.349 34.266 1.00 12.48 223 VAL B CA 1
ATOM 4853 C C . VAL B 1 223 ? -7.844 42.546 35.211 1.00 13.51 223 VAL B C 1
ATOM 4854 O O . VAL B 1 223 ? -7.838 42.371 36.437 1.00 12.91 223 VAL B O 1
ATOM 4858 N N . ARG B 1 224 ? -7.868 43.757 34.666 1.00 13.23 224 ARG B N 1
ATOM 4859 C CA . ARG B 1 224 ? -7.858 44.962 35.488 1.00 14.53 224 ARG B CA 1
ATOM 4860 C C . ARG B 1 224 ? -9.054 45.021 36.450 1.00 14.15 224 ARG B C 1
ATOM 4861 O O . ARG B 1 224 ? -8.862 45.241 37.648 1.00 14.29 224 ARG B O 1
ATOM 4869 N N . GLU B 1 225 ? -10.272 44.805 35.945 1.00 14.10 225 GLU B N 1
ATOM 4870 C CA . GLU B 1 225 ? -11.459 44.900 36.810 1.00 15.28 225 GLU B CA 1
ATOM 4871 C C . GLU B 1 225 ? -11.451 43.790 37.861 1.00 14.21 225 GLU B C 1
ATOM 4872 O O . GLU B 1 225 ? -11.867 43.992 39.014 1.00 13.74 225 GLU B O 1
ATOM 4878 N N . THR B 1 226 ? -10.956 42.629 37.465 1.00 12.95 226 THR B N 1
ATOM 4879 C CA . THR B 1 226 ? -10.890 41.481 38.356 1.00 11.78 226 THR B CA 1
ATOM 4880 C C . THR B 1 226 ? -9.888 41.734 39.472 1.00 11.85 226 THR B C 1
ATOM 4881 O O . THR B 1 226 ? -10.188 41.482 40.645 1.00 11.24 226 THR B O 1
ATOM 4885 N N . ALA B 1 227 ? -8.704 42.236 39.117 1.00 11.70 227 ALA B N 1
ATOM 4886 C CA . ALA B 1 227 ? -7.679 42.561 40.115 1.00 11.47 227 ALA B CA 1
ATOM 4887 C C . ALA B 1 227 ? -8.178 43.663 41.046 1.00 11.56 227 ALA B C 1
ATOM 4888 O O . ALA B 1 227 ? -7.903 43.653 42.267 1.00 11.14 227 ALA B O 1
ATOM 4890 N N . HIS B 1 228 ? -8.897 44.630 40.476 1.00 11.27 228 HIS B N 1
ATOM 4891 C CA . HIS B 1 228 ? -9.441 45.717 41.275 1.00 11.40 228 HIS B CA 1
ATOM 4892 C C . HIS B 1 228 ? -10.345 45.156 42.381 1.00 11.08 228 HIS B C 1
ATOM 4893 O O . HIS B 1 228 ? -10.205 45.525 43.552 1.00 11.94 228 HIS B O 1
ATOM 4900 N N . LYS B 1 229 ? -11.272 44.280 42.008 1.00 10.69 229 LYS B N 1
ATOM 4901 C CA . LYS B 1 229 ? -12.182 43.692 43.004 1.00 10.44 229 LYS B CA 1
ATOM 4902 C C . LYS B 1 229 ? -11.441 42.744 43.959 1.00 10.35 229 LYS B C 1
ATOM 4903 O O . LYS B 1 229 ? -11.738 42.713 45.163 1.00 10.00 229 LYS B O 1
ATOM 4909 N N . MET B 1 230 ? -10.484 41.974 43.443 1.00 10.25 230 MET B N 1
ATOM 4910 C CA . MET B 1 230 ? -9.633 41.123 44.282 1.00 10.31 230 MET B CA 1
ATOM 4911 C C . MET B 1 230 ? -9.078 41.880 45.492 1.00 9.51 230 MET B C 1
ATOM 4912 O O . MET B 1 230 ? -9.109 41.383 46.624 1.00 9.45 230 MET B O 1
ATOM 4917 N N . ILE B 1 231 ? -8.563 43.074 45.246 1.00 9.49 231 ILE B N 1
ATOM 4918 C CA . ILE B 1 231 ? -8.008 43.890 46.321 1.00 9.90 231 ILE B CA 1
ATOM 4919 C C . ILE B 1 231 ? -9.075 44.708 47.052 1.00 10.41 231 ILE B C 1
ATOM 4920 O O . ILE B 1 231 ? -9.288 44.527 48.271 1.00 11.19 231 ILE B O 1
ATOM 4925 N N . ALA B 1 232 ? -9.743 45.597 46.323 1.00 10.21 232 ALA B N 1
ATOM 4926 C CA . ALA B 1 232 ? -10.667 46.555 46.934 1.00 11.07 232 ALA B CA 1
ATOM 4927 C C . ALA B 1 232 ? -11.849 45.927 47.661 1.00 11.49 232 ALA B C 1
ATOM 4928 O O . ALA B 1 232 ? -12.300 46.456 48.684 1.00 12.82 232 ALA B O 1
ATOM 4930 N N . LEU B 1 233 ? -12.360 44.814 47.142 1.00 10.87 233 LEU B N 1
ATOM 4931 C CA . LEU B 1 233 ? -13.471 44.116 47.778 1.00 11.12 233 LEU B CA 1
ATOM 4932 C C . LEU B 1 233 ? -13.038 42.823 48.461 1.00 10.67 233 LEU B C 1
ATOM 4933 O O . LEU B 1 233 ? -13.881 42.067 48.964 1.00 11.22 233 LEU B O 1
ATOM 4938 N N . SER B 1 234 ? -11.725 42.556 48.468 1.00 10.10 234 SER B N 1
ATOM 4939 C CA . SER B 1 234 ? -11.222 41.249 48.871 1.00 9.68 234 SER B CA 1
ATOM 4940 C C . SER B 1 234 ? -12.014 40.137 48.188 1.00 9.52 234 SER B C 1
ATOM 4941 O O . SER B 1 234 ? -12.442 39.176 48.805 1.00 10.52 234 SER B O 1
ATOM 4944 N N . ASP B 1 235 ? -12.200 40.288 46.880 1.00 8.30 235 ASP B N 1
ATOM 4945 C CA . ASP B 1 235 ? -13.064 39.371 46.153 1.00 8.73 235 ASP B CA 1
ATOM 4946 C C . ASP B 1 235 ? -12.391 38.022 45.953 1.00 8.44 235 ASP B C 1
ATOM 4947 O O . ASP B 1 235 ? -11.355 37.934 45.284 1.00 9.86 235 ASP B O 1
ATOM 4952 N N . ASN B 1 236 ? -12.958 36.984 46.572 1.00 8.21 236 ASN B N 1
ATOM 4953 C CA . ASN B 1 236 ? -12.379 35.640 46.520 1.00 8.40 236 ASN B CA 1
ATOM 4954 C C . ASN B 1 236 ? -12.467 35.048 45.120 1.00 8.40 236 ASN B C 1
ATOM 4955 O O . ASN B 1 236 ? -11.542 34.373 44.666 1.00 9.81 236 ASN B O 1
ATOM 4960 N N . THR B 1 237 ? -13.594 35.281 44.457 1.00 9.42 237 THR B N 1
ATOM 4961 C CA . THR B 1 237 ? -13.75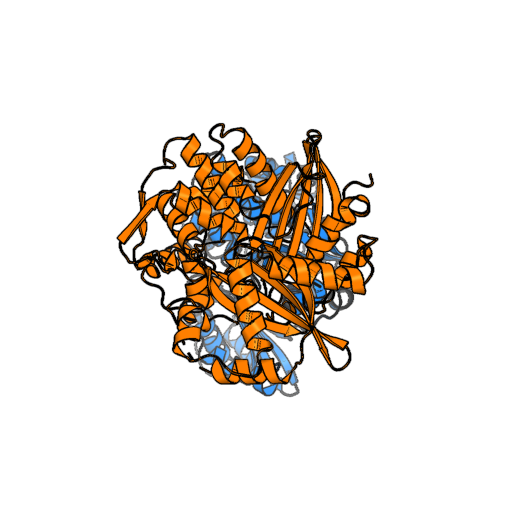6 34.801 43.082 1.00 8.88 237 THR B CA 1
ATOM 4962 C C . THR B 1 237 ? -12.769 35.522 42.154 1.00 9.24 237 THR B C 1
ATOM 4963 O O . THR B 1 237 ? -12.142 34.890 41.286 1.00 9.40 237 THR B O 1
ATOM 4967 N N . GLY B 1 238 ? -12.617 36.825 42.340 1.00 9.40 238 GLY B N 1
ATOM 4968 C CA . GLY B 1 238 ? -11.641 37.596 41.568 1.00 9.40 238 GLY B CA 1
ATOM 4969 C C . GLY B 1 238 ? -10.239 37.051 41.777 1.00 9.81 238 GLY B C 1
ATOM 4970 O O . GLY B 1 238 ? -9.489 36.845 40.827 1.00 10.00 238 GLY B O 1
ATOM 4971 N N . ALA B 1 239 ? -9.895 36.760 43.031 1.00 9.82 239 ALA B N 1
ATOM 4972 C CA . ALA B 1 239 ? -8.593 36.201 43.318 1.00 10.00 239 ALA B CA 1
ATOM 4973 C C . ALA B 1 239 ? -8.409 34.870 42.605 1.00 10.36 239 ALA B C 1
ATOM 4974 O O . ALA B 1 239 ? -7.358 34.604 42.012 1.00 11.00 239 ALA B O 1
ATOM 4976 N N . ASP B 1 240 ? -9.424 34.021 42.665 1.00 9.66 240 ASP B N 1
ATOM 4977 C CA . ASP B 1 240 ? -9.314 32.710 42.027 1.00 10.26 240 ASP B CA 1
ATOM 4978 C C . ASP B 1 240 ? -9.213 32.827 40.508 1.00 10.33 240 ASP B C 1
ATOM 4979 O O . ASP B 1 240 ? -8.496 32.040 39.902 1.00 10.17 240 ASP B O 1
ATOM 4984 N N . LEU B 1 241 ? -9.904 33.793 39.912 1.00 9.69 241 LEU B N 1
ATOM 4985 C CA . LEU B 1 241 ? -9.768 34.010 38.459 1.00 10.50 241 LEU B CA 1
ATOM 4986 C C . LEU B 1 241 ? -8.339 34.402 38.102 1.00 10.66 241 LEU B C 1
ATOM 4987 O O . LEU B 1 241 ? -7.768 33.900 37.111 1.00 10.94 241 LEU B O 1
ATOM 4992 N N . VAL B 1 242 ? -7.745 35.294 38.886 1.00 10.85 242 VAL B N 1
ATOM 4993 C CA . VAL B 1 242 ? -6.364 35.732 38.661 1.00 10.79 242 VAL B CA 1
ATOM 4994 C C . VAL B 1 242 ? -5.394 34.563 38.880 1.00 11.31 242 VAL B C 1
ATOM 4995 O O . VAL B 1 242 ? -4.513 34.308 38.046 1.00 11.72 242 VAL B O 1
ATOM 4999 N N . ALA B 1 243 ? -5.576 33.824 39.971 1.00 10.57 243 ALA B N 1
ATOM 5000 C CA . ALA B 1 243 ? -4.689 32.696 40.247 1.00 10.24 243 ALA B CA 1
ATOM 5001 C C . ALA B 1 243 ? -4.743 31.631 39.160 1.00 11.81 243 ALA B C 1
ATOM 5002 O O . ALA B 1 243 ? -3.713 31.013 38.846 1.00 12.38 243 ALA B O 1
ATOM 5004 N N . ASP B 1 244 ? -5.930 31.399 38.606 1.00 11.94 244 ASP B N 1
ATOM 5005 C CA . ASP B 1 244 ? -6.101 30.421 37.526 1.00 12.90 244 ASP B CA 1
ATOM 5006 C C . ASP B 1 244 ? -5.412 30.914 36.262 1.00 13.58 244 ASP B C 1
ATOM 5007 O O . ASP B 1 244 ? -4.776 30.125 35.556 1.00 14.76 244 ASP B O 1
ATOM 5012 N N . ARG B 1 245 ? -5.528 32.207 35.984 1.00 13.77 245 ARG B N 1
ATOM 5013 C CA . ARG B 1 245 ? -4.898 32.772 34.791 1.00 13.63 245 ARG B CA 1
ATOM 5014 C C . ARG B 1 245 ? -3.378 32.724 34.879 1.00 14.08 245 ARG B C 1
ATOM 5015 O O . ARG B 1 245 ? -2.711 32.390 33.889 1.00 14.11 245 ARG B O 1
ATOM 5023 N N . LEU B 1 246 ? -2.818 33.064 36.034 1.00 13.63 246 LEU B N 1
ATOM 5024 C CA . LEU B 1 246 ? -1.365 33.078 36.180 1.00 13.73 246 LEU B CA 1
ATOM 5025 C C . LEU B 1 246 ? -0.797 31.661 36.224 1.00 13.43 246 LEU B C 1
ATOM 5026 O O . LEU B 1 246 ? 0.289 31.397 35.653 1.00 14.69 246 LEU B O 1
ATOM 5031 N N . GLY B 1 247 ? -1.528 30.749 36.872 1.00 13.78 247 GLY B N 1
ATOM 5032 C CA . GLY B 1 247 ? -1.056 29.394 37.112 1.00 12.91 247 GLY B CA 1
ATOM 5033 C C . GLY B 1 247 ? -0.451 29.261 38.495 1.00 11.85 247 GLY B C 1
ATOM 5034 O O . GLY B 1 247 ? 0.311 30.119 38.931 1.00 12.57 247 GLY B O 1
ATOM 5035 N N . ARG B 1 248 ? -0.762 28.153 39.156 1.00 12.85 248 ARG B N 1
ATOM 5036 C CA . ARG B 1 248 ? -0.323 27.964 40.535 1.00 13.86 248 ARG B CA 1
ATOM 5037 C C . ARG B 1 248 ? 1.198 28.019 40.693 1.00 15.09 248 ARG B C 1
ATOM 5038 O O . ARG B 1 248 ? 1.714 28.668 41.609 1.00 14.88 248 ARG B O 1
ATOM 5046 N N . GLU B 1 249 ? 1.909 27.356 39.787 1.00 16.21 249 GLU B N 1
ATOM 5047 C CA . GLU B 1 249 ? 3.365 27.251 39.911 1.00 17.63 249 GLU B CA 1
ATOM 5048 C C . GLU B 1 249 ? 4.044 28.599 39.680 1.00 16.51 249 GLU B C 1
ATOM 5049 O O . GLU B 1 249 ? 5.040 28.925 40.326 1.00 16.42 249 GLU B O 1
ATOM 5055 N N . VAL B 1 250 ? 3.475 29.401 38.788 1.00 16.02 250 VAL B N 1
ATOM 5056 C CA . VAL B 1 250 ? 3.920 30.769 38.590 1.00 16.35 250 VAL B CA 1
ATOM 5057 C C . VAL B 1 250 ? 3.797 31.592 39.881 1.00 16.55 250 VAL B C 1
ATOM 5058 O O . VAL B 1 250 ? 4.737 32.306 40.263 1.00 17.59 250 VAL B O 1
ATOM 5062 N N . VAL B 1 251 ? 2.647 31.481 40.551 1.00 15.78 251 VAL B N 1
ATOM 5063 C CA . VAL B 1 251 ? 2.460 32.166 41.827 1.00 15.66 251 VAL B CA 1
ATOM 5064 C C . VAL B 1 251 ? 3.477 31.662 42.848 1.00 15.20 251 VAL B C 1
ATOM 5065 O O . VAL B 1 251 ? 4.121 32.456 43.535 1.00 15.74 251 VAL B O 1
ATOM 5069 N N . GLU B 1 252 ? 3.635 30.350 42.945 1.00 14.83 252 GLU B N 1
ATOM 5070 C CA . GLU B 1 252 ? 4.582 29.786 43.904 1.00 14.96 252 GLU B CA 1
ATOM 5071 C C . GLU B 1 252 ? 6.001 30.278 43.697 1.00 16.43 252 GLU B C 1
ATOM 5072 O O . GLU B 1 252 ? 6.689 30.629 44.670 1.00 16.50 252 GLU B O 1
ATOM 5078 N N . ARG B 1 253 ? 6.430 30.309 42.436 1.00 17.11 253 ARG B N 1
ATOM 5079 C CA . ARG B 1 253 ? 7.795 30.712 42.114 1.00 18.18 253 ARG B CA 1
ATOM 5080 C C . ARG B 1 253 ? 8.005 32.200 42.346 1.00 17.89 253 ARG B C 1
ATOM 5081 O O . ARG B 1 253 ? 9.138 32.648 42.501 1.00 18.81 253 ARG B O 1
ATOM 5089 N N . SER B 1 254 ? 6.916 32.967 42.400 1.00 16.76 254 SER B N 1
ATOM 5090 C CA . SER B 1 254 ? 6.999 34.422 42.594 1.00 16.54 254 SER B CA 1
ATOM 5091 C C . SER B 1 254 ? 7.244 34.864 44.046 1.00 16.65 254 SER B C 1
ATOM 5092 O O . SER B 1 254 ? 7.606 36.021 44.294 1.00 16.37 254 SER B O 1
ATOM 5095 N N . LEU B 1 255 ? 7.008 33.951 44.991 1.00 16.38 255 LEU B N 1
ATOM 5096 C CA . LEU B 1 255 ? 6.966 34.315 46.417 1.00 16.40 255 LEU B CA 1
ATOM 5097 C C . LEU B 1 255 ? 8.328 34.733 46.964 1.00 17.44 255 LEU B C 1
ATOM 5098 O O . LEU B 1 255 ? 8.415 35.596 47.840 1.00 17.73 255 LEU B O 1
ATOM 5103 N N . ALA B 1 256 ? 9.387 34.105 46.464 1.00 18.32 256 ALA B N 1
ATOM 5104 C CA . ALA B 1 256 ? 10.742 34.475 46.879 1.00 19.75 256 ALA B CA 1
ATOM 5105 C C . ALA B 1 256 ? 11.039 35.941 46.560 1.00 20.41 256 ALA B C 1
ATOM 5106 O O . ALA B 1 256 ? 11.476 36.692 47.436 1.00 21.75 256 ALA B O 1
ATOM 5108 N N . ALA B 1 257 ? 10.752 36.352 45.324 1.00 20.98 257 ALA B N 1
ATOM 5109 C CA . ALA B 1 257 ? 10.991 37.725 44.894 1.00 21.14 257 ALA B CA 1
ATOM 5110 C C . ALA B 1 257 ? 10.098 38.711 45.628 1.00 21.27 257 ALA B C 1
ATOM 5111 O O . ALA B 1 257 ? 10.482 39.859 45.846 1.00 21.29 257 ALA B O 1
ATOM 5113 N N . ALA B 1 258 ? 8.913 38.247 46.011 1.00 21.08 258 ALA B N 1
ATOM 5114 C CA . ALA B 1 258 ? 7.947 39.078 46.724 1.00 21.82 258 ALA B CA 1
ATOM 5115 C C . ALA B 1 258 ? 8.299 39.240 48.198 1.00 22.09 258 ALA B C 1
ATOM 5116 O O . ALA B 1 258 ? 7.726 40.099 48.873 1.00 22.74 258 ALA B O 1
ATOM 5118 N N . GLY B 1 259 ? 9.215 38.414 48.701 1.00 21.28 259 GLY B N 1
ATOM 5119 C CA . GLY B 1 259 ? 9.745 38.586 50.051 1.00 21.06 259 GLY B CA 1
ATOM 5120 C C . GLY B 1 259 ? 9.339 37.551 51.090 1.00 20.31 259 GLY B C 1
ATOM 5121 O O . GLY B 1 259 ? 9.683 37.702 52.263 1.00 21.35 259 GLY B O 1
ATOM 5122 N N . HIS B 1 260 ? 8.619 36.502 50.693 1.00 18.54 260 HIS B N 1
ATOM 5123 C CA . HIS B 1 260 ? 8.135 35.547 51.701 1.00 17.34 260 HIS B CA 1
ATOM 5124 C C . HIS B 1 260 ? 9.290 34.776 52.347 1.00 17.76 260 HIS B C 1
ATOM 5125 O O . HIS B 1 260 ? 10.168 34.257 51.648 1.00 18.05 260 HIS B O 1
ATOM 5132 N N . HIS B 1 261 ? 9.272 34.688 53.676 1.00 17.56 261 HIS B N 1
ATOM 5133 C CA . HIS B 1 261 ? 10.381 34.102 54.458 1.00 18.55 261 HIS B CA 1
ATOM 5134 C C . HIS B 1 261 ? 10.685 32.636 54.145 1.00 19.25 261 HIS B C 1
ATOM 5135 O O . HIS B 1 261 ? 11.828 32.188 54.307 1.00 19.69 261 HIS B O 1
ATOM 5142 N N . ASP B 1 262 ? 9.673 31.887 53.714 1.00 19.21 262 ASP B N 1
ATOM 5143 C CA . ASP B 1 262 ? 9.861 30.481 53.355 1.00 19.86 262 ASP B CA 1
ATOM 5144 C C . ASP B 1 262 ? 8.804 30.022 52.349 1.00 19.70 262 ASP B C 1
ATOM 5145 O O . ASP B 1 262 ? 7.789 29.434 52.743 1.00 20.47 262 ASP B O 1
ATOM 5150 N N . PRO B 1 263 ? 9.043 30.289 51.046 1.00 19.46 263 PRO B N 1
ATOM 5151 C CA . PRO B 1 263 ? 8.116 29.891 49.988 1.00 19.63 263 PRO B CA 1
ATOM 5152 C C . PRO B 1 263 ? 7.813 28.395 49.913 1.00 20.02 263 PRO B C 1
ATOM 5153 O O . PRO B 1 263 ? 6.750 28.019 49.427 1.00 19.85 263 PRO B O 1
ATOM 5157 N N . SER B 1 264 ? 8.718 27.541 50.393 1.00 20.25 264 SER B N 1
ATOM 5158 C CA . SER B 1 264 ? 8.468 26.103 50.338 1.00 20.96 264 SER B CA 1
ATOM 5159 C C . SER B 1 264 ? 7.273 25.710 51.216 1.00 20.86 264 SER B C 1
ATOM 5160 O O . SER B 1 264 ? 6.637 24.685 50.997 1.00 21.69 264 SER B O 1
ATOM 5163 N N . LEU B 1 265 ? 6.960 26.545 52.200 1.00 20.42 265 LEU B N 1
ATOM 5164 C CA . LEU B 1 265 ? 5.828 26.278 53.087 1.00 20.75 265 LEU B CA 1
ATOM 5165 C C . LEU B 1 265 ? 4.503 26.671 52.449 1.00 20.75 265 LEU B C 1
ATOM 5166 O O . LEU B 1 265 ? 3.428 26.350 52.964 1.00 21.15 265 LEU B O 1
ATOM 5171 N N . MET B 1 266 ? 4.598 27.377 51.323 1.00 20.44 266 MET B N 1
ATOM 5172 C CA . MET B 1 266 ? 3.434 27.947 50.654 1.00 20.65 266 MET B CA 1
ATOM 5173 C C . MET B 1 266 ? 3.106 27.201 49.375 1.00 20.00 266 MET B C 1
ATOM 5174 O O . MET B 1 266 ? 2.389 27.727 48.516 1.00 21.15 266 MET B O 1
ATOM 5179 N N . ARG B 1 267 ? 3.649 25.999 49.219 1.00 19.58 267 ARG B N 1
ATOM 5180 C CA . ARG B 1 267 ? 3.306 25.170 48.072 1.00 19.38 267 ARG B CA 1
ATOM 5181 C C . ARG B 1 267 ? 2.704 23.845 48.519 1.00 18.67 267 ARG B C 1
ATOM 5182 O O . ARG B 1 267 ? 3.177 23.236 49.492 1.00 19.33 267 ARG B O 1
ATOM 5190 N N . PRO B 1 268 ? 1.609 23.419 47.863 1.00 17.18 268 PRO B N 1
ATOM 5191 C CA . PRO B 1 268 ? 0.905 24.158 46.801 1.00 16.35 268 PRO B CA 1
ATOM 5192 C C . PRO B 1 268 ? 0.218 25.435 47.312 1.00 15.58 268 PRO B C 1
ATOM 5193 O O . PRO B 1 268 ? -0.303 25.469 48.434 1.00 15.75 268 PRO B O 1
ATOM 5197 N N . PHE B 1 269 ? 0.226 26.479 46.485 1.00 14.41 269 PHE B N 1
ATOM 5198 C CA . PHE B 1 269 ? -0.358 27.777 46.865 1.00 13.00 269 PHE B CA 1
ATOM 5199 C C . PHE B 1 269 ? -1.862 27.725 46.679 1.00 12.35 269 PHE B C 1
ATOM 5200 O O . PHE B 1 269 ? -2.336 27.659 45.556 1.00 12.73 269 PHE B O 1
ATOM 5208 N N . LEU B 1 270 ? -2.594 27.740 47.790 1.00 11.34 270 LEU B N 1
ATOM 5209 C CA . LEU B 1 270 ? -4.037 27.501 47.786 1.00 10.87 270 LEU B CA 1
ATOM 5210 C C . LEU B 1 270 ? -4.845 28.664 47.221 1.00 9.50 270 LEU B C 1
ATOM 5211 O O . LEU B 1 270 ? -4.509 29.845 47.428 1.00 9.72 270 LEU B O 1
ATOM 5216 N N . THR B 1 271 ? -5.925 28.308 46.519 1.00 9.43 271 THR B N 1
ATOM 5217 C CA . THR B 1 271 ? -6.937 29.287 46.180 1.00 9.58 271 THR B CA 1
ATOM 5218 C C . THR B 1 271 ? -7.933 29.436 47.326 1.00 9.63 271 THR B C 1
ATOM 5219 O O . THR B 1 271 ? -7.951 28.614 48.246 1.00 9.47 271 THR B O 1
ATOM 5223 N N . SER B 1 272 ? -8.769 30.471 47.275 1.00 10.08 272 SER B N 1
ATOM 5224 C CA . SER B 1 272 ? -9.823 30.619 48.291 1.00 9.73 272 SER B CA 1
ATOM 5225 C C . SER B 1 272 ? -10.807 29.455 48.208 1.00 10.20 272 SER B C 1
ATOM 5226 O O . SER B 1 272 ? -11.176 28.888 49.221 1.00 10.37 272 SER B O 1
ATOM 5229 N N . HIS B 1 273 ? -11.215 29.081 46.997 1.00 9.90 273 HIS B N 1
ATOM 5230 C CA . HIS B 1 273 ? -12.089 27.947 46.763 1.00 9.84 273 HIS B CA 1
ATOM 5231 C C . HIS B 1 273 ? -11.513 26.695 47.448 1.00 10.43 273 HIS B C 1
ATOM 5232 O O . HIS B 1 273 ? -12.240 25.969 48.136 1.00 10.74 273 HIS B O 1
ATOM 5239 N N . GLU B 1 274 ? -10.207 26.458 47.282 1.00 9.98 274 GLU B N 1
ATOM 5240 C CA . GLU B 1 274 ? -9.562 25.295 47.918 1.00 10.25 274 GLU B CA 1
ATOM 5241 C C . GLU B 1 274 ? -9.540 25.374 49.451 1.00 10.01 274 GLU B C 1
ATOM 5242 O O . GLU B 1 274 ? -9.822 24.376 50.115 1.00 11.58 274 GLU B O 1
ATOM 5248 N N . VAL B 1 275 ? -9.252 26.554 50.004 1.00 9.81 275 VAL B N 1
ATOM 5249 C CA . VAL B 1 275 ? -9.320 26.711 51.472 1.00 10.25 275 VAL B CA 1
ATOM 5250 C C . VAL B 1 275 ? -10.738 26.434 51.966 1.00 10.33 275 VAL B C 1
ATOM 5251 O O . VAL B 1 275 ? -10.920 25.708 52.937 1.00 10.01 275 VAL B O 1
ATOM 5255 N N . PHE B 1 276 ? -11.761 26.973 51.299 1.00 10.39 276 PHE B N 1
ATOM 5256 C CA . PHE B 1 276 ? -13.124 26.685 51.741 1.00 10.27 276 PHE B CA 1
ATOM 5257 C C . PHE B 1 276 ? -13.475 25.197 51.644 1.00 11.61 276 PHE B C 1
ATOM 5258 O O . PHE B 1 276 ? -14.031 24.591 52.582 1.00 11.12 276 PHE B O 1
ATOM 5266 N N . GLU B 1 277 ? -13.166 24.594 50.500 1.00 12.71 277 GLU B N 1
ATOM 5267 C CA . GLU B 1 277 ? -13.550 23.209 50.266 1.00 14.47 277 GLU B CA 1
ATOM 5268 C C . GLU B 1 277 ? -12.786 22.245 51.177 1.00 14.40 277 GLU B C 1
ATOM 5269 O O . GLU B 1 277 ? -13.379 21.318 51.750 1.00 15.87 277 GLU B O 1
ATOM 5275 N N . LEU B 1 278 ? -11.479 22.463 51.331 1.00 14.35 278 LEU B N 1
ATOM 5276 C CA . LEU B 1 278 ? -10.647 21.663 52.240 1.00 15.15 278 LEU B CA 1
ATOM 5277 C C . LEU B 1 278 ? -11.074 21.888 53.678 1.00 14.54 278 LEU B C 1
ATOM 5278 O O . LEU B 1 278 ? -11.263 20.937 54.436 1.00 14.89 278 LEU B O 1
ATOM 5283 N N . GLY B 1 279 ? -11.200 23.158 54.052 1.00 12.93 279 GLY B N 1
ATOM 5284 C CA . GLY B 1 279 ? -11.467 23.543 55.437 1.00 12.73 279 GLY B CA 1
ATOM 5285 C C . GLY B 1 279 ? -12.761 22.989 55.998 1.00 12.94 279 GLY B C 1
ATOM 5286 O O . GLY B 1 279 ? -12.790 22.542 57.152 1.00 13.02 279 GLY B O 1
ATOM 5287 N N . TRP B 1 280 ? -13.824 23.016 55.197 1.00 12.52 280 TRP B N 1
ATOM 5288 C CA . TRP B 1 280 ? -15.167 22.734 55.726 1.00 12.56 280 TRP B CA 1
ATOM 5289 C C . TRP B 1 280 ? -15.939 21.704 54.924 1.00 13.60 280 TRP B C 1
ATOM 5290 O O . TRP B 1 280 ? -17.105 21.431 55.219 1.00 14.48 280 TRP B O 1
ATOM 5301 N N . GLY B 1 281 ? -15.273 21.084 53.948 1.00 13.46 281 GLY B N 1
ATOM 5302 C CA . GLY B 1 281 ? -15.877 19.969 53.213 1.00 14.11 281 GLY B CA 1
ATOM 5303 C C . GLY B 1 281 ? -15.475 18.612 53.765 1.00 15.03 281 GLY B C 1
ATOM 5304 O O . GLY B 1 281 ? -15.268 18.456 54.974 1.00 15.39 281 GLY B O 1
ATOM 5305 N N . ASP B 1 282 ? -15.372 17.638 52.864 1.00 15.03 282 ASP B N 1
ATOM 5306 C CA . ASP B 1 282 ? -15.074 16.236 53.181 1.00 15.81 282 ASP B CA 1
ATOM 5307 C C . ASP B 1 282 ? -14.032 16.092 54.301 1.00 14.95 282 ASP B C 1
ATOM 5308 O O . ASP B 1 282 ? -12.894 16.482 54.134 1.00 15.08 282 ASP B O 1
ATOM 5313 N N . PRO B 1 283 ? -14.435 15.556 55.476 1.00 15.13 283 PRO B N 1
ATOM 5314 C CA . PRO B 1 283 ? -13.442 15.425 56.562 1.00 15.16 283 PRO B CA 1
ATOM 5315 C C . PRO B 1 283 ? -12.281 14.453 56.300 1.00 15.04 283 PRO B C 1
ATOM 5316 O O . PRO B 1 283 ? -11.173 14.671 56.794 1.00 14.97 283 PRO B O 1
ATOM 5320 N N . GLU B 1 284 ? -12.516 13.390 55.537 1.00 15.56 284 GLU B N 1
ATOM 5321 C CA . GLU B 1 284 ? -11.431 12.444 55.255 1.00 16.24 284 GLU B CA 1
ATOM 5322 C C . GLU B 1 284 ? -10.372 13.069 54.343 1.00 15.42 284 GLU B C 1
ATOM 5323 O O . GLU B 1 284 ? -9.172 12.836 54.497 1.00 15.78 284 GLU B O 1
ATOM 5329 N N . ARG B 1 285 ? -10.831 13.867 53.387 1.00 14.78 285 ARG B N 1
ATOM 5330 C CA . ARG B 1 285 ? -9.920 14.594 52.514 1.00 14.38 285 ARG B CA 1
ATOM 5331 C C . ARG B 1 285 ? -9.095 15.613 53.299 1.00 13.66 285 ARG B C 1
ATOM 5332 O O . ARG B 1 285 ? -7.894 15.756 53.068 1.00 13.55 285 ARG B O 1
ATOM 5340 N N . ARG B 1 286 ? -9.735 16.304 54.242 1.00 12.52 286 ARG B N 1
ATOM 5341 C CA . ARG B 1 286 ? -9.022 17.243 55.100 1.00 12.97 286 ARG B CA 1
ATOM 5342 C C . ARG B 1 286 ? -7.951 16.511 55.918 1.00 12.83 286 ARG B C 1
ATOM 5343 O O . ARG B 1 286 ? -6.828 16.980 56.006 1.00 12.94 286 ARG B O 1
ATOM 5351 N N . ALA B 1 287 ? -8.298 15.359 56.494 1.00 13.53 287 ALA B N 1
ATOM 5352 C CA . ALA B 1 287 ? -7.329 14.605 57.299 1.00 14.33 287 ALA B CA 1
ATOM 5353 C C . ALA B 1 287 ? -6.155 14.148 56.435 1.00 15.20 287 ALA B C 1
ATOM 5354 O O . ALA B 1 287 ? -4.992 14.159 56.858 1.00 16.01 287 ALA B O 1
ATOM 5356 N N . GLU B 1 288 ? -6.457 13.800 55.194 1.00 15.76 288 GLU B N 1
ATOM 5357 C CA . GLU B 1 288 ? -5.426 13.409 54.253 1.00 17.11 288 GLU B CA 1
ATOM 5358 C C . GLU B 1 288 ? -4.498 14.583 53.927 1.00 16.82 288 GLU B C 1
ATOM 5359 O O . GLU B 1 288 ? -3.280 14.431 53.939 1.00 16.87 288 GLU B O 1
ATOM 5365 N N . TRP B 1 289 ? -5.068 15.767 53.670 1.00 16.23 289 TRP B N 1
ATOM 5366 C CA . TRP B 1 289 ? -4.274 16.981 53.438 1.00 16.44 289 TRP B CA 1
ATOM 5367 C C . TRP B 1 289 ? -3.273 17.188 54.569 1.00 16.75 289 TRP B C 1
ATOM 5368 O O . TRP B 1 289 ? -2.094 17.452 54.334 1.00 16.42 289 TRP B O 1
ATOM 5379 N N . VAL B 1 290 ? -3.761 17.074 55.800 1.00 16.30 290 VAL B N 1
ATOM 5380 C CA . VAL B 1 290 ? -2.930 17.340 56.980 1.00 17.42 290 VAL B CA 1
ATOM 5381 C C . VAL B 1 290 ? -1.653 16.500 56.978 1.00 17.99 290 VAL B C 1
ATOM 5382 O O . VAL B 1 290 ? -0.579 17.007 57.301 1.00 18.46 290 VAL B O 1
ATOM 5386 N N . ARG B 1 291 ? -1.787 15.227 56.602 1.00 18.69 291 ARG B N 1
ATOM 5387 C CA . ARG B 1 291 ? -0.698 14.253 56.701 1.00 19.92 291 ARG B CA 1
ATOM 5388 C C . ARG B 1 291 ? 0.104 14.054 55.413 1.00 19.54 291 ARG B C 1
ATOM 5389 O O . ARG B 1 291 ? 1.144 13.397 55.432 1.00 19.68 291 ARG B O 1
ATOM 5397 N N . GLN B 1 292 ? -0.366 14.618 54.302 1.00 18.17 292 GLN B N 1
ATOM 5398 C CA . GLN B 1 292 ? 0.300 14.445 53.016 1.00 18.23 292 GLN B CA 1
ATOM 5399 C C . GLN B 1 292 ? 1.520 15.335 52.837 1.00 18.18 292 GLN B C 1
ATOM 5400 O O . GLN B 1 292 ? 1.635 16.388 53.479 1.00 18.38 292 GLN B O 1
ATOM 5406 N N . ASP B 1 293 ? 2.433 14.893 51.969 1.00 17.89 293 ASP B N 1
ATOM 5407 C CA . ASP B 1 293 ? 3.572 15.703 51.572 1.00 18.48 293 ASP B CA 1
ATOM 5408 C C . ASP B 1 293 ? 3.178 16.624 50.425 1.00 18.21 293 ASP B C 1
ATOM 5409 O O . ASP B 1 293 ? 2.017 16.608 49.997 1.00 17.50 293 ASP B O 1
ATOM 5414 N N . GLU B 1 294 ? 4.112 17.434 49.939 1.00 17.82 294 GLU B N 1
ATOM 5415 C CA . GLU B 1 294 ? 3.791 18.406 48.892 1.00 18.32 294 GLU B CA 1
ATOM 5416 C C . GLU B 1 294 ? 3.131 17.770 47.662 1.00 18.57 294 GLU B C 1
ATOM 5417 O O . GLU B 1 294 ? 2.076 18.234 47.197 1.00 17.82 294 GLU B O 1
ATOM 5423 N N . ALA B 1 295 ? 3.731 16.706 47.139 1.00 18.49 295 ALA B N 1
ATOM 5424 C CA . ALA B 1 295 ? 3.186 16.046 45.939 1.00 18.95 295 ALA B CA 1
ATOM 5425 C C . ALA B 1 295 ? 1.798 15.447 46.171 1.00 18.88 295 ALA B C 1
ATOM 5426 O O . ALA B 1 295 ? 0.924 15.526 45.294 1.00 19.41 295 ALA B O 1
ATOM 5428 N N . GLY B 1 296 ? 1.586 14.859 47.348 1.00 17.99 296 GLY B N 1
ATOM 5429 C CA . GLY B 1 296 ? 0.301 14.273 47.708 1.00 17.39 296 GLY B CA 1
ATOM 5430 C C . GLY B 1 296 ? -0.757 15.358 47.812 1.00 17.13 296 GLY B C 1
ATOM 5431 O O . GLY B 1 296 ? -1.916 15.133 47.442 1.00 17.52 296 GLY B O 1
ATOM 5432 N N . ARG B 1 297 ? -0.354 16.518 48.335 1.00 16.52 297 ARG B N 1
ATOM 5433 C CA . ARG B 1 297 ? -1.249 17.685 48.439 1.00 16.43 297 ARG B CA 1
ATOM 5434 C C . ARG B 1 297 ? -1.653 18.182 47.052 1.00 17.07 297 ARG B C 1
ATOM 5435 O O . ARG B 1 297 ? -2.836 18.448 46.796 1.00 16.63 297 ARG B O 1
ATOM 5443 N N . ARG B 1 298 ? -0.695 18.262 46.136 1.00 17.75 298 ARG B N 1
ATOM 5444 C CA . ARG B 1 298 ? -1.019 18.628 44.754 1.00 19.01 298 ARG B CA 1
ATOM 5445 C C . ARG B 1 298 ? -2.022 17.681 44.102 1.00 19.72 298 ARG B C 1
ATOM 5446 O O . ARG B 1 298 ? -2.973 18.138 43.462 1.00 20.17 298 ARG B O 1
ATOM 5454 N N . GLU B 1 299 ? -1.819 16.374 44.263 1.00 20.35 299 GLU B N 1
ATOM 5455 C CA . GLU B 1 299 ? -2.715 15.370 43.673 1.00 21.47 299 GLU B CA 1
ATOM 5456 C C . GLU B 1 299 ? -4.110 15.517 44.263 1.00 20.20 299 GLU B C 1
ATOM 5457 O O . GLU B 1 299 ? -5.126 15.405 43.564 1.00 19.97 299 GLU B O 1
ATOM 5463 N N . LEU B 1 300 ? -4.149 15.795 45.562 1.00 18.77 300 LEU B N 1
ATOM 5464 C CA . LEU B 1 300 ? -5.396 16.021 46.267 1.00 18.01 300 LEU B CA 1
ATOM 5465 C C . LEU B 1 300 ? -6.161 17.201 45.678 1.00 17.57 300 LEU B C 1
ATOM 5466 O O . LEU B 1 300 ? -7.374 17.122 45.467 1.00 17.11 300 LEU B O 1
ATOM 5471 N N . LEU B 1 301 ? -5.449 18.289 45.409 1.00 17.33 301 LEU B N 1
ATOM 5472 C CA . LEU B 1 301 ? -6.087 19.498 44.881 1.00 18.29 301 LEU B CA 1
ATOM 5473 C C . LEU B 1 301 ? -6.593 19.264 43.462 1.00 19.35 301 LEU B C 1
ATOM 5474 O O . LEU B 1 301 ? -7.680 19.732 43.104 1.00 19.62 301 LEU B O 1
ATOM 5479 N N . GLU B 1 302 ? -5.813 18.521 42.682 1.00 20.55 302 GLU B N 1
ATOM 5480 C CA . GLU B 1 302 ? -6.192 18.135 41.326 1.00 22.11 302 GLU B CA 1
ATOM 5481 C C . GLU B 1 302 ? -7.525 17.397 41.328 1.00 22.22 302 GLU B C 1
ATOM 5482 O O . GLU B 1 302 ? -8.419 17.717 40.537 1.00 22.69 302 GLU B O 1
ATOM 5488 N N . LYS B 1 303 ? -7.644 16.408 42.213 1.00 21.74 303 LYS B N 1
ATOM 5489 C CA . LYS B 1 303 ? -8.846 15.586 42.315 1.00 22.85 303 LYS B CA 1
ATOM 5490 C C . LYS B 1 303 ? -10.052 16.373 42.836 1.00 22.20 303 LYS B C 1
ATOM 5491 O O . LYS B 1 303 ? -11.198 16.006 42.574 1.00 22.86 303 LYS B O 1
ATOM 5497 N N . MET B 1 304 ? -9.788 17.452 43.568 1.00 21.22 304 MET B N 1
ATOM 5498 C CA . MET B 1 304 ? -10.832 18.250 44.208 1.00 21.11 304 MET B CA 1
ATOM 5499 C C . MET B 1 304 ? -11.411 19.305 43.260 1.00 20.44 304 MET B C 1
ATOM 5500 O O . MET B 1 304 ? -12.473 19.875 43.541 1.00 20.14 304 MET B O 1
ATOM 5505 N N . ALA B 1 305 ? -10.729 19.564 42.146 1.00 19.81 305 ALA B N 1
ATOM 5506 C CA . ALA B 1 305 ? -11.149 20.601 41.201 1.00 19.92 305 ALA B CA 1
ATOM 5507 C C . ALA B 1 305 ? -12.554 20.315 40.671 1.00 19.41 305 ALA B C 1
ATOM 5508 O O . ALA B 1 305 ? -12.870 19.176 40.327 1.00 20.83 305 ALA B O 1
ATOM 5510 N N . GLY B 1 306 ? -13.397 21.349 40.649 1.00 18.25 306 GLY B N 1
ATOM 5511 C CA . GLY B 1 306 ? -14.798 21.227 40.230 1.00 17.63 306 GLY B CA 1
ATOM 5512 C C . GLY B 1 306 ? -15.612 22.300 40.923 1.00 16.97 306 GLY B C 1
ATOM 5513 O O . GLY B 1 306 ? -15.059 23.256 41.455 1.00 17.14 306 GLY B O 1
ATOM 5514 N N . VAL B 1 307 ? -16.928 22.146 40.922 1.00 16.09 307 VAL B N 1
ATOM 5515 C CA . VAL B 1 307 ? -17.810 23.138 41.521 1.00 16.02 307 VAL B CA 1
ATOM 5516 C C . VAL B 1 307 ? -17.821 22.955 43.041 1.00 15.80 307 VAL B C 1
ATOM 5517 O O . VAL B 1 307 ? -17.916 21.827 43.536 1.00 16.59 307 VAL B O 1
ATOM 5521 N N . MET B 1 308 ? -17.750 24.058 43.784 1.00 15.84 308 MET B N 1
ATOM 5522 C CA . MET B 1 308 ? -17.763 24.001 45.248 1.00 16.26 308 MET B CA 1
ATOM 5523 C C . MET B 1 308 ? -18.961 23.251 45.810 1.00 16.43 308 MET B C 1
ATOM 5524 O O . MET B 1 308 ? -20.073 23.365 45.288 1.00 16.61 308 MET B O 1
ATOM 5529 N N . THR B 1 309 ? -18.727 22.515 46.894 1.00 16.86 309 THR B N 1
ATOM 5530 C CA . THR B 1 309 ? -19.829 21.955 47.679 1.00 17.10 309 THR B CA 1
ATOM 5531 C C . THR B 1 309 ? -20.063 22.752 48.963 1.00 16.39 309 THR B C 1
ATOM 5532 O O . THR B 1 309 ? -21.179 22.800 49.462 1.00 17.31 309 THR B O 1
ATOM 5536 N N . VAL B 1 310 ? -19.012 23.375 49.490 1.00 15.65 310 VAL B N 1
ATOM 5537 C CA . VAL B 1 310 ? -19.100 24.131 50.735 1.00 14.95 310 VAL B CA 1
ATOM 5538 C C . VAL B 1 310 ? -19.849 25.446 50.527 1.00 15.50 310 VAL B C 1
ATOM 5539 O O . VAL B 1 310 ? -19.680 26.105 49.495 1.00 15.93 310 VAL B O 1
ATOM 5543 N N . ARG B 1 311 ? -20.673 25.802 51.518 1.00 15.96 311 ARG B N 1
ATOM 5544 C CA . ARG B 1 311 ? -21.417 27.058 51.557 1.00 17.16 311 ARG B CA 1
ATOM 5545 C C . ARG B 1 311 ? -20.909 27.929 52.704 1.00 17.78 311 ARG B C 1
ATOM 5546 O O . ARG B 1 311 ? -20.287 27.432 53.647 1.00 17.27 311 ARG B O 1
ATOM 5554 N N . GLY B 1 312 ? -21.208 29.224 52.646 1.00 18.90 312 GLY B N 1
ATOM 5555 C CA . GLY B 1 312 ? -20.790 30.149 53.702 1.00 20.55 312 GLY B CA 1
ATOM 5556 C C . GLY B 1 312 ? -21.258 29.704 55.080 1.00 21.91 312 GLY B C 1
ATOM 5557 O O . GLY B 1 312 ? -20.538 29.852 56.073 1.00 22.27 312 GLY B O 1
ATOM 5558 N N . SER B 1 313 ? -22.456 29.119 55.132 1.00 23.16 313 SER B N 1
ATOM 5559 C CA . SER B 1 313 ? -23.057 28.693 56.401 1.00 24.31 313 SER B CA 1
ATOM 5560 C C . SER B 1 313 ? -22.376 27.463 57.026 1.00 23.95 313 SER B C 1
ATOM 5561 O O . SER B 1 313 ? -22.628 27.134 58.191 1.00 24.65 313 SER B O 1
ATOM 5564 N N . ASP B 1 314 ? -21.502 26.806 56.260 1.00 22.98 314 ASP B N 1
ATOM 5565 C CA . ASP B 1 314 ? -20.763 25.629 56.731 1.00 22.64 314 ASP B CA 1
ATOM 5566 C C . ASP B 1 314 ? -19.526 26.009 57.541 1.00 21.96 314 ASP B C 1
ATOM 5567 O O . ASP B 1 314 ? -18.952 25.159 58.225 1.00 21.71 314 ASP B O 1
ATOM 5572 N N . LEU B 1 315 ? -19.103 27.268 57.436 1.00 21.57 315 LEU B N 1
ATOM 5573 C CA . LEU B 1 315 ? -17.896 27.737 58.116 1.00 21.84 315 LEU B CA 1
ATOM 5574 C C . LEU B 1 315 ? -18.138 27.968 59.596 1.00 21.78 315 LEU B C 1
ATOM 5575 O O . LEU B 1 315 ? -19.273 28.227 60.024 1.00 22.56 315 LEU B O 1
ATOM 5580 N N . GLY B 1 316 ? -17.071 27.886 60.380 1.00 21.49 316 GLY B N 1
ATOM 5581 C CA . GLY B 1 316 ? -17.159 28.132 61.807 1.00 20.96 316 GLY B CA 1
ATOM 5582 C C . GLY B 1 316 ? -15.997 27.524 62.555 1.00 19.46 316 GLY B C 1
ATOM 5583 O O . GLY B 1 316 ? -15.308 28.224 63.286 1.00 20.29 316 GLY B O 1
ATOM 5584 N N . ALA B 1 317 ? -15.794 26.218 62.389 1.00 18.37 317 ALA B N 1
ATOM 5585 C CA . ALA B 1 317 ? -14.667 25.537 63.049 1.00 17.15 317 ALA B CA 1
ATOM 5586 C C . ALA B 1 317 ? -13.353 26.081 62.513 1.00 16.07 317 ALA B C 1
ATOM 5587 O O . ALA B 1 317 ? -13.241 26.391 61.324 1.00 16.08 317 ALA B O 1
ATOM 5589 N N . THR B 1 318 ? -12.352 26.228 63.371 1.00 14.79 318 THR B N 1
ATOM 5590 C CA . THR B 1 318 ? -11.091 26.754 62.885 1.00 14.84 318 THR B CA 1
ATOM 5591 C C . THR B 1 318 ? -10.270 25.640 62.261 1.00 14.80 318 THR B C 1
ATOM 5592 O O . THR B 1 318 ? -10.267 24.508 62.751 1.00 15.35 318 THR B O 1
ATOM 5596 N N . VAL B 1 319 ? -9.591 25.979 61.169 1.00 13.67 319 VAL B N 1
ATOM 5597 C CA . VAL B 1 319 ? -8.712 25.032 60.479 1.00 13.49 319 VAL B CA 1
ATOM 5598 C C . VAL B 1 319 ? -7.320 25.610 60.176 1.00 13.39 319 VAL B C 1
ATOM 5599 O O . VAL B 1 319 ? -6.473 24.917 59.622 1.00 12.42 319 VAL B O 1
ATOM 5603 N N . HIS B 1 320 ? -7.067 26.865 60.542 1.00 12.55 320 HIS B N 1
ATOM 5604 C CA . HIS B 1 320 ? -5.777 27.484 60.258 1.00 12.45 320 HIS B CA 1
ATOM 5605 C C . HIS B 1 320 ? -4.626 26.722 60.939 1.00 13.86 320 HIS B C 1
ATOM 5606 O O . HIS B 1 320 ? -3.507 26.714 60.435 1.00 14.70 320 HIS B O 1
ATOM 5613 N N . GLN B 1 321 ? -4.930 26.091 62.066 1.00 13.98 321 GLN B N 1
ATOM 5614 C CA . GLN B 1 321 ? -3.931 25.319 62.842 1.00 14.74 321 GLN B CA 1
ATOM 5615 C C . GLN B 1 321 ? -3.536 24.011 62.135 1.00 14.94 321 GLN B C 1
ATOM 5616 O O . GLN B 1 321 ? -2.558 23.356 62.511 1.00 15.32 321 GLN B O 1
ATOM 5622 N N . LEU B 1 322 ? -4.304 23.639 61.117 1.00 14.98 322 LEU B N 1
ATOM 5623 C CA . LEU B 1 322 ? -3.998 22.501 60.242 1.00 15.04 322 LEU B CA 1
ATOM 5624 C C . LEU B 1 322 ? -3.282 22.959 58.969 1.00 14.97 322 LEU B C 1
ATOM 5625 O O . LEU B 1 322 ? -2.993 22.151 58.074 1.00 15.72 322 LEU B O 1
ATOM 5630 N N . GLY B 1 323 ? -2.983 24.253 58.890 1.00 14.68 323 GLY B N 1
ATOM 5631 C CA . GLY B 1 323 ? -2.308 24.827 57.739 1.00 14.76 323 GLY B CA 1
ATOM 5632 C C . GLY B 1 323 ? -3.225 25.177 56.585 1.00 14.11 323 GLY B C 1
ATOM 5633 O O . GLY B 1 323 ? -2.756 25.463 55.483 1.00 15.25 323 GLY B O 1
ATOM 5634 N N . ILE B 1 324 ? -4.533 25.150 56.839 1.00 13.49 324 ILE B N 1
ATOM 5635 C CA . ILE B 1 324 ? -5.503 25.464 55.802 1.00 12.84 324 ILE B CA 1
ATOM 5636 C C . ILE B 1 324 ? -5.817 26.970 55.881 1.00 12.62 324 ILE B C 1
ATOM 5637 O O . ILE B 1 324 ? -6.863 27.407 56.410 1.00 13.29 324 ILE B O 1
ATOM 5642 N N . ASP B 1 325 ? -4.850 27.741 55.386 1.00 11.74 325 ASP B N 1
ATOM 5643 C CA . ASP B 1 325 ? -4.840 29.200 55.396 1.00 11.62 325 ASP B CA 1
ATOM 5644 C C . ASP B 1 325 ? -3.529 29.576 54.702 1.00 12.54 325 ASP B C 1
ATOM 5645 O O . ASP B 1 325 ? -2.906 28.725 54.027 1.00 13.66 325 ASP B O 1
ATOM 5650 N N . TRP B 1 326 ? -3.108 30.823 54.854 1.00 11.57 326 TRP B N 1
ATOM 5651 C CA . TRP B 1 326 ? -1.876 31.308 54.256 1.00 11.19 326 TRP B CA 1
ATOM 5652 C C . TRP B 1 326 ? -1.099 31.981 55.369 1.00 11.50 326 TRP B C 1
ATOM 5653 O O . TRP B 1 326 ? -1.522 33.029 55.860 1.00 12.31 326 TRP B O 1
ATOM 5664 N N . HIS B 1 327 ? 0.031 31.398 55.752 1.00 10.95 327 HIS B N 1
ATOM 5665 C CA . HIS B 1 327 ? 0.787 31.910 56.908 1.00 11.40 327 HIS B CA 1
ATOM 5666 C C . HIS B 1 327 ? 1.926 32.824 56.499 1.00 11.96 327 HIS B C 1
ATOM 5667 O O . HIS B 1 327 ? 2.690 32.490 55.582 1.00 11.60 327 HIS B O 1
ATOM 5674 N N . MET B 1 328 ? 2.031 33.976 57.163 1.00 12.19 328 MET B N 1
ATOM 5675 C CA . MET B 1 328 ? 3.072 34.975 56.922 1.00 13.19 328 MET B CA 1
ATOM 5676 C C . MET B 1 328 ? 3.538 35.496 58.262 1.00 12.27 328 MET B C 1
ATOM 5677 O O . MET B 1 328 ? 2.749 35.527 59.206 1.00 11.77 328 MET B O 1
ATOM 5682 N N . ASP B 1 329 ? 4.796 35.908 58.350 1.00 11.50 329 ASP B N 1
ATOM 5683 C CA . ASP B 1 329 ? 5.181 36.706 59.502 1.00 11.73 329 ASP B CA 1
ATOM 5684 C C . ASP B 1 329 ? 4.967 38.185 59.207 1.00 11.68 329 ASP B C 1
ATOM 5685 O O . ASP B 1 329 ? 4.627 38.578 58.074 1.00 11.15 329 ASP B O 1
ATOM 5690 N N . ALA B 1 330 ? 5.117 39.048 60.211 1.00 11.93 330 ALA B N 1
ATOM 5691 C CA . ALA B 1 330 ? 4.846 40.449 59.951 1.00 11.59 330 ALA B CA 1
ATOM 5692 C C . ALA B 1 330 ? 5.882 41.062 59.022 1.00 11.87 330 ALA B C 1
ATOM 5693 O O . ALA B 1 330 ? 5.600 42.026 58.312 1.00 12.37 330 ALA B O 1
ATOM 5695 N N . PHE B 1 331 ? 7.097 40.498 59.033 1.00 12.14 331 PHE B N 1
ATOM 5696 C CA . PHE B 1 331 ? 8.140 40.999 58.147 1.00 12.49 331 PHE B CA 1
ATOM 5697 C C . PHE B 1 331 ? 7.758 40.749 56.682 1.00 11.98 331 PHE B C 1
ATOM 5698 O O . PHE B 1 331 ? 8.034 41.578 55.821 1.00 12.24 331 PHE B O 1
ATOM 5706 N N . ASP B 1 332 ? 7.136 39.597 56.426 1.00 11.49 332 ASP B N 1
ATOM 5707 C CA . ASP B 1 332 ? 6.609 39.258 55.086 1.00 11.68 332 ASP B CA 1
ATOM 5708 C C . ASP B 1 332 ? 5.594 40.312 54.616 1.00 11.93 332 ASP B C 1
ATOM 5709 O O . ASP B 1 332 ? 5.581 40.703 53.446 1.00 12.64 332 ASP B O 1
ATOM 5714 N N . VAL B 1 333 ? 4.717 40.739 55.528 1.00 11.85 333 VAL B N 1
ATOM 5715 C CA . VAL B 1 333 ? 3.667 41.700 55.173 1.00 11.65 333 VAL B CA 1
ATOM 5716 C C . VAL B 1 333 ? 4.299 43.038 54.790 1.00 12.32 333 VAL B C 1
ATOM 5717 O O . VAL B 1 333 ? 3.923 43.664 53.807 1.00 13.01 333 VAL B O 1
ATOM 5721 N N . VAL B 1 334 ? 5.293 43.479 55.566 1.00 11.99 334 VAL B N 1
ATOM 5722 C CA . VAL B 1 334 ? 5.973 44.738 55.257 1.00 13.24 334 VAL B CA 1
ATOM 5723 C C . VAL B 1 334 ? 6.668 44.639 53.887 1.00 12.94 334 VAL B C 1
ATOM 5724 O O . VAL B 1 334 ? 6.567 45.542 53.070 1.00 13.11 334 VAL B O 1
ATOM 5728 N N . ARG B 1 335 ? 7.355 43.526 53.638 1.00 13.46 335 ARG B N 1
ATOM 5729 C CA . ARG B 1 335 ? 8.055 43.345 52.366 1.00 13.61 335 ARG B CA 1
ATOM 5730 C C . ARG B 1 335 ? 7.107 43.365 51.168 1.00 14.07 335 ARG B C 1
ATOM 5731 O O . ARG B 1 335 ? 7.415 43.959 50.138 1.00 14.24 335 ARG B O 1
ATOM 5739 N N . VAL B 1 336 ? 5.951 42.723 51.297 1.00 14.13 336 VAL B N 1
ATOM 5740 C CA . VAL B 1 336 ? 5.022 42.695 50.160 1.00 14.29 336 VAL B CA 1
ATOM 5741 C C . VAL B 1 336 ? 4.389 44.074 49.929 1.00 14.12 336 VAL B C 1
ATOM 5742 O O . VAL B 1 336 ? 4.201 44.467 48.786 1.00 14.48 336 VAL B O 1
ATOM 5746 N N . LEU B 1 337 ? 4.084 44.804 51.006 1.00 13.75 337 LEU B N 1
ATOM 5747 C CA . LEU B 1 337 ? 3.555 46.164 50.875 1.00 14.12 337 LEU B CA 1
ATOM 5748 C C . LEU B 1 337 ? 4.586 47.128 50.299 1.00 14.88 337 LEU B C 1
ATOM 5749 O O . LEU B 1 337 ? 4.267 47.889 49.389 1.00 15.17 337 LEU B O 1
ATOM 5754 N N . GLU B 1 338 ? 5.819 47.074 50.809 1.00 15.65 338 GLU B N 1
ATOM 5755 C CA . GLU B 1 338 ? 6.878 47.915 50.248 1.00 16.95 338 GLU B CA 1
ATOM 5756 C C . GLU B 1 338 ? 7.132 47.551 48.782 1.00 16.69 338 GLU B C 1
ATOM 5757 O O . GLU B 1 338 ? 7.332 48.434 47.940 1.00 17.15 338 GLU B O 1
ATOM 5763 N N . GLY B 1 339 ? 7.082 46.258 48.469 1.00 16.43 339 GLY B N 1
ATOM 5764 C CA . GLY B 1 339 ? 7.187 45.787 47.097 1.00 16.64 339 GLY B CA 1
ATOM 5765 C C . GLY B 1 339 ? 6.097 46.331 46.180 1.00 16.51 339 GLY B C 1
ATOM 5766 O O . GLY B 1 339 ? 6.363 46.713 45.035 1.00 17.75 339 GLY B O 1
ATOM 5767 N N . LEU B 1 340 ? 4.858 46.367 46.670 1.00 16.58 340 LEU B N 1
ATOM 5768 C CA . LEU B 1 340 ? 3.748 46.925 45.908 1.00 16.85 340 LEU B CA 1
ATOM 5769 C C . LEU B 1 340 ? 3.907 48.419 45.680 1.00 17.64 340 LEU B C 1
ATOM 5770 O O . LEU B 1 340 ? 3.550 48.916 44.613 1.00 17.31 340 LEU B O 1
ATOM 5775 N N . LEU B 1 341 ? 4.437 49.122 46.687 1.00 17.84 341 LEU B N 1
ATOM 5776 C CA . LEU B 1 341 ? 4.757 50.539 46.557 1.00 19.27 341 LEU B CA 1
ATOM 5777 C C . LEU B 1 341 ? 5.713 50.746 45.389 1.00 19.42 341 LEU B C 1
ATOM 5778 O O . LEU B 1 341 ? 5.524 51.657 44.582 1.00 18.85 341 LEU B O 1
ATOM 5783 N N . GLN B 1 342 ? 6.726 49.888 45.296 1.00 19.61 342 GLN B N 1
ATOM 5784 C CA . GLN B 1 342 ? 7.699 49.950 44.198 1.00 20.94 342 GLN B CA 1
ATOM 5785 C C . GLN B 1 342 ? 7.053 49.585 42.871 1.00 21.36 342 GLN B C 1
ATOM 5786 O O . GLN B 1 342 ? 7.276 50.253 41.859 1.00 21.57 342 GLN B O 1
ATOM 5792 N N . ASP B 1 343 ? 6.226 48.538 42.885 1.00 21.37 343 ASP B N 1
ATOM 5793 C CA . ASP B 1 343 ? 5.475 48.108 41.701 1.00 21.57 343 ASP B CA 1
ATOM 5794 C C . ASP B 1 343 ? 4.612 49.227 41.135 1.00 21.64 343 ASP B C 1
ATOM 5795 O O . ASP B 1 343 ? 4.562 49.429 39.918 1.00 21.38 343 ASP B O 1
ATOM 5800 N N . SER B 1 344 ? 3.918 49.930 42.023 1.00 21.94 344 SER B N 1
ATOM 5801 C CA . SER B 1 344 ? 3.040 51.020 41.630 1.00 22.91 344 SER B CA 1
ATOM 5802 C C . SER B 1 344 ? 3.829 52.143 40.957 1.00 23.60 344 SER B C 1
ATOM 5803 O O . SER B 1 344 ? 3.375 52.712 39.962 1.00 23.90 344 SER B O 1
ATOM 5806 N N . GLY B 1 345 ? 5.005 52.441 41.504 1.00 24.47 345 GLY B N 1
ATOM 5807 C CA . GLY B 1 345 ? 5.907 53.451 40.932 1.00 25.79 345 GLY B CA 1
ATOM 5808 C C . GLY B 1 345 ? 6.371 53.134 39.520 1.00 26.66 345 GLY B C 1
ATOM 5809 O O . GLY B 1 345 ? 6.421 54.031 38.668 1.00 27.31 345 GLY B O 1
ATOM 5810 N N . ARG B 1 346 ? 6.696 51.869 39.260 1.00 27.07 346 ARG B N 1
ATOM 5811 C CA . ARG B 1 346 ? 7.107 51.426 37.923 1.00 27.86 346 ARG B 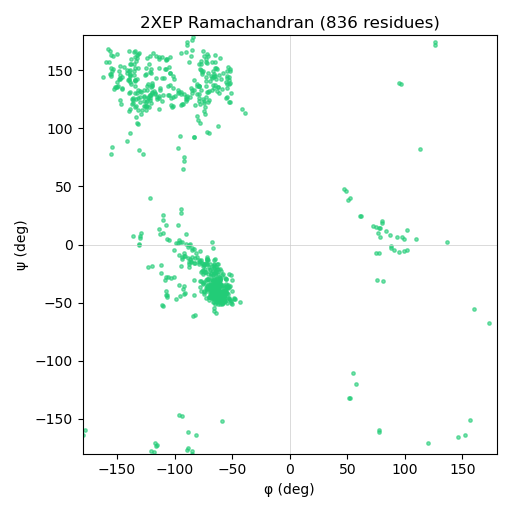CA 1
ATOM 5812 C C . ARG B 1 346 ? 5.978 51.506 36.903 1.00 28.08 346 ARG B C 1
ATOM 5813 O O . ARG B 1 346 ? 6.221 51.707 35.714 1.00 28.38 346 ARG B O 1
ATOM 5821 N N . ASP B 1 347 ? 4.746 51.325 37.369 1.00 28.34 347 ASP B N 1
ATOM 5822 C CA . ASP B 1 347 ? 3.583 51.352 36.493 1.00 28.55 347 ASP B CA 1
ATOM 5823 C C . ASP B 1 347 ? 3.127 52.786 36.250 1.00 28.70 347 ASP B C 1
ATOM 5824 O O . ASP B 1 347 ? 2.332 53.333 37.015 1.00 28.89 347 ASP B O 1
ATOM 5829 N N . THR B 1 348 ? 3.624 53.386 35.171 1.00 29.24 348 THR B N 1
ATOM 5830 C CA . THR B 1 348 ? 3.331 54.791 34.874 1.00 29.58 348 THR B CA 1
ATOM 5831 C C . THR B 1 348 ? 1.889 55.026 34.408 1.00 29.01 348 THR B C 1
ATOM 5832 O O . THR B 1 348 ? 1.428 56.172 34.368 1.00 29.71 348 THR B O 1
ATOM 5836 N N . SER B 1 349 ? 1.187 53.939 34.079 1.00 28.24 349 SER B N 1
ATOM 5837 C CA . SER B 1 349 ? -0.228 53.991 33.712 1.00 26.95 349 SER B CA 1
ATOM 5838 C C . SER B 1 349 ? -1.151 54.341 34.890 1.00 26.23 349 SER B C 1
ATOM 5839 O O . SER B 1 349 ? -2.286 54.773 34.675 1.00 26.40 349 SER B O 1
ATOM 5842 N N . GLY B 1 350 ? -0.675 54.129 36.121 1.00 25.00 350 GLY B N 1
ATOM 5843 C CA . GLY B 1 350 ? -1.471 54.378 37.321 1.00 23.01 350 GLY B CA 1
ATOM 5844 C C . GLY B 1 350 ? -2.497 53.294 37.652 1.00 21.71 350 GLY B C 1
ATOM 5845 O O . GLY B 1 350 ? -3.305 53.467 38.571 1.00 21.32 350 GLY B O 1
ATOM 5846 N N . THR B 1 351 ? -2.471 52.190 36.904 1.00 21.07 351 THR B N 1
ATOM 5847 C CA . THR B 1 351 ? -3.429 51.090 37.104 1.00 20.42 351 THR B CA 1
ATOM 5848 C C . THR B 1 351 ? -3.244 50.457 38.478 1.00 18.95 351 THR B C 1
ATOM 5849 O O . THR B 1 351 ? -4.204 50.289 39.226 1.00 18.27 351 THR B O 1
ATOM 5853 N N . VAL B 1 352 ? -1.998 50.123 38.800 1.00 18.47 352 VAL B N 1
ATOM 5854 C CA . VAL B 1 352 ? -1.690 49.539 40.101 1.00 17.84 352 VAL B CA 1
ATOM 5855 C C . VAL B 1 352 ? -2.123 50.463 41.256 1.00 18.12 352 VAL B C 1
ATOM 5856 O O . VAL B 1 352 ? -2.805 50.015 42.190 1.00 17.40 352 VAL B O 1
ATOM 5860 N N . GLU B 1 353 ? -1.746 51.746 41.184 1.00 18.39 353 GLU B N 1
ATOM 5861 C CA . GLU B 1 353 ? -2.081 52.699 42.249 1.00 18.85 353 GLU B CA 1
ATOM 5862 C C . GLU B 1 353 ? -3.589 52.816 42.449 1.00 18.61 353 GLU B C 1
ATOM 5863 O O . GLU B 1 353 ? -4.060 52.888 43.572 1.00 18.09 353 GLU B O 1
ATOM 5869 N N . GLU B 1 354 ? -4.344 52.836 41.350 1.00 18.58 354 GLU B N 1
ATOM 5870 C CA . GLU B 1 354 ? -5.799 52.912 41.429 1.00 19.93 354 GLU B CA 1
ATOM 5871 C C . GLU B 1 354 ? -6.400 51.708 42.184 1.00 18.16 354 GLU B C 1
ATOM 5872 O O . GLU B 1 354 ? -7.270 51.871 43.031 1.00 18.92 354 GLU B O 1
ATOM 5878 N N . ILE B 1 355 ? -5.910 50.513 41.870 1.00 16.92 355 ILE B N 1
ATOM 5879 C CA . ILE B 1 355 ? -6.330 49.296 42.570 1.00 15.56 355 ILE B CA 1
ATOM 5880 C C . ILE B 1 355 ? -5.975 49.333 44.071 1.00 15.16 355 ILE B C 1
ATOM 5881 O O . ILE B 1 355 ? -6.824 49.072 44.934 1.00 15.42 355 ILE B O 1
ATOM 5886 N N . LEU B 1 356 ? -4.735 49.696 44.380 1.00 14.81 356 LEU B N 1
ATOM 5887 C CA . LEU B 1 356 ? -4.272 49.660 45.768 1.00 15.29 356 LEU B CA 1
ATOM 5888 C C . LEU B 1 356 ? -4.881 50.727 46.675 1.00 15.90 356 LEU B C 1
ATOM 5889 O O . LEU B 1 356 ? -5.032 50.515 47.874 1.00 16.22 356 LEU B O 1
ATOM 5894 N N . THR B 1 357 ? -5.236 51.880 46.106 1.00 15.77 357 THR B N 1
ATOM 5895 C CA . THR B 1 357 ? -5.736 52.988 46.931 1.00 17.19 357 THR B CA 1
ATOM 5896 C C . THR B 1 357 ? -7.261 53.113 46.956 1.00 17.13 357 THR B C 1
ATOM 5897 O O . THR B 1 357 ? -7.798 54.013 47.593 1.00 18.46 357 THR B O 1
ATOM 5901 N N . ALA B 1 358 ? -7.960 52.207 46.273 1.00 17.26 358 ALA B N 1
ATOM 5902 C CA . ALA B 1 358 ? -9.421 52.303 46.181 1.00 17.20 358 ALA B CA 1
ATOM 5903 C C . ALA B 1 358 ? -10.130 52.239 47.530 1.00 17.36 358 ALA B C 1
ATOM 5904 O O . ALA B 1 358 ? -11.085 52.991 47.766 1.00 18.62 358 ALA B O 1
ATOM 5906 N N . TYR B 1 359 ? -9.675 51.344 48.412 1.00 16.34 359 TYR B N 1
ATOM 5907 C CA . TYR B 1 359 ? -10.342 51.104 49.691 1.00 15.87 359 TYR B CA 1
ATOM 5908 C C . TYR B 1 359 ? -9.329 51.121 50.847 1.00 15.97 359 TYR B C 1
ATOM 5909 O O . TYR B 1 359 ? -8.547 50.180 51.024 1.00 15.06 359 TYR B O 1
ATOM 5918 N N . PRO B 1 360 ? -9.303 52.222 51.617 1.00 16.30 360 PRO B N 1
ATOM 5919 C CA . PRO B 1 360 ? -8.287 52.353 52.672 1.00 16.55 360 PRO B CA 1
ATOM 5920 C C . PRO B 1 360 ? -8.687 51.755 54.018 1.00 16.87 360 PRO B C 1
ATOM 5921 O O . PRO B 1 360 ? -7.897 51.776 54.964 1.00 16.91 360 PRO B O 1
ATOM 5925 N N . GLY B 1 361 ? -9.900 51.228 54.116 1.00 17.00 361 GLY B N 1
ATOM 5926 C CA . GLY B 1 361 ? -10.356 50.539 55.317 1.00 17.73 361 GLY B CA 1
ATOM 5927 C C . GLY B 1 361 ? -10.767 51.433 56.472 1.00 18.71 361 GLY B C 1
ATOM 5928 O O . GLY B 1 361 ? -11.281 50.936 57.474 1.00 19.17 361 GLY B O 1
ATOM 5929 N N . LEU B 1 362 ? -10.522 52.737 56.320 1.00 19.33 362 LEU B N 1
ATOM 5930 C CA . LEU B 1 362 ? -10.807 53.759 57.329 1.00 20.85 362 LEU B CA 1
ATOM 5931 C C . LEU B 1 362 ? -10.974 55.100 56.642 1.00 21.55 362 LEU B C 1
ATOM 5932 O O . LEU B 1 362 ? -10.600 55.259 55.487 1.00 21.10 362 LEU B O 1
ATOM 5937 N N . LEU B 1 363 ? -11.511 56.081 57.368 1.00 22.82 363 LEU B N 1
ATOM 5938 C CA . LEU B 1 363 ? -11.432 57.468 56.921 1.00 24.67 363 LEU B CA 1
ATOM 5939 C C . LEU B 1 363 ? -10.014 57.984 57.166 1.00 25.20 363 LEU B C 1
ATOM 5940 O O . LEU B 1 363 ? -9.512 57.917 58.289 1.00 26.37 363 LEU B O 1
ATOM 5945 N N . ILE B 1 364 ? -9.381 58.490 56.116 1.00 25.84 364 ILE B N 1
ATOM 5946 C CA . ILE B 1 364 ? -7.982 58.928 56.182 1.00 26.89 364 ILE B CA 1
ATOM 5947 C C . ILE B 1 364 ? -7.827 60.455 56.198 1.00 27.47 364 ILE B C 1
ATOM 5948 O O . ILE B 1 364 ? -8.483 61.170 55.427 1.00 27.17 364 ILE B O 1
ATOM 5953 N N . ASP B 1 365 ? -6.944 60.934 57.077 1.00 28.06 365 ASP B N 1
ATOM 5954 C CA . ASP B 1 365 ? -6.512 62.331 57.086 1.00 29.16 365 ASP B CA 1
ATOM 5955 C C . ASP B 1 365 ? -5.636 62.594 55.857 1.00 29.70 365 ASP B C 1
ATOM 5956 O O . ASP B 1 365 ? -4.431 62.322 55.862 1.00 29.44 365 ASP B O 1
ATOM 5961 N N . GLU B 1 366 ? -6.259 63.122 54.804 1.00 30.67 366 GLU B N 1
ATOM 5962 C CA . GLU B 1 366 ? -5.602 63.327 53.506 1.00 31.97 366 GLU B CA 1
ATOM 5963 C C . GLU B 1 366 ? -4.600 64.480 53.504 1.00 31.93 366 GLU B C 1
ATOM 5964 O O . GLU B 1 366 ? -3.769 64.589 52.600 1.00 32.35 366 GLU B O 1
ATOM 5970 N N . GLU B 1 367 ? -4.692 65.344 54.510 1.00 32.09 367 GLU B N 1
ATOM 5971 C CA . GLU B 1 367 ? -3.739 66.434 54.669 1.00 32.19 367 GLU B CA 1
ATOM 5972 C C . GLU B 1 367 ? -2.416 65.896 55.194 1.00 31.41 367 GLU B C 1
ATOM 5973 O O . GLU B 1 367 ? -1.353 66.403 54.839 1.00 31.58 367 GLU B O 1
ATOM 5979 N N . ARG B 1 368 ? -2.502 64.863 56.033 1.00 30.16 368 ARG B N 1
ATOM 5980 C CA . ARG B 1 368 ? -1.330 64.191 56.582 1.00 28.73 368 ARG B CA 1
ATOM 5981 C C . ARG B 1 368 ? -0.776 63.138 55.618 1.00 27.93 368 ARG B C 1
ATOM 5982 O O . ARG B 1 368 ? 0.440 63.041 55.423 1.00 27.62 368 ARG B O 1
ATOM 5990 N N . TRP B 1 369 ? -1.665 62.355 55.009 1.00 26.65 369 TRP B N 1
ATOM 5991 C CA . TRP B 1 369 ? -1.223 61.219 54.206 1.00 25.70 369 TRP B CA 1
ATOM 5992 C C . TRP B 1 369 ? -1.452 61.403 52.704 1.00 25.88 369 TRP B C 1
ATOM 5993 O O . TRP B 1 369 ? -2.545 61.746 52.260 1.00 27.06 369 TRP B O 1
ATOM 6004 N N . ARG B 1 370 ? -0.396 61.187 51.937 1.00 26.01 370 ARG B N 1
ATOM 6005 C CA . ARG B 1 370 ? -0.447 61.267 50.487 1.00 26.00 370 ARG B CA 1
ATOM 6006 C C . ARG B 1 370 ? -1.082 60.010 49.890 1.00 25.37 370 ARG B C 1
ATOM 6007 O O . ARG B 1 370 ? -1.816 60.079 48.907 1.00 25.01 370 ARG B O 1
ATOM 6015 N N . ARG B 1 371 ? -0.798 58.868 50.505 1.00 24.18 371 ARG B N 1
ATOM 6016 C CA . ARG B 1 371 ? -1.118 57.573 49.913 1.00 23.68 371 ARG B CA 1
ATOM 6017 C C . ARG B 1 371 ? -1.322 56.546 51.017 1.00 21.66 371 ARG B C 1
ATOM 6018 O O . ARG B 1 371 ? -0.539 56.485 51.968 1.00 21.15 371 ARG B O 1
ATOM 6026 N N . VAL B 1 372 ? -2.397 55.764 50.907 1.00 19.29 372 VAL B N 1
ATOM 6027 C CA . VAL B 1 372 ? -2.654 54.676 51.844 1.00 17.61 372 VAL B CA 1
ATOM 6028 C C . VAL B 1 372 ? -2.998 53.394 51.091 1.00 16.79 372 VAL B C 1
ATOM 6029 O O . VAL B 1 372 ? -3.882 53.392 50.230 1.00 17.12 372 VAL B O 1
ATOM 6033 N N . TYR B 1 373 ? -2.252 52.332 51.398 1.00 15.46 373 TYR B N 1
ATOM 6034 C CA . TYR B 1 373 ? -2.600 50.968 50.973 1.00 14.08 373 TYR B CA 1
ATOM 6035 C C . TYR B 1 373 ? -3.173 50.244 52.189 1.00 13.97 373 TYR B C 1
ATOM 6036 O O . TYR B 1 373 ? -2.786 50.529 53.321 1.00 14.74 373 TYR B O 1
ATOM 6045 N N . PHE B 1 374 ? -4.113 49.337 51.956 1.00 12.66 374 PHE B N 1
ATOM 6046 C CA . PHE B 1 374 ? -4.784 48.613 53.015 1.00 11.93 374 PHE B CA 1
ATOM 6047 C C . PHE B 1 374 ? -5.093 47.202 52.544 1.00 11.00 374 PHE B C 1
ATOM 6048 O O . PHE B 1 374 ? -5.444 46.985 51.371 1.00 11.14 374 PHE B O 1
ATOM 6056 N N . LYS B 1 375 ? -5.001 46.245 53.454 1.00 10.32 375 LYS B N 1
ATOM 6057 C CA . LYS B 1 375 ? -5.541 44.910 53.194 1.00 10.16 375 LYS B CA 1
ATOM 6058 C C . LYS B 1 375 ? -5.950 44.256 54.497 1.00 10.30 375 LYS B C 1
ATOM 6059 O O . LYS B 1 375 ? -5.225 44.317 55.500 1.00 10.30 375 LYS B O 1
ATOM 6065 N N . ALA B 1 376 ? -7.125 43.643 54.463 1.00 10.29 376 ALA B N 1
ATOM 6066 C CA . ALA B 1 376 ? -7.637 42.828 55.560 1.00 10.40 376 ALA B CA 1
ATOM 6067 C C . ALA B 1 376 ? -7.584 41.351 55.204 1.00 10.85 376 ALA B C 1
ATOM 6068 O O . ALA B 1 376 ? -7.555 40.967 54.014 1.00 10.86 376 ALA B O 1
ATOM 6070 N N . GLY B 1 377 ? -7.614 40.513 56.226 1.00 9.85 377 GLY B N 1
ATOM 6071 C CA . GLY B 1 377 ? -7.795 39.081 56.030 1.00 10.82 377 GLY B CA 1
ATOM 6072 C C . GLY B 1 377 ? -8.528 38.492 57.200 1.00 10.89 377 GLY B C 1
ATOM 6073 O O . GLY B 1 377 ? -8.291 38.902 58.342 1.00 11.44 377 GLY B O 1
ATOM 6074 N N . SER B 1 378 ? -9.399 37.530 56.933 1.00 10.16 378 SER B N 1
ATOM 6075 C CA . SER B 1 378 ? -10.087 36.828 58.009 1.00 10.88 378 SER B CA 1
ATOM 6076 C C . SER B 1 378 ? -10.533 35.436 57.580 1.00 10.91 378 SER B C 1
ATOM 6077 O O . SER B 1 378 ? -10.793 35.193 56.386 1.00 12.24 378 SER B O 1
ATOM 6080 N N . SER B 1 379 ? -10.605 34.556 58.575 0.50 11.21 379 SER B N 1
ATOM 6081 C CA A SER B 1 379 ? -11.080 33.189 58.450 0.50 11.54 379 SER B CA 1
ATOM 6082 C CA B SER B 1 379 ? -11.084 33.179 58.458 0.50 11.16 379 SER B CA 1
ATOM 6083 C C . SER B 1 379 ? -11.526 32.821 59.868 0.50 11.71 379 SER B C 1
ATOM 6084 O O . SER B 1 379 ? -11.198 33.555 60.810 0.50 11.74 379 SER B O 1
ATOM 6089 N N . PRO B 1 380 ? -12.267 31.704 60.039 1.00 12.35 380 PRO B N 1
ATOM 6090 C CA . PRO B 1 380 ? -12.541 31.318 61.433 1.00 11.86 380 PRO B CA 1
ATOM 6091 C C . PRO B 1 380 ? -11.263 31.249 62.286 1.00 11.28 380 PRO B C 1
ATOM 6092 O O . PRO B 1 380 ? -10.311 30.523 61.961 1.00 11.15 380 PRO B O 1
ATOM 6096 N N . GLY B 1 381 ? -11.253 32.027 63.364 1.00 10.07 381 GLY B N 1
ATOM 6097 C CA . GLY B 1 381 ? -10.092 32.102 64.251 1.00 10.16 381 GLY B CA 1
ATOM 6098 C C . GLY B 1 381 ? -8.930 32.947 63.754 1.00 9.93 381 GLY B C 1
ATOM 6099 O O . GLY B 1 381 ? -7.825 32.868 64.301 1.00 11.10 381 GLY B O 1
ATOM 6100 N N . VAL B 1 382 ? -9.161 33.773 62.731 1.00 9.24 382 VAL B N 1
ATOM 6101 C CA . VAL B 1 382 ? -8.101 34.536 62.093 1.00 8.78 382 VAL B CA 1
ATOM 6102 C C . VAL B 1 382 ? -8.569 35.949 61.794 1.00 8.82 382 VAL B C 1
ATOM 6103 O O . VAL B 1 382 ? -9.637 36.132 61.212 1.00 9.47 382 VAL B O 1
ATOM 6107 N N . MET B 1 383 ? -7.777 36.950 62.162 1.00 8.09 383 MET B N 1
ATOM 6108 C CA . MET B 1 383 ? -8.050 38.332 61.785 1.00 8.31 383 MET B CA 1
ATOM 6109 C C . MET B 1 383 ? -6.758 39.094 61.555 1.00 8.69 383 MET B C 1
ATOM 6110 O O . MET B 1 383 ? -5.813 38.981 62.350 1.00 9.47 383 MET B O 1
ATOM 6115 N N . MET B 1 384 ? -6.681 39.842 60.460 1.00 8.73 384 MET B N 1
ATOM 6116 C CA . MET B 1 384 ? -5.522 40.664 60.219 1.00 9.63 384 MET B CA 1
ATOM 6117 C C . MET B 1 384 ? -5.868 41.940 59.478 1.00 9.81 384 MET B C 1
ATOM 6118 O O . MET B 1 384 ? -6.798 41.967 58.655 1.00 9.79 384 MET B O 1
ATOM 6123 N N . PHE B 1 385 ? -5.186 43.013 59.835 1.00 9.23 385 PHE B N 1
ATOM 6124 C CA . PHE B 1 385 ? -5.275 44.244 59.088 1.00 9.36 385 PHE B CA 1
ATOM 6125 C C . PHE B 1 385 ? -3.887 44.794 58.888 1.00 10.13 385 PHE B C 1
ATOM 6126 O O . PHE B 1 385 ? -3.031 44.712 59.788 1.00 10.73 385 PHE B O 1
ATOM 6134 N N . CYS B 1 386 ? -3.648 45.353 57.719 1.00 10.06 386 CYS B N 1
ATOM 6135 C CA . CYS B 1 386 ? -2.390 46.031 57.476 1.00 10.34 386 CYS B CA 1
ATOM 6136 C C . CYS B 1 386 ? -2.585 47.280 56.647 1.00 11.18 386 CYS B C 1
ATOM 6137 O O . CYS B 1 386 ? -3.514 47.367 55.844 1.00 10.37 386 CYS B O 1
ATOM 6140 N N . TRP B 1 387 ? -1.717 48.257 56.876 1.00 10.99 387 TRP B N 1
ATOM 6141 C CA . TRP B 1 387 ? -1.715 49.500 56.137 1.00 11.59 387 TRP B CA 1
ATOM 6142 C C . TRP B 1 387 ? -0.282 49.898 55.819 1.00 12.41 387 TRP B C 1
ATOM 6143 O O . TRP B 1 387 ? 0.643 49.658 56.614 1.00 12.64 387 TRP B O 1
ATOM 6154 N N . LEU B 1 388 ? -0.120 50.506 54.658 1.00 12.62 388 LEU B N 1
ATOM 6155 C CA . LEU B 1 388 ? 1.058 51.326 54.355 1.00 14.10 388 LEU B CA 1
ATOM 6156 C C . LEU B 1 388 ? 0.567 52.756 54.211 1.00 15.22 388 LEU B C 1
ATOM 6157 O O . LEU B 1 388 ? -0.366 53.021 53.445 1.00 15.30 388 LEU B O 1
ATOM 6162 N N . LEU B 1 389 ? 1.174 53.671 54.969 1.00 16.17 389 LEU B N 1
ATOM 6163 C CA . LEU B 1 389 ? 0.809 55.084 54.916 1.00 17.21 389 LEU B CA 1
ATOM 6164 C C . LEU B 1 389 ? 2.034 55.887 54.524 1.00 18.10 389 LEU B C 1
ATOM 6165 O O . LEU B 1 389 ? 3.073 55.759 55.154 1.00 18.38 389 LEU B O 1
ATOM 6170 N N . GLN B 1 390 ? 1.918 56.675 53.465 1.00 19.23 390 GLN B N 1
ATOM 6171 C CA . GLN B 1 390 ? 3.023 57.529 53.044 1.00 20.69 390 GLN B CA 1
ATOM 6172 C C . GLN B 1 390 ? 2.606 58.989 53.141 1.00 21.93 390 GLN B C 1
ATOM 6173 O O . GLN B 1 390 ? 1.557 59.374 52.628 1.00 21.51 390 GLN B O 1
ATOM 6179 N N . ASP B 1 391 ? 3.433 59.803 53.798 1.00 23.14 391 ASP B N 1
ATOM 6180 C CA . ASP B 1 391 ? 3.109 61.222 53.942 1.00 24.72 391 ASP B CA 1
ATOM 6181 C C . ASP B 1 391 ? 3.558 62.040 52.728 1.00 25.26 391 ASP B C 1
ATOM 6182 O O . ASP B 1 391 ? 4.172 61.509 51.797 1.00 24.96 391 ASP B O 1
ATOM 6187 N N . HIS B 1 392 ? 3.227 63.330 52.739 1.00 26.91 392 HIS B N 1
ATOM 6188 C CA . HIS B 1 392 ? 3.527 64.212 51.606 1.00 27.80 392 HIS B CA 1
ATOM 6189 C C . HIS B 1 392 ? 5.021 64.433 51.402 1.00 28.09 392 HIS B C 1
ATOM 6190 O O . HIS B 1 392 ? 5.462 64.704 50.286 1.00 28.42 392 HIS B O 1
ATOM 6197 N N . ALA B 1 393 ? 5.787 64.305 52.482 1.00 27.94 393 ALA B N 1
ATOM 6198 C CA . ALA B 1 393 ? 7.244 64.317 52.422 1.00 28.17 393 ALA B CA 1
ATOM 6199 C C . ALA B 1 393 ? 7.818 63.014 51.852 1.00 28.01 393 ALA B C 1
ATOM 6200 O O . ALA B 1 393 ? 8.985 62.969 51.451 1.00 28.57 393 ALA B O 1
ATOM 6202 N N . GLY B 1 394 ? 7.007 61.953 51.817 1.00 27.48 394 GLY B N 1
ATOM 6203 C CA . GLY B 1 394 ? 7.436 60.682 51.225 1.00 26.34 394 GLY B CA 1
ATOM 6204 C C . GLY B 1 394 ? 7.896 59.623 52.214 1.00 25.54 394 GLY B C 1
ATOM 6205 O O . GLY B 1 394 ? 8.373 58.558 51.810 1.00 25.65 394 GLY B O 1
ATOM 6206 N N . ILE B 1 395 ? 7.766 59.915 53.507 1.00 24.63 395 ILE B N 1
ATOM 6207 C CA . ILE B 1 395 ? 8.104 58.947 54.548 1.00 23.82 395 ILE B CA 1
ATOM 6208 C C . ILE B 1 395 ? 6.956 57.947 54.662 1.00 22.71 395 ILE B C 1
ATOM 6209 O O . ILE B 1 395 ? 5.797 58.347 54.778 1.00 22.97 395 ILE B O 1
ATOM 6214 N N . SER B 1 396 ? 7.289 56.660 54.630 1.00 21.33 396 SER B N 1
ATOM 6215 C CA . SER B 1 396 ? 6.273 55.606 54.717 1.00 19.65 396 SER B CA 1
ATOM 6216 C C . SER B 1 396 ? 6.290 54.903 56.061 1.00 18.72 396 SER B C 1
ATOM 6217 O O . SER B 1 396 ? 7.331 54.793 56.715 1.00 18.38 396 SER B O 1
ATOM 6220 N N . TYR B 1 397 ? 5.122 54.412 56.459 1.00 17.08 397 TYR B N 1
ATOM 6221 C CA . TYR B 1 397 ? 4.965 53.632 57.671 1.00 16.89 397 TYR B CA 1
ATOM 6222 C C . TYR B 1 397 ? 4.145 52.421 57.316 1.00 16.25 397 TYR B C 1
ATOM 6223 O O . TYR B 1 397 ? 3.226 52.528 56.509 1.00 16.81 397 TYR B O 1
ATOM 6232 N N . VAL B 1 398 ? 4.482 51.281 57.908 1.00 15.62 398 VAL B N 1
ATOM 6233 C CA . VAL B 1 398 ? 3.646 50.087 57.803 1.00 14.20 398 VAL B CA 1
ATOM 6234 C C . VAL B 1 398 ? 3.181 49.650 59.188 1.00 13.95 398 VAL B C 1
ATOM 6235 O O . VAL B 1 398 ? 3.961 49.650 60.145 1.00 13.78 398 VAL B O 1
ATOM 6239 N N . LEU B 1 399 ? 1.895 49.296 59.286 1.00 12.13 399 LEU B N 1
ATOM 6240 C CA . LEU B 1 399 ? 1.287 48.757 60.483 1.00 12.54 399 LEU B CA 1
ATOM 6241 C C . LEU B 1 399 ? 0.683 47.411 60.123 1.00 11.78 399 LEU B C 1
ATOM 6242 O O . LEU B 1 399 ? -0.089 47.313 59.146 1.00 11.86 399 LEU B O 1
ATOM 6247 N N . VAL B 1 400 ? 1.063 46.386 60.876 1.00 11.19 400 VAL B N 1
ATOM 6248 C CA . VAL B 1 400 ? 0.552 45.035 60.692 1.00 10.84 400 VAL B CA 1
ATOM 6249 C C . VAL B 1 400 ? -0.049 44.553 62.000 1.00 11.19 400 VAL B C 1
ATOM 6250 O O . VAL B 1 400 ? 0.648 44.465 63.012 1.00 11.50 400 VAL B O 1
ATOM 6254 N N . LEU B 1 401 ? -1.343 44.242 61.997 1.00 10.27 401 LEU B N 1
ATOM 6255 C CA . LEU B 1 401 ? -2.042 43.726 63.184 1.00 10.25 401 LEU B CA 1
ATOM 6256 C C . LEU B 1 401 ? -2.563 42.338 62.872 1.00 10.92 401 LEU B C 1
ATOM 6257 O O . LEU B 1 401 ? -3.200 42.142 61.832 1.00 10.91 401 LEU B O 1
ATOM 6262 N N . ARG B 1 402 ? -2.328 41.377 63.759 1.00 9.58 402 ARG B N 1
ATOM 6263 C CA . ARG B 1 402 ? -2.742 39.986 63.543 1.00 9.68 402 ARG B CA 1
ATOM 6264 C C . ARG B 1 402 ? -3.263 39.345 64.813 1.00 10.12 402 ARG B C 1
ATOM 6265 O O . ARG B 1 402 ? -2.715 39.594 65.909 1.00 11.17 402 ARG B O 1
ATOM 6273 N N . GLN B 1 403 ? -4.309 38.538 64.670 1.00 9.55 403 GLN B N 1
ATOM 6274 C CA . GLN B 1 403 ? -4.855 37.715 65.738 1.00 10.09 403 GLN B CA 1
ATOM 6275 C C . GLN B 1 403 ? -5.123 36.306 65.234 1.00 10.89 403 GLN B C 1
ATOM 6276 O O . GLN B 1 403 ? -5.624 36.140 64.098 1.00 10.46 403 GLN B O 1
ATOM 6282 N N . SER B 1 404 ? -4.848 35.294 66.051 1.00 11.20 404 SER B N 1
ATOM 6283 C CA . SER B 1 404 ? -5.288 33.943 65.770 1.00 11.75 404 SER B CA 1
ATOM 6284 C C . SER B 1 404 ? -5.791 33.265 67.044 1.00 12.04 404 SER B C 1
ATOM 6285 O O . SER B 1 404 ? -5.281 33.545 68.143 1.00 13.27 404 SER B O 1
ATOM 6288 N N . ALA B 1 405 ? -6.786 32.406 66.901 1.00 11.37 405 ALA B N 1
ATOM 6289 C CA . ALA B 1 405 ? -7.326 31.699 68.058 1.00 12.12 405 ALA B CA 1
ATOM 6290 C C . ALA B 1 405 ? -7.938 30.373 67.656 1.00 12.71 405 ALA B C 1
ATOM 6291 O O . ALA B 1 405 ? -8.237 30.155 66.478 1.00 13.14 405 ALA B O 1
ATOM 6293 N N . ASP B 1 406 ? -8.135 29.485 68.629 1.00 13.78 406 ASP B N 1
ATOM 6294 C CA . ASP B 1 406 ? -8.814 28.212 68.405 1.00 14.98 406 ASP B CA 1
ATOM 6295 C C . ASP B 1 406 ? -10.341 28.344 68.356 1.00 14.63 406 ASP B C 1
ATOM 6296 O O . ASP B 1 406 ? -11.037 27.408 67.968 1.00 14.49 406 ASP B O 1
ATOM 6301 N N . GLU B 1 407 ? -10.859 29.490 68.784 1.00 15.26 407 GLU B N 1
ATOM 6302 C CA . GLU B 1 407 ? -12.291 29.736 68.791 1.00 16.85 407 GLU B CA 1
ATOM 6303 C C . GLU B 1 407 ? -12.569 31.108 68.201 1.00 16.11 407 GLU B C 1
ATOM 6304 O O . GLU B 1 407 ? -12.040 32.113 68.671 1.00 16.78 407 GLU B O 1
ATOM 6310 N N . GLN B 1 408 ? -13.426 31.137 67.188 1.00 16.18 408 GLN B N 1
ATOM 6311 C CA . GLN B 1 408 ? -13.773 32.377 66.513 1.00 15.84 408 GLN B CA 1
ATOM 6312 C C . GLN B 1 408 ? -14.357 33.442 67.458 1.00 15.35 408 GLN B C 1
ATOM 6313 O O . GLN B 1 408 ? -14.113 34.647 67.277 1.00 14.26 408 GLN B O 1
ATOM 6319 N N . ARG B 1 409 ? -15.110 32.999 68.467 1.00 15.40 409 ARG B N 1
ATOM 6320 C CA . ARG B 1 409 ? -15.793 33.966 69.327 1.00 16.01 409 ARG B CA 1
ATOM 6321 C C . ARG B 1 409 ? -14.813 34.821 70.134 1.00 14.80 409 ARG B C 1
ATOM 6322 O O . ARG B 1 409 ? -15.162 35.905 70.594 1.00 15.57 409 ARG B O 1
ATOM 6330 N N . LEU B 1 410 ? -13.574 34.350 70.283 1.00 14.12 410 LEU B N 1
ATOM 6331 C CA . LEU B 1 410 ? -12.561 35.146 70.959 1.00 13.67 410 LEU B CA 1
ATOM 6332 C C . LEU B 1 410 ? -12.049 36.333 70.133 1.00 13.42 410 LEU B C 1
ATOM 6333 O O . LEU B 1 410 ? -11.406 37.239 70.664 1.00 13.23 410 LEU B O 1
ATOM 6338 N N . ILE B 1 411 ? -12.325 36.309 68.827 1.00 13.12 411 ILE B N 1
ATOM 6339 C CA . ILE B 1 411 ? -11.866 37.356 67.918 1.00 13.57 411 ILE B CA 1
ATOM 6340 C C . ILE B 1 411 ? -13.020 38.266 67.449 1.00 13.18 411 ILE B C 1
ATOM 6341 O O . ILE B 1 411 ? -12.857 39.474 67.431 1.00 13.66 411 ILE B O 1
ATOM 6346 N N . GLY B 1 412 ? -14.168 37.677 67.101 1.00 13.76 412 GLY B N 1
ATOM 6347 C CA . GLY B 1 412 ? -15.310 38.462 66.588 1.00 13.51 412 GLY B CA 1
ATOM 6348 C C . GLY B 1 412 ? -15.190 38.902 65.134 1.00 13.91 412 GLY B C 1
ATOM 6349 O O . GLY B 1 412 ? -14.394 38.344 64.371 1.00 13.42 412 GLY B O 1
ATOM 6350 N N . ASP B 1 413 ? -15.978 39.909 64.749 1.00 13.77 413 ASP B N 1
ATOM 6351 C CA . ASP B 1 413 ? -16.077 40.317 63.343 1.00 13.79 413 ASP B CA 1
ATOM 6352 C C . ASP B 1 413 ? -14.932 41.158 62.813 1.00 13.85 413 ASP B C 1
ATOM 6353 O O . ASP B 1 413 ? -14.898 41.479 61.618 1.00 15.20 413 ASP B O 1
ATOM 6358 N N . GLY B 1 414 ? -14.006 41.537 63.684 1.00 12.49 414 GLY B N 1
ATOM 6359 C CA . GLY B 1 414 ? -12.853 42.318 63.274 1.00 12.33 414 GLY B CA 1
ATOM 6360 C C . GLY B 1 414 ? -12.913 43.802 63.516 1.00 13.22 414 GLY B C 1
ATOM 6361 O O . GLY B 1 414 ? -11.921 44.500 63.329 1.00 13.75 414 GLY B O 1
ATOM 6362 N N . LEU B 1 415 ? -14.054 44.303 63.977 1.00 13.37 415 LEU B N 1
ATOM 6363 C CA . LEU B 1 415 ? -14.134 45.721 64.278 1.00 14.15 415 LEU B CA 1
ATOM 6364 C C . LEU B 1 415 ? -13.176 46.116 65.410 1.00 12.87 415 LEU B C 1
ATOM 6365 O O . LEU B 1 415 ? -12.692 47.237 65.422 1.00 13.32 415 LEU B O 1
ATOM 6370 N N . PHE B 1 416 ? -12.898 45.178 66.313 1.00 13.03 416 PHE B N 1
ATOM 6371 C CA . PHE B 1 416 ? -11.953 45.417 67.418 1.00 12.77 416 PHE B CA 1
ATOM 6372 C C . PHE B 1 416 ? -10.549 45.672 66.870 1.00 12.57 416 PHE B C 1
ATOM 6373 O O . PHE B 1 416 ? -9.963 46.729 67.108 1.00 13.32 416 PHE B O 1
ATOM 6381 N N . LEU B 1 417 ? -10.015 44.702 66.121 1.00 12.10 417 LEU B N 1
ATOM 6382 C CA . LEU B 1 417 ? -8.673 44.873 65.582 1.00 12.38 417 LEU B CA 1
ATOM 6383 C C . LEU B 1 417 ? -8.601 46.054 64.612 1.00 12.03 417 LEU B C 1
ATOM 6384 O O . LEU B 1 417 ? -7.641 46.813 64.620 1.00 12.35 417 LEU B O 1
ATOM 6389 N N . ARG B 1 418 ? -9.636 46.243 63.787 1.00 12.54 418 ARG B N 1
ATOM 6390 C CA . ARG B 1 418 ? -9.615 47.369 62.865 1.00 14.42 418 ARG B CA 1
ATOM 6391 C C . ARG B 1 418 ? -9.627 48.713 63.606 1.00 14.03 418 ARG B C 1
ATOM 6392 O O . ARG B 1 418 ? -8.914 49.647 63.231 1.00 14.83 418 ARG B O 1
ATOM 6400 N N . GLY B 1 419 ? -10.446 48.769 64.650 1.00 14.51 419 GLY B N 1
ATOM 6401 C CA . GLY B 1 419 ? -10.594 49.961 65.485 1.00 15.31 419 GLY B CA 1
ATOM 6402 C C . GLY B 1 419 ? -9.307 50.314 66.204 1.00 15.62 419 GLY B C 1
ATOM 6403 O O . GLY B 1 419 ? -8.958 51.495 66.319 1.00 16.70 419 GLY B O 1
ATOM 6404 N N . ILE B 1 420 ? -8.588 49.291 66.663 1.00 14.86 420 ILE B N 1
ATOM 6405 C CA . ILE B 1 420 ? -7.243 49.491 67.226 1.00 14.79 420 ILE B CA 1
ATOM 6406 C C . ILE B 1 420 ? -6.317 50.120 66.184 1.00 14.89 420 ILE B C 1
ATOM 6407 O O . ILE B 1 420 ? -5.603 51.090 66.459 1.00 14.48 420 ILE B O 1
ATOM 6412 N N . GLY B 1 421 ? -6.347 49.599 64.962 1.00 14.03 421 GLY B N 1
ATOM 6413 C CA . GLY B 1 421 ? -5.594 50.225 63.889 1.00 14.13 421 GLY B CA 1
ATOM 6414 C C . GLY B 1 421 ? -5.991 51.668 63.684 1.00 14.41 421 GLY B C 1
ATOM 6415 O O . GLY B 1 421 ? -5.142 52.530 63.531 1.00 15.20 421 GLY B O 1
ATOM 6416 N N . ALA B 1 422 ? -7.300 51.925 63.693 1.00 14.98 422 ALA B N 1
ATOM 6417 C CA . ALA B 1 422 ? -7.813 53.285 63.523 1.00 15.55 422 ALA B CA 1
ATOM 6418 C C . ALA B 1 422 ? -7.281 54.244 64.593 1.00 15.74 422 ALA B C 1
ATOM 6419 O O . ALA B 1 422 ? -6.866 55.370 64.270 1.00 16.97 422 ALA B O 1
ATOM 6421 N N . LYS B 1 423 ? -7.287 53.786 65.837 1.00 16.59 423 LYS B N 1
ATOM 6422 C CA . LYS B 1 423 ? -6.775 54.606 66.950 1.00 17.12 423 LYS B CA 1
ATOM 6423 C C . LYS B 1 423 ? -5.261 54.833 66.882 1.00 17.46 423 LYS B C 1
ATOM 6424 O O . LYS B 1 423 ? -4.785 55.928 67.188 1.00 17.93 423 LYS B O 1
ATOM 6430 N N . ILE B 1 424 ? -4.508 53.813 66.469 1.00 16.99 424 ILE B N 1
ATOM 6431 C CA . ILE B 1 424 ? -3.067 53.993 66.255 1.00 17.06 424 ILE B CA 1
ATOM 6432 C C . ILE B 1 424 ? -2.809 55.074 65.203 1.00 17.57 424 ILE B C 1
ATOM 6433 O O . ILE B 1 424 ? -1.981 55.964 65.399 1.00 18.44 424 ILE B O 1
ATOM 6438 N N . ILE B 1 425 ? -3.538 55.013 64.090 1.00 17.85 425 ILE B N 1
ATOM 6439 C CA . ILE B 1 425 ? -3.353 55.944 62.980 1.00 18.46 425 ILE B CA 1
ATOM 6440 C C . ILE B 1 425 ? -3.807 57.365 63.361 1.00 19.78 425 ILE B C 1
ATOM 6441 O O . ILE B 1 425 ? -3.183 58.342 62.952 1.00 19.90 425 ILE B O 1
ATOM 6446 N N . GLU B 1 426 ? -4.868 57.458 64.167 1.00 20.46 426 GLU B N 1
ATOM 6447 C CA . GLU B 1 426 ? -5.337 58.743 64.704 1.00 22.26 426 GLU B CA 1
ATOM 6448 C C . GLU B 1 426 ? -4.258 59.374 65.587 1.00 21.68 426 GLU B C 1
ATOM 6449 O O . GLU B 1 426 ? -4.028 60.591 65.535 1.00 22.50 426 GLU B O 1
ATOM 6455 N N . ALA B 1 427 ? -3.601 58.528 66.375 1.00 21.56 427 ALA B N 1
ATOM 6456 C CA . ALA B 1 427 ? -2.527 58.941 67.289 1.00 21.11 427 ALA B CA 1
ATOM 6457 C C . ALA B 1 427 ? -1.144 58.792 66.647 1.00 21.20 427 ALA B C 1
ATOM 6458 O O . ALA B 1 427 ? -0.155 58.571 67.352 1.00 20.90 427 ALA B O 1
ATOM 6460 N N . GLU B 1 428 ? -1.066 58.951 65.327 1.00 21.44 428 GLU B N 1
ATOM 6461 C CA . GLU B 1 428 ? 0.206 58.780 64.609 1.00 22.08 428 GLU B CA 1
ATOM 6462 C C . GLU B 1 428 ? 1.329 59.673 65.165 1.00 22.44 428 GLU B C 1
ATOM 6463 O O . GLU B 1 428 ? 2.482 59.239 65.244 1.00 22.29 428 GLU B O 1
ATOM 6469 N N . ALA B 1 429 ? 0.981 60.896 65.569 1.00 22.92 429 ALA B N 1
ATOM 6470 C CA . ALA B 1 429 ? 1.958 61.847 66.131 1.00 23.81 429 ALA B CA 1
ATOM 6471 C C . ALA B 1 429 ? 2.634 61.330 67.402 1.00 24.19 429 ALA B C 1
ATOM 6472 O O . ALA B 1 429 ? 3.784 61.700 67.692 1.00 24.77 429 ALA B O 1
ATOM 6474 N N . LYS B 1 430 ? 1.924 60.498 68.160 1.00 24.52 430 LYS B N 1
ATOM 6475 C CA . LYS B 1 430 ? 2.452 59.895 69.383 1.00 24.97 430 LYS B CA 1
ATOM 6476 C C . LYS B 1 430 ? 3.114 58.541 69.120 1.00 24.51 430 LYS B C 1
ATOM 6477 O O . LYS B 1 430 ? 4.115 58.202 69.753 1.00 24.54 430 LYS B O 1
ATOM 6483 N N . LEU B 1 431 ? 2.555 57.771 68.185 1.00 23.37 431 LEU B N 1
ATOM 6484 C CA . LEU B 1 431 ? 2.926 56.365 68.042 1.00 22.52 431 LEU B CA 1
ATOM 6485 C C . LEU B 1 431 ? 3.801 56.040 66.838 1.00 22.41 431 LEU B C 1
ATOM 6486 O O . LEU B 1 431 ? 4.557 55.066 66.879 1.00 21.98 431 LEU B O 1
ATOM 6491 N N . LEU B 1 432 ? 3.689 56.833 65.778 1.00 22.37 432 LEU B N 1
ATOM 6492 C CA . LEU B 1 432 ? 4.398 56.555 64.531 1.00 23.15 432 LEU B CA 1
ATOM 6493 C C . LEU B 1 432 ? 5.527 57.546 64.252 1.00 23.84 432 LEU B C 1
ATOM 6494 O O . LEU B 1 432 ? 6.667 57.139 64.010 1.00 23.57 432 LEU B O 1
ATOM 6499 N N . SER B 1 433 ? 5.205 58.838 64.283 1.00 24.74 433 SER B N 1
ATOM 6500 C CA . SER B 1 433 ? 6.123 59.872 63.809 1.00 26.06 433 SER B CA 1
ATOM 6501 C C . SER B 1 433 ? 6.690 60.752 64.926 1.00 27.21 433 SER B C 1
ATOM 6502 O O . SER B 1 433 ? 7.148 61.864 64.656 1.00 27.61 433 SER B O 1
ATOM 6505 N N . SER B 1 434 ? 6.664 60.262 66.163 1.00 28.34 434 SER B N 1
ATOM 6506 C CA . SER B 1 434 ? 7.166 61.046 67.296 1.00 30.15 434 SER B CA 1
ATOM 6507 C C . SER B 1 434 ? 8.688 61.212 67.243 1.00 30.79 434 SER B C 1
ATOM 6508 O O . SER B 1 434 ? 9.222 62.258 67.624 1.00 31.38 434 SER B O 1
ATOM 6511 N N . GLY B 1 435 ? 9.377 60.185 66.751 1.00 31.78 435 GLY B N 1
ATOM 6512 C CA . GLY B 1 435 ? 10.836 60.221 66.630 1.00 32.46 435 GLY B CA 1
ATOM 6513 C C . GLY B 1 435 ? 11.272 60.771 65.288 1.00 33.18 435 GLY B C 1
ATOM 6514 O O . GLY B 1 435 ? 10.971 61.918 64.949 1.00 33.86 435 GLY B O 1
#

Radius of gyration: 32.26 Å; Cα contacts (8 Å, |Δi|>4): 1572; chains: 2; bounding box: 93×94×63 Å

Solvent-accessible surface area: 36486 Å² total; per-residue (Å²): 163,134,87,72,119,77,96,43,5,110,59,10,64,71,49,13,72,79,29,144,42,84,3,0,72,4,0,88,42,1,17,43,29,14,118,208,118,138,61,19,64,74,84,5,16,114,113,126,158,33,84,120,47,16,191,94,22,121,84,84,17,115,20,54,15,87,23,22,90,43,14,68,27,47,0,25,0,16,0,9,11,70,108,63,74,98,26,11,1,15,2,31,4,20,76,94,19,48,1,28,85,18,36,20,91,108,56,39,107,30,64,94,3,90,66,32,93,50,0,29,125,34,2,104,35,104,62,14,102,24,0,0,8,0,0,44,17,23,80,114,33,74,81,80,45,33,48,23,25,13,110,73,64,1,7,0,1,13,0,2,0,2,0,0,0,36,1,2,6,36,16,37,103,143,62,75,10,30,30,94,62,67,13,55,1,46,51,88,35,63,4,28,55,69,6,18,3,15,67,63,94,84,43,34,163,7,26,1,73,76,0,0,55,55,0,9,8,33,19,0,9,0,0,0,5,4,2,12,89,78,15,21,55,80,41,0,14,179,20,0,64,97,6,8,5,95,49,27,57,71,5,84,5,6,3,27,3,17,19,6,25,7,0,1,30,14,67,88,134,48,46,55,67,3,72,167,53,94,64,72,14,46,87,101,20,4,133,150,20,82,25,91,32,101,7,171,49,105,70,55,43,73,26,7,12,87,62,29,1,6,10,33,1,8,0,65,0,0,1,91,0,1,40,2,0,30,98,3,8,19,134,31,104,84,30,15,1,20,96,2,4,46,46,20,30,0,18,153,24,87,88,115,67,7,48,31,9,3,10,4,23,2,67,22,16,0,0,10,0,3,0,0,0,0,3,9,18,22,16,23,5,7,0,0,0,0,0,2,8,6,106,97,60,188,43,10,29,86,1,25,46,0,17,11,0,0,33,53,0,16,111,11,22,66,123,7,4,42,123,186,90,70,118,77,97,43,5,114,62,10,66,80,48,14,75,79,30,146,39,88,4,0,72,4,0,84,39,0,16,30,9,8,74,57,125,36,95,48,168,108,103,63,25,69,73,83,40,31,120,144,159,70,65,124,46,6,142,95,22,59,86,78,16,114,19,55,16,85,23,21,91,50,13,65,28,49,0,24,0,20,0,12,10,69,107,63,75,94,22,13,0,14,1,24,6,22,75,96,21,46,2,41,87,18,33,20,84,108,57,38,104,31,66,100,3,87,67,35,96,52,0,28,124,34,1,105,35,105,62,12,97,22,0,0,9,0,0,62,8,37,145,142,30,82,96,82,43,34,48,24,24,13,31,52,12,2,5,0,2,12,0,2,0,2,0,1,0,39,1,2,5,37,18,36,100,142,63,76,8,29,30,96,61,67,12,55,0,46,48,88,36,64,4,25,57,69,7,16,2,16,73,59,93,84,42,32,164,10,37,2,79,76,0,0,50,38,0,9,9,33,18,0,9,0,0,0,5,4,2,12,93,78,15,26,68,76,41,1,12,171,23,0,72,95,6,16,10,65,39,33,25,54,15,42,7,7,7,28,3,16,17,6,23,7,0,2,31,14,67,91,144,51,48,39,64,6,10,133,51,68,43,63,11,20,56,115,18,4,141,185,20,83,24,92,30,95,7,143,46,105,54,53,39,72,18,7,14,70,23,12,0,8,14,15,0,1,0,33,0,0,1,92,0,1,40,3,0,35,102,3,11,58,129,31,137,82,30,14,1,39,109,2,5,49,45,23,29,0,21,163,14,79,118,159,67,4,155,58,12,3,10,4,25,4,66,22,15,0,0,10,0,4,0,0,0,0,28,13,108,94,39,43,4,4,0,0,0,0,0,3,5,6,103,105,61,196,54,11,31,76,1,23,47,0,16,10,0,0,31,51,0,16,125,14,19,68,121,8,3,35,85,102

Sequence (842 aa):
SVPTPAEAALAAQTALAADDSPMGDAARWAMGLLTRPEDVAARFIPTFNFAETVREWRSKGPFTVRAYHPVAHKGWVVLSAPAGVRYILSLTLDSSGLIRILTLKPETVIPDMVTWNDVEETLHTPGVQHSVYAVRLTPDGHEVLHASAPERPMPTGSAYKLYLMRALVAEIEKGTVGWDEILTLTPELRSLPTGDMQDLPDGTRVTVRETAHKMIALSDNTGADLVADRLGREVVERSLAAAGHHDPSLMRPFLTSHEVFELGWGDPERRAEWVRQDEAGRRELLEKMAGVMTVRGSDLGATVHQLGIDWHMDAFDVVRVLEGLLQDSGRDTSGTVEEILTAYPGLLIDEERWRRVYFKAGSSSPGVMMFCWLLQDHAGISYVLVLRQSADEQRLIGDGLFLRGIGAKIIEAEAKLLSSVPTPAEAALAAQTALAADDSPMGDAARWAMGLLTSSGLPRPEDVAARFIPTNFAETVREWRSKGPFTVRAYHPVAHKGWVVLSAPAGVRYILSLTLDSSGLIRILTLKPETVIPDMVTWNDVEETLHTPGVQHSVYAVRLTPDGHEVLHASAPERPMPTGSAYKLYLMRALVAEIEKGTVGWDEILTLTPELRSLPTGDMQDLPDGTRVTVRETAHKMIALSDNTGADLVADRLGREVVERSLAAAGHHDPSLMRPFLTSHEVFELGWGDPERRAEWVRQDEAGRRELLEKMAGVMTVRGSDLGATVHQLGIDWHMDAFDVVRVLEGLLQDSGRDTSGTVEEILTAYPGLLIDEERWRRVYFKAGSSSPGVMMFCWLLQDHAGISYVLVLRQSADEQRLIGDGLFLRGIGAKIIEAEAKLLSSG

Nearest PDB structures (foldseek):
  2xep-assembly1_A  TM=1.002E+00  e=1.385E-79  Streptomyces clavuligerus
  2xh9-assembly1_A  TM=1.001E+00  e=2.463E-76  Streptomyces clavuligerus
  2xft-assembly1_A  TM=1.002E+00  e=6.657E-76  Streptomyces clavuligerus
  2xgn-assembly2_B  TM=1.000E+00  e=4.380E-76  Streptomyces clavuligerus
  2xft-assembly2_B  TM=9.987E-01  e=1.066E-75  Streptomyces clavuligerus

CATH classification: 3.10.450.280 (+2 more: 3.40.710.10, 1.10.8.620)

Secondary structure (DSSP, 8-state):
-PPPHHHHHHHHHHHHHH--SHHHHHHHHHHHHH--HHHHHHHB-TT--HHHHHHHHHTT---EEEEEEEETTEEEEEEE-GGG-EEEEEEEE-TTS-EEEEEEEEPPP-PPPSSHHHHHHHH--TTEEEEEEEEEEETTEEEEEEEESTTS-EE-GGGHHHHHHHHHHHHHHHTSS-TT-EEE--GGG--PSSSSGGGSPTT-EEEHHHHHHHHHHT--HHHHHHHHHHH-HHHHHHHHHHHT-S-GGGG-S---HHHHHHHHHS-HHHHHHHHH--HHHHHHHHHHH-SS----GGG--S--GGGT-S-EE-HHHHHHHHHHHHHHHHH-TTSHHHHHHHS--SS---TTTEEEEEEEEEEETTEEEEEEEEEETTS-EEEEEEEEEESSGGGTTTSHHHHHHHHHHHHTHHHHT--/---HHHHHHHHHHHHHH--SHHHHHHHHHHHHHHSSS---HHHHHTTB----HHHHHHHHHHT---EEEEEEEETTEEEEEEE-GGG-EEEEEEEE-TTS-EEEEEEEEPPP-PPPSSHHHHHHHH--TTEEEEEEEEEEETTEEEEEEEESTTS-EE-GGGGHHHHHHHHHHHHHHTSS-TT-EEE--GGG--PSSSSGGGSPTT-EEEHHHHHHHHHHT--HHHHHHHHHHH-HHHHHHHHHHHT-S-GGGG-S---HHHHHHHHHS-HHHHHHHHH--HHHHHHHHHHH-SS----GGG--S--GGGT-S-EE-HHHHHHHHHHHHHHHHH-TTSHHHHHHHS--SS---TTTEEEEEEEEEEETTEEEEEEEEEETT--EEEEEEEEEESSGGGTTTSHHHHHHHHHHHHTHHHHTS--